Protein AF-A0AAX6E0J8-F1 (afdb_monomer_lite)

Structure (mmCIF, N/CA/C/O backbone):
data_AF-A0AAX6E0J8-F1
#
_entry.id   AF-A0AAX6E0J8-F1
#
loop_
_atom_site.group_PDB
_atom_site.id
_atom_site.type_symbol
_atom_site.label_atom_id
_atom_site.label_alt_id
_atom_site.label_comp_id
_atom_site.label_asym_id
_atom_site.label_entity_id
_atom_site.label_seq_id
_atom_site.pdbx_PDB_ins_code
_atom_site.Cartn_x
_atom_site.Cartn_y
_atom_site.Cartn_z
_atom_site.occupancy
_atom_site.B_iso_or_equiv
_atom_site.auth_seq_id
_atom_site.auth_comp_id
_atom_site.auth_asym_id
_atom_site.auth_atom_id
_atom_site.pdbx_PDB_model_num
ATOM 1 N N . MET A 1 1 ? 45.440 -24.123 -64.261 1.00 65.19 1 MET A N 1
ATOM 2 C CA . MET A 1 1 ? 46.720 -23.919 -63.539 1.00 65.19 1 MET A CA 1
ATOM 3 C C . MET A 1 1 ? 46.545 -23.000 -62.332 1.00 65.19 1 MET A C 1
ATOM 5 O O . MET A 1 1 ? 46.799 -23.463 -61.230 1.00 65.19 1 MET A O 1
ATOM 9 N N . ILE A 1 2 ? 46.077 -21.750 -62.492 1.00 74.56 2 ILE A N 1
ATOM 10 C CA . ILE A 1 2 ? 45.832 -20.851 -61.342 1.00 74.56 2 ILE A CA 1
ATOM 11 C C . ILE A 1 2 ? 44.762 -21.429 -60.400 1.00 74.56 2 ILE A C 1
ATOM 13 O O . ILE A 1 2 ? 45.030 -21.573 -59.213 1.00 74.56 2 ILE A O 1
ATOM 17 N N . SER A 1 3 ? 43.608 -21.851 -60.926 1.00 74.12 3 SER A N 1
ATOM 18 C CA . SER A 1 3 ? 42.511 -22.416 -60.123 1.00 74.12 3 SER A CA 1
ATOM 19 C C . SER A 1 3 ? 42.818 -23.774 -59.487 1.00 74.12 3 SER A C 1
ATOM 21 O O . SER A 1 3 ? 42.448 -24.016 -58.346 1.00 74.12 3 SER A O 1
ATOM 23 N N . SER A 1 4 ? 43.512 -24.654 -60.211 1.00 74.69 4 SER A N 1
ATOM 24 C CA . SER A 1 4 ? 43.694 -26.061 -59.836 1.00 74.69 4 SER A CA 1
ATOM 25 C C . SER A 1 4 ? 44.965 -26.367 -59.037 1.00 74.69 4 SER A C 1
ATOM 27 O O . SER A 1 4 ? 45.054 -27.437 -58.451 1.00 74.69 4 SER A O 1
ATOM 29 N N . ILE A 1 5 ? 45.975 -25.487 -59.070 1.00 76.56 5 ILE A N 1
ATOM 30 C CA . ILE A 1 5 ? 47.301 -25.740 -58.472 1.00 76.56 5 ILE A CA 1
ATOM 31 C C . ILE A 1 5 ? 47.724 -24.580 -57.568 1.00 76.56 5 ILE A C 1
ATOM 33 O O . ILE A 1 5 ? 48.091 -24.795 -56.423 1.00 76.56 5 ILE A O 1
ATOM 37 N N . VAL A 1 6 ? 47.667 -23.338 -58.059 1.00 80.12 6 VAL A N 1
ATOM 38 C CA . VAL A 1 6 ? 48.240 -22.187 -57.335 1.00 80.12 6 VAL A CA 1
ATOM 39 C C . VAL A 1 6 ? 47.308 -21.664 -56.241 1.00 80.12 6 VAL A C 1
ATOM 41 O O . VAL A 1 6 ? 47.755 -21.376 -55.135 1.00 80.12 6 VAL A O 1
ATOM 44 N N . TYR A 1 7 ? 46.013 -21.528 -56.535 1.00 82.25 7 TYR A N 1
ATOM 45 C CA . TYR A 1 7 ? 45.044 -20.986 -55.588 1.00 82.25 7 TYR A CA 1
ATOM 46 C C . TYR A 1 7 ? 44.858 -21.872 -54.346 1.00 82.25 7 TYR A C 1
ATOM 48 O O . TYR A 1 7 ? 44.894 -21.301 -53.259 1.00 82.25 7 TYR A O 1
ATOM 56 N N . PRO A 1 8 ? 44.732 -23.217 -54.424 1.00 82.94 8 PRO A N 1
ATOM 57 C CA . PRO A 1 8 ? 44.584 -24.071 -53.239 1.00 82.94 8 PRO A CA 1
ATOM 58 C C . PRO A 1 8 ? 45.733 -23.937 -52.226 1.00 82.94 8 PRO A C 1
ATOM 60 O O . PRO A 1 8 ? 45.465 -23.803 -51.037 1.00 82.94 8 PRO A O 1
ATOM 63 N N . GLU A 1 9 ? 46.979 -23.845 -52.700 1.00 84.00 9 GLU A N 1
ATOM 64 C CA . GLU A 1 9 ? 48.206 -23.776 -51.881 1.00 84.00 9 GLU A CA 1
ATOM 65 C C . GLU A 1 9 ? 48.394 -22.454 -51.113 1.00 84.00 9 GLU A C 1
ATOM 67 O O . GLU A 1 9 ? 49.232 -22.348 -50.213 1.00 84.00 9 GLU A O 1
ATOM 72 N N . ILE A 1 10 ? 47.649 -21.401 -51.459 1.00 84.81 10 ILE A N 1
ATOM 73 C CA . ILE A 1 10 ? 47.785 -20.104 -50.788 1.00 84.81 10 ILE A CA 1
ATOM 74 C C . ILE A 1 10 ? 46.926 -20.063 -49.538 1.00 84.81 10 ILE A C 1
ATOM 76 O O . ILE A 1 10 ? 45.708 -20.160 -49.605 1.00 84.81 10 ILE A O 1
ATOM 80 N N . ASP A 1 11 ? 47.551 -19.843 -48.390 1.00 84.38 11 ASP A N 1
ATOM 81 C CA . ASP A 1 11 ? 46.821 -19.558 -47.160 1.00 84.38 11 ASP A CA 1
ATOM 82 C C . ASP A 1 11 ? 45.960 -18.296 -47.330 1.00 84.38 11 ASP A C 1
ATOM 84 O O . ASP A 1 11 ? 46.448 -17.236 -47.738 1.00 84.38 11 ASP A O 1
ATOM 88 N N . GLY A 1 12 ? 44.676 -18.421 -47.004 1.00 82.81 12 GLY A N 1
ATOM 89 C CA . GLY A 1 12 ? 43.701 -17.355 -47.138 1.00 82.81 12 GLY A CA 1
ATOM 90 C C . GLY A 1 12 ? 43.942 -16.151 -46.214 1.00 82.81 12 GLY A C 1
ATOM 91 O O . GLY A 1 12 ? 43.447 -15.056 -46.482 1.00 82.81 12 GLY A O 1
ATOM 92 N N . ARG A 1 13 ? 44.779 -16.317 -45.180 1.00 87.31 13 ARG A N 1
ATOM 93 C CA . ARG A 1 13 ? 45.265 -15.227 -44.314 1.00 87.31 13 ARG A CA 1
ATOM 94 C C . ARG A 1 13 ? 46.341 -14.366 -44.986 1.00 87.31 13 ARG A C 1
ATOM 96 O O . ARG A 1 13 ? 46.515 -13.196 -44.654 1.00 87.31 13 ARG A O 1
ATOM 103 N N . LYS A 1 14 ? 47.046 -14.892 -45.998 1.00 87.88 14 LYS A N 1
ATOM 104 C CA . LYS A 1 14 ? 48.098 -14.168 -46.744 1.00 87.88 14 LYS A CA 1
ATOM 105 C C . LYS A 1 14 ? 47.504 -13.314 -47.870 1.00 87.88 14 LYS A C 1
ATOM 107 O O . LYS A 1 14 ? 47.780 -13.531 -49.052 1.00 87.88 14 LYS A O 1
ATOM 112 N N . LYS A 1 15 ? 46.728 -12.294 -47.500 1.00 90.06 15 LYS A N 1
ATOM 113 C CA . LYS A 1 15 ? 45.937 -11.452 -48.423 1.00 90.06 15 LYS A CA 1
ATOM 114 C C . LYS A 1 15 ? 46.749 -10.717 -49.486 1.00 90.06 15 LYS A C 1
ATOM 116 O O . LYS A 1 15 ? 46.256 -10.525 -50.589 1.00 90.06 15 LYS A O 1
ATOM 121 N N . GLN A 1 16 ? 48.013 -10.376 -49.220 1.00 86.12 16 GLN A N 1
ATOM 122 C CA . GLN A 1 16 ? 48.894 -9.778 -50.237 1.00 86.12 16 GLN A CA 1
ATOM 123 C C . GLN A 1 16 ? 49.146 -10.729 -51.420 1.00 86.12 16 GLN A C 1
ATOM 125 O O . GLN A 1 16 ? 49.165 -10.298 -52.572 1.00 86.12 16 GLN A O 1
ATOM 130 N N . ARG A 1 17 ? 49.288 -12.037 -51.155 1.00 86.31 17 ARG A N 1
ATOM 131 C CA . ARG A 1 17 ? 49.450 -13.051 -52.210 1.00 86.31 17 ARG A CA 1
ATOM 132 C C . ARG A 1 17 ? 48.143 -13.281 -52.969 1.00 86.31 17 ARG A C 1
ATOM 134 O O . ARG A 1 17 ? 48.183 -13.445 -54.183 1.00 86.31 17 ARG A O 1
ATOM 141 N N . LEU A 1 18 ? 47.002 -13.251 -52.276 1.00 87.56 18 LEU A N 1
ATOM 142 C CA . LEU A 1 18 ? 45.681 -13.337 -52.913 1.00 87.56 18 LEU A CA 1
ATOM 143 C C . LEU A 1 18 ? 45.386 -12.119 -53.790 1.00 87.56 18 LEU A C 1
ATOM 145 O O . LEU A 1 18 ? 44.977 -12.290 -54.931 1.00 87.56 18 LEU A O 1
ATOM 149 N N . SER A 1 19 ? 45.675 -10.909 -53.304 1.00 88.94 19 SER A N 1
ATOM 150 C CA . SER A 1 19 ? 45.548 -9.668 -54.075 1.00 88.94 19 SER A CA 1
ATOM 151 C C . SER A 1 19 ? 46.359 -9.737 -55.372 1.00 88.94 19 SER A C 1
ATOM 153 O O . SER A 1 19 ? 45.845 -9.416 -56.439 1.00 88.94 19 SER A O 1
ATOM 155 N N . TYR A 1 20 ? 47.592 -10.256 -55.316 1.00 88.56 20 TYR A N 1
ATOM 156 C CA . TYR A 1 20 ? 48.414 -10.459 -56.512 1.00 88.56 20 TYR A CA 1
ATOM 157 C C . TYR A 1 20 ? 47.803 -11.463 -57.505 1.00 88.56 20 TYR A C 1
ATOM 159 O O . TYR A 1 20 ? 47.896 -11.278 -58.715 1.00 88.56 20 TYR A O 1
ATOM 167 N N . ILE A 1 21 ? 47.136 -12.516 -57.026 1.00 88.56 21 ILE A N 1
ATOM 168 C CA . ILE A 1 21 ? 46.417 -13.441 -57.912 1.00 88.56 21 ILE A CA 1
ATOM 169 C C . ILE A 1 21 ? 45.192 -12.782 -58.533 1.00 88.56 21 ILE A C 1
ATOM 171 O O . ILE A 1 21 ? 44.982 -12.919 -59.738 1.00 88.56 21 ILE A O 1
ATOM 175 N N . TYR A 1 22 ? 44.401 -12.058 -57.743 1.00 88.69 22 TYR A N 1
ATOM 176 C CA . TYR A 1 22 ? 43.230 -11.350 -58.248 1.00 88.69 22 TYR A CA 1
ATOM 177 C C . TYR A 1 22 ? 43.615 -10.267 -59.265 1.00 88.69 22 TYR A C 1
ATOM 179 O O . TYR A 1 22 ? 42.929 -10.124 -60.276 1.00 88.69 22 TYR A O 1
ATOM 187 N N . SER A 1 23 ? 44.758 -9.595 -59.097 1.00 89.12 23 SER A N 1
ATOM 188 C CA . SER A 1 23 ? 45.261 -8.632 -60.084 1.00 89.12 23 SER A CA 1
ATOM 189 C C . SER A 1 23 ? 45.664 -9.298 -61.407 1.00 89.12 23 SER A C 1
ATOM 191 O O . SER A 1 23 ? 45.330 -8.787 -62.480 1.00 89.12 23 SER A O 1
ATOM 193 N N . ILE A 1 24 ? 46.301 -10.478 -61.356 1.00 88.00 24 ILE A N 1
ATOM 194 C CA . ILE A 1 24 ? 46.602 -11.285 -62.550 1.00 88.00 24 ILE A CA 1
ATOM 195 C C . ILE A 1 24 ? 45.306 -11.719 -63.239 1.00 88.00 24 ILE A C 1
ATOM 197 O O . ILE A 1 24 ? 45.182 -11.549 -64.451 1.00 88.00 24 ILE A O 1
ATOM 201 N N . LEU A 1 25 ? 44.332 -12.243 -62.488 1.00 85.94 25 LEU A N 1
ATOM 202 C CA . LEU A 1 25 ? 43.045 -12.680 -63.039 1.00 85.94 25 LEU A CA 1
ATOM 203 C C . LEU A 1 25 ? 42.294 -11.511 -63.684 1.00 85.94 25 LEU A C 1
ATOM 205 O O . LEU A 1 25 ? 41.857 -11.630 -64.827 1.00 85.94 25 LEU A O 1
ATOM 209 N N . SER A 1 26 ? 42.233 -10.355 -63.020 1.00 86.25 26 SER A N 1
ATOM 210 C CA . SER A 1 26 ? 41.649 -9.134 -63.581 1.00 86.25 26 SER A CA 1
ATOM 211 C C . SER A 1 26 ? 42.328 -8.731 -64.898 1.00 86.25 26 SER A C 1
ATOM 213 O O . SER A 1 26 ? 41.648 -8.499 -65.898 1.00 86.25 26 SER A O 1
ATOM 215 N N . ALA A 1 27 ? 43.667 -8.724 -64.951 1.00 85.88 27 ALA A N 1
ATOM 216 C CA . ALA A 1 27 ? 44.419 -8.388 -66.161 1.00 85.88 27 ALA A CA 1
ATOM 217 C C . ALA A 1 27 ? 44.216 -9.404 -67.301 1.00 85.88 27 ALA A C 1
ATOM 219 O O . ALA A 1 27 ? 44.131 -9.006 -68.465 1.00 85.88 27 ALA A O 1
ATOM 220 N N . CYS A 1 28 ? 44.117 -10.698 -66.984 1.00 84.31 28 CYS A N 1
ATOM 221 C CA . CYS A 1 28 ? 43.818 -11.753 -67.951 1.00 84.31 28 CYS A CA 1
ATOM 222 C C . CYS A 1 28 ? 42.418 -11.582 -68.553 1.00 84.31 28 CYS A C 1
ATOM 224 O O . CYS A 1 28 ? 42.298 -11.536 -69.775 1.00 84.31 28 CYS A O 1
ATOM 226 N N . TYR A 1 29 ? 41.383 -11.407 -67.725 1.00 81.56 29 TYR A N 1
ATOM 227 C CA . TYR A 1 29 ? 40.012 -11.187 -68.203 1.00 81.56 29 TYR A CA 1
ATOM 228 C C . TYR A 1 29 ? 39.854 -9.859 -68.959 1.00 81.56 29 TYR A C 1
ATOM 230 O O . TYR A 1 29 ? 39.116 -9.796 -69.939 1.00 81.56 29 TYR A O 1
ATOM 238 N N . LEU A 1 30 ? 40.594 -8.810 -68.581 1.00 83.00 30 LEU A N 1
ATOM 239 C CA . LEU A 1 30 ? 40.608 -7.543 -69.319 1.00 83.00 30 LEU A CA 1
ATOM 240 C C . LEU A 1 30 ? 41.260 -7.674 -70.707 1.00 83.00 30 LEU A C 1
ATOM 242 O O . LEU A 1 30 ? 40.855 -6.977 -71.635 1.00 83.00 30 LEU A O 1
ATOM 246 N N . ARG A 1 31 ? 42.283 -8.526 -70.856 1.00 80.56 31 ARG A N 1
ATOM 247 C CA . ARG A 1 31 ? 42.916 -8.808 -72.157 1.00 80.56 31 ARG A CA 1
ATOM 248 C C . ARG A 1 31 ? 42.033 -9.690 -73.033 1.00 80.56 31 ARG A C 1
ATOM 250 O O . ARG A 1 31 ? 41.850 -9.347 -74.190 1.00 80.56 31 ARG A O 1
ATOM 257 N N . LEU A 1 32 ? 41.414 -10.723 -72.458 1.00 74.50 32 LEU A N 1
ATOM 258 C CA . LEU A 1 32 ? 40.427 -11.559 -73.153 1.00 74.50 32 LEU A CA 1
ATOM 259 C C . LEU A 1 32 ? 39.288 -10.707 -73.732 1.00 74.50 32 LEU A C 1
ATOM 261 O O . LEU A 1 32 ? 38.992 -10.810 -74.915 1.00 74.50 32 LEU A O 1
ATOM 265 N N . ARG A 1 33 ? 38.779 -9.735 -72.961 1.00 68.38 33 ARG A N 1
ATOM 266 C CA . ARG A 1 33 ? 37.788 -8.759 -73.444 1.00 68.38 33 ARG A CA 1
ATOM 267 C C . ARG A 1 33 ? 38.256 -7.938 -74.655 1.00 68.38 33 ARG A C 1
ATOM 269 O O . ARG A 1 33 ? 37.439 -7.587 -75.497 1.00 68.38 33 ARG A O 1
ATOM 276 N N . LYS A 1 34 ? 39.542 -7.577 -74.725 1.00 63.38 34 LYS A N 1
ATOM 277 C CA . LYS A 1 34 ? 40.102 -6.797 -75.846 1.00 63.38 34 LYS A CA 1
ATOM 278 C C . LYS A 1 34 ? 40.294 -7.636 -77.112 1.00 63.38 34 LYS A C 1
ATOM 280 O O . LYS A 1 34 ? 40.297 -7.059 -78.193 1.00 63.38 34 LYS A O 1
ATOM 285 N N . ASP A 1 35 ? 40.425 -8.952 -76.962 1.00 61.12 35 ASP A N 1
ATOM 286 C CA . ASP A 1 35 ? 40.634 -9.901 -78.060 1.00 61.12 35 ASP A CA 1
ATOM 287 C C . ASP A 1 35 ? 39.311 -10.546 -78.550 1.00 61.12 35 ASP A C 1
ATOM 289 O O . ASP A 1 35 ? 39.271 -11.147 -79.623 1.00 61.12 35 ASP A O 1
ATOM 293 N N . GLU A 1 36 ? 38.202 -10.398 -77.812 1.00 52.34 36 GLU A N 1
ATOM 294 C CA . GLU A 1 36 ? 36.900 -11.021 -78.100 1.00 52.34 36 GLU A CA 1
ATOM 295 C C . GLU A 1 36 ? 35.883 -10.078 -78.785 1.00 52.34 36 GLU A C 1
ATOM 297 O O . GLU A 1 36 ? 34.835 -9.747 -78.235 1.00 52.34 36 GLU A O 1
ATOM 302 N N . GLU A 1 37 ? 36.123 -9.760 -80.063 1.00 48.22 37 GLU A N 1
ATOM 303 C CA . GLU A 1 37 ? 35.034 -9.649 -81.062 1.00 48.22 37 GLU A CA 1
ATOM 304 C C . GLU A 1 37 ? 34.512 -11.044 -81.491 1.00 48.22 37 GLU A C 1
ATOM 306 O O . GLU A 1 37 ? 33.522 -11.166 -82.212 1.00 48.22 37 GLU A O 1
ATOM 311 N N . THR A 1 38 ? 35.116 -12.136 -81.007 1.00 42.34 38 THR A N 1
ATOM 312 C CA . THR A 1 38 ? 34.760 -13.519 -81.360 1.00 42.34 38 THR A CA 1
ATOM 313 C C . THR A 1 38 ? 34.289 -14.349 -80.163 1.00 42.34 38 THR A C 1
ATOM 315 O O . THR A 1 38 ? 35.061 -15.058 -79.532 1.00 42.34 38 THR A O 1
ATOM 318 N N . GLY A 1 39 ? 32.979 -14.313 -79.904 1.00 48.75 39 GLY A N 1
ATOM 319 C CA . GLY A 1 39 ? 32.119 -15.490 -79.671 1.00 48.75 39 GLY A CA 1
ATOM 320 C C . GLY A 1 39 ? 32.349 -16.476 -78.507 1.00 48.75 39 GLY A C 1
ATOM 321 O O . GLY A 1 39 ? 31.471 -17.316 -78.313 1.00 48.75 39 GLY A O 1
ATOM 322 N N . LEU A 1 40 ? 33.433 -16.421 -77.726 1.00 45.12 40 LEU A N 1
ATOM 323 C CA . LEU A 1 40 ? 33.791 -17.492 -76.774 1.00 45.12 40 LEU A CA 1
ATOM 324 C C . LEU A 1 40 ? 33.366 -17.264 -75.307 1.00 45.12 40 LEU A C 1
ATOM 326 O O . LEU A 1 40 ? 33.194 -18.243 -74.581 1.00 45.12 40 LEU A O 1
ATOM 330 N N . VAL A 1 41 ? 33.035 -16.036 -74.883 1.00 47.25 41 VAL A N 1
ATOM 331 C CA . VAL A 1 41 ? 32.561 -15.756 -73.499 1.00 47.25 41 VAL A CA 1
ATOM 332 C C . VAL A 1 41 ? 31.169 -16.321 -73.191 1.00 47.25 41 VAL A C 1
ATOM 334 O O . VAL A 1 41 ? 30.818 -16.555 -72.036 1.00 47.25 41 VAL A O 1
ATOM 337 N N . LYS A 1 42 ? 30.342 -16.605 -74.207 1.00 43.69 42 LYS A N 1
ATOM 338 C CA . LYS A 1 42 ? 28.945 -17.039 -73.993 1.00 43.69 42 LYS A CA 1
ATOM 339 C C . LYS A 1 42 ? 28.782 -18.465 -73.444 1.00 43.69 42 LYS A C 1
ATOM 341 O O . LYS A 1 42 ? 27.649 -18.867 -73.184 1.00 43.69 42 LYS A O 1
ATOM 346 N N . LEU A 1 43 ? 29.859 -19.229 -73.250 1.00 39.94 43 LEU A N 1
ATOM 347 C CA . LEU A 1 43 ? 29.775 -20.657 -72.911 1.00 39.94 43 LEU A CA 1
ATOM 348 C C . LEU A 1 43 ? 30.110 -21.035 -71.459 1.00 39.94 43 LEU A C 1
ATOM 350 O O . LEU A 1 43 ? 29.891 -22.190 -71.112 1.00 39.94 43 LEU A O 1
ATOM 354 N N . SER A 1 44 ? 30.530 -20.106 -70.588 1.00 42.09 44 SER A N 1
ATOM 355 C CA . SER A 1 44 ? 30.859 -20.458 -69.188 1.00 42.09 44 SER A CA 1
ATOM 356 C C . SER A 1 44 ? 30.030 -19.753 -68.106 1.00 42.09 44 SER A C 1
ATOM 358 O O . SER A 1 44 ? 30.177 -20.075 -66.934 1.00 42.09 44 SER A O 1
ATOM 360 N N . HIS A 1 45 ? 29.122 -18.835 -68.459 1.00 46.12 45 HIS A N 1
ATOM 361 C CA . HIS A 1 45 ? 28.335 -18.054 -67.483 1.00 46.12 45 HIS A CA 1
ATOM 362 C C . HIS A 1 45 ? 26.939 -18.631 -67.175 1.00 46.12 45 HIS A C 1
ATOM 364 O O . HIS A 1 45 ? 26.108 -17.949 -66.587 1.00 46.12 45 HIS A O 1
ATOM 370 N N . LYS A 1 46 ? 26.653 -19.884 -67.561 1.00 40.75 46 LYS A N 1
ATOM 371 C CA . LYS A 1 46 ? 25.343 -20.531 -67.331 1.00 40.75 46 LYS A CA 1
ATOM 372 C C . LYS A 1 46 ? 25.178 -21.217 -65.964 1.00 40.75 46 LYS A C 1
ATOM 374 O O . LYS A 1 46 ? 24.076 -21.667 -65.679 1.00 40.75 46 LYS A O 1
ATOM 379 N N . ASN A 1 47 ? 26.225 -21.282 -65.136 1.00 40.53 47 ASN A N 1
ATOM 380 C CA . ASN A 1 47 ? 26.213 -22.018 -63.859 1.00 40.53 47 ASN A CA 1
ATOM 381 C C . ASN A 1 47 ? 26.329 -21.135 -62.605 1.00 40.53 47 ASN A C 1
ATOM 383 O O . ASN A 1 47 ? 26.471 -21.670 -61.509 1.00 40.53 47 ASN A O 1
ATOM 387 N N . HIS A 1 48 ? 26.275 -19.807 -62.727 1.00 52.38 48 HIS A N 1
ATOM 388 C CA . HIS A 1 48 ? 26.225 -18.952 -61.541 1.00 52.38 48 HIS A CA 1
ATOM 389 C C . HIS A 1 48 ? 24.783 -18.890 -61.034 1.00 52.38 48 HIS A C 1
ATOM 391 O O . HIS A 1 48 ? 23.888 -18.478 -61.770 1.00 52.38 48 HIS A O 1
ATOM 397 N N . GLN A 1 49 ? 24.564 -19.344 -59.797 1.00 52.34 49 GLN A N 1
ATOM 398 C CA . GLN A 1 49 ? 23.259 -19.287 -59.131 1.00 52.34 49 GLN A CA 1
ATOM 399 C C . GLN A 1 49 ? 22.775 -17.841 -58.914 1.00 52.34 49 GLN A C 1
ATOM 401 O O . GLN A 1 49 ? 21.571 -17.636 -58.825 1.00 52.34 49 GLN A O 1
ATOM 406 N N . HIS A 1 50 ? 23.687 -16.858 -58.913 1.00 59.59 50 HIS A N 1
ATOM 407 C CA . HIS A 1 50 ? 23.412 -15.443 -58.638 1.00 59.59 50 HIS A CA 1
ATOM 408 C C . HIS A 1 50 ? 23.816 -14.541 -59.818 1.00 59.59 50 HIS A C 1
ATOM 410 O O . HIS A 1 50 ? 24.879 -14.739 -60.423 1.00 59.59 50 HIS A O 1
ATOM 416 N N . ARG A 1 51 ? 22.990 -13.539 -60.167 1.00 58.88 51 ARG A N 1
ATOM 417 C CA . ARG A 1 51 ? 23.292 -12.604 -61.267 1.00 58.88 51 ARG A CA 1
ATOM 418 C C . ARG A 1 51 ? 24.218 -11.485 -60.792 1.00 58.88 51 ARG A C 1
ATOM 420 O O . ARG A 1 51 ? 23.881 -10.689 -59.921 1.00 58.88 51 ARG A O 1
ATOM 427 N N . ARG A 1 52 ? 25.399 -11.388 -61.406 1.00 65.75 52 ARG A N 1
ATOM 428 C CA . ARG A 1 52 ? 26.359 -10.306 -61.138 1.00 65.75 52 ARG A CA 1
ATOM 429 C C . ARG A 1 52 ? 26.121 -9.106 -62.043 1.00 65.75 52 ARG A C 1
ATOM 431 O O . ARG A 1 52 ? 25.929 -9.267 -63.246 1.00 65.75 52 ARG A O 1
ATOM 438 N N . LYS A 1 53 ? 26.276 -7.918 -61.463 1.00 66.38 53 LYS A N 1
ATOM 439 C CA . LYS A 1 53 ? 26.296 -6.623 -62.150 1.00 66.38 53 LYS A CA 1
ATOM 440 C C . LYS A 1 53 ? 27.599 -6.375 -62.912 1.00 66.38 53 LYS A C 1
ATOM 442 O O . LYS A 1 53 ? 27.630 -5.646 -63.902 1.00 66.38 53 LYS A O 1
ATOM 447 N N . LEU A 1 54 ? 28.699 -6.933 -62.404 1.00 71.31 54 LEU A N 1
ATOM 448 C CA . LEU A 1 54 ? 30.057 -6.656 -62.868 1.00 71.31 54 LEU A CA 1
ATOM 449 C C . LEU A 1 54 ? 30.568 -7.719 -63.844 1.00 71.31 54 LEU A C 1
ATOM 451 O O . LEU A 1 54 ? 30.379 -8.917 -63.638 1.00 71.31 54 LEU A O 1
ATOM 455 N N . GLU A 1 55 ? 31.306 -7.277 -64.866 1.00 75.06 55 GLU A N 1
ATOM 456 C CA . GLU A 1 55 ? 32.060 -8.189 -65.730 1.00 75.06 55 GLU A CA 1
ATOM 457 C C . GLU A 1 55 ? 33.200 -8.875 -64.935 1.00 75.06 55 GLU A C 1
ATOM 459 O O . GLU A 1 55 ? 33.734 -8.284 -63.988 1.00 75.06 55 GLU A O 1
ATOM 464 N N . PRO A 1 56 ? 33.658 -10.083 -65.327 1.00 77.50 56 PRO A N 1
ATOM 465 C CA . PRO A 1 56 ? 34.672 -10.840 -64.581 1.00 77.50 56 PRO A CA 1
ATOM 466 C C . PRO A 1 56 ? 35.949 -10.054 -64.241 1.00 77.50 56 PRO A C 1
ATOM 468 O O . PRO A 1 56 ? 36.487 -10.181 -63.143 1.00 77.50 56 PRO A O 1
ATOM 471 N N . PHE A 1 57 ? 36.429 -9.181 -65.136 1.00 79.69 57 PHE A N 1
ATOM 472 C CA . PHE A 1 57 ? 37.623 -8.372 -64.859 1.00 79.69 57 PHE A CA 1
ATOM 473 C C . PHE A 1 57 ? 37.396 -7.333 -63.745 1.00 79.69 57 PHE A C 1
ATOM 475 O O . PHE A 1 57 ? 38.324 -7.046 -62.985 1.00 79.69 57 PHE A O 1
ATOM 482 N N . GLN A 1 58 ? 36.181 -6.781 -63.642 1.00 82.38 58 GLN A N 1
ATOM 483 C CA . GLN A 1 58 ? 35.785 -5.825 -62.604 1.00 82.38 58 GLN A CA 1
ATOM 484 C C . GLN A 1 58 ? 35.583 -6.539 -61.270 1.00 82.38 58 GLN A C 1
ATOM 486 O O . GLN A 1 58 ? 36.037 -6.034 -60.250 1.00 82.38 58 GLN A O 1
ATOM 491 N N . PHE A 1 59 ? 35.002 -7.742 -61.288 1.00 84.19 59 PHE A N 1
ATOM 492 C CA . PHE A 1 59 ? 34.874 -8.599 -60.108 1.00 84.19 59 PHE A CA 1
ATOM 493 C C . PHE A 1 59 ? 36.233 -8.861 -59.443 1.00 84.19 59 PHE A C 1
ATOM 495 O O . PHE A 1 59 ? 36.434 -8.515 -58.280 1.00 84.19 59 PHE A O 1
ATOM 502 N N . TYR A 1 60 ? 37.217 -9.370 -60.195 1.00 86.56 60 TYR A N 1
ATOM 503 C CA . TYR A 1 60 ? 38.552 -9.607 -59.636 1.00 86.56 60 TYR A CA 1
ATOM 504 C C . TYR A 1 60 ? 39.273 -8.316 -59.235 1.00 86.56 60 TYR A C 1
ATOM 506 O O . TYR A 1 60 ? 40.098 -8.342 -58.324 1.00 86.56 60 TYR A O 1
ATOM 514 N N . LYS A 1 61 ? 38.954 -7.178 -59.868 1.00 87.50 61 LYS A N 1
ATOM 515 C CA . LYS A 1 61 ? 39.508 -5.882 -59.461 1.00 87.50 61 LYS A CA 1
ATOM 516 C C . LYS A 1 61 ? 38.983 -5.441 -58.092 1.00 87.50 61 LYS A C 1
ATOM 518 O O . LYS A 1 61 ? 39.774 -4.950 -57.291 1.00 87.50 61 LYS A O 1
ATOM 523 N N . VAL A 1 62 ? 37.696 -5.656 -57.813 1.00 87.12 62 VAL A N 1
ATOM 524 C CA . VAL A 1 62 ? 37.103 -5.404 -56.489 1.00 87.12 62 VAL A CA 1
ATOM 525 C C . VAL A 1 62 ? 37.731 -6.331 -55.442 1.00 87.12 62 VAL A C 1
ATOM 527 O O . VAL A 1 62 ? 38.172 -5.854 -54.402 1.00 87.12 62 VAL A O 1
ATOM 530 N N . LEU A 1 63 ? 37.897 -7.629 -55.736 1.00 89.00 63 LEU A N 1
ATOM 531 C CA . LEU A 1 63 ? 38.555 -8.566 -54.809 1.00 89.00 63 LEU A CA 1
ATOM 532 C C . LEU A 1 63 ? 40.024 -8.210 -54.521 1.00 89.00 63 LEU A C 1
ATOM 534 O O . LEU A 1 63 ? 40.487 -8.364 -53.392 1.00 89.00 63 LEU A O 1
ATOM 538 N N . GLU A 1 64 ? 40.767 -7.728 -55.521 1.00 89.69 64 GLU A N 1
ATOM 539 C CA . GLU A 1 64 ? 42.140 -7.238 -55.345 1.00 89.69 64 GLU A CA 1
ATOM 540 C C . GLU A 1 64 ? 42.195 -6.060 -54.365 1.00 89.69 64 GLU A C 1
ATOM 542 O O . GLU A 1 64 ? 43.047 -6.064 -53.470 1.00 89.69 64 GLU A O 1
ATOM 547 N N . GLN A 1 65 ? 41.309 -5.074 -54.554 1.00 90.00 65 GLN A N 1
ATOM 548 C CA . GLN A 1 65 ? 41.223 -3.859 -53.741 1.00 90.00 65 GLN A CA 1
ATOM 549 C C . GLN A 1 65 ? 40.814 -4.183 -52.305 1.00 90.00 65 GLN A C 1
ATOM 551 O O . GLN A 1 65 ? 41.471 -3.726 -51.370 1.00 90.00 65 GLN A O 1
ATOM 556 N N . GLU A 1 66 ? 39.812 -5.043 -52.122 1.00 90.69 66 GLU A N 1
ATOM 557 C CA . GLU A 1 66 ? 39.369 -5.437 -50.786 1.00 90.69 66 GLU A CA 1
ATOM 558 C C . GLU A 1 66 ? 40.379 -6.337 -50.062 1.00 90.69 66 GLU A C 1
ATOM 560 O O . GLU A 1 66 ? 40.599 -6.185 -48.866 1.00 90.69 66 GLU A O 1
ATOM 565 N N . CYS A 1 67 ? 41.114 -7.203 -50.770 1.00 88.25 67 CYS A N 1
ATOM 566 C CA . CYS A 1 67 ? 42.243 -7.923 -50.166 1.00 88.25 67 CYS A CA 1
ATOM 567 C C . CYS A 1 67 ? 43.324 -6.979 -49.614 1.00 88.25 67 CYS A C 1
ATOM 569 O O . CYS A 1 67 ? 43.977 -7.305 -48.619 1.00 88.25 67 CYS A O 1
ATOM 571 N N . GLN A 1 68 ? 43.559 -5.840 -50.274 1.00 87.06 68 GLN A N 1
ATOM 572 C CA . GLN A 1 68 ? 44.522 -4.837 -49.813 1.00 87.06 68 GLN A CA 1
ATOM 573 C C . GLN A 1 68 ? 43.959 -4.034 -48.641 1.00 87.06 68 GLN A C 1
ATOM 575 O O . GLN A 1 68 ? 44.682 -3.831 -47.663 1.00 87.06 68 GLN A O 1
ATOM 580 N N . SER A 1 69 ? 42.684 -3.635 -48.706 1.00 87.25 69 SER A N 1
ATOM 581 C CA . SER A 1 69 ? 42.011 -2.863 -47.654 1.00 87.25 69 SER A CA 1
ATOM 582 C C . SER A 1 69 ? 41.994 -3.619 -46.319 1.00 87.25 69 SER A C 1
ATOM 584 O O . SER A 1 69 ? 42.350 -3.049 -45.289 1.00 87.25 69 SER A O 1
ATOM 586 N N . VAL A 1 70 ? 41.703 -4.926 -46.336 1.00 89.31 70 VAL A N 1
ATOM 587 C CA . VAL A 1 70 ? 41.619 -5.761 -45.123 1.00 89.31 70 VAL A CA 1
ATOM 588 C C . VAL A 1 70 ? 42.939 -6.426 -44.733 1.00 89.31 70 VAL A C 1
ATOM 590 O O . VAL A 1 70 ? 42.973 -7.270 -43.834 1.00 89.31 70 VAL A O 1
ATOM 593 N N . SER A 1 71 ? 44.046 -6.079 -45.398 1.00 85.75 71 SER A N 1
ATOM 594 C CA . SER A 1 71 ? 45.360 -6.694 -45.165 1.00 85.75 71 SER A CA 1
ATOM 595 C C . SER A 1 71 ? 45.886 -6.509 -43.740 1.00 85.75 71 SER A C 1
ATOM 597 O O . SER A 1 71 ? 46.638 -7.358 -43.277 1.00 85.75 71 SER A O 1
ATOM 599 N N . SER A 1 72 ? 45.423 -5.479 -43.027 1.00 85.00 72 SER A N 1
ATOM 600 C CA . SER A 1 72 ? 45.750 -5.200 -41.625 1.00 85.00 72 SER A CA 1
ATOM 601 C C . SER A 1 72 ? 45.146 -6.182 -40.606 1.00 85.00 72 SER A C 1
ATOM 603 O O . SER A 1 72 ? 45.553 -6.163 -39.450 1.00 85.00 72 SER A O 1
ATOM 605 N N . ILE A 1 73 ? 44.180 -7.029 -40.993 1.00 88.56 73 ILE A N 1
ATOM 606 C CA . ILE A 1 73 ? 43.443 -7.912 -40.064 1.00 88.56 73 ILE A CA 1
ATOM 607 C C . ILE A 1 73 ? 44.029 -9.334 -40.064 1.00 88.56 73 ILE A C 1
ATOM 609 O O . ILE A 1 73 ? 43.472 -10.220 -40.701 1.00 88.56 73 ILE A O 1
ATOM 613 N N . ASP A 1 74 ? 45.147 -9.597 -39.397 1.00 84.69 74 ASP A N 1
ATOM 614 C CA . ASP A 1 74 ? 45.908 -10.860 -39.546 1.00 84.69 74 ASP A CA 1
ATOM 615 C C . ASP A 1 74 ? 45.092 -12.170 -39.436 1.00 84.69 74 ASP A C 1
ATOM 617 O O . ASP A 1 74 ? 45.393 -13.149 -40.123 1.00 84.69 74 ASP A O 1
ATOM 621 N N . ALA A 1 75 ? 44.046 -12.195 -38.604 1.00 86.81 75 ALA A N 1
ATOM 622 C CA . ALA A 1 75 ? 43.208 -13.375 -38.382 1.00 86.81 75 ALA A CA 1
ATOM 623 C C . ALA A 1 75 ? 42.222 -13.685 -39.530 1.00 86.81 75 ALA A C 1
ATOM 625 O O . ALA A 1 75 ? 41.883 -14.855 -39.721 1.00 86.81 75 ALA A O 1
ATOM 626 N N . LEU A 1 76 ? 41.826 -12.678 -40.322 1.00 90.44 76 LEU A N 1
ATOM 627 C CA . LEU A 1 76 ? 40.789 -12.796 -41.354 1.00 90.44 76 LEU A CA 1
ATOM 628 C C . LEU A 1 76 ? 41.258 -13.662 -42.533 1.00 90.44 76 LEU A C 1
ATOM 630 O O . LEU A 1 76 ? 42.227 -13.332 -43.227 1.00 90.44 76 LEU A O 1
ATOM 634 N N . ASN A 1 77 ? 40.525 -14.733 -42.812 1.00 91.00 77 ASN A N 1
ATOM 635 C CA . ASN A 1 77 ? 40.749 -15.619 -43.942 1.00 91.00 77 ASN A CA 1
ATOM 636 C C . ASN A 1 77 ? 39.901 -15.195 -45.154 1.00 91.00 77 ASN A C 1
ATOM 638 O O . ASN A 1 77 ? 38.726 -15.529 -45.270 1.00 91.00 77 ASN A O 1
ATOM 642 N N . PHE A 1 78 ? 40.516 -14.522 -46.129 1.00 89.50 78 PHE A N 1
ATOM 643 C CA . PHE A 1 78 ? 39.777 -13.980 -47.276 1.00 89.50 78 PHE A CA 1
ATOM 644 C C . PHE A 1 78 ? 39.212 -15.059 -48.218 1.00 89.50 78 PHE A C 1
ATOM 646 O O . PHE A 1 78 ? 38.259 -14.794 -48.944 1.00 89.50 78 PHE A O 1
ATOM 653 N N . LYS A 1 79 ? 39.734 -16.295 -48.195 1.00 89.69 79 LYS A N 1
ATOM 654 C CA . LYS A 1 79 ? 39.158 -17.413 -48.972 1.00 89.69 79 LYS A CA 1
ATOM 655 C C . LYS A 1 79 ? 37.799 -17.874 -48.435 1.00 89.69 79 LYS A C 1
ATOM 657 O O . LYS A 1 79 ? 37.004 -18.426 -49.192 1.00 89.69 79 LYS A O 1
ATOM 662 N N . ASN A 1 80 ? 37.532 -17.639 -47.150 1.00 87.19 80 ASN A N 1
ATOM 663 C CA . ASN A 1 80 ? 36.225 -17.890 -46.542 1.00 87.19 80 ASN A CA 1
ATOM 664 C C . ASN A 1 80 ? 35.194 -16.812 -46.922 1.00 87.19 80 ASN A C 1
ATOM 666 O O . ASN A 1 80 ? 34.008 -17.013 -46.708 1.00 87.19 80 ASN A O 1
ATOM 670 N N . ILE A 1 81 ? 35.639 -15.701 -47.521 1.00 86.06 81 ILE A N 1
ATOM 671 C CA . ILE A 1 81 ? 34.802 -14.572 -47.946 1.00 86.06 81 ILE A CA 1
ATOM 672 C C . ILE A 1 81 ? 34.585 -14.619 -49.463 1.00 86.06 81 ILE A C 1
ATOM 674 O O . ILE A 1 81 ? 33.452 -14.558 -49.937 1.00 86.06 81 ILE A O 1
ATOM 678 N N . ALA A 1 82 ? 35.660 -14.764 -50.242 1.00 85.62 82 ALA A N 1
ATOM 679 C CA . ALA A 1 82 ? 35.604 -14.787 -51.699 1.00 85.62 82 ALA A CA 1
ATOM 680 C C . ALA A 1 82 ? 36.374 -15.978 -52.283 1.00 85.62 82 ALA A C 1
ATOM 682 O O . ALA A 1 82 ? 37.587 -16.124 -52.087 1.00 85.62 82 ALA A O 1
ATOM 683 N N . GLY A 1 83 ? 35.653 -16.801 -53.044 1.00 81.44 83 GLY A N 1
ATOM 684 C CA . GLY A 1 83 ? 36.213 -17.837 -53.898 1.00 81.44 83 GLY A CA 1
ATOM 685 C C . GLY A 1 83 ? 36.742 -17.274 -55.221 1.00 81.44 83 GLY A C 1
ATOM 686 O O . GLY A 1 83 ? 36.691 -16.074 -55.492 1.00 81.44 83 GLY A O 1
ATOM 687 N N . LEU A 1 84 ? 37.258 -18.161 -56.076 1.00 77.75 84 LEU A N 1
ATOM 688 C CA . LEU A 1 84 ? 37.664 -17.783 -57.435 1.00 77.75 84 LEU A CA 1
ATOM 689 C C . LEU A 1 84 ? 36.472 -17.478 -58.330 1.00 77.75 84 LEU A C 1
ATOM 691 O O . LEU A 1 84 ? 36.563 -16.576 -59.157 1.00 77.75 84 LEU A O 1
ATOM 695 N N . ASP A 1 85 ? 35.399 -18.249 -58.182 1.00 73.62 85 ASP A N 1
ATOM 696 C CA . ASP A 1 85 ? 34.248 -18.138 -59.058 1.00 73.62 85 ASP A CA 1
ATOM 697 C C . ASP A 1 85 ? 33.210 -17.187 -58.492 1.00 73.62 85 ASP A C 1
ATOM 699 O O . ASP A 1 85 ? 32.712 -16.415 -59.290 1.00 73.62 85 ASP A O 1
ATOM 703 N N . ASP A 1 86 ? 32.918 -17.190 -57.185 1.00 79.75 86 ASP A N 1
ATOM 704 C CA . ASP A 1 86 ? 31.917 -16.329 -56.528 1.00 79.75 86 ASP A CA 1
ATOM 705 C C . ASP A 1 86 ? 32.268 -16.003 -55.059 1.00 79.75 86 ASP A C 1
ATOM 707 O O . ASP A 1 86 ? 33.266 -16.510 -54.537 1.00 79.75 86 ASP A O 1
ATOM 711 N N . LEU A 1 87 ? 31.452 -15.188 -54.376 1.00 84.00 87 LEU A N 1
ATOM 712 C CA . LEU A 1 87 ? 31.515 -15.072 -52.910 1.00 84.00 87 LEU A CA 1
ATOM 713 C C . LEU A 1 87 ? 31.162 -16.406 -52.235 1.00 84.00 87 LEU A C 1
ATOM 715 O O . LEU A 1 87 ? 30.358 -17.185 -52.742 1.00 84.00 87 LEU A O 1
ATOM 719 N N . ASN A 1 88 ? 31.769 -16.677 -51.081 1.00 85.38 88 ASN A N 1
ATOM 720 C CA . ASN A 1 88 ? 31.533 -17.910 -50.333 1.00 85.38 88 ASN A CA 1
ATOM 721 C C . ASN A 1 88 ? 30.368 -17.729 -49.346 1.00 85.38 88 ASN A C 1
ATOM 723 O O . ASN A 1 88 ? 30.593 -17.479 -48.168 1.00 85.38 88 ASN A O 1
ATOM 727 N N . PHE A 1 89 ? 29.129 -17.853 -49.826 1.00 81.31 89 PHE A N 1
ATOM 728 C CA . PHE A 1 89 ? 27.913 -17.628 -49.029 1.00 81.31 89 PHE A CA 1
ATOM 729 C C . PHE A 1 89 ? 27.812 -18.496 -47.759 1.00 81.31 89 PHE A C 1
ATOM 731 O O . PHE A 1 89 ? 27.179 -18.066 -46.800 1.00 81.31 89 PHE A O 1
ATOM 738 N N . GLU A 1 90 ? 28.441 -19.678 -47.725 1.00 82.69 90 GLU A N 1
ATOM 739 C CA . GLU A 1 90 ? 28.418 -20.569 -46.553 1.00 82.69 90 GLU A CA 1
ATOM 740 C C . GLU A 1 90 ? 29.236 -19.998 -45.385 1.00 82.69 90 GLU A C 1
ATOM 742 O O . GLU A 1 90 ? 28.751 -19.956 -44.258 1.00 82.69 90 GLU A O 1
ATOM 747 N N . ASN A 1 91 ? 30.449 -19.500 -45.657 1.00 84.81 91 ASN A N 1
ATOM 748 C CA . ASN A 1 91 ? 31.390 -19.071 -44.611 1.00 84.81 91 ASN A CA 1
ATOM 749 C C . ASN A 1 91 ? 31.517 -17.543 -44.471 1.00 84.81 91 ASN A C 1
ATOM 751 O O . ASN A 1 91 ? 32.143 -17.069 -43.521 1.00 84.81 91 ASN A O 1
ATOM 755 N N . PHE A 1 92 ? 30.943 -16.766 -45.399 1.00 87.25 92 PHE A N 1
ATOM 756 C CA . PHE A 1 92 ? 31.093 -15.307 -45.465 1.00 87.25 92 PHE A CA 1
ATOM 757 C C . PHE A 1 92 ? 30.708 -14.627 -44.149 1.00 87.25 92 PHE A C 1
ATOM 759 O O . PHE A 1 92 ? 31.489 -13.857 -43.591 1.00 87.25 92 PHE A O 1
ATOM 766 N N . ASN A 1 93 ? 29.514 -14.931 -43.637 1.00 88.19 93 ASN A N 1
ATOM 767 C CA . ASN A 1 93 ? 28.979 -14.271 -42.448 1.00 88.19 93 ASN A CA 1
ATOM 768 C C . ASN A 1 93 ? 29.782 -14.629 -41.191 1.00 88.19 93 ASN A C 1
ATOM 770 O O . ASN A 1 93 ? 30.110 -13.740 -40.407 1.00 88.19 93 ASN A O 1
ATOM 774 N N . GLU A 1 94 ? 30.112 -15.912 -41.007 1.00 87.56 94 GLU A N 1
ATOM 775 C CA . GLU A 1 94 ? 30.841 -16.396 -39.828 1.00 87.56 94 GLU A CA 1
ATOM 776 C C . GLU A 1 94 ? 32.240 -15.780 -39.737 1.00 87.56 94 GLU A C 1
ATOM 778 O O . GLU A 1 94 ? 32.626 -15.278 -38.681 1.00 87.56 94 GLU A O 1
ATOM 783 N N . GLU A 1 95 ? 32.969 -15.749 -40.857 1.00 90.00 95 GLU A N 1
ATOM 784 C CA . GLU A 1 95 ? 34.316 -15.180 -40.919 1.00 90.00 95 GLU A CA 1
ATOM 785 C C . GLU A 1 95 ? 34.312 -13.668 -40.664 1.00 90.00 95 GLU A C 1
ATOM 787 O O . GLU A 1 95 ? 35.227 -13.135 -40.032 1.00 90.00 95 GLU A O 1
ATOM 792 N N . ILE A 1 96 ? 33.293 -12.952 -41.148 1.00 88.44 96 ILE A N 1
ATOM 793 C CA . ILE A 1 96 ? 33.194 -11.516 -40.891 1.00 88.44 96 ILE A CA 1
ATOM 794 C C . ILE A 1 96 ? 32.894 -11.278 -39.417 1.00 88.44 96 ILE A C 1
ATOM 796 O O . ILE A 1 96 ? 33.649 -10.540 -38.789 1.00 88.44 96 ILE A O 1
ATOM 800 N N . PHE A 1 97 ? 31.865 -11.921 -38.852 1.00 87.50 97 PHE A N 1
ATOM 801 C CA . PHE A 1 97 ? 31.486 -11.734 -37.449 1.00 87.50 97 PHE A CA 1
ATOM 802 C C . PHE A 1 97 ? 32.619 -12.080 -36.474 1.00 87.50 97 PHE A C 1
ATOM 804 O O . PHE A 1 97 ? 32.817 -11.352 -35.506 1.00 87.50 97 PHE A O 1
ATOM 811 N N . SER A 1 98 ? 33.432 -13.107 -36.751 1.00 87.81 98 SER A N 1
ATOM 812 C CA . SER A 1 98 ? 34.546 -13.491 -35.869 1.00 87.81 98 SER A CA 1
ATOM 813 C C . SER A 1 98 ? 35.690 -12.474 -35.794 1.00 87.81 98 SER A C 1
ATOM 815 O O . SER A 1 98 ? 36.547 -12.591 -34.922 1.00 87.81 98 SER A O 1
ATOM 817 N N . ASN A 1 99 ? 35.746 -11.510 -36.717 1.00 89.88 99 ASN A N 1
ATOM 818 C CA . ASN A 1 99 ? 36.836 -10.537 -36.832 1.00 89.88 99 ASN A CA 1
ATOM 819 C C . ASN A 1 99 ? 36.383 -9.085 -36.569 1.00 89.88 99 ASN A C 1
ATOM 821 O O . ASN A 1 99 ? 37.154 -8.146 -36.808 1.00 89.88 99 ASN A O 1
ATOM 825 N N . ILE A 1 100 ? 35.145 -8.878 -36.105 1.00 88.56 100 ILE A N 1
ATOM 826 C CA . ILE A 1 100 ? 34.618 -7.551 -35.767 1.00 88.56 100 ILE A CA 1
ATOM 827 C C . ILE A 1 100 ? 35.202 -7.097 -34.427 1.00 88.56 100 ILE A C 1
ATOM 829 O O . ILE A 1 100 ? 34.913 -7.650 -33.374 1.00 88.56 100 ILE A O 1
ATOM 833 N N . HIS A 1 101 ? 36.008 -6.041 -34.467 1.00 84.94 101 HIS A N 1
ATOM 834 C CA . HIS A 1 101 ? 36.598 -5.377 -33.309 1.00 84.94 101 HIS A CA 1
ATOM 835 C C . HIS A 1 101 ? 36.573 -3.862 -33.522 1.00 84.94 101 HIS A C 1
ATOM 837 O O . HIS A 1 101 ? 36.495 -3.392 -34.654 1.00 84.94 101 HIS A O 1
ATOM 843 N N . GLU A 1 102 ? 36.715 -3.073 -32.455 1.00 82.31 102 GLU A N 1
ATOM 844 C CA . GLU A 1 102 ? 36.647 -1.601 -32.517 1.00 82.31 102 GLU A CA 1
ATOM 845 C C . GLU A 1 102 ? 37.570 -0.981 -33.591 1.00 82.31 102 GLU A C 1
ATOM 847 O O . GLU A 1 102 ? 37.194 -0.015 -34.254 1.00 82.31 102 GLU A O 1
ATOM 852 N N . SER A 1 103 ? 38.742 -1.580 -33.833 1.00 85.00 103 SER A N 1
ATOM 853 C CA . SER A 1 103 ? 39.708 -1.146 -34.852 1.00 85.00 103 SER A CA 1
ATOM 854 C C . SER A 1 103 ? 39.441 -1.668 -36.272 1.00 85.00 103 SER A C 1
ATOM 856 O O . SER A 1 103 ? 40.037 -1.162 -37.223 1.00 85.00 103 SER A O 1
ATOM 858 N N . THR A 1 104 ? 38.573 -2.670 -36.445 1.00 88.50 104 THR A N 1
ATOM 859 C CA . THR A 1 104 ? 38.341 -3.368 -37.725 1.00 88.50 104 THR A CA 1
ATOM 860 C C . THR A 1 104 ? 36.947 -3.134 -38.310 1.00 88.50 104 THR A C 1
ATOM 862 O O . THR A 1 104 ? 36.765 -3.327 -39.513 1.00 88.50 104 THR A O 1
ATOM 865 N N . VAL A 1 105 ? 35.980 -2.670 -37.508 1.00 90.00 105 VAL A N 1
ATOM 866 C CA . VAL A 1 105 ? 34.562 -2.495 -37.886 1.00 90.00 105 VAL A CA 1
ATOM 867 C C . VAL A 1 105 ? 34.374 -1.670 -39.163 1.00 90.00 105 VAL A C 1
ATOM 869 O O . VAL A 1 105 ? 33.662 -2.102 -40.066 1.00 90.00 105 VAL A O 1
ATOM 872 N N . ASP A 1 106 ? 35.030 -0.513 -39.284 1.00 89.12 106 ASP A N 1
ATOM 873 C CA . ASP A 1 106 ? 34.896 0.349 -40.470 1.00 89.12 106 ASP A CA 1
ATOM 874 C C . ASP A 1 106 ? 35.475 -0.296 -41.734 1.00 89.12 106 ASP A C 1
ATOM 876 O O . ASP A 1 106 ? 34.894 -0.197 -42.816 1.00 89.12 106 ASP A O 1
ATOM 880 N N . ILE A 1 107 ? 36.612 -0.980 -41.596 1.00 89.44 107 ILE A N 1
ATOM 881 C CA . ILE A 1 107 ? 37.296 -1.655 -42.703 1.00 89.44 107 ILE A CA 1
ATOM 882 C C . ILE A 1 107 ? 36.424 -2.809 -43.216 1.00 89.44 107 ILE A C 1
ATOM 884 O O . ILE A 1 107 ? 36.199 -2.925 -44.421 1.00 89.44 107 ILE A O 1
ATOM 888 N N . LEU A 1 108 ? 35.867 -3.611 -42.305 1.00 90.81 108 LEU A N 1
ATOM 889 C CA . LEU A 1 108 ? 34.981 -4.724 -42.643 1.00 90.81 108 LEU A CA 1
ATOM 890 C C . LEU A 1 108 ? 33.643 -4.247 -43.221 1.00 90.81 108 LEU A C 1
ATOM 892 O O . LEU A 1 108 ? 33.193 -4.796 -44.222 1.00 90.81 108 LEU A O 1
ATOM 896 N N . ALA A 1 109 ? 33.027 -3.201 -42.663 1.00 90.38 109 ALA A N 1
ATOM 897 C CA . ALA A 1 109 ? 31.775 -2.654 -43.188 1.00 90.38 109 ALA A CA 1
ATOM 898 C C . ALA A 1 109 ? 31.942 -2.083 -44.606 1.00 90.38 109 ALA A C 1
ATOM 900 O O . ALA A 1 109 ? 31.075 -2.276 -45.460 1.00 90.38 109 ALA A O 1
ATOM 901 N N . ASN A 1 110 ? 33.069 -1.418 -44.884 1.00 90.38 110 ASN A N 1
ATOM 902 C CA . ASN A 1 110 ? 33.388 -0.930 -46.225 1.00 90.38 110 ASN A CA 1
ATOM 903 C C . ASN A 1 110 ? 33.604 -2.082 -47.213 1.00 90.38 110 ASN A C 1
ATOM 905 O O . ASN A 1 110 ? 33.040 -2.033 -48.307 1.00 90.38 110 ASN A O 1
ATOM 909 N N . MET A 1 111 ? 34.322 -3.135 -46.806 1.00 92.06 111 MET A N 1
ATOM 910 C CA . MET A 1 111 ? 34.490 -4.346 -47.613 1.00 92.06 111 MET A CA 1
ATOM 911 C C . MET A 1 111 ? 33.139 -4.998 -47.922 1.00 92.06 111 MET A C 1
ATOM 913 O O . MET A 1 111 ? 32.833 -5.253 -49.083 1.00 92.06 111 MET A O 1
ATOM 917 N N . VAL A 1 112 ? 32.291 -5.226 -46.914 1.00 89.62 112 VAL A N 1
ATOM 918 C CA . VAL A 1 112 ? 30.957 -5.818 -47.109 1.00 89.62 112 VAL A CA 1
ATOM 919 C C . VAL A 1 112 ? 30.108 -4.960 -48.042 1.00 89.62 112 VAL A C 1
ATOM 921 O O . VAL A 1 112 ? 29.451 -5.492 -48.931 1.00 89.62 112 VAL A O 1
ATOM 924 N N . ARG A 1 113 ? 30.167 -3.628 -47.915 1.00 89.12 113 ARG A N 1
ATOM 925 C CA . ARG A 1 113 ? 29.470 -2.705 -48.822 1.00 89.12 113 ARG A CA 1
ATOM 926 C C . ARG A 1 113 ? 29.971 -2.826 -50.266 1.00 89.12 113 ARG A C 1
ATOM 928 O O . ARG A 1 113 ? 29.153 -2.830 -51.184 1.00 89.12 113 ARG A O 1
ATOM 935 N N . ALA A 1 114 ? 31.284 -2.931 -50.472 1.00 87.19 114 ALA A N 1
ATOM 936 C CA . ALA A 1 114 ? 31.888 -3.080 -51.796 1.00 87.19 114 ALA A CA 1
ATOM 937 C C . ALA A 1 114 ? 31.563 -4.440 -52.437 1.00 87.19 114 ALA A C 1
ATOM 939 O O . ALA A 1 114 ? 31.229 -4.492 -53.621 1.00 87.19 114 ALA A O 1
ATOM 940 N N . LEU A 1 115 ? 31.598 -5.524 -51.653 1.00 86.56 115 LEU A N 1
ATOM 941 C CA . LEU A 1 115 ? 31.284 -6.881 -52.110 1.00 86.56 115 LEU A CA 1
ATOM 942 C C . LEU A 1 115 ? 29.786 -7.078 -52.375 1.00 86.56 115 LEU A C 1
ATOM 944 O O . LEU A 1 115 ? 29.421 -7.695 -53.373 1.00 86.56 115 LEU A O 1
ATOM 948 N N . ALA A 1 116 ? 28.911 -6.503 -51.546 1.00 83.12 116 ALA A N 1
ATOM 949 C CA . ALA A 1 116 ? 27.472 -6.492 -51.802 1.00 83.12 116 ALA A CA 1
ATOM 950 C C . ALA A 1 116 ? 27.139 -5.712 -53.087 1.00 83.12 116 ALA A C 1
ATOM 952 O O . ALA A 1 116 ? 26.291 -6.132 -53.864 1.00 83.12 116 ALA A O 1
ATOM 953 N N . GLY A 1 117 ? 27.864 -4.627 -53.387 1.00 81.00 117 GLY A N 1
ATOM 954 C CA . GLY A 1 117 ? 27.677 -3.832 -54.611 1.00 81.00 117 GLY A CA 1
ATOM 955 C C . GLY A 1 117 ? 27.936 -4.566 -55.941 1.00 81.00 117 GLY A C 1
ATOM 956 O O . GLY A 1 117 ? 27.736 -3.972 -57.002 1.00 81.00 117 GLY A O 1
ATOM 957 N N . ILE A 1 118 ? 28.380 -5.828 -55.901 1.00 82.00 118 ILE A N 1
ATOM 958 C CA . ILE A 1 118 ? 28.643 -6.686 -57.067 1.00 82.00 118 ILE A CA 1
ATOM 959 C C . ILE A 1 118 ? 27.344 -7.256 -57.677 1.00 82.00 118 ILE A C 1
ATOM 961 O O . ILE A 1 118 ? 27.345 -7.599 -58.863 1.00 82.00 118 ILE A O 1
ATOM 965 N N . TYR A 1 119 ? 26.244 -7.336 -56.920 1.00 79.44 119 TYR A N 1
ATOM 966 C CA . TYR A 1 119 ? 24.973 -7.942 -57.358 1.00 79.44 119 TYR A CA 1
ATOM 967 C C . TYR A 1 119 ? 23.877 -6.888 -57.595 1.00 79.44 119 TYR A C 1
ATOM 969 O O . TYR A 1 119 ? 23.908 -5.812 -56.994 1.00 79.44 119 TYR A O 1
ATOM 977 N N . ASP A 1 120 ? 22.931 -7.177 -58.499 1.00 60.56 120 ASP A N 1
ATOM 978 C CA . ASP A 1 120 ? 21.908 -6.216 -58.960 1.00 60.56 120 ASP A CA 1
ATOM 979 C C . ASP A 1 120 ? 20.601 -6.233 -58.138 1.00 60.56 120 ASP A C 1
ATOM 981 O O . ASP A 1 120 ? 19.994 -5.176 -57.952 1.00 60.56 120 ASP A O 1
ATOM 985 N N . GLU A 1 121 ? 20.162 -7.390 -57.623 1.00 60.06 121 GLU A N 1
ATOM 986 C CA . GLU A 1 121 ? 18.865 -7.541 -56.941 1.00 60.06 121 GLU A CA 1
ATOM 987 C C . GLU A 1 121 ? 19.008 -7.966 -55.470 1.00 60.06 121 GLU A C 1
ATOM 989 O O . GLU A 1 121 ? 19.893 -8.737 -55.102 1.00 60.06 121 GLU A O 1
ATOM 994 N N . LYS A 1 122 ? 18.099 -7.485 -54.604 1.00 59.25 122 LYS A N 1
ATOM 995 C CA . LYS A 1 122 ? 18.034 -7.889 -53.183 1.00 59.25 122 LYS A CA 1
ATOM 996 C C . LYS A 1 122 ? 17.760 -9.390 -53.007 1.00 59.25 122 LYS A C 1
ATOM 998 O O . LYS A 1 122 ? 18.148 -9.946 -51.985 1.00 59.25 122 LYS A O 1
ATOM 1003 N N . GLU A 1 123 ? 17.112 -10.027 -53.984 1.00 56.66 123 GLU A N 1
ATOM 1004 C CA . GLU A 1 123 ? 16.837 -11.471 -53.991 1.00 56.66 123 GLU A CA 1
ATOM 1005 C C . GLU A 1 123 ? 18.111 -12.308 -54.203 1.00 56.66 123 GLU A C 1
ATOM 1007 O O . GLU A 1 123 ? 18.211 -13.399 -53.656 1.00 56.66 123 GLU A O 1
ATOM 1012 N N . ASP A 1 124 ? 19.131 -11.772 -54.883 1.00 57.06 124 ASP A N 1
ATOM 1013 C CA . ASP A 1 124 ? 20.423 -12.449 -55.086 1.00 57.06 124 ASP A CA 1
ATOM 1014 C C . ASP A 1 124 ? 21.367 -12.336 -53.872 1.00 57.06 124 ASP A C 1
ATOM 1016 O O . ASP A 1 124 ? 22.396 -13.007 -53.819 1.00 57.06 124 ASP A O 1
ATOM 1020 N N . MET A 1 125 ? 21.024 -11.503 -52.882 1.00 60.00 125 MET A N 1
ATOM 1021 C CA . MET A 1 125 ? 21.788 -11.330 -51.637 1.00 60.00 125 MET A CA 1
ATOM 1022 C C . MET A 1 125 ? 21.236 -12.153 -50.467 1.00 60.00 125 MET A C 1
ATOM 1024 O O . MET A 1 125 ? 21.705 -12.000 -49.337 1.00 60.00 125 MET A O 1
ATOM 1028 N N . THR A 1 126 ? 20.233 -13.009 -50.693 1.00 60.12 126 THR A N 1
ATOM 1029 C CA . THR A 1 126 ? 19.643 -13.837 -49.634 1.00 60.12 126 THR A CA 1
ATOM 1030 C C . THR A 1 126 ? 20.702 -14.761 -49.035 1.00 60.12 126 THR A C 1
ATOM 1032 O O . THR A 1 126 ? 21.124 -15.723 -49.672 1.00 60.12 126 THR A O 1
ATOM 1035 N N . GLY A 1 127 ? 21.136 -14.457 -47.811 1.00 68.06 127 GLY A N 1
ATOM 1036 C CA . GLY A 1 127 ? 22.183 -15.194 -47.102 1.00 68.06 127 GLY A CA 1
ATOM 1037 C C . GLY A 1 127 ? 23.452 -14.388 -46.816 1.00 68.06 127 GLY A C 1
ATOM 1038 O O . GLY A 1 127 ? 24.244 -14.842 -46.001 1.00 68.06 127 GLY A O 1
ATOM 1039 N N . LEU A 1 128 ? 23.641 -13.195 -47.396 1.00 79.88 128 LEU A N 1
ATOM 1040 C CA . LEU A 1 128 ? 24.761 -12.304 -47.063 1.00 79.88 128 LEU A CA 1
ATOM 1041 C C . LEU A 1 128 ? 24.345 -11.239 -46.050 1.00 79.88 128 LEU A C 1
ATOM 1043 O O . LEU A 1 128 ? 23.272 -10.643 -46.155 1.00 79.88 128 LEU A O 1
ATOM 1047 N N . ILE A 1 129 ? 25.231 -10.957 -45.099 1.00 85.56 129 ILE A N 1
ATOM 1048 C CA . ILE A 1 129 ? 25.071 -9.827 -44.181 1.00 85.56 129 ILE A CA 1
ATOM 1049 C C . ILE A 1 129 ? 25.282 -8.494 -44.903 1.00 85.56 129 ILE A C 1
ATOM 1051 O O . ILE A 1 129 ? 26.117 -8.364 -45.801 1.00 85.56 129 ILE A O 1
ATOM 1055 N N . SER A 1 130 ? 24.542 -7.473 -44.485 1.00 87.00 130 SER A N 1
ATOM 1056 C CA . SER A 1 130 ? 24.743 -6.101 -44.938 1.00 87.00 130 SER A CA 1
ATOM 1057 C C . SER A 1 130 ? 25.837 -5.401 -44.125 1.00 87.00 130 SER A C 1
ATOM 1059 O O . SER A 1 130 ? 26.219 -5.819 -43.033 1.00 87.00 130 SER A O 1
ATOM 1061 N N . TRP A 1 131 ? 26.326 -4.264 -44.620 1.00 86.88 131 TRP A N 1
ATOM 1062 C CA . TRP A 1 131 ? 27.255 -3.434 -43.846 1.00 86.88 131 TRP A CA 1
ATOM 1063 C C . TRP A 1 131 ? 26.601 -2.840 -42.582 1.00 86.88 131 TRP A C 1
ATOM 1065 O O . TRP A 1 131 ? 27.308 -2.555 -41.617 1.00 86.88 131 TRP A O 1
ATOM 1075 N N . HIS A 1 132 ? 25.267 -2.687 -42.558 1.00 87.69 132 HIS A N 1
ATOM 1076 C CA . HIS A 1 132 ? 24.529 -2.317 -41.346 1.00 87.69 132 HIS A CA 1
ATOM 1077 C C . HIS A 1 132 ? 24.592 -3.435 -40.300 1.00 87.69 132 HIS A C 1
ATOM 1079 O O . HIS A 1 132 ? 24.738 -3.139 -39.119 1.00 87.69 132 HIS A O 1
ATOM 1085 N N . ASP A 1 133 ? 24.578 -4.704 -40.720 1.00 87.69 133 ASP A N 1
ATOM 1086 C CA . ASP A 1 133 ? 24.683 -5.851 -39.810 1.00 87.69 133 ASP A CA 1
ATOM 1087 C C . ASP A 1 133 ? 26.059 -5.936 -39.138 1.00 87.69 133 ASP A C 1
ATOM 1089 O O . ASP A 1 133 ? 26.146 -6.321 -37.975 1.00 87.69 133 ASP A O 1
ATOM 1093 N N . VAL A 1 134 ? 27.130 -5.506 -39.819 1.00 89.31 134 VAL A N 1
ATOM 1094 C CA . VAL A 1 134 ? 28.476 -5.384 -39.221 1.00 89.31 134 VAL A CA 1
ATOM 1095 C C . VAL A 1 134 ? 28.467 -4.353 -38.086 1.00 89.31 134 VAL A C 1
ATOM 1097 O O . VAL A 1 134 ? 28.951 -4.621 -36.986 1.00 89.31 134 VAL A O 1
ATOM 1100 N N . TYR A 1 135 ? 27.872 -3.182 -38.329 1.00 91.25 135 TYR A N 1
ATOM 1101 C CA . TYR A 1 135 ? 27.713 -2.135 -37.316 1.00 91.25 135 TYR A CA 1
ATOM 1102 C C . TYR A 1 135 ? 26.812 -2.584 -36.164 1.00 91.25 135 TYR A C 1
ATOM 1104 O O . TYR A 1 135 ? 27.169 -2.416 -34.999 1.00 91.25 135 TYR A O 1
ATOM 1112 N N . LYS A 1 136 ? 25.679 -3.215 -36.475 1.00 89.69 136 LYS A N 1
ATOM 1113 C CA . LYS A 1 136 ? 24.740 -3.764 -35.497 1.00 89.69 136 LYS A CA 1
ATOM 1114 C C . LYS A 1 136 ? 25.389 -4.826 -34.616 1.00 89.69 136 LYS A C 1
ATOM 1116 O O . LYS A 1 136 ? 25.224 -4.769 -33.402 1.00 89.69 136 LYS A O 1
ATOM 1121 N N . HIS A 1 137 ? 26.147 -5.758 -35.193 1.00 90.00 137 HIS A N 1
ATOM 1122 C CA . HIS A 1 137 ? 26.835 -6.805 -34.437 1.00 90.00 137 HIS A CA 1
ATOM 1123 C C . HIS A 1 137 ? 27.837 -6.214 -33.445 1.00 90.00 137 HIS A C 1
ATOM 1125 O O . HIS A 1 137 ? 27.820 -6.585 -32.276 1.00 90.00 137 HIS A O 1
ATOM 1131 N N . HIS A 1 138 ? 28.634 -5.232 -33.874 1.00 90.38 138 HIS A N 1
ATOM 1132 C CA . HIS A 1 138 ? 29.570 -4.541 -32.989 1.00 90.38 138 HIS A CA 1
ATOM 1133 C C . HIS A 1 138 ? 28.870 -3.851 -31.808 1.00 90.38 138 HIS A C 1
ATOM 1135 O O . HIS A 1 138 ? 29.298 -3.984 -30.660 1.00 90.38 138 HIS A O 1
ATOM 1141 N N . ILE A 1 139 ? 27.768 -3.144 -32.080 1.00 89.56 139 ILE A N 1
ATOM 1142 C CA . ILE A 1 139 ? 26.982 -2.467 -31.042 1.00 89.56 139 ILE A CA 1
ATOM 1143 C C . ILE A 1 139 ? 26.382 -3.490 -30.068 1.00 89.56 139 ILE A C 1
ATOM 1145 O O . ILE A 1 139 ? 26.466 -3.304 -28.855 1.00 89.56 139 ILE A O 1
ATOM 1149 N N . LEU A 1 140 ? 25.810 -4.586 -30.577 1.00 88.75 140 LEU A N 1
ATOM 1150 C CA . LEU A 1 140 ? 25.225 -5.645 -29.753 1.00 88.75 140 LEU A CA 1
ATOM 1151 C C . LEU A 1 140 ? 26.273 -6.379 -28.909 1.00 88.75 140 LEU A C 1
ATOM 1153 O O . LEU A 1 140 ? 25.984 -6.725 -27.769 1.00 88.75 140 LEU A O 1
ATOM 1157 N N . GLU A 1 141 ? 27.488 -6.580 -29.417 1.00 88.56 141 GLU A N 1
ATOM 1158 C CA . GLU A 1 141 ? 28.593 -7.154 -28.643 1.00 88.56 141 GLU A CA 1
ATOM 1159 C C . GLU A 1 141 ? 29.031 -6.210 -27.511 1.00 88.56 141 GLU A C 1
ATOM 1161 O O . GLU A 1 141 ? 29.211 -6.639 -26.368 1.00 88.56 141 GLU A O 1
ATOM 1166 N N . CYS A 1 142 ? 29.116 -4.904 -27.791 1.00 87.19 142 CYS A N 1
ATOM 1167 C CA . CYS A 1 142 ? 29.352 -3.890 -26.764 1.00 87.19 142 CYS A CA 1
ATOM 1168 C C . CYS A 1 142 ? 28.245 -3.890 -25.699 1.00 87.19 142 CYS A C 1
ATOM 1170 O O . CYS A 1 142 ? 28.555 -3.918 -24.507 1.00 87.19 142 CYS A O 1
ATOM 1172 N N . LEU A 1 143 ? 26.972 -3.943 -26.099 1.00 87.81 143 LEU A N 1
ATOM 1173 C CA . LEU A 1 143 ? 25.835 -4.059 -25.180 1.00 87.81 143 LEU A CA 1
ATOM 1174 C C . LEU A 1 143 ? 25.891 -5.353 -24.354 1.00 87.81 143 LEU A C 1
ATOM 1176 O O . LEU A 1 143 ? 25.736 -5.304 -23.137 1.00 87.81 143 LEU A O 1
ATOM 1180 N N . ALA A 1 144 ? 26.199 -6.496 -24.971 1.00 87.25 144 ALA A N 1
ATOM 1181 C CA . ALA A 1 144 ? 26.325 -7.780 -24.280 1.00 87.25 144 ALA A CA 1
ATOM 1182 C C . ALA A 1 144 ? 27.469 -7.783 -23.249 1.00 87.25 144 ALA A C 1
ATOM 1184 O O . ALA A 1 144 ? 27.369 -8.431 -22.202 1.00 87.25 144 ALA A O 1
ATOM 1185 N N . SER A 1 145 ? 28.555 -7.050 -23.517 1.00 87.06 145 SER A N 1
ATOM 1186 C CA . SER A 1 145 ? 29.647 -6.867 -22.554 1.00 87.06 145 SER A CA 1
ATOM 1187 C C . SER A 1 145 ? 29.209 -6.050 -21.329 1.00 87.06 145 SER A C 1
ATOM 1189 O O . SER A 1 145 ? 29.547 -6.414 -20.201 1.00 87.06 145 SER A O 1
ATOM 1191 N N . LEU A 1 146 ? 28.393 -5.007 -21.535 1.00 85.12 146 LEU A N 1
ATOM 1192 C CA . LEU A 1 146 ? 27.814 -4.187 -20.467 1.00 85.12 146 LEU A CA 1
ATOM 1193 C C . LEU A 1 146 ? 26.786 -4.980 -19.648 1.00 85.12 146 LEU A C 1
ATOM 1195 O O . LEU A 1 146 ? 26.845 -4.967 -18.421 1.00 85.12 146 LEU A O 1
ATOM 1199 N N . GLU A 1 147 ? 25.909 -5.738 -20.312 1.00 84.25 147 GLU A N 1
ATOM 1200 C CA . GLU A 1 147 ? 24.937 -6.638 -19.673 1.00 84.25 147 GLU A CA 1
ATOM 1201 C C . GLU A 1 147 ? 25.612 -7.664 -18.757 1.00 84.25 147 GLU A C 1
ATOM 1203 O O . GLU A 1 147 ? 25.133 -7.940 -17.655 1.00 84.25 147 GLU A O 1
ATOM 1208 N N . ARG A 1 148 ? 26.735 -8.242 -19.202 1.00 81.44 148 ARG A N 1
ATOM 1209 C CA . ARG A 1 148 ? 27.503 -9.204 -18.403 1.00 81.44 148 ARG A CA 1
ATOM 1210 C C . ARG A 1 148 ? 28.091 -8.549 -17.156 1.00 81.44 148 ARG A C 1
ATOM 1212 O O . ARG A 1 148 ? 27.900 -9.075 -16.064 1.00 81.44 148 ARG A O 1
ATOM 1219 N N . GLY A 1 149 ? 28.724 -7.384 -17.314 1.00 74.19 149 GLY A N 1
ATOM 1220 C CA . GLY A 1 149 ? 29.256 -6.621 -16.183 1.00 74.19 149 GLY A CA 1
ATOM 1221 C C . GLY A 1 149 ? 28.167 -6.221 -15.181 1.00 74.19 149 GLY A C 1
ATOM 1222 O O . GLY A 1 149 ? 28.360 -6.332 -13.973 1.00 74.19 149 GLY A O 1
ATOM 1223 N N . MET A 1 150 ? 26.981 -5.837 -15.661 1.00 73.25 150 MET A N 1
ATOM 1224 C CA . MET A 1 150 ? 25.837 -5.494 -14.811 1.00 73.25 150 MET A CA 1
ATOM 1225 C C . MET A 1 150 ? 25.330 -6.695 -14.001 1.00 73.25 150 MET A C 1
ATOM 1227 O O . MET A 1 150 ? 25.117 -6.565 -12.797 1.00 73.25 150 MET A O 1
ATOM 1231 N N . LYS A 1 151 ? 25.194 -7.877 -14.619 1.00 72.75 151 LYS A N 1
ATOM 1232 C CA . LYS A 1 151 ? 24.779 -9.113 -13.923 1.00 72.75 151 LYS A CA 1
ATOM 1233 C C . LYS A 1 151 ? 25.766 -9.542 -12.839 1.00 72.75 151 LYS A C 1
ATOM 1235 O O . LYS A 1 151 ? 25.340 -10.033 -11.801 1.00 72.75 151 LYS A O 1
ATOM 1240 N N . GLU A 1 152 ? 27.061 -9.340 -13.062 1.00 66.00 152 GLU A N 1
ATOM 1241 C CA . GLU A 1 152 ? 28.101 -9.620 -12.063 1.00 66.00 152 GLU A CA 1
ATOM 1242 C C . GLU A 1 152 ? 28.040 -8.640 -10.877 1.00 66.00 152 GLU A C 1
ATOM 1244 O O . GLU A 1 152 ? 28.280 -9.036 -9.739 1.00 66.00 152 GLU A O 1
ATOM 1249 N N . THR A 1 153 ? 27.657 -7.383 -11.125 1.00 62.47 153 THR A N 1
ATOM 1250 C CA . THR A 1 153 ? 27.572 -6.327 -10.097 1.00 62.47 153 THR A CA 1
ATOM 1251 C C . THR A 1 153 ? 26.259 -6.389 -9.298 1.00 62.47 153 THR A C 1
ATOM 1253 O O . THR A 1 153 ? 26.249 -6.141 -8.097 1.00 62.47 153 THR A O 1
ATOM 1256 N N . SER A 1 154 ? 25.155 -6.785 -9.943 1.00 56.69 154 SER A N 1
ATOM 1257 C CA . SER A 1 154 ? 23.791 -6.850 -9.387 1.00 56.69 154 SER A CA 1
ATOM 1258 C C . SER A 1 154 ? 23.589 -7.869 -8.255 1.00 56.69 154 SER A C 1
ATOM 1260 O O . SER A 1 154 ? 22.532 -7.871 -7.628 1.00 56.69 154 SER A O 1
ATOM 1262 N N . ILE A 1 155 ? 24.551 -8.759 -8.002 1.00 52.12 155 ILE A N 1
ATOM 1263 C CA . ILE A 1 155 ? 24.453 -9.778 -6.941 1.00 52.12 155 ILE A CA 1
ATOM 1264 C C . ILE A 1 155 ? 24.578 -9.139 -5.542 1.00 52.12 155 ILE A C 1
ATOM 1266 O O . ILE A 1 155 ? 24.125 -9.719 -4.557 1.00 52.12 155 ILE A O 1
ATOM 1270 N N . ASN A 1 156 ? 25.128 -7.924 -5.457 1.00 51.88 156 ASN A N 1
ATOM 1271 C CA . ASN A 1 156 ? 25.274 -7.158 -4.224 1.00 51.88 156 ASN A CA 1
ATOM 1272 C C . ASN A 1 156 ? 24.416 -5.885 -4.308 1.00 51.88 156 ASN A C 1
ATOM 1274 O O . ASN A 1 156 ? 24.335 -5.275 -5.370 1.00 51.88 156 ASN A O 1
ATOM 1278 N N . ASN A 1 157 ? 23.780 -5.476 -3.204 1.00 61.81 157 ASN A N 1
ATOM 1279 C CA . ASN A 1 157 ? 22.987 -4.240 -3.126 1.00 61.81 157 ASN A CA 1
ATOM 1280 C C . ASN A 1 157 ? 23.772 -3.041 -3.698 1.00 61.81 157 ASN A C 1
ATOM 1282 O O . ASN A 1 157 ? 24.719 -2.574 -3.067 1.00 61.81 157 ASN A O 1
ATOM 1286 N N . MET A 1 158 ? 23.379 -2.566 -4.885 1.00 71.75 158 MET A N 1
ATOM 1287 C CA . MET A 1 158 ? 24.089 -1.530 -5.641 1.00 71.75 158 MET A CA 1
ATOM 1288 C C . MET A 1 158 ? 23.979 -0.168 -4.946 1.00 71.75 158 MET A C 1
ATOM 1290 O O . MET A 1 158 ? 22.879 0.308 -4.659 1.00 71.75 158 MET A O 1
ATOM 1294 N N . SER A 1 159 ? 25.120 0.471 -4.692 1.00 78.31 159 SER A N 1
ATOM 1295 C CA . SER A 1 159 ? 25.183 1.831 -4.145 1.00 78.31 159 SER A CA 1
ATOM 1296 C C . SER A 1 159 ? 24.969 2.900 -5.228 1.00 78.31 159 SER A C 1
ATOM 1298 O O . SER A 1 159 ? 25.176 2.653 -6.418 1.00 78.31 159 SER A O 1
ATOM 1300 N N . SER A 1 160 ? 24.598 4.121 -4.824 1.00 79.69 160 SER A N 1
ATOM 1301 C CA . SER A 1 160 ? 24.410 5.252 -5.749 1.00 79.69 160 SER A CA 1
ATOM 1302 C C . SER A 1 160 ? 25.674 5.560 -6.567 1.00 79.69 160 SER A C 1
ATOM 1304 O O . SER A 1 160 ? 25.600 5.728 -7.781 1.00 79.69 160 SER A O 1
ATOM 1306 N N . GLY A 1 161 ? 26.857 5.535 -5.942 1.00 81.38 161 GLY A N 1
ATOM 1307 C CA . GLY A 1 161 ? 28.131 5.765 -6.636 1.00 81.38 161 GLY A CA 1
ATOM 1308 C C . GLY A 1 161 ? 28.484 4.686 -7.670 1.00 81.38 161 GLY A C 1
ATOM 1309 O O . GLY A 1 161 ? 29.031 4.994 -8.730 1.00 81.38 161 GLY A O 1
ATOM 1310 N N . GLU A 1 162 ? 28.142 3.422 -7.405 1.00 82.25 162 GLU A N 1
ATOM 1311 C CA . GLU A 1 162 ? 28.335 2.328 -8.367 1.00 82.25 162 GLU A CA 1
ATOM 1312 C C . GLU A 1 162 ? 27.392 2.457 -9.565 1.00 82.25 162 GLU A C 1
ATOM 1314 O O . GLU A 1 162 ? 27.827 2.250 -10.701 1.00 82.25 162 GLU A O 1
ATOM 1319 N N . LEU A 1 163 ? 26.134 2.852 -9.330 1.00 83.88 163 LEU A N 1
ATOM 1320 C CA . LEU A 1 163 ? 25.171 3.118 -10.398 1.00 83.88 163 LEU A CA 1
ATOM 1321 C C . LEU A 1 163 ? 25.617 4.296 -11.269 1.00 83.88 163 LEU A C 1
ATOM 1323 O O . LEU A 1 163 ? 25.592 4.190 -12.493 1.00 83.88 163 LEU A O 1
ATOM 1327 N N . GLN A 1 164 ? 26.080 5.391 -10.665 1.00 86.38 164 GLN A N 1
ATOM 1328 C CA . GLN A 1 164 ? 26.604 6.527 -11.420 1.00 86.38 164 GLN A CA 1
ATOM 1329 C C . GLN A 1 164 ? 27.798 6.116 -12.293 1.00 86.38 164 GLN A C 1
ATOM 1331 O O . GLN A 1 164 ? 27.810 6.394 -13.491 1.00 86.38 164 GLN A O 1
ATOM 1336 N N . SER A 1 165 ? 28.763 5.378 -11.731 1.00 86.31 165 SER A N 1
ATOM 1337 C CA . SER A 1 165 ? 29.906 4.865 -12.498 1.00 86.31 165 SER A CA 1
ATOM 1338 C C . SER A 1 165 ? 29.474 3.933 -13.636 1.00 86.31 165 SER A C 1
ATOM 1340 O O . SER A 1 165 ? 30.093 3.921 -14.702 1.00 86.31 165 SER A O 1
ATOM 1342 N N . LEU A 1 166 ? 28.420 3.140 -13.431 1.00 86.44 166 LEU A N 1
ATOM 1343 C CA . LEU A 1 166 ? 27.846 2.297 -14.474 1.00 86.44 166 LEU A CA 1
ATOM 1344 C C . LEU A 1 166 ? 27.227 3.141 -15.594 1.00 86.44 166 LEU A C 1
ATOM 1346 O O . LEU A 1 166 ? 27.528 2.884 -16.758 1.00 86.44 166 LEU A O 1
ATOM 1350 N N . ILE A 1 167 ? 26.424 4.157 -15.263 1.00 88.12 167 ILE A N 1
ATOM 1351 C CA . ILE A 1 167 ? 25.819 5.069 -16.247 1.00 88.12 167 ILE A CA 1
ATOM 1352 C C . ILE A 1 167 ? 26.911 5.768 -17.066 1.00 88.12 167 ILE A C 1
ATOM 1354 O O . ILE A 1 167 ? 26.838 5.770 -18.291 1.00 88.12 167 ILE A O 1
ATOM 1358 N N . GLU A 1 168 ? 27.970 6.264 -16.425 1.00 89.00 168 GLU A N 1
ATOM 1359 C CA . GLU A 1 168 ? 29.108 6.897 -17.107 1.00 89.00 168 GLU A CA 1
ATOM 1360 C C . GLU A 1 168 ? 29.842 5.924 -18.050 1.00 89.00 168 GLU A C 1
ATOM 1362 O O . GLU A 1 168 ? 30.215 6.284 -19.170 1.00 89.00 168 GLU A O 1
ATOM 1367 N N . LYS A 1 169 ? 30.022 4.657 -17.645 1.00 89.50 169 LYS A N 1
ATOM 1368 C CA . LYS A 1 169 ? 30.595 3.611 -18.515 1.00 89.50 169 LYS A CA 1
ATOM 1369 C C . LYS A 1 169 ? 29.697 3.306 -19.712 1.00 89.50 169 LYS A C 1
ATOM 1371 O O . LYS A 1 169 ? 30.212 3.101 -20.815 1.00 89.50 169 LYS A O 1
ATOM 1376 N N . ILE A 1 170 ? 28.381 3.250 -19.500 1.00 89.75 170 ILE A N 1
ATOM 1377 C CA . ILE A 1 170 ? 27.394 3.044 -20.565 1.00 89.75 170 ILE A CA 1
ATOM 1378 C C . ILE A 1 170 ? 27.442 4.222 -21.543 1.00 89.75 170 ILE A C 1
ATOM 1380 O O . ILE A 1 170 ? 27.534 3.994 -22.750 1.00 89.75 170 ILE A O 1
ATOM 1384 N N . GLU A 1 171 ? 27.463 5.459 -21.043 1.00 90.94 171 GLU A N 1
ATOM 1385 C CA . GLU A 1 171 ? 27.564 6.668 -21.862 1.00 90.94 171 GLU A CA 1
ATOM 1386 C C . GLU A 1 171 ? 28.846 6.678 -22.707 1.00 90.94 171 GLU A C 1
ATOM 1388 O O . GLU A 1 171 ? 28.781 6.894 -23.917 1.00 90.94 171 GLU A O 1
ATOM 1393 N N . LEU A 1 172 ? 30.001 6.354 -22.116 1.00 90.88 172 LEU A N 1
ATOM 1394 C CA . LEU A 1 172 ? 31.276 6.289 -22.836 1.00 90.88 172 LEU A CA 1
ATOM 1395 C C . LEU A 1 172 ? 31.242 5.266 -23.988 1.00 90.88 172 LEU A C 1
ATOM 1397 O O . LEU A 1 172 ? 31.760 5.521 -25.078 1.00 90.88 172 LEU A O 1
ATOM 1401 N N . LYS A 1 173 ? 30.619 4.103 -23.763 1.00 88.50 173 LYS A N 1
ATOM 1402 C CA . LYS A 1 173 ? 30.446 3.067 -24.795 1.00 88.50 173 LYS A CA 1
ATOM 1403 C C . LYS A 1 173 ? 29.409 3.448 -25.848 1.00 88.50 173 LYS A C 1
ATOM 1405 O O . LYS A 1 173 ? 29.565 3.078 -27.011 1.00 88.50 173 LYS A O 1
ATOM 1410 N N . TYR A 1 174 ? 28.367 4.183 -25.474 1.00 89.75 174 TYR A N 1
ATOM 1411 C CA . TYR A 1 174 ? 27.438 4.757 -26.440 1.00 89.75 174 TYR A CA 1
ATOM 1412 C C . TYR A 1 174 ? 28.152 5.778 -27.333 1.00 89.75 174 TYR A C 1
ATOM 1414 O O . TYR A 1 174 ? 28.041 5.695 -28.554 1.00 89.75 174 TYR A O 1
ATOM 1422 N N . ASP A 1 175 ? 28.960 6.674 -26.762 1.00 89.12 175 ASP A N 1
ATOM 1423 C CA . ASP A 1 175 ? 29.707 7.684 -27.517 1.00 89.12 175 ASP A CA 1
ATOM 1424 C C . ASP A 1 175 ? 30.683 7.066 -28.528 1.00 89.12 175 ASP A C 1
ATOM 1426 O O . ASP A 1 175 ? 30.777 7.550 -29.661 1.00 89.12 175 ASP A O 1
ATOM 1430 N N . SER A 1 176 ? 31.352 5.959 -28.180 1.00 87.44 176 SER A N 1
ATOM 1431 C CA . SER A 1 176 ? 32.207 5.229 -29.128 1.00 87.44 176 SER A CA 1
ATOM 1432 C C . SER A 1 176 ? 31.400 4.569 -30.257 1.00 87.44 176 SER A C 1
ATOM 1434 O O . SER A 1 176 ? 31.858 4.507 -31.401 1.00 87.44 176 SER A O 1
ATOM 1436 N N . CYS A 1 177 ? 30.173 4.126 -29.965 1.00 88.75 177 CYS A N 1
ATOM 1437 C CA . CYS A 1 177 ? 29.279 3.471 -30.922 1.00 88.75 177 CYS A CA 1
ATOM 1438 C C . CYS A 1 177 ? 28.395 4.439 -31.728 1.00 88.75 177 CYS A C 1
ATOM 1440 O O . CYS A 1 177 ? 27.827 4.059 -32.754 1.00 88.75 177 CYS A O 1
ATOM 1442 N N . LYS A 1 178 ? 28.291 5.701 -31.309 1.00 88.38 178 LYS A N 1
ATOM 1443 C CA . LYS A 1 178 ? 27.348 6.709 -31.813 1.00 88.38 178 LYS A CA 1
ATOM 1444 C C . LYS A 1 178 ? 27.357 6.877 -33.332 1.00 88.38 178 LYS A C 1
ATOM 1446 O O . LYS A 1 178 ? 26.301 6.999 -33.955 1.00 88.38 178 LYS A O 1
ATOM 1451 N N . LYS A 1 179 ? 28.540 6.856 -33.960 1.00 88.31 179 LYS A N 1
ATOM 1452 C CA . LYS A 1 179 ? 28.667 6.953 -35.430 1.00 88.31 179 LYS A CA 1
ATOM 1453 C C . LYS A 1 179 ? 28.021 5.763 -36.155 1.00 88.31 179 LYS A C 1
ATOM 1455 O O . LYS A 1 179 ? 27.427 5.938 -37.219 1.00 88.31 179 LYS A O 1
ATOM 1460 N N . TYR A 1 180 ? 28.097 4.574 -35.560 1.00 87.88 180 TYR A N 1
ATOM 1461 C CA . TYR A 1 180 ? 27.519 3.349 -36.101 1.00 87.88 180 TYR A CA 1
ATOM 1462 C C . TYR A 1 180 ? 26.003 3.348 -35.912 1.00 87.88 180 TYR A C 1
ATOM 1464 O O . TYR A 1 180 ? 25.282 3.118 -36.878 1.00 87.88 180 TYR A O 1
ATOM 1472 N N . VAL A 1 181 ? 25.523 3.722 -34.719 1.00 85.81 181 VAL A N 1
ATOM 1473 C CA . VAL A 1 181 ? 24.087 3.850 -34.403 1.00 85.81 181 VAL A CA 1
ATOM 1474 C C . VAL A 1 181 ? 23.397 4.802 -35.384 1.00 85.81 181 VAL A C 1
ATOM 1476 O O . VAL A 1 181 ? 22.398 4.444 -36.002 1.00 85.81 181 VAL A O 1
ATOM 1479 N N . ARG A 1 182 ? 23.969 5.988 -35.632 1.00 85.25 182 ARG A N 1
ATOM 1480 C CA . ARG A 1 182 ? 23.416 6.961 -36.596 1.00 85.25 182 ARG A CA 1
ATOM 1481 C C . ARG A 1 182 ? 23.327 6.438 -38.033 1.00 85.25 182 ARG A C 1
ATOM 1483 O O . ARG A 1 182 ? 22.520 6.945 -38.810 1.00 85.25 182 ARG A O 1
ATOM 1490 N N . SER A 1 183 ? 24.133 5.440 -38.374 1.00 85.06 183 SER A N 1
ATOM 1491 C CA . SER A 1 183 ? 24.173 4.852 -39.711 1.00 85.06 183 SER A CA 1
ATOM 1492 C C . SER A 1 183 ? 23.143 3.735 -39.910 1.00 85.06 183 SER A C 1
ATOM 1494 O O . SER A 1 183 ? 23.039 3.227 -41.022 1.00 85.06 183 SER A O 1
ATOM 1496 N N . LEU A 1 184 ? 22.400 3.328 -38.874 1.00 85.44 184 LEU A N 1
ATOM 1497 C CA . LEU A 1 184 ? 21.397 2.263 -38.953 1.00 85.44 184 LEU A CA 1
ATOM 1498 C C . LEU A 1 184 ? 20.012 2.771 -39.406 1.00 85.44 184 LEU A C 1
ATOM 1500 O O . LEU A 1 184 ? 19.709 3.963 -39.266 1.00 85.44 184 LEU A O 1
ATOM 1504 N N . PRO A 1 185 ? 19.150 1.877 -39.931 1.00 84.38 185 PRO A N 1
ATOM 1505 C CA . PRO A 1 185 ? 17.738 2.169 -40.172 1.00 84.38 185 PRO A CA 1
ATOM 1506 C C . PRO A 1 185 ? 16.999 2.563 -38.884 1.00 84.38 185 PRO A C 1
ATOM 1508 O O . PRO A 1 185 ? 17.338 2.103 -37.798 1.00 84.38 185 PRO A O 1
ATOM 1511 N N . GLU A 1 186 ? 15.944 3.372 -39.005 1.00 78.44 186 GLU A N 1
ATOM 1512 C CA . GLU A 1 186 ? 15.200 3.942 -37.868 1.00 78.44 186 GLU A CA 1
ATOM 1513 C C . GLU A 1 186 ? 14.671 2.898 -36.871 1.00 78.44 186 GLU A C 1
ATOM 1515 O O . GLU A 1 186 ? 14.864 3.057 -35.667 1.00 78.44 186 GLU A O 1
ATOM 1520 N N . ALA A 1 187 ? 14.089 1.796 -37.354 1.00 79.81 187 ALA A N 1
ATOM 1521 C CA . ALA A 1 187 ? 13.585 0.726 -36.489 1.00 79.81 187 ALA A CA 1
ATOM 1522 C C . ALA A 1 187 ? 14.704 0.052 -35.668 1.00 79.81 187 ALA A C 1
ATOM 1524 O O . ALA A 1 187 ? 14.531 -0.251 -34.489 1.00 79.81 187 ALA A O 1
ATOM 1525 N N . GLU A 1 188 ? 15.880 -0.154 -36.270 1.00 81.50 188 GLU A N 1
ATOM 1526 C CA . GLU A 1 188 ? 17.022 -0.767 -35.582 1.00 81.50 188 GLU A CA 1
ATOM 1527 C C . GLU A 1 188 ? 17.695 0.201 -34.608 1.00 81.50 188 GLU A C 1
ATOM 1529 O O . GLU A 1 188 ? 18.132 -0.209 -33.533 1.00 81.50 188 GLU A O 1
ATOM 1534 N N . ARG A 1 189 ? 17.742 1.489 -34.966 1.00 80.94 189 ARG A N 1
ATOM 1535 C CA . ARG A 1 189 ? 18.223 2.568 -34.099 1.00 80.94 189 ARG A CA 1
ATOM 1536 C C . ARG A 1 189 ? 17.408 2.631 -32.809 1.00 80.94 189 ARG A C 1
ATOM 1538 O O . ARG A 1 189 ? 17.966 2.510 -31.723 1.00 80.94 189 ARG A O 1
ATOM 1545 N N . SER A 1 190 ? 16.085 2.669 -32.959 1.00 77.94 190 SER A N 1
ATOM 1546 C CA . SER A 1 190 ? 15.115 2.716 -31.861 1.00 77.94 190 SER A CA 1
ATOM 1547 C C . SER A 1 190 ? 15.240 1.505 -30.940 1.00 77.94 190 SER A C 1
ATOM 1549 O O . SER A 1 190 ? 15.265 1.647 -29.719 1.00 77.94 190 SER A O 1
ATOM 1551 N N . TYR A 1 191 ? 15.413 0.313 -31.521 1.00 82.12 191 TYR A N 1
ATOM 1552 C CA . TYR A 1 191 ? 15.663 -0.913 -30.766 1.00 82.12 191 TYR A CA 1
ATOM 1553 C C . TYR A 1 191 ? 16.953 -0.836 -29.934 1.00 82.12 191 TYR A C 1
ATOM 1555 O O . TYR A 1 191 ? 16.956 -1.189 -28.753 1.00 82.12 191 TYR A O 1
ATOM 1563 N N . ILE A 1 192 ? 18.050 -0.359 -30.529 1.00 84.62 192 ILE A N 1
ATOM 1564 C CA . ILE A 1 192 ? 19.344 -0.225 -29.849 1.00 84.62 192 ILE A CA 1
ATOM 1565 C C . ILE A 1 192 ? 19.282 0.826 -28.739 1.00 84.62 192 ILE A C 1
ATOM 1567 O O . ILE A 1 192 ? 19.766 0.564 -27.640 1.00 84.62 192 ILE A O 1
ATOM 1571 N N . ILE A 1 193 ? 18.663 1.984 -28.978 1.00 82.44 193 ILE A N 1
ATOM 1572 C CA . ILE A 1 193 ? 18.482 2.997 -27.931 1.00 82.44 193 ILE A CA 1
ATOM 1573 C C . ILE A 1 193 ? 17.613 2.461 -26.801 1.00 82.44 193 ILE A C 1
ATOM 1575 O O . ILE A 1 193 ? 17.973 2.616 -25.637 1.00 82.44 193 ILE A O 1
ATOM 1579 N N . GLY A 1 194 ? 16.530 1.750 -27.120 1.00 81.31 194 GLY A N 1
ATOM 1580 C CA . GLY A 1 194 ? 15.713 1.080 -26.115 1.00 81.31 194 GLY A CA 1
ATOM 1581 C C . GLY A 1 194 ? 16.534 0.138 -25.229 1.00 81.31 194 GLY A C 1
ATOM 1582 O O . GLY A 1 194 ? 16.375 0.141 -24.010 1.00 81.31 194 GLY A O 1
ATOM 1583 N N . LYS A 1 195 ? 17.478 -0.610 -25.818 1.00 84.56 195 LYS A N 1
ATOM 1584 C CA . LYS A 1 195 ? 18.421 -1.455 -25.069 1.00 84.56 195 LYS A CA 1
ATOM 1585 C C . LYS A 1 195 ? 19.342 -0.646 -24.156 1.00 84.56 195 LYS A C 1
ATOM 1587 O O . LYS A 1 195 ? 19.492 -1.028 -23.001 1.00 84.56 195 LYS A O 1
ATOM 1592 N N . TYR A 1 196 ? 19.908 0.465 -24.626 1.00 86.62 196 TYR A N 1
ATOM 1593 C CA . TYR A 1 196 ? 20.706 1.354 -23.772 1.00 86.62 196 TYR A CA 1
ATOM 1594 C C . TYR A 1 196 ? 19.889 1.915 -22.599 1.00 86.62 196 TYR A C 1
ATOM 1596 O O . TYR A 1 196 ? 20.364 1.870 -21.468 1.00 86.62 196 TYR A O 1
ATOM 1604 N N . CYS A 1 197 ? 18.649 2.361 -22.831 1.00 84.31 197 CYS A N 1
ATOM 1605 C CA . CYS A 1 197 ? 17.771 2.862 -21.771 1.00 84.31 197 CYS A CA 1
ATOM 1606 C C . CYS A 1 197 ? 17.470 1.791 -20.711 1.00 84.31 197 CYS A C 1
ATOM 1608 O O . CYS A 1 197 ? 17.558 2.077 -19.520 1.00 84.31 197 CYS A O 1
ATOM 1610 N N . VAL A 1 198 ? 17.171 0.553 -21.130 1.00 84.56 198 VAL A N 1
ATOM 1611 C CA . VAL A 1 198 ? 16.929 -0.580 -20.216 1.00 84.56 198 VAL A CA 1
ATOM 1612 C C . VAL A 1 198 ? 18.157 -0.874 -19.348 1.00 84.56 198 VAL A C 1
ATOM 1614 O O . VAL A 1 198 ? 18.006 -1.134 -18.159 1.00 84.56 198 VAL A O 1
ATOM 1617 N N . LEU A 1 199 ? 19.370 -0.801 -19.907 1.00 84.50 199 LEU A N 1
ATOM 1618 C CA . LEU A 1 199 ? 20.608 -1.074 -19.160 1.00 84.50 199 LEU A CA 1
ATOM 1619 C C . LEU A 1 199 ? 20.917 -0.050 -18.072 1.00 84.50 199 LEU A C 1
ATOM 1621 O O . LEU A 1 199 ? 21.653 -0.357 -17.137 1.00 84.50 199 LEU A O 1
ATOM 1625 N N . CYS A 1 200 ? 20.385 1.162 -18.192 1.00 83.38 200 CYS A N 1
ATOM 1626 C CA . CYS A 1 200 ? 20.579 2.192 -17.185 1.00 83.38 200 CYS A CA 1
ATOM 1627 C C . CYS A 1 200 ? 19.673 2.025 -15.955 1.00 83.38 200 CYS A C 1
ATOM 1629 O O . CYS A 1 200 ? 19.890 2.723 -14.965 1.00 83.38 200 CYS A O 1
ATOM 1631 N N . ILE A 1 201 ? 18.661 1.150 -16.008 1.00 81.44 201 ILE A N 1
ATOM 1632 C CA . ILE A 1 201 ? 17.740 0.927 -14.891 1.00 81.44 201 ILE A CA 1
ATOM 1633 C C . ILE A 1 201 ? 18.219 -0.255 -14.040 1.00 81.44 201 ILE A C 1
ATOM 1635 O O . ILE A 1 201 ? 18.452 -1.338 -14.582 1.00 81.44 201 ILE A O 1
ATOM 1639 N N . PRO A 1 202 ? 18.346 -0.093 -12.711 1.00 75.19 202 PRO A N 1
ATOM 1640 C CA . PRO A 1 202 ? 18.698 -1.192 -11.818 1.00 75.19 202 PRO A CA 1
ATOM 1641 C C . PRO A 1 202 ? 17.672 -2.341 -11.875 1.00 75.19 202 PRO A C 1
ATOM 1643 O O . PRO A 1 202 ? 16.473 -2.085 -12.000 1.00 75.19 202 PRO A O 1
ATOM 1646 N N . PRO A 1 203 ? 18.104 -3.608 -11.750 1.00 68.75 203 PRO A N 1
ATOM 1647 C CA . PRO A 1 203 ? 17.189 -4.744 -11.731 1.00 68.75 203 PRO A CA 1
ATOM 1648 C C . PRO A 1 203 ? 16.396 -4.799 -10.413 1.00 68.75 203 PRO A C 1
ATOM 1650 O O . PRO A 1 203 ? 16.906 -4.446 -9.350 1.00 68.75 203 PRO A O 1
ATOM 1653 N N . GLU A 1 204 ? 15.145 -5.259 -10.474 1.00 64.94 204 GLU A N 1
ATOM 1654 C CA . GLU A 1 204 ? 14.289 -5.416 -9.290 1.00 64.94 204 GLU A CA 1
ATOM 1655 C C . GLU A 1 204 ? 14.787 -6.532 -8.340 1.00 64.94 204 GLU A C 1
ATOM 1657 O O . GLU A 1 204 ? 15.318 -7.540 -8.819 1.00 64.94 204 GLU A O 1
ATOM 1662 N N . PRO A 1 205 ? 14.581 -6.417 -7.007 1.00 55.91 205 PRO A N 1
ATOM 1663 C CA . PRO A 1 205 ? 13.854 -5.362 -6.298 1.00 55.91 205 PRO A CA 1
ATOM 1664 C C . PRO A 1 205 ? 14.776 -4.200 -5.899 1.00 55.91 205 PRO A C 1
ATOM 1666 O O . PRO A 1 205 ? 15.577 -4.308 -4.972 1.00 55.91 205 PRO A O 1
ATOM 1669 N N . TRP A 1 206 ? 14.614 -3.056 -6.559 1.00 64.62 206 TRP A N 1
ATOM 1670 C CA . TRP A 1 206 ? 15.340 -1.831 -6.245 1.00 64.62 206 TRP A CA 1
ATOM 1671 C C . TRP A 1 206 ? 14.354 -0.748 -5.804 1.00 64.62 206 TRP A C 1
ATOM 1673 O O . TRP A 1 206 ? 13.322 -0.540 -6.440 1.00 64.62 206 TRP A O 1
ATOM 1683 N N . ARG A 1 207 ? 14.649 -0.085 -4.682 1.00 63.09 207 ARG A N 1
ATOM 1684 C CA . ARG A 1 207 ? 13.866 1.044 -4.170 1.00 63.09 207 ARG A CA 1
ATOM 1685 C C . ARG A 1 207 ? 14.805 2.232 -3.974 1.00 63.09 207 ARG A C 1
ATOM 1687 O O . ARG A 1 207 ? 15.627 2.175 -3.058 1.00 63.09 207 ARG A O 1
ATOM 1694 N N . PRO A 1 208 ? 14.729 3.269 -4.823 1.00 62.84 208 PRO A N 1
ATOM 1695 C CA . PRO A 1 208 ? 15.512 4.477 -4.614 1.00 62.84 208 PRO A CA 1
ATOM 1696 C C . PRO A 1 208 ? 15.102 5.131 -3.290 1.00 62.84 208 PRO A C 1
ATOM 1698 O O . PRO A 1 208 ? 13.915 5.237 -2.987 1.00 62.84 208 PRO A O 1
ATOM 1701 N N . SER A 1 209 ? 16.095 5.543 -2.504 1.00 65.38 209 SER A N 1
ATOM 1702 C CA . SER A 1 209 ? 15.893 6.450 -1.370 1.00 65.38 209 SER A CA 1
ATOM 1703 C C . SER A 1 209 ? 15.808 7.884 -1.901 1.00 65.38 209 SER A C 1
ATOM 1705 O O . SER A 1 209 ? 16.425 8.189 -2.923 1.00 65.38 209 SER A O 1
ATOM 1707 N N . ASP A 1 210 ? 15.112 8.777 -1.199 1.00 65.56 210 ASP A N 1
ATOM 1708 C CA . ASP A 1 210 ? 15.057 10.210 -1.537 1.00 65.56 210 ASP A CA 1
ATOM 1709 C C . ASP A 1 210 ? 16.343 10.975 -1.132 1.00 65.56 210 ASP A C 1
ATOM 1711 O O . ASP A 1 210 ? 16.356 12.202 -1.052 1.00 65.56 210 ASP A O 1
ATOM 1715 N N . ASP A 1 211 ? 17.456 10.267 -0.903 1.00 74.38 211 ASP A N 1
ATOM 1716 C CA . ASP A 1 211 ? 18.753 10.881 -0.611 1.00 74.38 211 ASP A CA 1
ATOM 1717 C C . ASP A 1 211 ? 19.289 11.684 -1.809 1.00 74.38 211 ASP A C 1
ATOM 1719 O O . ASP A 1 211 ? 19.145 11.297 -2.975 1.00 74.38 211 ASP A O 1
ATOM 1723 N N . SER A 1 212 ? 20.028 12.759 -1.517 1.00 76.25 212 SER A N 1
ATOM 1724 C CA . SER A 1 212 ? 20.643 13.633 -2.529 1.00 76.25 212 SER A CA 1
ATOM 1725 C C . SER A 1 212 ? 21.524 12.882 -3.537 1.00 76.25 212 SER A C 1
ATOM 1727 O O . SER A 1 212 ? 21.542 13.222 -4.717 1.00 76.25 212 SER A O 1
ATOM 1729 N N . ALA A 1 213 ? 22.186 11.801 -3.119 1.00 81.19 213 ALA A N 1
ATOM 1730 C CA . ALA A 1 213 ? 23.015 10.992 -4.009 1.00 81.19 213 ALA A CA 1
ATOM 1731 C C . ALA A 1 213 ? 22.204 10.283 -5.114 1.00 81.19 213 ALA A C 1
ATOM 1733 O O . ALA A 1 213 ? 22.683 10.144 -6.239 1.00 81.19 213 ALA A O 1
ATOM 1734 N N . TRP A 1 214 ? 20.972 9.843 -4.827 1.00 81.88 214 TRP A N 1
ATOM 1735 C CA . TRP A 1 214 ? 20.097 9.213 -5.826 1.00 81.88 214 TRP A CA 1
ATOM 1736 C C . TRP A 1 214 ? 19.482 10.237 -6.781 1.00 81.88 214 TRP A C 1
ATOM 1738 O O . TRP A 1 214 ? 19.249 9.912 -7.949 1.00 81.88 214 TRP A O 1
ATOM 1748 N N . LYS A 1 215 ? 19.272 11.470 -6.307 1.00 86.56 215 LYS A N 1
ATOM 1749 C CA . LYS A 1 215 ? 18.887 12.625 -7.130 1.00 86.56 215 LYS A CA 1
ATOM 1750 C C . LYS A 1 215 ? 19.982 12.975 -8.142 1.00 86.56 215 LYS A C 1
ATOM 1752 O O . LYS A 1 215 ? 19.683 13.116 -9.327 1.00 86.56 215 LYS A O 1
ATOM 1757 N N . ASP A 1 216 ? 21.242 13.031 -7.713 1.00 86.81 216 ASP A N 1
ATOM 1758 C CA . ASP A 1 216 ? 22.374 13.305 -8.608 1.00 86.81 216 ASP A CA 1
ATOM 1759 C C . ASP A 1 216 ? 22.530 12.211 -9.677 1.00 86.81 216 ASP A C 1
ATOM 1761 O O . ASP A 1 216 ? 22.678 12.511 -10.864 1.00 86.81 216 ASP A O 1
ATOM 1765 N N . CYS A 1 217 ? 22.394 10.936 -9.290 1.00 87.44 217 CYS A N 1
ATOM 1766 C CA . CYS A 1 217 ? 22.406 9.813 -10.234 1.00 87.44 217 CYS A CA 1
ATOM 1767 C C . CYS A 1 217 ? 21.289 9.924 -11.285 1.00 87.44 217 CYS A C 1
ATOM 1769 O O . CYS A 1 217 ? 21.529 9.698 -12.473 1.00 87.44 217 CYS A O 1
ATOM 1771 N N . LEU A 1 218 ? 20.075 10.302 -10.866 1.00 89.00 218 LEU A N 1
ATOM 1772 C CA . LEU A 1 218 ? 18.945 10.518 -11.772 1.00 89.00 218 LEU A CA 1
ATOM 1773 C C . LEU A 1 218 ? 19.210 11.678 -12.738 1.00 89.00 218 LEU A C 1
ATOM 1775 O O . LEU A 1 218 ? 18.900 11.580 -13.923 1.00 89.00 218 LEU A O 1
ATOM 1779 N N . ALA A 1 219 ? 19.815 12.767 -12.262 1.00 89.12 219 ALA A N 1
ATOM 1780 C CA . ALA A 1 219 ? 20.161 13.910 -13.100 1.00 89.12 219 ALA A CA 1
ATOM 1781 C C . ALA A 1 219 ? 21.210 13.552 -14.170 1.00 89.12 219 ALA A C 1
ATOM 1783 O O . ALA A 1 219 ? 21.090 13.998 -15.319 1.00 89.12 219 ALA A O 1
ATOM 1784 N N . VAL A 1 220 ? 22.206 12.726 -13.823 1.00 90.44 220 VAL A N 1
ATOM 1785 C CA . VAL A 1 220 ? 23.190 12.178 -14.777 1.00 90.44 220 VAL A CA 1
ATOM 1786 C C . VAL A 1 220 ? 22.489 11.302 -15.817 1.00 90.44 220 VAL A C 1
ATOM 1788 O O . VAL A 1 220 ? 22.674 11.509 -17.017 1.00 90.44 220 VAL A O 1
ATOM 1791 N N . LEU A 1 221 ? 21.609 10.397 -15.378 1.00 91.00 221 LEU A N 1
ATOM 1792 C CA . LEU A 1 221 ? 20.839 9.535 -16.272 1.00 91.00 221 LEU A CA 1
ATOM 1793 C C . LEU A 1 221 ? 19.970 10.330 -17.255 1.00 91.00 221 LEU A C 1
ATOM 1795 O O . LEU A 1 221 ? 20.017 10.089 -18.461 1.00 91.00 221 LEU A O 1
ATOM 1799 N N . LEU A 1 222 ? 19.195 11.293 -16.751 1.00 90.56 222 LEU A N 1
ATOM 1800 C CA . LEU A 1 222 ? 18.338 12.144 -17.576 1.00 90.56 222 LEU A CA 1
ATOM 1801 C C . LEU A 1 222 ? 19.164 12.923 -18.601 1.00 90.56 222 LEU A C 1
ATOM 1803 O O . LEU A 1 222 ? 18.770 13.007 -19.760 1.00 90.56 222 LEU A O 1
ATOM 1807 N N . SER A 1 223 ? 20.332 13.440 -18.207 1.00 91.12 223 SER A N 1
ATOM 1808 C CA . SER A 1 223 ? 21.249 14.135 -19.122 1.00 91.12 223 SER A CA 1
ATOM 1809 C C . SER A 1 223 ? 21.725 13.224 -20.255 1.00 91.12 223 SER A C 1
ATOM 1811 O O . SER A 1 223 ? 21.730 13.635 -21.418 1.00 91.12 223 SER A O 1
ATOM 1813 N N . PHE A 1 224 ? 22.066 11.976 -19.930 1.00 89.88 224 PHE A N 1
ATOM 1814 C CA . PHE A 1 224 ? 22.446 10.979 -20.923 1.00 89.88 224 PHE A CA 1
ATOM 1815 C C . PHE A 1 224 ? 21.279 10.626 -21.861 1.00 89.88 224 PHE A C 1
ATOM 1817 O O . PHE A 1 224 ? 21.453 10.594 -23.080 1.00 89.88 224 PHE A O 1
ATOM 1824 N N . TRP A 1 225 ? 20.067 10.435 -21.333 1.00 88.31 225 TRP A N 1
ATOM 1825 C CA . TRP A 1 225 ? 18.879 10.155 -22.149 1.00 88.31 225 TRP A CA 1
ATOM 1826 C C . TRP A 1 225 ? 18.515 11.317 -23.077 1.00 88.31 225 TRP A C 1
ATOM 1828 O O . TRP A 1 225 ? 18.229 11.083 -24.248 1.00 88.31 225 TRP A O 1
ATOM 1838 N N . ILE A 1 226 ? 18.595 12.563 -22.602 1.00 87.38 226 ILE A N 1
ATOM 1839 C CA . ILE A 1 226 ? 18.395 13.761 -23.434 1.00 87.38 226 ILE A CA 1
ATOM 1840 C C . ILE A 1 226 ? 19.390 13.763 -24.603 1.00 87.38 226 ILE A C 1
ATOM 1842 O O . ILE A 1 226 ? 18.983 13.906 -25.755 1.00 87.38 226 ILE A O 1
ATOM 1846 N N . LYS A 1 227 ? 20.677 13.508 -24.329 1.00 87.19 227 LYS A N 1
ATOM 1847 C CA . LYS A 1 227 ? 21.730 13.411 -25.353 1.00 87.19 227 LYS A CA 1
ATOM 1848 C C . LYS A 1 227 ? 21.443 12.312 -26.384 1.00 87.19 227 LYS A C 1
ATOM 1850 O O . LYS A 1 227 ? 21.611 12.547 -27.579 1.00 87.19 227 LYS A O 1
ATOM 1855 N N . MET A 1 228 ? 20.989 11.135 -25.946 1.00 84.19 228 MET A N 1
ATOM 1856 C CA . MET A 1 228 ? 20.607 10.040 -26.847 1.00 84.19 228 MET A CA 1
ATOM 1857 C C . MET A 1 228 ? 19.423 10.414 -27.750 1.00 84.19 228 MET A C 1
ATOM 1859 O O . MET A 1 228 ? 19.456 10.132 -28.946 1.00 84.19 228 MET A O 1
ATOM 1863 N N . VAL A 1 229 ? 18.400 11.078 -27.203 1.00 80.31 229 VAL A N 1
ATOM 1864 C CA . VAL A 1 229 ? 17.220 11.509 -27.968 1.00 80.31 229 VAL A CA 1
ATOM 1865 C C . VAL A 1 229 ? 17.577 12.606 -28.978 1.00 80.31 229 VAL A C 1
ATOM 1867 O O . VAL A 1 229 ? 17.142 12.538 -30.128 1.00 80.31 229 VAL A O 1
ATOM 1870 N N . ASP A 1 230 ? 18.416 13.573 -28.595 1.00 79.06 230 ASP A N 1
ATOM 1871 C CA . ASP A 1 230 ? 18.900 14.629 -29.496 1.00 79.06 230 ASP A CA 1
ATOM 1872 C C . ASP A 1 230 ? 19.740 14.067 -30.657 1.00 79.06 230 ASP A C 1
ATOM 1874 O O . ASP A 1 230 ? 19.713 14.589 -31.777 1.00 79.06 230 ASP A O 1
ATOM 1878 N N . ASP A 1 231 ? 20.464 12.971 -30.420 1.00 74.00 231 ASP A N 1
ATOM 1879 C CA . ASP A 1 231 ? 21.308 12.319 -31.418 1.00 74.00 231 ASP A CA 1
ATOM 1880 C C . ASP A 1 231 ? 20.543 11.582 -32.528 1.00 74.00 231 ASP A C 1
ATOM 1882 O O . ASP A 1 231 ? 21.134 11.330 -33.586 1.00 74.00 231 ASP A O 1
ATOM 1886 N N . GLU A 1 232 ? 19.263 11.254 -32.314 1.00 66.69 232 GLU A N 1
ATOM 1887 C CA . GLU A 1 232 ? 18.397 10.555 -33.276 1.00 66.69 232 GLU A CA 1
ATOM 1888 C C . GLU A 1 232 ? 17.681 11.482 -34.277 1.00 66.69 232 GLU A C 1
ATOM 1890 O O . GLU A 1 232 ? 17.220 11.015 -35.320 1.00 66.69 232 GLU A O 1
ATOM 1895 N N . GLY A 1 233 ? 17.627 12.796 -34.024 1.00 57.34 233 GLY A N 1
ATOM 1896 C CA . GLY A 1 233 ? 17.076 13.792 -34.953 1.00 57.34 233 GLY A CA 1
ATOM 1897 C C . GLY A 1 233 ? 15.643 14.281 -34.664 1.00 57.34 233 GLY A C 1
ATOM 1898 O O . GLY A 1 233 ? 15.065 14.068 -33.603 1.00 57.34 233 GLY A O 1
ATOM 1899 N N . PHE A 1 234 ? 15.072 15.028 -35.624 1.00 44.69 234 PHE A N 1
ATOM 1900 C CA . PHE A 1 234 ? 13.942 15.964 -35.437 1.00 44.69 234 PHE A CA 1
ATOM 1901 C C . PHE A 1 234 ? 12.620 15.358 -34.917 1.00 44.69 234 PHE A C 1
ATOM 1903 O O . PHE A 1 234 ? 11.842 16.091 -34.310 1.00 44.69 234 PHE A O 1
ATOM 1910 N N . HIS A 1 235 ? 12.353 14.063 -35.128 1.00 55.34 235 HIS A N 1
ATOM 1911 C CA . HIS A 1 235 ? 11.060 13.434 -34.808 1.00 55.34 235 HIS A CA 1
ATOM 1912 C C . HIS A 1 235 ? 10.807 13.228 -33.303 1.00 55.34 235 HIS A C 1
ATOM 1914 O O . HIS A 1 235 ? 9.670 12.985 -32.910 1.00 55.34 235 HIS A O 1
ATOM 1920 N N . ARG A 1 236 ? 11.834 13.368 -32.449 1.00 67.00 236 ARG A N 1
ATOM 1921 C CA . ARG A 1 236 ? 11.750 13.068 -31.002 1.00 67.00 236 ARG A CA 1
ATOM 1922 C C . ARG A 1 236 ? 12.076 14.240 -30.085 1.00 67.00 236 ARG A C 1
ATOM 1924 O O . ARG A 1 236 ? 12.245 14.068 -28.880 1.00 67.00 236 ARG A O 1
ATOM 1931 N N . LYS A 1 237 ? 12.078 15.451 -30.643 1.00 70.19 237 LYS A N 1
ATOM 1932 C CA . LYS A 1 237 ? 12.301 16.699 -29.900 1.00 70.19 237 LYS A CA 1
ATOM 1933 C C . LYS A 1 237 ? 11.357 16.868 -28.707 1.00 70.19 237 LYS A C 1
ATOM 1935 O O . LYS A 1 237 ? 11.786 17.357 -27.672 1.00 70.19 237 LYS A O 1
ATOM 1940 N N . HIS A 1 238 ? 10.116 16.398 -28.824 1.00 75.44 238 HIS A N 1
ATOM 1941 C CA . HIS A 1 238 ? 9.127 16.470 -27.748 1.00 75.44 238 HIS A CA 1
ATOM 1942 C C . HIS A 1 238 ? 9.516 15.619 -26.528 1.00 75.44 238 HIS A C 1
ATOM 1944 O O . HIS A 1 238 ? 9.367 16.069 -25.399 1.00 75.44 238 HIS A O 1
ATOM 1950 N N . LEU A 1 239 ? 10.086 14.424 -26.733 1.00 79.44 239 LEU A N 1
ATOM 1951 C CA . LEU A 1 239 ? 10.567 13.591 -25.626 1.00 79.44 239 LEU A CA 1
ATOM 1952 C C . LEU A 1 239 ? 11.783 14.233 -24.945 1.00 79.44 239 LEU A C 1
ATOM 1954 O O . LEU A 1 239 ? 11.848 14.262 -23.720 1.00 79.44 239 LEU A O 1
ATOM 1958 N N . ALA A 1 240 ? 12.714 14.804 -25.720 1.00 82.00 240 ALA A N 1
ATOM 1959 C CA . ALA A 1 240 ? 13.843 15.551 -25.162 1.00 82.00 240 ALA A CA 1
ATOM 1960 C C . ALA A 1 240 ? 13.371 16.759 -24.334 1.00 82.00 240 ALA A C 1
ATOM 1962 O O . ALA A 1 240 ? 13.918 17.021 -23.265 1.00 82.00 240 ALA A O 1
ATOM 1963 N N . GLN A 1 241 ? 12.332 17.471 -24.781 1.00 83.38 241 GLN A N 1
ATOM 1964 C CA . GLN A 1 241 ? 11.707 18.551 -24.012 1.00 83.38 241 GLN A CA 1
ATOM 1965 C C . GLN A 1 241 ? 11.090 18.034 -22.709 1.00 83.38 241 GLN A C 1
ATOM 1967 O O . GLN A 1 241 ? 11.422 18.553 -21.648 1.00 83.38 241 GLN A O 1
ATOM 1972 N N . CYS A 1 242 ? 10.290 16.962 -22.755 1.00 85.94 242 CYS A N 1
ATOM 1973 C CA . CYS A 1 242 ? 9.720 16.353 -21.550 1.00 85.94 242 CYS A CA 1
ATOM 1974 C C . CYS A 1 242 ? 10.792 15.913 -20.543 1.00 85.94 242 CYS A C 1
ATOM 1976 O O . CYS A 1 242 ? 10.649 16.162 -19.348 1.00 85.94 242 CYS A O 1
ATOM 1978 N N . LEU A 1 243 ? 11.876 15.286 -21.013 1.00 88.31 243 LEU A N 1
ATOM 1979 C CA . LEU A 1 243 ? 12.989 14.855 -20.163 1.00 88.31 243 LEU A CA 1
ATOM 1980 C C . LEU A 1 243 ? 13.760 16.045 -19.573 1.00 88.31 243 LEU A C 1
ATOM 1982 O O . LEU A 1 243 ? 14.174 15.983 -18.417 1.00 88.31 243 LEU A O 1
ATOM 1986 N N . ASN A 1 244 ? 13.923 17.137 -20.328 1.00 88.50 244 ASN A N 1
ATOM 1987 C CA . ASN A 1 244 ? 14.515 18.378 -19.819 1.00 88.50 244 ASN A CA 1
ATOM 1988 C C . ASN A 1 244 ? 13.653 19.003 -18.715 1.00 88.50 244 ASN A C 1
ATOM 1990 O O . ASN A 1 244 ? 14.187 19.388 -17.674 1.00 88.50 244 ASN A O 1
ATOM 1994 N N . THR A 1 245 ? 12.333 19.058 -18.902 1.00 87.75 245 THR A N 1
ATOM 1995 C CA . THR A 1 245 ? 11.405 19.569 -17.885 1.00 87.75 245 THR A CA 1
ATOM 1996 C C . THR A 1 245 ? 11.385 18.668 -16.654 1.00 87.75 245 THR A C 1
ATOM 1998 O O . THR A 1 245 ? 11.511 19.168 -15.542 1.00 87.75 245 THR A O 1
ATOM 2001 N N . LEU A 1 246 ? 11.339 17.341 -16.827 1.00 89.69 246 LEU A N 1
ATOM 2002 C CA . LEU A 1 246 ? 11.446 16.385 -15.719 1.00 89.69 246 LEU A CA 1
ATOM 2003 C C . LEU A 1 246 ? 12.756 16.578 -14.941 1.00 89.69 246 LEU A C 1
ATOM 2005 O O . LEU A 1 246 ? 12.741 16.639 -13.715 1.00 89.69 246 LEU A O 1
ATOM 2009 N N . ARG A 1 247 ? 13.886 16.732 -15.641 1.00 90.81 247 ARG A N 1
ATOM 2010 C CA . ARG A 1 247 ? 15.183 17.015 -15.015 1.00 90.81 247 ARG A CA 1
ATOM 2011 C C . ARG A 1 247 ? 15.142 18.308 -14.206 1.00 90.81 247 ARG A C 1
ATOM 2013 O O . ARG A 1 247 ? 15.633 18.313 -13.082 1.00 90.81 247 ARG A O 1
ATOM 2020 N N . ARG A 1 248 ? 14.570 19.385 -14.753 1.00 92.50 248 ARG A N 1
ATOM 2021 C CA . ARG A 1 248 ? 14.409 20.661 -14.040 1.00 92.50 248 ARG A CA 1
ATOM 2022 C C . ARG A 1 248 ? 13.597 20.468 -12.755 1.00 92.50 248 ARG A C 1
ATOM 2024 O O . ARG A 1 248 ? 14.093 20.805 -11.687 1.00 92.50 248 ARG A O 1
ATOM 2031 N N . LEU A 1 249 ? 12.428 19.837 -12.855 1.00 88.38 249 LEU A N 1
ATOM 2032 C CA . LEU A 1 249 ? 11.506 19.611 -11.736 1.00 88.38 249 LEU A CA 1
ATOM 2033 C C . LEU A 1 249 ? 12.102 18.732 -10.625 1.00 88.38 249 LEU A C 1
ATOM 2035 O O . LEU A 1 249 ? 11.865 18.976 -9.446 1.00 88.38 249 LEU A O 1
ATOM 2039 N N . VAL A 1 250 ? 12.915 17.732 -10.980 1.00 88.75 250 VAL A N 1
ATOM 2040 C CA . VAL A 1 250 ? 13.657 16.913 -10.005 1.00 88.75 250 VAL A CA 1
ATOM 2041 C C . VAL A 1 250 ? 14.749 17.732 -9.306 1.00 88.75 250 VAL A C 1
ATOM 2043 O O . VAL A 1 250 ? 14.960 17.601 -8.099 1.00 88.75 250 VAL A O 1
ATOM 2046 N N . MET A 1 251 ? 15.453 18.600 -10.040 1.00 86.50 251 MET A N 1
ATOM 2047 C CA . MET A 1 251 ? 16.483 19.470 -9.460 1.00 86.50 251 MET A CA 1
ATOM 2048 C C . MET A 1 251 ? 15.891 20.532 -8.526 1.00 86.50 251 MET A C 1
ATOM 2050 O O . MET A 1 251 ? 16.486 20.789 -7.479 1.00 86.50 251 MET A O 1
ATOM 2054 N N . GLU A 1 252 ? 14.724 21.077 -8.873 1.00 86.31 252 GLU A N 1
ATOM 2055 C CA . GLU A 1 252 ? 13.947 22.059 -8.097 1.00 86.31 252 GLU A CA 1
ATOM 2056 C C . GLU A 1 252 ? 13.190 21.449 -6.901 1.00 86.31 252 GLU A C 1
ATOM 2058 O O . GLU A 1 252 ? 12.576 22.185 -6.140 1.00 86.31 252 GLU A O 1
ATOM 2063 N N . GLU A 1 253 ? 13.266 20.125 -6.703 1.00 81.38 253 GLU A N 1
ATOM 2064 C CA . GLU A 1 253 ? 12.592 19.380 -5.619 1.00 81.38 253 GLU A CA 1
ATOM 2065 C C . GLU A 1 253 ? 11.059 19.389 -5.691 1.00 81.38 253 GLU A C 1
ATOM 2067 O O . GLU A 1 253 ? 10.388 18.976 -4.748 1.00 81.38 253 GLU A O 1
ATOM 2072 N N . GLU A 1 254 ? 10.491 19.761 -6.841 1.00 83.06 254 GLU A N 1
ATOM 2073 C CA . GLU A 1 254 ? 9.057 19.606 -7.096 1.00 83.06 254 GLU A CA 1
ATOM 2074 C C . GLU A 1 254 ? 8.674 18.134 -7.334 1.00 83.06 254 GLU A C 1
ATOM 2076 O O . GLU A 1 254 ? 7.575 17.699 -6.983 1.00 83.06 254 GLU A O 1
ATOM 2081 N N . ILE A 1 255 ? 9.596 17.344 -7.900 1.00 84.94 255 ILE A N 1
ATOM 2082 C CA . ILE A 1 255 ? 9.483 15.887 -8.043 1.00 84.94 255 ILE A CA 1
ATOM 2083 C C . ILE A 1 255 ? 10.594 15.226 -7.219 1.00 84.94 255 ILE A C 1
ATOM 2085 O O . ILE A 1 255 ? 11.775 15.510 -7.417 1.00 84.94 255 ILE A O 1
ATOM 2089 N N . SER A 1 256 ? 10.231 14.303 -6.323 1.00 86.75 256 SER A N 1
ATOM 2090 C CA . SER A 1 256 ? 11.217 13.537 -5.549 1.00 86.75 256 SER A CA 1
ATOM 2091 C C . SER A 1 256 ? 12.011 12.565 -6.430 1.00 86.75 256 SER A C 1
ATOM 2093 O O . SER A 1 256 ? 11.546 12.131 -7.491 1.00 86.75 256 SER A O 1
ATOM 2095 N N . ALA A 1 257 ? 13.214 12.185 -5.986 1.00 85.31 257 ALA A N 1
ATOM 2096 C CA . ALA A 1 257 ? 14.049 11.237 -6.720 1.00 85.31 257 ALA A CA 1
ATOM 2097 C C . ALA A 1 257 ? 13.315 9.902 -6.924 1.00 85.31 257 ALA A C 1
ATOM 2099 O O . ALA A 1 257 ? 13.367 9.340 -8.018 1.00 85.31 257 ALA A O 1
ATOM 2100 N N . TYR A 1 258 ? 12.565 9.444 -5.915 1.00 85.19 258 TYR A N 1
ATOM 2101 C CA . TYR A 1 258 ? 11.725 8.254 -6.003 1.00 85.19 258 TYR A CA 1
ATOM 2102 C C . TYR A 1 258 ? 10.719 8.309 -7.167 1.00 85.19 258 TYR A C 1
ATOM 2104 O O . TYR A 1 258 ? 10.702 7.414 -8.016 1.00 85.19 258 TYR A O 1
ATOM 2112 N N . HIS A 1 259 ? 9.921 9.379 -7.264 1.00 86.75 259 HIS A N 1
ATOM 2113 C CA . HIS A 1 259 ? 8.934 9.533 -8.340 1.00 86.75 259 HIS A CA 1
ATOM 2114 C C . HIS A 1 259 ? 9.598 9.676 -9.718 1.00 86.75 259 HIS A C 1
ATOM 2116 O O . HIS A 1 259 ? 9.112 9.126 -10.713 1.00 86.75 259 HIS A O 1
ATOM 2122 N N . GLY A 1 260 ? 10.740 10.365 -9.790 1.00 87.50 260 GLY A N 1
ATOM 2123 C CA . GLY A 1 260 ? 11.514 10.504 -11.021 1.00 87.50 260 GLY A CA 1
ATOM 2124 C C . GLY A 1 260 ? 12.044 9.163 -11.541 1.00 87.50 260 GLY A C 1
ATOM 2125 O O . GLY A 1 260 ? 11.855 8.838 -12.714 1.00 87.50 260 GLY A O 1
ATOM 2126 N N . TRP A 1 261 ? 12.624 8.336 -10.670 1.00 87.62 261 TRP A N 1
ATOM 2127 C CA . TRP A 1 261 ? 13.082 6.991 -11.028 1.00 87.62 261 TRP A CA 1
ATOM 2128 C C . TRP A 1 261 ? 11.930 6.064 -11.426 1.00 87.62 261 TRP A C 1
ATOM 2130 O O . TRP A 1 261 ? 12.015 5.401 -12.461 1.00 87.62 261 TRP A O 1
ATOM 2140 N N . ASN A 1 262 ? 10.823 6.072 -10.677 1.00 86.19 262 ASN A N 1
ATOM 2141 C CA . ASN A 1 262 ? 9.626 5.304 -11.029 1.00 86.19 262 ASN A CA 1
ATOM 2142 C C . ASN A 1 262 ? 9.060 5.706 -12.395 1.00 86.19 262 ASN A C 1
ATOM 2144 O O . ASN A 1 262 ? 8.621 4.844 -13.153 1.00 86.19 262 ASN A O 1
ATOM 2148 N N . THR A 1 263 ? 9.121 6.993 -12.743 1.00 88.75 263 THR A N 1
ATOM 2149 C CA . THR A 1 263 ? 8.703 7.487 -14.061 1.00 88.75 263 THR A CA 1
ATOM 2150 C C . THR A 1 263 ? 9.541 6.867 -15.184 1.00 88.75 263 THR A C 1
ATOM 2152 O O . THR A 1 263 ? 8.988 6.443 -16.200 1.00 88.75 263 THR A O 1
ATOM 2155 N N . LEU A 1 264 ? 10.865 6.773 -15.028 1.00 88.12 264 LEU A N 1
ATOM 2156 C CA . LEU A 1 264 ? 11.735 6.183 -16.055 1.00 88.12 264 LEU A CA 1
ATOM 2157 C C . LEU A 1 264 ? 11.559 4.663 -16.152 1.00 88.12 264 LEU A C 1
ATOM 2159 O O . LEU A 1 264 ? 11.426 4.125 -17.254 1.00 88.12 264 LEU A O 1
ATOM 2163 N N . THR A 1 265 ? 11.487 3.980 -15.010 1.00 85.50 265 THR A N 1
ATOM 2164 C CA . THR A 1 265 ? 11.250 2.532 -14.944 1.00 85.50 265 THR A CA 1
ATOM 2165 C C . THR A 1 265 ? 9.888 2.165 -15.531 1.00 85.50 265 THR A C 1
ATOM 2167 O O . THR A 1 265 ? 9.793 1.261 -16.360 1.00 85.50 265 THR A O 1
ATOM 2170 N N . GLY A 1 266 ? 8.832 2.900 -15.171 1.00 81.44 266 GLY A N 1
ATOM 2171 C CA . GLY A 1 266 ? 7.488 2.715 -15.716 1.00 81.44 266 GLY A CA 1
ATOM 2172 C C . GLY A 1 266 ? 7.432 2.977 -17.221 1.00 81.44 266 GLY A C 1
ATOM 2173 O O . GLY A 1 266 ? 6.801 2.213 -17.951 1.00 81.44 266 GLY A O 1
ATOM 2174 N N . TYR A 1 267 ? 8.163 3.983 -17.714 1.00 83.81 267 TYR A N 1
ATOM 2175 C CA . TYR A 1 267 ? 8.216 4.302 -19.138 1.00 83.81 267 TYR A CA 1
ATOM 2176 C C . TYR A 1 267 ? 8.850 3.159 -19.929 1.00 83.81 267 TYR A C 1
ATOM 2178 O O . TYR A 1 267 ? 8.321 2.747 -20.961 1.00 83.81 267 TYR A O 1
ATOM 2186 N N . ILE A 1 268 ? 9.931 2.580 -19.401 1.00 80.75 268 ILE A N 1
ATOM 2187 C CA . ILE A 1 268 ? 10.566 1.402 -19.986 1.00 80.75 268 ILE A CA 1
ATOM 2188 C C . ILE A 1 268 ? 9.638 0.191 -19.910 1.00 80.75 268 ILE A C 1
ATOM 2190 O O . ILE A 1 268 ? 9.403 -0.447 -20.928 1.00 80.75 268 ILE A O 1
ATOM 2194 N N . ASN A 1 269 ? 9.050 -0.122 -18.757 1.00 77.62 269 ASN A N 1
ATOM 2195 C CA . ASN A 1 269 ? 8.202 -1.308 -18.601 1.00 77.62 269 ASN A CA 1
ATOM 2196 C C . ASN A 1 269 ? 6.947 -1.265 -19.486 1.00 77.62 269 ASN A C 1
ATOM 2198 O O . ASN A 1 269 ? 6.539 -2.286 -20.049 1.00 77.62 269 ASN A O 1
ATOM 2202 N N . LEU A 1 270 ? 6.346 -0.084 -19.641 1.00 71.62 270 LEU A N 1
ATOM 2203 C CA . LEU A 1 270 ? 5.214 0.132 -20.539 1.00 71.62 270 LEU A CA 1
ATOM 2204 C C . LEU A 1 270 ? 5.655 0.146 -22.011 1.00 71.62 270 LEU A C 1
ATOM 2206 O O . LEU A 1 270 ? 4.937 -0.376 -22.865 1.00 71.62 270 LEU A O 1
ATOM 2210 N N . GLY A 1 271 ? 6.840 0.693 -22.295 1.00 63.06 271 GLY A N 1
ATOM 2211 C CA . GLY A 1 271 ? 7.396 0.830 -23.636 1.00 63.06 271 GLY A CA 1
ATOM 2212 C C . GLY A 1 271 ? 8.057 -0.432 -24.194 1.00 63.06 271 GLY A C 1
ATOM 2213 O O . GLY A 1 271 ? 8.038 -0.611 -25.399 1.00 63.06 271 GLY A O 1
ATOM 2214 N N . VAL A 1 272 ? 8.570 -1.359 -23.378 1.00 52.19 272 VAL A N 1
ATOM 2215 C CA . VAL A 1 272 ? 9.271 -2.591 -23.820 1.00 52.19 272 VAL A CA 1
ATOM 2216 C C . VAL A 1 272 ? 8.364 -3.544 -24.620 1.00 52.19 272 VAL A C 1
ATOM 2218 O O . VAL A 1 272 ? 8.860 -4.392 -25.361 1.00 52.19 272 VAL A O 1
ATOM 2221 N N . LYS A 1 273 ? 7.033 -3.394 -24.532 1.00 47.50 273 LYS A N 1
ATOM 2222 C CA . LYS A 1 273 ? 6.061 -4.112 -25.383 1.00 47.50 273 LYS A CA 1
ATOM 2223 C C . LYS A 1 273 ? 5.750 -3.405 -26.716 1.00 47.50 273 LYS A C 1
ATOM 2225 O O . LYS A 1 273 ? 5.020 -3.971 -27.527 1.00 47.50 273 LYS A O 1
ATOM 2230 N N . GLY A 1 274 ? 6.288 -2.207 -26.948 1.00 47.91 274 GLY A N 1
ATOM 2231 C CA . GLY A 1 274 ? 6.124 -1.397 -28.159 1.00 47.91 274 GLY A CA 1
ATOM 2232 C C . GLY A 1 274 ? 7.443 -0.755 -28.610 1.00 47.91 274 GLY A C 1
ATOM 2233 O O . GLY A 1 274 ? 8.513 -1.060 -28.090 1.00 47.91 274 GLY A O 1
ATOM 2234 N N . ASP A 1 275 ? 7.390 0.122 -29.612 1.00 56.12 275 ASP A N 1
ATOM 2235 C CA . ASP A 1 275 ? 8.547 0.948 -29.961 1.00 56.12 275 ASP A CA 1
ATOM 2236 C C . ASP A 1 275 ? 8.692 2.042 -28.885 1.00 56.12 275 ASP A C 1
ATOM 2238 O O . ASP A 1 275 ? 7.903 2.989 -28.839 1.00 56.12 275 ASP A O 1
ATOM 2242 N N . LEU A 1 276 ? 9.676 1.862 -27.986 1.00 52.69 276 LEU A N 1
ATOM 2243 C CA . LEU A 1 276 ? 10.028 2.669 -26.793 1.00 52.69 276 LEU A CA 1
ATOM 2244 C C . LEU A 1 276 ? 10.160 4.181 -27.041 1.00 52.69 276 LEU A C 1
ATOM 2246 O O . LEU A 1 276 ? 10.442 4.952 -26.126 1.00 52.69 276 LEU A O 1
ATOM 2250 N N . THR A 1 277 ? 10.031 4.609 -28.286 1.00 50.81 277 THR A N 1
ATOM 2251 C CA . THR A 1 277 ? 10.518 5.889 -28.758 1.00 50.81 277 THR A CA 1
ATOM 2252 C C . THR A 1 277 ? 9.523 6.665 -29.622 1.00 50.81 277 THR A C 1
ATOM 2254 O O . THR A 1 277 ? 9.799 7.808 -29.991 1.00 50.81 277 THR A O 1
ATOM 2257 N N . THR A 1 278 ? 8.352 6.088 -29.909 1.00 53.97 278 THR A N 1
ATOM 2258 C CA . THR A 1 278 ? 7.299 6.746 -30.699 1.00 53.97 278 THR A CA 1
ATOM 2259 C C . THR A 1 278 ? 6.106 7.235 -29.881 1.00 53.97 278 THR A C 1
ATOM 2261 O O . THR A 1 278 ? 5.382 8.096 -30.372 1.00 53.97 278 THR A O 1
ATOM 2264 N N . ASP A 1 279 ? 5.887 6.748 -28.652 1.00 68.31 279 ASP A N 1
ATOM 2265 C CA . ASP A 1 279 ? 4.653 7.043 -27.909 1.00 68.31 279 ASP A CA 1
ATOM 2266 C C . ASP A 1 279 ? 4.859 7.937 -26.675 1.00 68.31 279 ASP A C 1
ATOM 2268 O O . ASP A 1 279 ? 5.054 7.470 -25.551 1.00 68.31 279 ASP A O 1
ATOM 2272 N N . ILE A 1 280 ? 4.758 9.254 -26.878 1.00 76.25 280 ILE A N 1
ATOM 2273 C CA . ILE A 1 280 ? 4.810 10.254 -25.797 1.00 76.25 280 ILE A CA 1
ATOM 2274 C C . ILE A 1 280 ? 3.693 10.052 -24.759 1.00 76.25 280 ILE A C 1
ATOM 2276 O O . ILE A 1 280 ? 3.848 10.405 -23.592 1.00 76.25 280 ILE A O 1
ATOM 2280 N N . PHE A 1 281 ? 2.583 9.421 -25.154 1.00 77.62 281 PHE A N 1
ATOM 2281 C CA . PHE A 1 281 ? 1.501 9.053 -24.245 1.00 77.62 281 PHE A CA 1
ATOM 2282 C C . PHE A 1 281 ? 1.975 8.058 -23.185 1.00 77.62 281 PHE A C 1
ATOM 2284 O O . PHE A 1 281 ? 1.628 8.190 -22.012 1.00 77.62 281 PHE A O 1
ATOM 2291 N N . THR A 1 282 ? 2.818 7.096 -23.566 1.00 79.88 282 THR A N 1
ATOM 2292 C CA . THR A 1 282 ? 3.409 6.140 -22.625 1.00 79.88 282 THR A CA 1
ATOM 2293 C C . THR A 1 282 ? 4.303 6.846 -21.599 1.00 79.88 282 THR A C 1
ATOM 2295 O O . THR A 1 282 ? 4.328 6.442 -20.435 1.00 79.88 282 THR A O 1
ATOM 2298 N N . PHE A 1 283 ? 4.961 7.948 -21.982 1.00 84.31 283 PHE A N 1
ATOM 2299 C CA . PHE A 1 283 ? 5.712 8.788 -21.047 1.00 84.31 283 PHE A CA 1
ATOM 2300 C C . PHE A 1 283 ? 4.783 9.470 -20.044 1.00 84.31 283 PHE A C 1
ATOM 2302 O O . PHE A 1 283 ? 4.941 9.266 -18.843 1.00 84.31 283 PHE A O 1
ATOM 2309 N N . PHE A 1 284 ? 3.761 10.195 -20.509 1.00 85.12 284 PHE A N 1
ATOM 2310 C CA . PHE A 1 284 ? 2.808 10.861 -19.612 1.00 85.12 284 PHE A CA 1
ATOM 2311 C C . PHE A 1 284 ? 2.071 9.886 -18.691 1.00 85.12 284 PHE A C 1
ATOM 2313 O O . PHE A 1 284 ? 1.908 10.162 -17.505 1.00 85.12 284 PHE A O 1
ATOM 2320 N N . ARG A 1 285 ? 1.685 8.714 -19.207 1.00 86.12 285 ARG A N 1
ATOM 2321 C CA . ARG A 1 285 ? 1.107 7.635 -18.401 1.00 86.12 285 ARG A CA 1
ATOM 2322 C C . ARG A 1 285 ? 2.044 7.216 -17.269 1.00 86.12 285 ARG A C 1
ATOM 2324 O O . ARG A 1 285 ? 1.586 7.047 -16.146 1.00 86.12 285 ARG A O 1
ATOM 2331 N N . SER A 1 286 ? 3.338 7.078 -17.555 1.00 88.12 286 SER A N 1
ATOM 2332 C CA . SER A 1 286 ? 4.336 6.733 -16.543 1.00 88.12 286 SER A CA 1
ATOM 2333 C C . SER A 1 286 ? 4.527 7.835 -15.496 1.00 88.12 286 SER A C 1
ATOM 2335 O O . SER A 1 286 ? 4.643 7.536 -14.313 1.00 88.12 286 SER A O 1
ATOM 2337 N N . VAL A 1 287 ? 4.504 9.110 -15.907 1.00 88.75 287 VAL A N 1
ATOM 2338 C CA . VAL A 1 287 ? 4.602 10.257 -14.982 1.00 88.75 287 VAL A CA 1
ATOM 2339 C C . VAL A 1 287 ? 3.398 10.303 -14.030 1.00 88.75 287 VAL A C 1
ATOM 2341 O O . VAL A 1 287 ? 3.553 10.600 -12.852 1.00 88.75 287 VAL A O 1
ATOM 2344 N N . ILE A 1 288 ? 2.189 10.007 -14.515 1.00 88.25 288 ILE A N 1
ATOM 2345 C CA . ILE A 1 288 ? 0.981 10.001 -13.673 1.00 88.25 288 ILE A CA 1
ATOM 2346 C C . ILE A 1 288 ? 1.007 8.806 -12.710 1.00 88.25 288 ILE A C 1
ATOM 2348 O O . ILE A 1 288 ? 0.766 8.963 -11.515 1.00 88.25 288 ILE A O 1
ATOM 2352 N N . PHE A 1 289 ? 1.338 7.612 -13.208 1.00 86.88 289 PHE A N 1
ATOM 2353 C CA . PHE A 1 289 ? 1.359 6.390 -12.396 1.00 86.88 289 PHE A CA 1
ATOM 2354 C C . PHE A 1 289 ? 2.548 6.295 -11.439 1.00 86.88 289 PHE A C 1
ATOM 2356 O O . PHE A 1 289 ? 2.504 5.503 -10.504 1.00 86.88 289 PHE A O 1
ATOM 2363 N N . SER A 1 290 ? 3.581 7.121 -11.608 1.00 85.19 290 SER A N 1
ATOM 2364 C CA . SER A 1 290 ? 4.643 7.254 -10.611 1.00 85.19 290 SER A CA 1
ATOM 2365 C C . SER A 1 290 ? 4.220 8.078 -9.392 1.00 85.19 290 SER A C 1
ATOM 2367 O O . SER A 1 290 ? 4.941 8.061 -8.400 1.00 85.19 290 SER A O 1
ATOM 2369 N N . GLY A 1 291 ? 3.067 8.761 -9.431 1.00 82.44 291 GLY A N 1
ATOM 2370 C CA . GLY A 1 291 ? 2.547 9.570 -8.325 1.00 82.44 291 GLY A CA 1
ATOM 2371 C C . GLY A 1 291 ? 3.011 11.029 -8.325 1.00 82.44 291 GLY A C 1
ATOM 2372 O O . GLY A 1 291 ? 2.860 11.712 -7.312 1.00 82.44 291 GLY A O 1
ATOM 2373 N N . CYS A 1 292 ? 3.566 11.531 -9.435 1.00 86.69 292 CYS A N 1
ATOM 2374 C CA . CYS A 1 292 ? 3.905 12.949 -9.577 1.00 86.69 292 CYS A CA 1
ATOM 2375 C C . CYS A 1 292 ? 2.660 13.840 -9.424 1.00 86.69 292 CYS A C 1
ATOM 2377 O O . CYS A 1 292 ? 1.588 13.513 -9.934 1.00 86.69 292 CYS A O 1
ATOM 2379 N N . GLY A 1 293 ? 2.800 14.995 -8.769 1.00 85.75 293 GLY A N 1
ATOM 2380 C CA . GLY A 1 293 ? 1.696 15.943 -8.587 1.00 85.75 293 GLY A CA 1
ATOM 2381 C C . GLY A 1 293 ? 1.188 16.537 -9.906 1.00 85.75 293 GLY A C 1
ATOM 2382 O O . GLY A 1 293 ? 1.950 16.713 -10.860 1.00 85.75 293 GLY A O 1
ATOM 2383 N N . PHE A 1 294 ? -0.099 16.894 -9.951 1.00 87.25 294 PHE A N 1
ATOM 2384 C CA . PHE A 1 294 ? -0.761 17.399 -11.158 1.00 87.25 294 PHE A CA 1
ATOM 2385 C C . PHE A 1 294 ? -0.048 18.597 -11.799 1.00 87.25 294 PHE A C 1
ATOM 2387 O O . PHE A 1 294 ? 0.071 18.644 -13.020 1.00 87.25 294 PHE A O 1
ATOM 2394 N N . LYS A 1 295 ? 0.461 19.542 -10.998 1.00 85.31 295 LYS A N 1
ATOM 2395 C CA . LYS A 1 295 ? 1.205 20.715 -11.489 1.00 85.31 295 LYS A CA 1
ATOM 2396 C C . LYS A 1 295 ? 2.394 20.299 -12.356 1.00 85.31 295 LYS A C 1
ATOM 2398 O O . LYS A 1 295 ? 2.495 20.722 -13.502 1.00 85.31 295 LYS A O 1
ATOM 2403 N N . SER A 1 296 ? 3.236 19.409 -11.840 1.00 86.94 296 SER A N 1
ATOM 2404 C CA . SER A 1 296 ? 4.409 18.898 -12.544 1.00 86.94 296 SER A CA 1
ATOM 2405 C C . SER A 1 296 ? 4.021 18.167 -13.836 1.00 86.94 296 SER A C 1
ATOM 2407 O O . SER A 1 296 ? 4.672 18.335 -14.864 1.00 86.94 296 SER A O 1
ATOM 2409 N N . VAL A 1 297 ? 2.916 17.409 -13.822 1.00 87.94 297 VAL A N 1
ATOM 2410 C CA . VAL A 1 297 ? 2.365 16.765 -15.030 1.00 87.94 297 VAL A CA 1
ATOM 2411 C C . VAL A 1 297 ? 1.905 17.810 -16.055 1.00 87.94 297 VAL A C 1
ATOM 2413 O O . VAL A 1 297 ? 2.234 17.694 -17.236 1.00 87.94 297 VAL A O 1
ATOM 2416 N N . ALA A 1 298 ? 1.169 18.834 -15.619 1.00 85.38 298 ALA A N 1
ATOM 2417 C CA . ALA A 1 298 ? 0.655 19.900 -16.475 1.00 85.38 298 ALA A CA 1
ATOM 2418 C C . ALA A 1 298 ? 1.785 20.741 -17.090 1.00 85.38 298 ALA A C 1
ATOM 2420 O O . ALA A 1 298 ? 1.731 21.064 -18.276 1.00 85.38 298 ALA A O 1
ATOM 2421 N N . GLU A 1 299 ? 2.845 21.031 -16.332 1.00 85.00 299 GLU A N 1
ATOM 2422 C CA . GLU A 1 299 ? 4.030 21.728 -16.838 1.00 85.00 299 GLU A CA 1
ATOM 2423 C C . GLU A 1 299 ? 4.725 20.937 -17.950 1.00 85.00 299 GLU A C 1
ATOM 2425 O O . GLU A 1 299 ? 4.939 21.474 -19.040 1.00 85.00 299 GLU A O 1
ATOM 2430 N N . ILE A 1 300 ? 4.995 19.645 -17.725 1.00 84.31 300 ILE A N 1
ATOM 2431 C CA . ILE A 1 300 ? 5.588 18.759 -18.740 1.00 84.31 300 ILE A CA 1
ATOM 2432 C C . ILE A 1 300 ? 4.683 18.677 -19.982 1.00 84.31 300 ILE A C 1
ATOM 2434 O O . ILE A 1 300 ? 5.178 18.658 -21.110 1.00 84.31 300 ILE A O 1
ATOM 2438 N N . TYR A 1 301 ? 3.360 18.655 -19.797 1.00 82.69 301 TYR A N 1
ATOM 2439 C CA . TYR A 1 301 ? 2.388 18.601 -20.892 1.00 82.69 301 TYR A CA 1
ATOM 2440 C C . TYR A 1 301 ? 2.342 19.900 -21.714 1.00 82.69 301 TYR A C 1
ATOM 2442 O O . TYR A 1 301 ? 2.251 19.857 -22.946 1.00 82.69 301 TYR A O 1
ATOM 2450 N N . SER A 1 302 ? 2.446 21.055 -21.052 1.00 80.12 302 SER A N 1
ATOM 2451 C CA . SER A 1 302 ? 2.388 22.378 -21.684 1.00 80.12 302 SER A CA 1
ATOM 2452 C C . SER A 1 302 ? 3.572 22.659 -22.618 1.00 80.12 302 SER A C 1
ATOM 2454 O O . SER A 1 302 ? 3.389 23.251 -23.683 1.00 80.12 302 SER A O 1
ATOM 2456 N N . GLU A 1 303 ? 4.760 22.150 -22.284 1.00 73.12 303 GLU A N 1
ATOM 2457 C CA . GLU A 1 303 ? 5.981 22.294 -23.092 1.00 73.12 303 GLU A CA 1
ATOM 2458 C C . GLU A 1 303 ? 5.890 21.565 -24.443 1.00 73.12 303 GLU A C 1
ATOM 2460 O O . GLU A 1 303 ? 6.443 22.011 -25.447 1.00 73.12 303 GLU A O 1
ATOM 2465 N N . VAL A 1 304 ? 5.127 20.471 -24.505 1.00 70.56 304 VAL A N 1
ATOM 2466 C CA . VAL A 1 304 ? 4.876 19.743 -25.758 1.00 70.56 304 VAL A CA 1
ATOM 2467 C C . VAL A 1 304 ? 3.851 20.474 -26.629 1.00 70.56 304 VAL A C 1
ATOM 2469 O O . VAL A 1 304 ? 3.966 20.477 -27.852 1.00 70.56 304 VAL A O 1
ATOM 2472 N N . HIS A 1 305 ? 2.862 21.129 -26.017 1.00 64.75 305 HIS A N 1
ATOM 2473 C CA . HIS A 1 305 ? 1.778 21.808 -26.737 1.00 64.75 305 HIS A CA 1
ATOM 2474 C C . HIS A 1 305 ? 2.159 23.211 -27.224 1.00 64.75 305 HIS A C 1
ATOM 2476 O O . HIS A 1 305 ? 1.620 23.677 -28.228 1.00 64.75 305 HIS A O 1
ATOM 2482 N N . SER A 1 306 ? 3.130 23.868 -26.583 1.00 57.94 306 SER A N 1
ATOM 2483 C CA . SER A 1 306 ? 3.650 25.177 -27.005 1.00 57.94 306 SER A CA 1
ATOM 2484 C C . SER A 1 306 ? 4.346 25.144 -28.379 1.00 57.94 306 SER A C 1
ATOM 2486 O O . SER A 1 306 ? 4.497 26.184 -29.024 1.00 57.94 306 SER A O 1
ATOM 2488 N N . THR A 1 307 ? 4.726 23.955 -28.867 1.00 52.94 307 THR A N 1
ATOM 2489 C CA . THR A 1 307 ? 5.487 23.768 -30.113 1.00 52.94 307 THR A CA 1
ATOM 2490 C C . THR A 1 307 ? 4.652 23.413 -31.355 1.00 52.94 307 THR A C 1
ATOM 2492 O O . THR A 1 307 ? 5.232 23.240 -32.425 1.00 52.94 307 THR A O 1
ATOM 2495 N N . ASN A 1 308 ? 3.309 23.414 -31.265 1.00 48.78 308 ASN A N 1
ATOM 2496 C CA . ASN A 1 308 ? 2.353 23.328 -32.390 1.00 48.78 308 ASN A CA 1
ATOM 2497 C C . ASN A 1 308 ? 2.717 22.299 -33.485 1.00 48.78 308 ASN A C 1
ATOM 2499 O O . ASN A 1 308 ? 3.074 22.704 -34.590 1.00 48.78 308 ASN A O 1
ATOM 2503 N N . LEU A 1 309 ? 2.590 20.985 -33.231 1.00 47.22 309 LEU A N 1
ATOM 2504 C CA . LEU A 1 309 ? 2.634 19.960 -34.299 1.00 47.22 309 LEU A CA 1
ATOM 2505 C C . LEU A 1 309 ? 2.107 18.560 -33.897 1.00 47.22 309 LEU A C 1
ATOM 2507 O O . LEU A 1 309 ? 2.625 17.547 -34.362 1.00 47.22 309 LEU A O 1
ATOM 2511 N N . THR A 1 310 ? 1.039 18.439 -33.103 1.00 43.53 310 THR A N 1
ATOM 2512 C CA . THR A 1 310 ? 0.310 17.156 -32.991 1.00 43.53 310 THR A CA 1
ATOM 2513 C C . THR A 1 310 ? -0.720 17.040 -34.119 1.00 43.53 310 THR A C 1
ATOM 2515 O O . THR A 1 310 ? -1.897 17.342 -33.973 1.00 43.53 310 THR A O 1
ATOM 2518 N N . SER A 1 311 ? -0.255 16.612 -35.297 1.00 42.53 311 SER A N 1
ATOM 2519 C CA . SER A 1 311 ? -1.129 16.227 -36.423 1.00 42.53 311 SER A CA 1
ATOM 2520 C C . SER A 1 311 ? -1.689 14.799 -36.310 1.00 42.53 311 SER A C 1
ATOM 2522 O O . SER A 1 311 ? -2.407 14.362 -37.206 1.00 42.53 311 SER A O 1
ATOM 2524 N N . ASP A 1 312 ? -1.410 14.090 -35.210 1.00 40.72 312 ASP A N 1
ATOM 2525 C CA . ASP A 1 312 ? -1.958 12.758 -34.938 1.00 40.72 312 ASP A CA 1
ATOM 2526 C C . ASP A 1 312 ? -2.982 12.847 -33.792 1.00 40.72 312 ASP A C 1
ATOM 2528 O O . ASP A 1 312 ? -2.663 12.807 -32.603 1.00 40.72 312 ASP A O 1
ATOM 2532 N N . GLY A 1 313 ? -4.230 13.117 -34.177 1.00 44.28 313 GLY A N 1
ATOM 2533 C CA . GLY A 1 313 ? -5.320 13.549 -33.302 1.00 44.28 313 GLY A CA 1
ATOM 2534 C C . GLY A 1 313 ? -5.923 12.458 -32.420 1.00 44.28 313 GLY A C 1
ATOM 2535 O O . GLY A 1 313 ? -7.086 12.108 -32.614 1.00 44.28 313 GLY A O 1
ATOM 2536 N N . LYS A 1 314 ? -5.175 11.932 -31.442 1.00 50.31 314 LYS A N 1
ATOM 2537 C CA . LYS A 1 314 ? -5.750 11.001 -30.453 1.00 50.31 314 LYS A CA 1
ATOM 2538 C C . LYS A 1 314 ? -6.183 11.638 -29.137 1.00 50.31 314 LYS A C 1
ATOM 2540 O O . LYS A 1 314 ? -7.184 11.173 -28.613 1.00 50.31 314 LYS A O 1
ATOM 2545 N N . PHE A 1 315 ? -5.524 12.691 -28.647 1.00 50.47 315 PHE A N 1
ATOM 2546 C CA . PHE A 1 315 ? -5.945 13.402 -27.430 1.00 50.47 315 PHE A CA 1
ATOM 2547 C C . PHE A 1 315 ? -5.512 14.865 -27.494 1.00 50.47 315 PHE A C 1
ATOM 2549 O O . PHE A 1 315 ? -4.319 15.153 -27.567 1.00 50.47 315 PHE A O 1
ATOM 2556 N N . ASN A 1 316 ? -6.480 15.781 -27.493 1.00 56.25 316 ASN A N 1
ATOM 2557 C CA . ASN A 1 316 ? -6.219 17.219 -27.632 1.00 56.25 316 ASN A CA 1
ATOM 2558 C C . ASN A 1 316 ? -6.141 17.935 -26.272 1.00 56.25 316 ASN A C 1
ATOM 2560 O O . ASN A 1 316 ? -5.779 19.110 -26.230 1.00 56.25 316 ASN A O 1
ATOM 2564 N N . ASN A 1 317 ? -6.480 17.260 -25.164 1.00 71.69 317 ASN A N 1
ATOM 2565 C CA . ASN A 1 317 ? -6.526 17.863 -23.832 1.00 71.69 317 ASN A CA 1
ATOM 2566 C C . ASN A 1 317 ? -6.033 16.902 -22.729 1.00 71.69 317 ASN A C 1
ATOM 2568 O O . ASN A 1 317 ? -6.374 15.718 -22.719 1.00 71.69 317 ASN A O 1
ATOM 2572 N N . LEU A 1 318 ? -5.302 17.444 -21.748 1.00 80.69 318 LEU A N 1
ATOM 2573 C CA . LEU A 1 318 ? -4.838 16.766 -20.533 1.00 80.69 318 LEU A CA 1
ATOM 2574 C C . LEU A 1 318 ? -5.989 16.080 -19.776 1.00 80.69 318 LEU A C 1
ATOM 2576 O O . LEU A 1 318 ? -5.800 15.020 -19.181 1.00 80.69 318 LEU A O 1
ATOM 2580 N N . ALA A 1 319 ? -7.199 16.642 -19.844 1.00 82.12 319 ALA A N 1
ATOM 2581 C CA . ALA A 1 319 ? -8.375 16.040 -19.226 1.00 82.12 319 ALA A CA 1
ATOM 2582 C C . ALA A 1 319 ? -8.753 14.677 -19.826 1.00 82.12 319 ALA A C 1
ATOM 2584 O O . ALA A 1 319 ? -9.052 13.741 -19.086 1.00 82.12 319 ALA A O 1
ATOM 2585 N N . GLU A 1 320 ? -8.683 14.530 -21.151 1.00 83.25 320 GLU A N 1
ATOM 2586 C CA . GLU A 1 320 ? -8.990 13.263 -21.825 1.00 83.25 320 GLU A CA 1
ATOM 2587 C C . GLU A 1 320 ? -7.964 12.181 -21.465 1.00 83.25 320 GLU A C 1
ATOM 2589 O O . GLU A 1 320 ? -8.331 11.019 -21.277 1.00 83.25 320 GLU A O 1
ATOM 2594 N N . LEU A 1 321 ? -6.693 12.571 -21.293 1.00 83.88 321 LEU A N 1
ATOM 2595 C CA . LEU A 1 321 ? -5.635 11.677 -20.828 1.00 83.88 321 LEU A CA 1
ATOM 2596 C C . LEU A 1 321 ? -5.982 11.094 -19.454 1.00 83.88 321 LEU A C 1
ATOM 2598 O O . LEU A 1 321 ? -6.049 9.872 -19.326 1.00 83.88 321 LEU A O 1
ATOM 2602 N N . TYR A 1 322 ? -6.252 11.939 -18.453 1.00 87.50 322 TYR A N 1
ATOM 2603 C CA . TYR A 1 322 ? -6.599 11.469 -17.107 1.00 87.50 322 TYR A CA 1
ATOM 2604 C C . TYR A 1 322 ? -7.844 10.578 -17.114 1.00 87.50 322 TYR A C 1
ATOM 2606 O O . TYR A 1 322 ? -7.809 9.497 -16.533 1.00 87.50 322 TYR A O 1
ATOM 2614 N N . ILE A 1 323 ? -8.902 10.967 -17.833 1.00 86.38 323 ILE A N 1
ATOM 2615 C CA . ILE A 1 323 ? -10.140 10.177 -17.927 1.00 86.38 323 ILE A CA 1
ATOM 2616 C C . ILE A 1 323 ? -9.868 8.798 -18.543 1.00 86.38 323 ILE A C 1
ATOM 2618 O O . ILE A 1 323 ? -10.309 7.784 -18.003 1.00 86.38 323 ILE A O 1
ATOM 2622 N N . SER A 1 324 ? -9.105 8.741 -19.640 1.00 86.50 324 SER A N 1
ATOM 2623 C CA . SER A 1 324 ? -8.771 7.475 -20.306 1.00 86.50 324 SER A CA 1
ATOM 2624 C C . SER A 1 324 ? -7.937 6.543 -19.418 1.00 86.50 324 SER A C 1
ATOM 2626 O O . SER A 1 324 ? -8.123 5.323 -19.442 1.00 86.50 324 SER A O 1
ATOM 2628 N N . LEU A 1 325 ? -7.038 7.108 -18.605 1.00 86.62 325 LEU A N 1
ATOM 2629 C CA . LEU A 1 325 ? -6.223 6.354 -17.657 1.00 86.62 325 LEU A CA 1
ATOM 2630 C C . LEU A 1 325 ? -7.053 5.857 -16.475 1.00 86.62 325 LEU A C 1
ATOM 2632 O O . LEU A 1 325 ? -6.866 4.713 -16.068 1.00 86.62 325 LEU A O 1
ATOM 2636 N N . THR A 1 326 ? -7.994 6.660 -15.972 1.00 87.31 326 THR A N 1
ATOM 2637 C CA . THR A 1 326 ? -8.942 6.242 -14.933 1.00 87.31 326 THR A CA 1
ATOM 2638 C C . THR A 1 326 ? -9.825 5.096 -15.418 1.00 87.31 326 THR A C 1
ATOM 2640 O O . THR A 1 326 ? -9.904 4.079 -14.736 1.00 87.31 326 THR A O 1
ATOM 2643 N N . ASP A 1 327 ? -10.419 5.200 -16.611 1.00 87.25 327 ASP A N 1
ATOM 2644 C CA . ASP A 1 327 ? -11.244 4.126 -17.185 1.00 87.25 327 ASP A CA 1
ATOM 2645 C C . ASP A 1 327 ? -10.449 2.821 -17.316 1.00 87.25 327 ASP A C 1
ATOM 2647 O O . ASP A 1 327 ? -10.917 1.744 -16.944 1.00 87.25 327 ASP A O 1
ATOM 2651 N N . LYS A 1 328 ? -9.206 2.916 -17.798 1.00 85.00 328 LYS A N 1
ATOM 2652 C CA . LYS A 1 328 ? -8.324 1.758 -17.923 1.00 85.00 328 LYS A CA 1
ATOM 2653 C C . LYS A 1 328 ? -7.950 1.161 -16.566 1.00 85.00 328 LYS A C 1
ATOM 2655 O O . LYS A 1 328 ? -7.977 -0.057 -16.425 1.00 85.00 328 LYS A O 1
ATOM 2660 N N . ALA A 1 329 ? -7.609 1.995 -15.586 1.00 85.06 329 ALA A N 1
ATOM 2661 C CA . ALA A 1 329 ? -7.250 1.541 -14.248 1.00 85.06 329 ALA A CA 1
ATOM 2662 C C . ALA A 1 329 ? -8.432 0.836 -13.563 1.00 85.06 329 ALA A C 1
ATOM 2664 O O . ALA A 1 329 ? -8.246 -0.243 -13.010 1.00 85.06 329 ALA A O 1
ATOM 2665 N N . LEU A 1 330 ? -9.650 1.380 -13.681 1.00 85.00 330 LEU A N 1
ATOM 2666 C CA . LEU A 1 330 ? -10.870 0.768 -13.141 1.00 85.00 330 LEU A CA 1
ATOM 2667 C C . LEU A 1 330 ? -11.188 -0.583 -13.793 1.00 85.00 330 LEU A C 1
ATOM 2669 O O . LEU A 1 330 ? -11.518 -1.534 -13.092 1.00 85.00 330 LEU A O 1
ATOM 2673 N N . LEU A 1 331 ? -11.024 -0.710 -15.114 1.00 83.88 331 LEU A N 1
ATOM 2674 C CA . LEU A 1 331 ? -11.170 -2.002 -15.797 1.00 83.88 331 LEU A CA 1
ATOM 2675 C C . LEU A 1 331 ? -10.132 -3.026 -15.314 1.00 83.88 331 LEU A C 1
ATOM 2677 O O . LEU A 1 331 ? -10.463 -4.195 -15.115 1.00 83.88 331 LEU A O 1
ATOM 2681 N N . GLU A 1 332 ? -8.884 -2.600 -15.098 1.00 81.25 332 GLU A N 1
ATOM 2682 C CA . GLU A 1 332 ? -7.802 -3.477 -14.640 1.00 81.25 332 GLU A CA 1
ATOM 2683 C C . GLU A 1 332 ? -7.983 -3.941 -13.175 1.00 81.25 332 GLU A C 1
ATOM 2685 O O . GLU A 1 332 ? -7.494 -5.026 -12.846 1.00 81.25 332 GLU A O 1
ATOM 2690 N N . LEU A 1 333 ? -8.754 -3.234 -12.329 1.00 77.56 333 LEU A N 1
ATOM 2691 C CA . LEU A 1 333 ? -9.090 -3.678 -10.958 1.00 77.56 333 LEU A CA 1
ATOM 2692 C C . LEU A 1 333 ? -9.831 -5.023 -10.927 1.00 77.56 333 LEU A C 1
ATOM 2694 O O . LEU A 1 333 ? -9.643 -5.815 -10.007 1.00 77.56 333 LEU A O 1
ATOM 2698 N N . SER A 1 334 ? -10.648 -5.309 -11.944 1.00 70.12 334 SER A N 1
ATOM 2699 C CA . SER A 1 334 ? -11.366 -6.587 -12.062 1.00 70.12 334 SER A CA 1
ATOM 2700 C C . SER A 1 334 ? -10.455 -7.776 -12.408 1.00 70.12 334 SER A C 1
ATOM 2702 O O . SER A 1 334 ? -10.867 -8.927 -12.302 1.00 70.12 334 SER A O 1
ATOM 2704 N N . SER A 1 335 ? -9.210 -7.515 -12.829 1.00 63.25 335 SER A N 1
ATOM 2705 C CA . SER A 1 335 ? -8.305 -8.520 -13.407 1.00 63.25 335 SER A CA 1
ATOM 2706 C C . SER A 1 335 ? -7.259 -9.105 -12.442 1.00 63.25 335 SER A C 1
ATOM 2708 O O . SER A 1 335 ? -6.335 -9.771 -12.899 1.00 63.25 335 SER A O 1
ATOM 2710 N N . ASP A 1 336 ? -7.383 -8.860 -11.131 1.00 55.53 336 ASP A N 1
ATOM 2711 C CA . ASP A 1 336 ? -6.505 -9.360 -10.043 1.00 55.53 336 ASP A CA 1
ATOM 2712 C C . ASP A 1 336 ? -4.987 -9.169 -10.291 1.00 55.53 336 ASP A C 1
ATOM 2714 O O . ASP A 1 336 ? -4.126 -9.895 -9.799 1.00 55.53 336 ASP A O 1
ATOM 2718 N N . SER A 1 337 ? -4.627 -8.174 -11.109 1.00 51.38 337 SER A N 1
ATOM 2719 C CA . SER A 1 337 ? -3.285 -8.061 -11.697 1.00 51.38 337 SER A CA 1
ATOM 2720 C C . SER A 1 337 ? -2.253 -7.332 -10.824 1.00 51.38 337 SER A C 1
ATOM 2722 O O . SER A 1 337 ? -1.177 -6.987 -11.310 1.00 51.38 337 SER A O 1
ATOM 2724 N N . GLY A 1 338 ? -2.551 -7.076 -9.545 1.00 53.06 338 GLY A N 1
ATOM 2725 C CA . GLY A 1 338 ? -1.652 -6.370 -8.618 1.00 53.06 338 GLY A CA 1
ATOM 2726 C C . GLY A 1 338 ? -1.434 -4.878 -8.927 1.00 53.06 338 GLY A C 1
ATOM 2727 O O . GLY A 1 338 ? -0.644 -4.220 -8.254 1.00 53.06 338 GLY A O 1
ATOM 2728 N N . LYS A 1 339 ? -2.146 -4.318 -9.915 1.00 57.88 339 LYS A N 1
ATOM 2729 C CA . LYS A 1 339 ? -2.003 -2.931 -10.401 1.00 57.88 339 LYS A CA 1
ATOM 2730 C C . LYS A 1 339 ? -2.879 -1.898 -9.691 1.00 57.88 339 LYS A C 1
ATOM 2732 O O . LYS A 1 339 ? -3.049 -0.785 -10.182 1.00 57.88 339 LYS A O 1
ATOM 2737 N N . ASN A 1 340 ? -3.398 -2.223 -8.511 1.00 67.69 340 ASN A N 1
ATOM 2738 C CA . ASN A 1 340 ? -4.205 -1.285 -7.723 1.00 67.69 340 ASN A CA 1
ATOM 2739 C C . ASN A 1 340 ? -3.429 0.012 -7.418 1.00 67.69 340 ASN A C 1
ATOM 2741 O O . ASN A 1 340 ? -4.031 1.072 -7.296 1.00 67.69 340 ASN A O 1
ATOM 2745 N N . GLN A 1 341 ? -2.092 -0.054 -7.378 1.00 77.19 341 GLN A N 1
ATOM 2746 C CA . GLN A 1 341 ? -1.216 1.097 -7.141 1.00 77.19 341 GLN A CA 1
ATOM 2747 C C . GLN A 1 341 ? -1.337 2.193 -8.213 1.00 77.19 341 GLN A C 1
ATOM 2749 O O . GLN A 1 341 ? -1.285 3.366 -7.858 1.00 77.19 341 GLN A O 1
ATOM 2754 N N . ASP A 1 342 ? -1.567 1.848 -9.487 1.00 84.00 342 ASP A N 1
ATOM 2755 C CA . ASP A 1 342 ? -1.672 2.836 -10.575 1.00 84.00 342 ASP A CA 1
ATOM 2756 C C . ASP A 1 342 ? -2.846 3.803 -10.333 1.00 84.00 342 ASP A C 1
ATOM 2758 O O . ASP A 1 342 ? -2.719 5.015 -10.524 1.00 84.00 342 ASP A O 1
ATOM 2762 N N . LEU A 1 343 ? -3.982 3.274 -9.855 1.00 86.31 343 LEU A N 1
ATOM 2763 C CA . LEU A 1 343 ? -5.152 4.079 -9.504 1.00 86.31 343 LEU A CA 1
ATOM 2764 C C . LEU A 1 343 ? -4.869 4.962 -8.283 1.00 86.31 343 LEU A C 1
ATOM 2766 O O . LEU A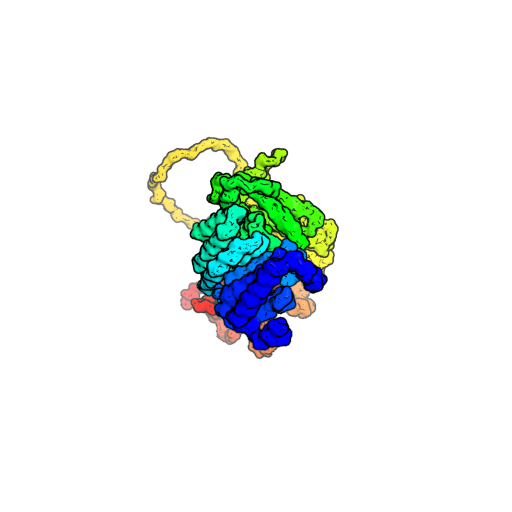 1 343 ? -5.193 6.146 -8.308 1.00 86.31 343 LEU A O 1
ATOM 2770 N N . LEU A 1 344 ? -4.233 4.418 -7.240 1.00 86.69 344 LEU A N 1
ATOM 2771 C CA . LEU A 1 344 ? -3.881 5.185 -6.038 1.00 86.69 344 LEU A CA 1
ATOM 2772 C C . LEU A 1 344 ? -2.943 6.354 -6.371 1.00 86.69 344 LEU A C 1
ATOM 2774 O O . LEU A 1 344 ? -3.174 7.477 -5.923 1.00 86.69 344 LEU A O 1
ATOM 2778 N N . HIS A 1 345 ? -1.921 6.113 -7.197 1.00 86.31 345 HIS A N 1
ATOM 2779 C CA . HIS A 1 345 ? -0.989 7.145 -7.649 1.00 86.31 345 HIS A CA 1
ATOM 2780 C C . HIS A 1 345 ? -1.678 8.214 -8.504 1.00 86.31 345 HIS A C 1
ATOM 2782 O O . HIS A 1 345 ? -1.431 9.402 -8.292 1.00 86.31 345 HIS A O 1
ATOM 2788 N N . LEU A 1 346 ? -2.600 7.826 -9.394 1.00 88.75 346 LEU A N 1
ATOM 2789 C CA . LEU A 1 346 ? -3.410 8.773 -10.168 1.00 88.75 346 LEU A CA 1
ATOM 2790 C C . LEU A 1 346 ? -4.269 9.661 -9.257 1.00 88.75 346 LEU A C 1
ATOM 2792 O O . LEU A 1 346 ? -4.317 10.874 -9.454 1.00 88.75 346 LEU A O 1
ATOM 2796 N N . LEU A 1 347 ? -4.928 9.088 -8.246 1.00 88.50 347 LEU A N 1
ATOM 2797 C CA . LEU A 1 347 ? -5.753 9.854 -7.303 1.00 88.50 347 LEU A CA 1
ATOM 2798 C C . LEU A 1 347 ? -4.913 10.794 -6.431 1.00 88.50 347 LEU A C 1
ATOM 2800 O O . LEU A 1 347 ? -5.322 11.929 -6.184 1.00 88.50 347 LEU A O 1
ATOM 2804 N N . SER A 1 348 ? -3.728 10.343 -6.015 1.00 85.88 348 SER A N 1
ATOM 2805 C CA . SER A 1 348 ? -2.764 11.139 -5.250 1.00 85.88 348 SER A CA 1
ATOM 2806 C C . SER A 1 348 ? -2.191 12.298 -6.076 1.00 85.88 348 SER A C 1
ATOM 2808 O O . SER A 1 348 ? -2.059 13.411 -5.569 1.00 85.88 348 SER A O 1
ATOM 2810 N N . SER A 1 349 ? -1.953 12.093 -7.378 1.00 87.19 349 SER A N 1
ATOM 2811 C CA . SER A 1 349 ? -1.530 13.152 -8.309 1.00 87.19 349 SER A CA 1
ATOM 2812 C C . SER A 1 349 ? -2.486 14.353 -8.297 1.00 87.19 349 SER A C 1
ATOM 2814 O O . SER A 1 349 ? -2.055 15.506 -8.372 1.00 87.19 349 SER A O 1
ATOM 2816 N N . LEU A 1 350 ? -3.785 14.092 -8.128 1.00 87.62 350 LEU A N 1
ATOM 2817 C CA . LEU A 1 350 ? -4.842 15.100 -8.134 1.00 87.62 350 LEU A CA 1
ATOM 2818 C C . LEU A 1 350 ? -5.053 15.795 -6.781 1.00 87.62 350 LEU A C 1
ATOM 2820 O O . LEU A 1 350 ? -5.955 16.625 -6.702 1.00 87.62 350 LEU A O 1
ATOM 2824 N N . SER A 1 351 ? -4.278 15.507 -5.728 1.00 84.75 351 SER A N 1
ATOM 2825 C CA . SER A 1 351 ? -4.627 15.914 -4.357 1.00 84.75 351 SER A CA 1
ATOM 2826 C C . SER A 1 351 ? -4.366 17.386 -4.013 1.00 84.75 351 SER A C 1
ATOM 2828 O O . SER A 1 351 ? -5.198 18.007 -3.355 1.00 84.75 351 SER A O 1
ATOM 2830 N N . ARG A 1 352 ? -3.255 17.976 -4.469 1.00 81.12 352 ARG A N 1
ATOM 2831 C CA . ARG A 1 352 ? -2.836 19.337 -4.072 1.00 81.12 352 ARG A CA 1
ATOM 2832 C C . ARG A 1 352 ? -3.485 20.430 -4.931 1.00 81.12 352 ARG A C 1
ATOM 2834 O O . ARG A 1 352 ? -3.634 20.253 -6.139 1.00 81.12 352 ARG A O 1
ATOM 2841 N N . LEU A 1 353 ? -3.861 21.548 -4.310 1.00 69.75 353 LEU A N 1
ATOM 2842 C CA . LEU A 1 353 ? -4.475 22.732 -4.923 1.00 69.75 353 LEU A CA 1
ATOM 2843 C C . LEU A 1 353 ? -3.490 23.916 -5.027 1.00 69.75 353 LEU A C 1
ATOM 2845 O O . LEU A 1 353 ? -3.566 24.693 -5.978 1.00 69.75 353 LEU A O 1
ATOM 2849 N N . ASP A 1 354 ? -2.553 24.026 -4.081 1.00 53.88 354 ASP A N 1
ATOM 2850 C CA . ASP A 1 354 ? -1.811 25.258 -3.748 1.00 53.88 354 ASP A CA 1
ATOM 2851 C C . ASP A 1 354 ? -0.768 25.778 -4.763 1.00 53.88 354 ASP A C 1
ATOM 2853 O O . ASP A 1 354 ? -0.094 26.770 -4.496 1.00 53.88 354 ASP A O 1
ATOM 2857 N N . GLU A 1 355 ? -0.617 25.189 -5.953 1.00 51.97 355 GLU A N 1
ATOM 2858 C CA . GLU A 1 355 ? 0.486 25.563 -6.864 1.00 51.97 355 GLU A CA 1
ATOM 2859 C C . GLU A 1 355 ? 0.072 25.842 -8.317 1.00 51.97 355 GLU A C 1
ATOM 2861 O O . GLU A 1 355 ? 0.916 25.915 -9.211 1.00 51.97 355 GLU A O 1
ATOM 2866 N N . VAL A 1 356 ? -1.226 26.016 -8.587 1.00 53.38 356 VAL A N 1
ATOM 2867 C CA . VAL A 1 356 ? -1.748 26.030 -9.960 1.00 53.38 356 VAL A CA 1
ATOM 2868 C C . VAL A 1 356 ? -2.576 27.287 -10.241 1.00 53.38 356 VAL A C 1
ATOM 2870 O O . VAL A 1 356 ? -3.801 27.263 -10.244 1.00 53.38 356 VAL A O 1
ATOM 2873 N N . GLY A 1 357 ? -1.908 28.403 -10.544 1.00 57.53 357 GLY A N 1
ATOM 2874 C CA . GLY A 1 357 ? -2.588 29.615 -11.026 1.00 57.53 357 GLY A CA 1
ATOM 2875 C C . GLY A 1 357 ? -3.128 29.500 -12.467 1.00 57.53 357 GLY A C 1
ATOM 2876 O O . GLY A 1 357 ? -4.164 30.079 -12.775 1.00 57.53 357 GLY A O 1
ATOM 2877 N N . SER A 1 358 ? -2.467 28.731 -13.349 1.00 63.84 358 SER A N 1
ATOM 2878 C CA . SER A 1 358 ? -2.806 28.653 -14.788 1.00 63.84 358 SER A CA 1
ATOM 2879 C C . SER A 1 358 ? -3.638 27.430 -15.203 1.00 63.84 358 SER A C 1
ATOM 2881 O O . SER A 1 358 ? -4.280 27.491 -16.245 1.00 63.84 358 SER A O 1
ATOM 2883 N N . TYR A 1 359 ? -3.654 26.341 -14.422 1.00 71.44 359 TYR A N 1
ATOM 2884 C CA . TYR A 1 359 ? -4.327 25.068 -14.774 1.00 71.44 359 TYR A CA 1
ATOM 2885 C C . TYR A 1 359 ? -5.431 24.665 -13.776 1.00 71.44 359 TYR A C 1
ATOM 2887 O O . TYR A 1 359 ? -5.809 23.498 -13.677 1.00 71.44 359 TYR A O 1
ATOM 2895 N N . MET A 1 360 ? -5.938 25.626 -12.994 1.00 76.06 360 MET A N 1
ATOM 2896 C CA . MET A 1 360 ? -6.908 25.362 -11.925 1.00 76.06 360 MET A CA 1
ATOM 2897 C C . MET A 1 360 ? -8.232 24.811 -12.473 1.00 76.06 360 MET A C 1
ATOM 2899 O O . MET A 1 360 ? -8.811 23.893 -11.895 1.00 76.06 360 MET A O 1
ATOM 2903 N N . GLU A 1 361 ? -8.719 25.361 -13.587 1.00 77.81 361 GLU A N 1
ATOM 2904 C CA . GLU A 1 361 ? -9.979 24.927 -14.204 1.00 77.81 361 GLU A CA 1
ATOM 2905 C C . GLU A 1 361 ? -9.864 23.534 -14.841 1.00 77.81 361 GLU A C 1
ATOM 2907 O O . GLU A 1 361 ? -10.801 22.734 -14.750 1.00 77.81 361 GLU A O 1
ATOM 2912 N N . ASP A 1 362 ? -8.694 23.192 -15.388 1.00 79.00 362 ASP A N 1
ATOM 2913 C CA . ASP A 1 362 ? -8.417 21.847 -15.900 1.00 79.00 362 ASP A CA 1
ATOM 2914 C C . ASP A 1 362 ? -8.394 20.824 -14.759 1.00 79.00 362 ASP A C 1
ATOM 2916 O O . ASP A 1 362 ? -9.046 19.785 -14.856 1.00 79.00 362 ASP A O 1
ATOM 2920 N N . LEU A 1 363 ? -7.735 21.141 -13.635 1.00 83.38 363 LEU A N 1
ATOM 2921 C CA . LEU A 1 363 ? -7.721 20.280 -12.447 1.00 83.38 363 LEU A CA 1
ATOM 2922 C C . LEU A 1 363 ? -9.134 20.034 -11.904 1.00 83.38 363 LEU A C 1
ATOM 2924 O O . LEU A 1 363 ? -9.488 18.894 -11.608 1.00 83.38 363 LEU A O 1
ATOM 2928 N N . LYS A 1 364 ? -9.964 21.080 -11.796 1.00 81.50 364 LYS A N 1
ATOM 2929 C CA . LYS A 1 364 ? -11.364 20.946 -11.357 1.00 81.50 364 LYS A CA 1
ATOM 2930 C C . LYS A 1 364 ? -12.158 20.048 -12.296 1.00 81.50 364 LYS A C 1
ATOM 2932 O O . LYS A 1 364 ? -12.878 19.163 -11.839 1.00 81.50 364 LYS A O 1
ATOM 2937 N N . THR A 1 365 ? -12.005 20.255 -13.601 1.00 83.44 365 THR A N 1
ATOM 2938 C CA . THR A 1 365 ? -12.675 19.444 -14.618 1.00 83.44 365 THR A CA 1
ATOM 2939 C C . THR A 1 365 ? -12.233 17.985 -14.522 1.00 83.44 365 THR A C 1
ATOM 2941 O O . THR A 1 365 ? -13.067 17.088 -14.555 1.00 83.44 365 THR A O 1
ATOM 2944 N N . ILE A 1 366 ? -10.944 17.720 -14.329 1.00 85.88 366 ILE A N 1
ATOM 2945 C CA . ILE A 1 366 ? -10.428 16.356 -14.175 1.00 85.88 366 ILE A CA 1
ATOM 2946 C C . ILE A 1 366 ? -10.960 15.711 -12.896 1.00 85.88 366 ILE A C 1
ATOM 2948 O O . ILE A 1 366 ? -11.510 14.613 -12.959 1.00 85.88 366 ILE A O 1
ATOM 2952 N N . ARG A 1 367 ? -10.871 16.404 -11.753 1.00 87.75 367 ARG A N 1
ATOM 2953 C CA . ARG A 1 367 ? -11.389 15.919 -10.465 1.00 87.75 367 ARG A CA 1
ATOM 2954 C C . ARG A 1 367 ? -12.872 15.547 -10.554 1.00 87.75 367 ARG A C 1
ATOM 2956 O O . ARG A 1 367 ? -13.236 14.473 -10.085 1.00 87.75 367 ARG A O 1
ATOM 2963 N N . SER A 1 368 ? -13.718 16.365 -11.195 1.00 82.81 368 SER A N 1
ATOM 2964 C CA . SER A 1 368 ? -15.152 16.055 -11.339 1.00 82.81 368 SER A CA 1
ATOM 2965 C C . SER A 1 368 ? -15.416 14.828 -12.211 1.00 82.81 368 SER A C 1
ATOM 2967 O O . SER A 1 368 ? -16.271 14.014 -11.868 1.00 82.81 368 SER A O 1
ATOM 2969 N N . HIS A 1 369 ? -14.679 14.660 -13.311 1.00 83.31 369 HIS A N 1
ATOM 2970 C CA . HIS A 1 369 ? -14.847 13.498 -14.184 1.00 83.31 369 HIS A CA 1
ATOM 2971 C C . HIS A 1 369 ? -14.345 12.215 -13.520 1.00 83.31 369 HIS A C 1
ATOM 2973 O O . HIS A 1 369 ? -15.045 11.206 -13.556 1.00 83.31 369 HIS A O 1
ATOM 2979 N N . VAL A 1 370 ? -13.174 12.252 -12.877 1.00 87.50 370 VAL A N 1
ATOM 2980 C CA . VAL A 1 370 ? -12.624 11.107 -12.131 1.00 87.50 370 VAL A CA 1
ATOM 2981 C C . VAL A 1 370 ? -13.570 10.707 -11.000 1.00 87.50 370 VAL A C 1
ATOM 2983 O O . VAL A 1 370 ? -13.893 9.530 -10.860 1.00 87.50 370 VAL A O 1
ATOM 2986 N N . TRP A 1 371 ? -14.093 11.684 -10.255 1.00 87.19 371 TRP A N 1
ATOM 2987 C CA . TRP A 1 371 ? -15.107 11.450 -9.229 1.00 87.19 371 TRP A CA 1
ATOM 2988 C C . TRP A 1 371 ? -16.385 10.825 -9.797 1.00 87.19 371 TRP A C 1
ATOM 2990 O O . TRP A 1 371 ? -16.872 9.827 -9.272 1.00 87.19 371 TRP A O 1
ATOM 3000 N N . GLY A 1 372 ? -16.906 11.362 -10.905 1.00 82.31 372 GLY A N 1
ATOM 3001 C CA . GLY A 1 372 ? -18.083 10.813 -11.578 1.00 82.31 372 GLY A CA 1
ATOM 3002 C C . GLY A 1 372 ? -17.883 9.369 -12.046 1.00 82.31 372 GLY A C 1
ATOM 3003 O O . GLY A 1 372 ? -18.805 8.563 -11.952 1.00 82.31 372 GLY A O 1
ATOM 3004 N N . LYS A 1 373 ? -16.673 9.012 -12.493 1.00 85.75 373 LYS A N 1
ATOM 3005 C CA . LYS A 1 373 ? -16.317 7.635 -12.867 1.00 85.75 373 LYS A CA 1
ATOM 3006 C C . LYS A 1 373 ? -16.242 6.702 -11.661 1.00 85.75 373 LYS A C 1
ATOM 3008 O O . LYS A 1 373 ? -16.777 5.603 -11.744 1.00 85.75 373 LYS A O 1
ATOM 3013 N N . LEU A 1 374 ? -15.640 7.139 -10.552 1.00 85.50 374 LEU A N 1
ATOM 3014 C CA . LEU A 1 374 ? -15.619 6.367 -9.303 1.00 85.50 374 LEU A CA 1
ATOM 3015 C C . LEU A 1 374 ? -17.032 6.135 -8.757 1.00 85.50 374 LEU A C 1
ATOM 3017 O O . LEU A 1 374 ? -17.354 5.008 -8.398 1.00 85.50 374 LEU A O 1
ATOM 3021 N N . SER A 1 375 ? -17.883 7.165 -8.776 1.00 81.25 375 SE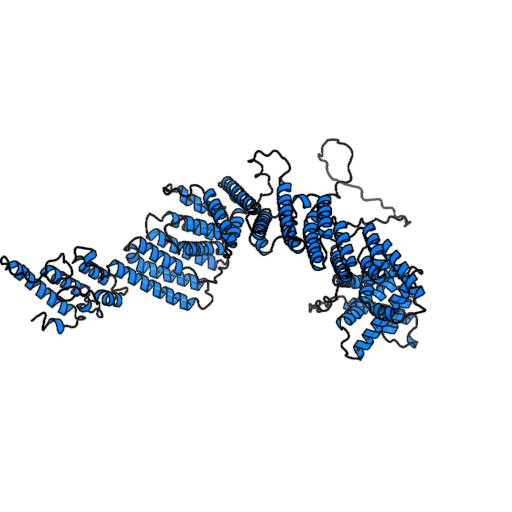R A N 1
ATOM 3022 C CA . SER A 1 375 ? -19.289 7.058 -8.368 1.00 81.25 375 SER A CA 1
ATOM 3023 C C . SER A 1 375 ? -20.075 6.109 -9.274 1.00 81.25 375 SER A C 1
ATOM 3025 O O . SER A 1 375 ? -20.784 5.236 -8.796 1.00 81.25 375 SER A O 1
ATOM 3027 N N . ALA A 1 376 ? -19.922 6.219 -10.597 1.00 83.75 376 ALA A N 1
ATOM 3028 C CA . ALA A 1 376 ? -20.583 5.296 -11.519 1.00 83.75 376 ALA A CA 1
ATOM 3029 C C . ALA A 1 376 ? -20.113 3.844 -11.315 1.00 83.75 376 ALA A C 1
ATOM 3031 O O . ALA A 1 376 ? -20.904 2.916 -11.454 1.00 83.75 376 ALA A O 1
ATOM 3032 N N . TYR A 1 377 ? -18.836 3.651 -10.971 1.00 84.19 377 TYR A N 1
ATOM 3033 C CA . TYR A 1 377 ? -18.258 2.340 -10.686 1.00 84.19 377 TYR A CA 1
ATOM 3034 C C . TYR A 1 377 ? -18.731 1.771 -9.336 1.00 84.19 377 TYR A C 1
ATOM 3036 O O . TYR A 1 377 ? -18.972 0.571 -9.232 1.00 84.19 377 TYR A O 1
ATOM 3044 N N . SER A 1 378 ? -18.923 2.595 -8.300 1.00 82.50 378 SER A N 1
ATOM 3045 C CA . SER A 1 378 ? -19.496 2.136 -7.025 1.00 82.50 378 SER A CA 1
ATOM 3046 C C . SER A 1 378 ? -20.994 1.817 -7.123 1.00 82.50 378 SER A C 1
ATOM 3048 O O . SER A 1 378 ? -21.476 0.905 -6.439 1.00 82.50 378 SER A O 1
ATOM 3050 N N . ASP A 1 379 ? -21.721 2.506 -8.001 1.00 80.88 379 ASP A N 1
ATOM 3051 C CA . ASP A 1 379 ? -23.155 2.301 -8.230 1.00 80.88 379 ASP A CA 1
ATOM 3052 C C . ASP A 1 379 ? -23.466 1.129 -9.181 1.00 80.88 379 ASP A C 1
ATOM 3054 O O . ASP A 1 379 ? -24.607 0.656 -9.228 1.00 80.88 379 ASP A O 1
ATOM 3058 N N . ASP A 1 380 ? -22.475 0.608 -9.913 1.00 84.06 380 ASP A N 1
ATOM 3059 C CA . ASP A 1 380 ? -22.681 -0.489 -10.859 1.00 84.06 380 ASP A CA 1
ATOM 3060 C C . ASP A 1 380 ? -22.983 -1.815 -10.141 1.00 84.06 380 ASP A C 1
ATOM 3062 O O . ASP A 1 380 ? -22.122 -2.484 -9.569 1.00 84.06 380 ASP A O 1
ATOM 3066 N N . MET A 1 381 ? -24.247 -2.229 -10.212 1.00 78.56 381 MET A N 1
ATOM 3067 C CA . MET A 1 381 ? -24.748 -3.463 -9.609 1.00 78.56 381 MET A CA 1
ATOM 3068 C C . MET A 1 381 ? -24.252 -4.743 -10.306 1.00 78.56 381 MET A C 1
ATOM 3070 O O . MET A 1 381 ? -24.495 -5.825 -9.772 1.00 78.56 381 MET A O 1
ATOM 3074 N N . GLN A 1 382 ? -23.610 -4.648 -11.479 1.00 80.94 382 GLN A N 1
ATOM 3075 C CA . GLN A 1 382 ? -23.001 -5.791 -12.175 1.00 80.94 382 GLN A CA 1
ATOM 3076 C C . GLN A 1 382 ? -21.628 -6.167 -11.602 1.00 80.94 382 GLN A C 1
ATOM 3078 O O . GLN A 1 382 ? -21.170 -7.290 -11.812 1.00 80.94 382 GLN A O 1
ATOM 3083 N N . LEU A 1 383 ? -20.973 -5.248 -10.886 1.00 79.06 383 LEU A N 1
ATOM 3084 C CA . LEU A 1 383 ? -19.672 -5.483 -10.270 1.00 79.06 383 LEU A CA 1
ATOM 3085 C C . LEU A 1 383 ? -19.797 -6.226 -8.939 1.00 79.06 383 LEU A C 1
ATOM 3087 O O . LEU A 1 383 ? -20.789 -6.108 -8.211 1.00 79.06 383 LEU A O 1
ATOM 3091 N N . GLU A 1 384 ? -18.746 -6.967 -8.591 1.00 79.88 384 GLU A N 1
ATOM 3092 C CA . GLU A 1 384 ? -18.658 -7.642 -7.301 1.00 79.88 384 GLU A CA 1
ATOM 3093 C C . GLU A 1 384 ? -18.669 -6.638 -6.140 1.00 79.88 384 GLU A C 1
ATOM 3095 O O . GLU A 1 384 ? -18.116 -5.537 -6.221 1.00 79.88 384 GLU A O 1
ATOM 3100 N N . SER A 1 385 ? -19.294 -7.019 -5.023 1.00 77.56 385 SER A N 1
ATOM 3101 C CA . SER A 1 385 ? -19.518 -6.108 -3.896 1.00 77.56 385 SER A CA 1
ATOM 3102 C C . SER A 1 385 ? -18.220 -5.560 -3.303 1.00 77.56 385 SER A C 1
ATOM 3104 O O . SER A 1 385 ? -18.212 -4.427 -2.830 1.00 77.56 385 SER A O 1
ATOM 3106 N N . TYR A 1 386 ? -17.127 -6.329 -3.333 1.00 78.25 386 TYR A N 1
ATOM 3107 C CA . TYR A 1 386 ? -15.832 -5.888 -2.814 1.00 78.25 386 TYR A CA 1
ATOM 3108 C C . TYR A 1 386 ? -15.208 -4.774 -3.673 1.00 78.25 386 TYR A C 1
ATOM 3110 O O . TYR A 1 386 ? -14.611 -3.857 -3.121 1.00 78.25 386 TYR A O 1
ATOM 3118 N N . LEU A 1 387 ? -15.403 -4.790 -4.999 1.00 80.88 387 LEU A N 1
ATOM 3119 C CA . LEU A 1 387 ? -14.914 -3.740 -5.906 1.00 80.88 387 LEU A CA 1
ATOM 3120 C C . LEU A 1 387 ? -15.662 -2.423 -5.693 1.00 80.88 387 LEU A C 1
ATOM 3122 O O . LEU A 1 387 ? -15.067 -1.348 -5.738 1.00 80.88 387 LEU A O 1
ATOM 3126 N N . ARG A 1 388 ? -16.967 -2.514 -5.422 1.00 83.19 388 ARG A N 1
ATOM 3127 C CA . ARG A 1 388 ? -17.820 -1.357 -5.128 1.00 83.19 388 ARG A CA 1
ATOM 3128 C C . ARG A 1 388 ? -17.487 -0.736 -3.775 1.00 83.19 388 ARG A C 1
ATOM 3130 O O . ARG A 1 388 ? -17.399 0.483 -3.671 1.00 83.19 388 ARG A O 1
ATOM 3137 N N . VAL A 1 389 ? -17.249 -1.576 -2.763 1.00 80.75 389 VAL A N 1
ATOM 3138 C CA . VAL A 1 389 ? -16.743 -1.144 -1.451 1.00 80.75 389 VAL A CA 1
ATOM 3139 C C . VAL A 1 389 ? -15.382 -0.472 -1.609 1.00 80.75 389 VAL A C 1
ATOM 3141 O O . VAL A 1 389 ? -15.216 0.640 -1.128 1.00 80.75 389 VAL A O 1
ATOM 3144 N N . TYR A 1 390 ? -14.457 -1.069 -2.365 1.00 81.62 390 TYR A N 1
ATOM 3145 C CA . TYR A 1 390 ? -13.141 -0.481 -2.616 1.00 81.62 390 TYR A CA 1
ATOM 3146 C C . TYR A 1 390 ? -13.229 0.898 -3.289 1.00 81.62 390 TYR A C 1
ATOM 3148 O O . TYR A 1 390 ? -12.556 1.836 -2.874 1.00 81.62 390 TYR A O 1
ATOM 3156 N N . ALA A 1 391 ? -14.106 1.071 -4.284 1.00 84.75 391 ALA A N 1
ATOM 3157 C CA . ALA A 1 391 ? -14.327 2.373 -4.913 1.00 84.75 391 ALA A CA 1
ATOM 3158 C C . ALA A 1 391 ? -14.867 3.425 -3.927 1.00 84.75 391 ALA A C 1
ATOM 3160 O O . ALA A 1 391 ? -14.411 4.567 -3.943 1.00 84.75 391 ALA A O 1
ATOM 3161 N N . LEU A 1 392 ? -15.783 3.044 -3.032 1.00 81.38 392 LEU A N 1
ATOM 3162 C CA . LEU A 1 392 ? -16.296 3.937 -1.987 1.00 81.38 392 LEU A CA 1
ATOM 3163 C C . LEU A 1 392 ? -15.241 4.266 -0.922 1.00 81.38 392 LEU A C 1
ATOM 3165 O O . LEU A 1 392 ? -15.175 5.407 -0.475 1.00 81.38 392 LEU A O 1
ATOM 3169 N N . GLU A 1 393 ? -14.378 3.313 -0.563 1.00 83.56 393 GLU A N 1
ATOM 3170 C CA . GLU A 1 393 ? -13.233 3.549 0.325 1.00 83.56 393 GLU A CA 1
ATOM 3171 C C . GLU A 1 393 ? -12.250 4.558 -0.284 1.00 83.56 393 GLU A C 1
ATOM 3173 O O . GLU A 1 393 ? -11.781 5.458 0.412 1.00 83.56 393 GLU A O 1
ATOM 3178 N N . LEU A 1 394 ? -11.993 4.479 -1.596 1.00 83.62 394 LEU A N 1
ATOM 3179 C CA . LEU A 1 394 ? -11.200 5.481 -2.317 1.00 83.62 394 LEU A CA 1
ATOM 3180 C C . LEU A 1 394 ? -11.875 6.854 -2.320 1.00 83.62 394 LEU A C 1
ATOM 3182 O O . LEU A 1 394 ? -11.207 7.864 -2.104 1.00 83.62 394 LEU A O 1
ATOM 3186 N N . MET A 1 395 ? -13.191 6.905 -2.539 1.00 83.69 395 MET A N 1
ATOM 3187 C CA . MET A 1 395 ? -13.952 8.157 -2.490 1.00 83.69 395 MET A CA 1
ATOM 3188 C C . MET A 1 395 ? -13.908 8.793 -1.095 1.00 83.69 395 MET A C 1
ATOM 3190 O O . MET A 1 395 ? -13.741 10.004 -0.993 1.00 83.69 395 MET A O 1
ATOM 3194 N N . GLN A 1 396 ? -13.987 7.999 -0.026 1.00 81.12 396 GLN A N 1
ATOM 3195 C CA . GLN A 1 396 ? -13.846 8.482 1.351 1.00 81.12 396 GLN A CA 1
ATOM 3196 C C . GLN A 1 396 ? -12.406 8.916 1.676 1.00 81.12 396 GLN A C 1
ATOM 3198 O O . GLN A 1 396 ? -12.198 9.922 2.350 1.00 81.12 396 GLN A O 1
ATOM 3203 N N . ALA A 1 397 ? -11.393 8.225 1.146 1.00 83.12 397 ALA A N 1
ATOM 3204 C CA . ALA A 1 397 ? -10.002 8.661 1.279 1.00 83.12 397 ALA A CA 1
ATOM 3205 C C . ALA A 1 397 ? -9.763 10.026 0.605 1.00 83.12 397 ALA A C 1
ATOM 3207 O O . ALA A 1 397 ? -9.053 10.873 1.145 1.00 83.12 397 ALA A O 1
ATOM 3208 N N . ILE A 1 398 ? -10.399 10.266 -0.549 1.00 84.12 398 ILE A N 1
ATOM 3209 C CA . ILE A 1 398 ? -10.350 11.547 -1.270 1.00 84.12 398 ILE A CA 1
ATOM 3210 C C . ILE A 1 398 ? -10.969 12.684 -0.449 1.00 84.12 398 ILE A C 1
ATOM 3212 O O . ILE A 1 398 ? -10.411 13.783 -0.438 1.00 84.12 398 ILE A O 1
ATOM 3216 N N . THR A 1 399 ? -12.096 12.449 0.234 1.00 78.62 399 THR A N 1
ATOM 3217 C CA . THR A 1 399 ? -12.742 13.492 1.051 1.00 78.62 399 THR A CA 1
ATOM 3218 C C . THR A 1 399 ? -11.959 13.817 2.320 1.00 78.62 399 THR A C 1
ATOM 3220 O O . THR A 1 399 ? -12.133 14.903 2.861 1.00 78.62 399 THR A O 1
ATOM 3223 N N . GLY A 1 400 ? -11.105 12.908 2.804 1.00 70.50 400 GLY A N 1
ATOM 3224 C CA . GLY A 1 400 ? -10.326 13.098 4.032 1.00 70.50 400 GLY A CA 1
ATOM 3225 C C . GLY A 1 400 ? -11.144 13.009 5.323 1.00 70.50 400 GLY A C 1
ATOM 3226 O O . GLY A 1 400 ? -10.597 13.206 6.406 1.00 70.50 400 GLY A O 1
ATOM 3227 N N . GLN A 1 401 ? -12.437 12.693 5.226 1.00 68.12 401 GLN A N 1
ATOM 3228 C CA . GLN A 1 401 ? -13.351 12.578 6.362 1.00 68.12 401 GLN A CA 1
ATOM 3229 C C . GLN A 1 401 ? -13.531 11.106 6.760 1.00 68.12 401 GLN A C 1
ATOM 3231 O O . GLN A 1 401 ? -13.527 10.215 5.911 1.00 68.12 401 GLN A O 1
ATOM 3236 N N . ASN A 1 402 ? -13.712 10.838 8.059 1.00 65.06 402 ASN A N 1
ATOM 3237 C CA . ASN A 1 402 ? -13.938 9.491 8.608 1.00 65.06 402 ASN A CA 1
ATOM 3238 C C . ASN A 1 402 ? -12.820 8.469 8.278 1.00 65.06 402 ASN A C 1
ATOM 3240 O O . ASN A 1 402 ? -13.094 7.299 8.015 1.00 65.06 402 ASN A O 1
ATOM 3244 N N . LEU A 1 403 ? -11.547 8.889 8.293 1.00 65.00 403 LEU A N 1
ATOM 3245 C CA . LEU A 1 403 ? -10.393 8.042 7.932 1.00 65.00 403 LEU A CA 1
ATOM 3246 C C . LEU A 1 403 ? -10.164 6.840 8.870 1.00 65.00 403 LEU A C 1
ATOM 3248 O O . LEU A 1 403 ? -9.475 5.902 8.484 1.00 65.00 403 LEU A O 1
ATOM 3252 N N . SER A 1 404 ? -10.755 6.838 10.070 1.00 61.06 404 SER A N 1
ATOM 3253 C CA . SER A 1 404 ? -10.650 5.738 11.043 1.00 61.06 404 SER A CA 1
ATOM 3254 C C . SER A 1 404 ? -11.200 4.403 10.535 1.00 61.06 404 SER A C 1
ATOM 3256 O O . SER A 1 404 ? -10.846 3.361 11.073 1.00 61.06 404 SER A O 1
ATOM 3258 N N . ASN A 1 405 ? -12.066 4.434 9.517 1.00 65.06 405 ASN A N 1
ATOM 3259 C CA . ASN A 1 405 ? -12.775 3.255 9.007 1.00 65.06 405 ASN A CA 1
ATOM 3260 C C . ASN A 1 405 ? -12.124 2.675 7.738 1.00 65.06 405 ASN A C 1
ATOM 3262 O O . ASN A 1 405 ? -12.664 1.744 7.130 1.00 65.06 405 ASN A O 1
ATOM 3266 N N . LEU A 1 406 ? -11.002 3.259 7.302 1.00 71.31 406 LEU A N 1
ATOM 3267 C CA . LEU A 1 406 ? -10.283 2.870 6.095 1.00 71.31 406 LEU A CA 1
ATOM 3268 C C . LEU A 1 406 ? -9.044 2.027 6.436 1.00 71.31 406 LEU A C 1
ATOM 3270 O O . LEU A 1 406 ? -8.406 2.261 7.460 1.00 71.31 406 LEU A O 1
ATOM 3274 N N . PRO A 1 407 ? -8.653 1.080 5.565 1.00 75.19 407 PRO A N 1
ATOM 3275 C CA . PRO A 1 407 ? -7.382 0.375 5.680 1.00 75.19 407 PRO A CA 1
ATOM 3276 C C . PRO A 1 407 ? -6.181 1.333 5.747 1.00 75.19 407 PRO A C 1
ATOM 3278 O O . PRO A 1 407 ? -6.066 2.239 4.917 1.00 75.19 407 PRO A O 1
ATOM 3281 N N . ASP A 1 408 ? -5.227 1.065 6.645 1.00 73.75 408 ASP A N 1
ATOM 3282 C CA . ASP A 1 408 ? -3.994 1.861 6.808 1.00 73.75 408 ASP A CA 1
ATOM 3283 C C . ASP A 1 408 ? -3.200 2.017 5.494 1.00 73.75 408 ASP A C 1
ATOM 3285 O O . ASP A 1 408 ? -2.547 3.035 5.243 1.00 73.75 408 ASP A O 1
ATOM 3289 N N . GLU A 1 409 ? -3.274 1.019 4.605 1.00 76.06 409 GLU A N 1
ATOM 3290 C CA . GLU A 1 409 ? -2.650 1.084 3.280 1.00 76.06 409 GLU A CA 1
ATOM 3291 C C . GLU A 1 409 ? -3.272 2.176 2.391 1.00 76.06 409 GLU A C 1
ATOM 3293 O O . GLU A 1 409 ? -2.550 2.856 1.663 1.00 76.06 409 GLU A O 1
ATOM 3298 N N . LEU A 1 410 ? -4.593 2.377 2.455 1.00 76.56 410 LEU A N 1
ATOM 3299 C CA . LEU A 1 410 ? -5.272 3.423 1.686 1.00 76.56 410 LEU A CA 1
ATOM 3300 C C . LEU A 1 410 ? -4.983 4.806 2.268 1.00 76.56 410 LEU A C 1
ATOM 3302 O O . LEU A 1 410 ? -4.640 5.716 1.514 1.00 76.56 410 LEU A O 1
ATOM 3306 N N . VAL A 1 411 ? -5.040 4.939 3.597 1.00 76.19 411 VAL A N 1
ATOM 3307 C CA . VAL A 1 411 ? -4.765 6.202 4.304 1.00 76.19 411 VAL A CA 1
ATOM 3308 C C . VAL A 1 411 ? -3.325 6.675 4.074 1.00 76.19 411 VAL A C 1
ATOM 3310 O O . VAL A 1 411 ? -3.075 7.869 3.938 1.00 76.19 411 VAL A O 1
ATOM 3313 N N . SER A 1 412 ? -2.367 5.749 3.977 1.00 76.56 412 SER A N 1
ATOM 3314 C CA . SER A 1 412 ? -0.962 6.092 3.719 1.00 76.56 412 SER A CA 1
ATOM 3315 C C . SER A 1 412 ? -0.657 6.467 2.263 1.00 76.56 412 SER A C 1
ATOM 3317 O O . SER A 1 412 ? 0.322 7.176 2.018 1.00 76.56 412 SER A O 1
ATOM 3319 N N . LYS A 1 413 ? -1.461 6.018 1.288 1.00 75.50 413 LYS A N 1
ATOM 3320 C CA . LYS A 1 413 ? -1.171 6.178 -0.152 1.00 75.50 413 LYS A CA 1
ATOM 3321 C C . LYS A 1 413 ? -2.034 7.218 -0.861 1.00 75.50 413 LYS A C 1
ATOM 3323 O O . LYS A 1 413 ? -1.544 7.881 -1.778 1.00 75.50 413 LYS A O 1
ATOM 3328 N N . VAL A 1 414 ? -3.295 7.376 -0.462 1.00 80.12 414 VAL A N 1
ATOM 3329 C CA . VAL A 1 414 ? -4.223 8.344 -1.062 1.00 80.12 414 VAL A CA 1
ATOM 3330 C C . VAL A 1 414 ? -4.262 9.591 -0.196 1.00 80.12 414 VAL A C 1
ATOM 3332 O O . VAL A 1 414 ? -4.745 9.567 0.932 1.00 80.12 414 VAL A O 1
ATOM 3335 N N . LYS A 1 415 ? -3.753 10.699 -0.735 1.00 81.19 415 LYS A N 1
ATOM 3336 C CA . LYS A 1 415 ? -3.836 12.000 -0.071 1.00 81.19 415 LYS A CA 1
ATOM 3337 C C . LYS A 1 415 ? -5.227 12.614 -0.294 1.00 81.19 415 LYS A C 1
ATOM 3339 O O . LYS A 1 415 ? -5.666 12.645 -1.449 1.00 81.19 415 LYS A O 1
ATOM 3344 N N . PRO A 1 416 ? -5.883 13.148 0.753 1.00 84.88 416 PRO A N 1
ATOM 3345 C CA . PRO A 1 416 ? -7.134 13.885 0.605 1.00 84.88 416 PRO A CA 1
ATOM 3346 C C . PRO A 1 416 ? -6.999 15.045 -0.380 1.00 84.88 416 PRO A C 1
ATOM 3348 O O . PRO A 1 416 ? -5.943 15.677 -0.474 1.00 84.88 416 PRO A O 1
ATOM 3351 N N . TRP A 1 417 ? -8.062 15.330 -1.128 1.00 86.50 417 TRP A N 1
ATOM 3352 C CA . TRP A 1 417 ? -8.060 16.426 -2.090 1.00 86.50 417 TRP A CA 1
ATOM 3353 C C . TRP A 1 417 ? -8.248 17.766 -1.376 1.00 86.50 417 TRP A C 1
ATOM 3355 O O . TRP A 1 417 ? -9.292 18.049 -0.790 1.00 86.50 417 TRP A O 1
ATOM 3365 N N . GLU A 1 418 ? -7.234 18.624 -1.470 1.00 80.50 418 GLU A N 1
ATOM 3366 C CA . GLU A 1 418 ? -7.254 19.970 -0.902 1.00 80.50 418 GLU A CA 1
ATOM 3367 C C . GLU A 1 418 ? -8.434 20.779 -1.461 1.00 80.50 418 GLU A C 1
ATOM 3369 O O . GLU A 1 418 ? -8.745 20.724 -2.660 1.00 80.50 418 GLU A O 1
ATOM 3374 N N . ALA A 1 419 ? -9.080 21.534 -0.566 1.00 69.12 419 ALA A N 1
ATOM 3375 C CA . ALA A 1 419 ? -10.252 22.372 -0.821 1.00 69.12 419 ALA A CA 1
ATOM 3376 C C . ALA A 1 419 ? -11.463 21.648 -1.443 1.00 69.12 419 ALA A C 1
ATOM 3378 O O . ALA A 1 419 ? -12.322 22.308 -2.029 1.00 69.12 419 ALA A O 1
ATOM 3379 N N . TRP A 1 420 ? -11.569 20.320 -1.292 1.00 70.00 420 TRP A N 1
ATOM 3380 C CA . TRP A 1 420 ? -12.767 19.569 -1.686 1.00 70.00 420 TRP A CA 1
ATOM 3381 C C . TRP A 1 420 ? -14.023 20.019 -0.920 1.00 70.00 420 TRP A C 1
ATOM 3383 O O . TRP A 1 420 ? -15.103 20.102 -1.500 1.00 70.00 420 TRP A O 1
ATOM 3393 N N . GLU A 1 421 ? -13.867 20.386 0.357 1.00 54.94 421 GLU A N 1
ATOM 3394 C CA . GLU A 1 421 ? -14.946 20.866 1.237 1.00 54.94 421 GLU A CA 1
ATOM 3395 C C . GLU A 1 421 ? -15.503 22.240 0.827 1.00 54.94 421 GLU A C 1
ATOM 3397 O O . GLU A 1 421 ? -16.644 22.585 1.143 1.00 54.94 421 GLU A O 1
ATOM 3402 N N . ASN A 1 422 ? -14.739 23.025 0.061 1.00 45.38 422 ASN A N 1
ATOM 3403 C CA . ASN A 1 422 ? -15.232 24.286 -0.465 1.00 45.38 422 ASN A CA 1
ATOM 3404 C C . ASN A 1 422 ? -16.124 24.010 -1.680 1.00 45.38 422 ASN A C 1
ATOM 3406 O O . ASN A 1 422 ? -15.658 23.498 -2.691 1.00 45.38 422 ASN A O 1
ATOM 3410 N N . SER A 1 423 ? -17.397 24.390 -1.548 1.00 45.31 423 SER A N 1
ATOM 3411 C CA . SER A 1 423 ? -18.554 24.388 -2.475 1.00 45.31 423 SER A CA 1
ATOM 3412 C C . SER A 1 423 ? -18.353 24.694 -3.986 1.00 45.31 423 SER A C 1
ATOM 3414 O O . SER A 1 423 ? -19.168 25.372 -4.614 1.00 45.31 423 SER A O 1
ATOM 3416 N N . TYR A 1 424 ? -17.313 24.175 -4.634 1.00 44.22 424 TYR A N 1
ATOM 3417 C CA . TYR A 1 424 ? -16.982 24.437 -6.036 1.00 44.22 424 TYR A CA 1
ATOM 3418 C C . TYR A 1 424 ? -17.540 23.388 -7.008 1.00 44.22 424 TYR A C 1
ATOM 3420 O O . TYR A 1 424 ? -17.616 23.660 -8.205 1.00 44.22 424 TYR A O 1
ATOM 3428 N N . PHE A 1 425 ? -17.996 22.230 -6.520 1.00 45.19 425 PHE A N 1
ATOM 3429 C CA . PHE A 1 425 ? -18.550 21.149 -7.351 1.00 45.19 425 PHE A CA 1
ATOM 3430 C C . PHE A 1 425 ? -20.088 21.128 -7.429 1.00 45.19 425 PHE A C 1
ATOM 3432 O O . PHE A 1 425 ? -20.655 20.353 -8.193 1.00 45.19 425 PHE A O 1
ATOM 3439 N N . THR A 1 426 ? -20.780 22.033 -6.731 1.00 37.38 426 THR A N 1
ATOM 3440 C CA . THR A 1 426 ? -22.253 22.149 -6.740 1.00 37.38 426 THR A CA 1
ATOM 3441 C C . THR A 1 426 ? -22.827 22.982 -7.891 1.00 37.38 426 THR A C 1
ATOM 3443 O O . THR A 1 426 ? -24.045 23.095 -8.002 1.00 37.38 426 THR A O 1
ATOM 3446 N N . LYS A 1 427 ? -22.008 23.591 -8.763 1.00 36.00 427 LYS A N 1
ATOM 3447 C CA . LYS A 1 427 ? -22.513 24.612 -9.707 1.00 36.00 427 LYS A CA 1
ATOM 3448 C C . LYS A 1 427 ? -22.899 24.156 -11.117 1.00 36.00 427 LYS A C 1
ATOM 3450 O O . LYS A 1 427 ? -23.524 24.957 -11.803 1.00 36.00 427 LYS A O 1
ATOM 3455 N N . ASN A 1 428 ? -22.625 22.919 -11.547 1.00 32.72 428 ASN A N 1
ATOM 3456 C CA . ASN A 1 428 ? -22.866 22.522 -12.950 1.00 32.72 428 ASN A CA 1
ATOM 3457 C C . ASN A 1 428 ? -23.857 21.374 -13.201 1.00 32.72 428 ASN A C 1
ATOM 3459 O O . ASN A 1 428 ? -24.011 20.950 -14.344 1.00 32.72 428 ASN A O 1
ATOM 3463 N N . SER A 1 429 ? -24.625 20.941 -12.204 1.00 30.45 429 SER A N 1
ATOM 3464 C CA . SER A 1 429 ? -25.863 20.192 -12.450 1.00 30.45 429 SER A CA 1
ATOM 3465 C C . SER A 1 429 ? -27.029 20.987 -11.887 1.00 30.45 429 SER A C 1
ATOM 3467 O O . SER A 1 429 ? -27.002 21.374 -10.723 1.00 30.45 429 SER A O 1
ATOM 3469 N N . SER A 1 430 ? -28.043 21.250 -12.710 1.00 27.53 430 SER A N 1
ATOM 3470 C CA . SER A 1 430 ? -29.265 21.976 -12.356 1.00 27.53 430 SER A CA 1
ATOM 3471 C C . SER A 1 430 ? -30.127 21.202 -11.348 1.00 27.53 430 SER A C 1
ATOM 3473 O O . SER A 1 430 ? -31.234 20.780 -11.668 1.00 27.53 430 SER A O 1
ATOM 3475 N N . TRP A 1 431 ? -29.616 20.936 -10.154 1.00 27.61 431 TRP A N 1
ATOM 3476 C CA . TRP A 1 431 ? -30.344 20.296 -9.069 1.00 27.61 431 TRP A CA 1
ATOM 3477 C C . TRP A 1 431 ? -30.378 21.298 -7.918 1.00 27.61 431 TRP A C 1
ATOM 3479 O O . TRP A 1 431 ? -29.388 21.579 -7.251 1.00 27.61 431 TRP A O 1
ATOM 3489 N N . THR A 1 432 ? -31.534 21.930 -7.762 1.00 28.97 432 THR A N 1
ATOM 3490 C CA . THR A 1 432 ? -31.846 22.869 -6.690 1.00 28.97 432 THR A CA 1
ATOM 3491 C C . THR A 1 432 ? -31.907 22.140 -5.350 1.00 28.97 432 THR A C 1
ATOM 3493 O O . THR A 1 432 ? -32.985 21.679 -4.999 1.00 28.97 432 THR A O 1
ATOM 3496 N N . VAL A 1 433 ? -30.812 22.061 -4.589 1.00 30.27 433 VAL A N 1
ATOM 3497 C CA . VAL A 1 433 ? -30.864 21.898 -3.121 1.00 30.27 433 VAL A CA 1
ATOM 3498 C C . VAL A 1 433 ? -29.635 22.554 -2.484 1.00 30.27 433 VAL A C 1
ATOM 3500 O O . VAL A 1 433 ? -28.524 22.029 -2.490 1.00 30.27 433 VAL A O 1
ATOM 3503 N N . SER A 1 434 ? -29.839 23.726 -1.897 1.00 28.08 434 SER A N 1
ATOM 3504 C CA . SER A 1 434 ? -28.885 24.396 -1.016 1.00 28.08 434 SER A CA 1
ATOM 3505 C C . SER A 1 434 ? -28.853 23.696 0.349 1.00 28.08 434 SER A C 1
ATOM 3507 O O . SER A 1 434 ? -29.614 24.093 1.224 1.00 28.08 434 SER A O 1
ATOM 3509 N N . GLN A 1 435 ? -28.043 22.635 0.501 1.00 30.78 435 GLN A N 1
ATOM 3510 C CA . GLN A 1 435 ? -27.606 22.048 1.796 1.00 30.78 435 GLN A CA 1
ATOM 3511 C C . GLN A 1 435 ? -26.582 20.881 1.661 1.00 30.78 435 GLN A C 1
ATOM 3513 O O . GLN A 1 435 ? -26.333 20.152 2.611 1.00 30.78 435 GLN A O 1
ATOM 3518 N N . GLN A 1 436 ? -25.979 20.655 0.486 1.00 36.12 436 GLN A N 1
ATOM 3519 C CA . GLN A 1 436 ? -25.407 19.342 0.123 1.00 36.12 436 GLN A CA 1
ATOM 3520 C C . GLN A 1 436 ? -23.916 19.075 0.416 1.00 36.12 436 GLN A C 1
ATOM 3522 O O . GLN A 1 436 ? -23.480 17.951 0.176 1.00 36.12 436 GLN A O 1
ATOM 3527 N N . ALA A 1 437 ? -23.125 20.022 0.932 1.00 34.69 437 ALA A N 1
ATOM 3528 C CA . ALA A 1 437 ? -21.686 19.774 1.138 1.00 34.69 437 ALA A CA 1
ATOM 3529 C C . ALA A 1 437 ? -21.401 18.777 2.286 1.00 34.69 437 ALA A C 1
ATOM 3531 O O . ALA A 1 437 ? -20.605 17.860 2.113 1.00 34.69 437 ALA A O 1
ATOM 3532 N N . GLU A 1 438 ? -22.130 18.862 3.405 1.00 35.91 438 GLU A N 1
ATOM 3533 C CA . GLU A 1 438 ? -22.108 17.837 4.471 1.00 35.91 438 GLU A CA 1
ATOM 3534 C C . GLU A 1 438 ? -22.894 16.571 4.082 1.00 35.91 438 GLU A C 1
ATOM 3536 O O . GLU A 1 438 ? -22.634 15.470 4.573 1.00 35.91 438 GLU A O 1
ATOM 3541 N N . GLY A 1 439 ? -23.841 16.706 3.147 1.00 44.88 439 GLY A N 1
ATOM 3542 C CA . GLY A 1 439 ? -24.681 15.615 2.660 1.00 44.88 439 GLY A CA 1
ATOM 3543 C C . GLY A 1 439 ? -23.931 14.584 1.815 1.00 44.88 439 GLY A C 1
ATOM 3544 O O . GLY A 1 439 ? -24.233 13.399 1.906 1.00 44.88 439 GLY A O 1
ATOM 3545 N N . SER A 1 440 ? -22.940 14.976 1.006 1.00 50.91 440 SER A N 1
ATOM 3546 C CA . SER A 1 440 ? -22.266 14.021 0.112 1.00 50.91 440 SER A CA 1
ATOM 3547 C C . SER A 1 440 ? -21.328 13.062 0.848 1.00 50.91 440 SER A C 1
ATOM 3549 O O . SER A 1 440 ? -21.336 11.868 0.560 1.00 50.91 440 SER A O 1
ATOM 3551 N N . ALA A 1 441 ? -20.546 13.549 1.817 1.00 51.59 441 ALA A N 1
ATOM 3552 C CA . ALA A 1 441 ? -19.610 12.711 2.572 1.00 51.59 441 ALA A CA 1
ATOM 3553 C C . ALA A 1 441 ? -20.332 11.783 3.564 1.00 51.59 441 ALA A C 1
ATOM 3555 O O . ALA A 1 441 ? -19.980 10.605 3.682 1.00 51.59 441 ALA A O 1
ATOM 3556 N N . SER A 1 442 ? -21.397 12.274 4.206 1.00 61.28 442 SER A N 1
ATOM 3557 C CA . SER A 1 442 ? -22.280 11.447 5.037 1.00 61.28 442 SER A CA 1
ATOM 3558 C C . SER A 1 442 ? -23.020 10.393 4.209 1.00 61.28 442 SER A C 1
ATOM 3560 O O . SER A 1 442 ? -23.068 9.237 4.613 1.00 61.28 442 SER A O 1
ATOM 3562 N N . THR A 1 443 ? -23.494 10.724 3.001 1.00 66.25 443 THR A N 1
ATOM 3563 C CA . THR A 1 443 ? -24.132 9.742 2.102 1.00 66.25 443 THR A CA 1
ATOM 3564 C C . THR A 1 443 ? -23.154 8.658 1.644 1.00 66.25 443 THR A C 1
ATOM 3566 O O . THR A 1 443 ? -23.522 7.484 1.614 1.00 66.25 443 THR A O 1
ATOM 3569 N N . ILE A 1 444 ? -21.901 9.009 1.327 1.00 67.25 444 ILE A N 1
ATOM 3570 C CA . ILE A 1 444 ? -20.859 8.032 0.958 1.00 67.25 444 ILE A CA 1
ATOM 3571 C C . ILE A 1 444 ? -20.532 7.126 2.138 1.00 67.25 444 ILE A C 1
ATOM 3573 O O . ILE A 1 444 ? -20.506 5.910 1.971 1.00 67.25 444 ILE A O 1
ATOM 3577 N N . THR A 1 445 ? -20.357 7.698 3.331 1.00 69.94 445 THR A N 1
ATOM 3578 C CA . THR A 1 445 ? -20.077 6.929 4.552 1.00 69.94 445 THR A CA 1
ATOM 3579 C C . THR A 1 445 ? -21.245 5.988 4.878 1.00 69.94 445 THR A C 1
ATOM 3581 O O . THR A 1 445 ? -21.030 4.801 5.110 1.00 69.94 445 THR A O 1
ATOM 3584 N N . ASN A 1 446 ? -22.492 6.468 4.793 1.00 74.69 446 ASN A N 1
ATOM 3585 C CA . ASN A 1 446 ? -23.695 5.653 4.992 1.00 74.69 446 ASN A CA 1
ATOM 3586 C C . ASN A 1 446 ? -23.809 4.540 3.943 1.00 74.69 446 ASN A C 1
ATOM 3588 O O . ASN A 1 446 ? -24.142 3.411 4.285 1.00 74.69 446 ASN A O 1
ATOM 3592 N N . THR A 1 447 ? -23.502 4.826 2.675 1.00 73.56 447 THR A N 1
ATOM 3593 C CA . THR A 1 447 ? -23.548 3.833 1.588 1.00 73.56 447 THR A CA 1
ATOM 3594 C C . THR A 1 447 ? -22.448 2.785 1.737 1.00 73.56 447 THR A C 1
ATOM 3596 O O . THR A 1 447 ? -22.702 1.595 1.551 1.00 73.56 447 THR A O 1
ATOM 3599 N N . LEU A 1 448 ? -21.240 3.199 2.126 1.00 74.44 448 LEU A N 1
ATOM 3600 C CA . LEU A 1 448 ? -20.129 2.295 2.405 1.00 74.44 448 LEU A CA 1
ATOM 3601 C C . LEU A 1 448 ? -20.466 1.368 3.573 1.00 74.44 448 LEU A C 1
ATOM 3603 O O . LEU A 1 448 ? -20.328 0.152 3.447 1.00 74.44 448 LEU A O 1
ATOM 3607 N N . ILE A 1 449 ? -20.942 1.926 4.686 1.00 76.81 449 ILE A N 1
ATOM 3608 C CA . ILE A 1 449 ? -21.282 1.146 5.877 1.00 76.81 449 ILE A CA 1
ATOM 3609 C C . ILE A 1 449 ? -22.485 0.248 5.603 1.00 76.81 449 ILE A C 1
ATOM 3611 O O . ILE A 1 449 ? -22.459 -0.915 5.996 1.00 76.81 449 ILE A O 1
ATOM 3615 N N . ALA A 1 450 ? -23.484 0.701 4.846 1.00 80.56 450 ALA A N 1
ATOM 3616 C CA . ALA A 1 450 ? -24.594 -0.138 4.400 1.00 80.56 450 ALA A CA 1
ATOM 3617 C C . ALA A 1 450 ? -24.121 -1.325 3.540 1.00 80.56 450 ALA A C 1
ATOM 3619 O O . ALA A 1 450 ? -24.575 -2.456 3.734 1.00 80.56 450 ALA A O 1
ATOM 3620 N N . LEU A 1 451 ? -23.162 -1.113 2.631 1.00 74.56 451 LEU A N 1
ATOM 3621 C CA . LEU A 1 451 ? -22.594 -2.182 1.804 1.00 74.56 451 LEU A CA 1
ATOM 3622 C C . LEU A 1 451 ? -21.705 -3.143 2.604 1.00 74.56 451 LEU A C 1
ATOM 3624 O O . LEU A 1 451 ? -21.853 -4.354 2.441 1.00 74.56 451 LEU A O 1
ATOM 3628 N N . LYS A 1 452 ? -20.836 -2.644 3.494 1.00 77.06 452 LYS A N 1
ATOM 3629 C CA . LYS A 1 452 ? -20.042 -3.480 4.416 1.00 77.06 452 LYS A CA 1
ATOM 3630 C C . LYS A 1 452 ? -20.953 -4.304 5.324 1.00 77.06 452 LYS A C 1
ATOM 3632 O O . LYS A 1 452 ? -20.805 -5.520 5.418 1.00 77.06 452 LYS A O 1
ATOM 3637 N N . SER A 1 453 ? -21.971 -3.670 5.899 1.00 81.12 453 SER A N 1
ATOM 3638 C CA . SER A 1 453 ? -22.968 -4.343 6.733 1.00 81.12 453 SER A CA 1
ATOM 3639 C C . SER A 1 453 ? -23.748 -5.388 5.937 1.00 81.12 453 SER A C 1
ATOM 3641 O O . SER A 1 453 ? -23.958 -6.493 6.424 1.00 81.12 453 SER A O 1
ATOM 3643 N N . SER A 1 454 ? -24.110 -5.097 4.682 1.00 81.12 454 SER A N 1
ATOM 3644 C CA . SER A 1 454 ? -24.749 -6.074 3.791 1.00 81.12 454 SER A CA 1
ATOM 3645 C C . SER A 1 454 ? -23.856 -7.285 3.525 1.00 81.12 454 SER A C 1
ATOM 3647 O O . SER A 1 454 ? -24.356 -8.406 3.518 1.00 81.12 454 SER A O 1
ATOM 3649 N N . GLN A 1 455 ? -22.544 -7.087 3.339 1.00 78.19 455 GLN A N 1
ATOM 3650 C CA . GLN A 1 455 ? -21.587 -8.188 3.179 1.00 78.19 455 GLN A CA 1
ATOM 3651 C C . GLN A 1 455 ? -21.518 -9.058 4.435 1.00 78.19 455 GLN A C 1
ATOM 3653 O O . GLN A 1 455 ? -21.612 -10.280 4.329 1.00 78.19 455 GLN A O 1
ATOM 3658 N N . LEU A 1 456 ? -21.426 -8.445 5.617 1.00 79.25 456 LEU A N 1
ATOM 3659 C CA . LEU A 1 456 ? -21.421 -9.162 6.893 1.00 79.25 456 LEU A CA 1
ATOM 3660 C C . LEU A 1 456 ? -22.719 -9.962 7.092 1.00 79.25 456 LEU A C 1
ATOM 3662 O O . LEU A 1 456 ? -22.684 -11.150 7.416 1.00 79.25 456 LEU A O 1
ATOM 3666 N N . VAL A 1 457 ? -23.869 -9.345 6.812 1.00 83.19 457 VAL A N 1
ATOM 3667 C CA . VAL A 1 457 ? -25.203 -9.941 6.988 1.00 83.19 457 VAL A CA 1
ATOM 3668 C C . VAL A 1 457 ? -25.486 -11.096 6.025 1.00 83.19 457 VAL A C 1
ATOM 3670 O O . VAL A 1 457 ? -26.330 -11.936 6.346 1.00 83.19 457 VAL A O 1
ATOM 3673 N N . THR A 1 458 ? -24.753 -11.239 4.912 1.00 79.19 458 THR A N 1
ATOM 3674 C CA . THR A 1 458 ? -24.902 -12.414 4.028 1.00 79.19 458 THR A CA 1
ATOM 3675 C C . THR A 1 458 ? -24.730 -13.746 4.765 1.00 79.19 458 THR A C 1
ATOM 3677 O O . THR A 1 458 ? -25.370 -14.731 4.395 1.00 79.19 458 THR A O 1
ATOM 3680 N N . ALA A 1 459 ? -23.933 -13.768 5.841 1.00 76.44 459 ALA A N 1
ATOM 3681 C CA . ALA A 1 459 ? -23.752 -14.932 6.703 1.00 76.44 459 ALA A CA 1
ATOM 3682 C C . ALA A 1 459 ? -25.013 -15.299 7.511 1.00 76.44 459 ALA A C 1
ATOM 3684 O O . ALA A 1 459 ? -25.184 -16.460 7.874 1.00 76.44 459 ALA A O 1
ATOM 3685 N N . ILE A 1 460 ? -25.892 -14.329 7.786 1.00 77.50 460 ILE A N 1
ATOM 3686 C CA . ILE A 1 460 ? -27.182 -14.520 8.468 1.00 77.50 460 ILE A CA 1
ATOM 3687 C C . ILE A 1 460 ? -28.265 -14.853 7.438 1.00 77.50 460 ILE A C 1
ATOM 3689 O O . ILE A 1 460 ? -29.001 -15.828 7.591 1.00 77.50 460 ILE A O 1
ATOM 3693 N N . SER A 1 461 ? -28.369 -14.039 6.385 1.00 77.44 461 SER A N 1
ATOM 3694 C CA . SER A 1 461 ? -29.312 -14.239 5.290 1.00 77.44 461 SER A CA 1
ATOM 3695 C C . SER A 1 461 ? -28.774 -13.618 3.998 1.00 77.44 461 SER A C 1
ATOM 3697 O O . SER A 1 461 ? -28.582 -12.403 3.941 1.00 77.44 461 SER A O 1
ATOM 3699 N N . PRO A 1 462 ? -28.605 -14.398 2.916 1.00 71.50 462 PRO A N 1
ATOM 3700 C CA . PRO A 1 462 ? -28.081 -13.887 1.647 1.00 71.50 462 PRO A CA 1
ATOM 3701 C C . PRO A 1 462 ? -29.054 -12.943 0.917 1.00 71.50 462 PRO A C 1
ATOM 3703 O O . PRO A 1 462 ? -28.663 -12.277 -0.038 1.00 71.50 462 PRO A O 1
ATOM 3706 N N . ASN A 1 463 ? -30.321 -12.889 1.344 1.00 69.69 463 ASN A N 1
ATOM 3707 C CA . ASN A 1 463 ? -31.366 -12.103 0.684 1.00 69.69 463 ASN A CA 1
ATOM 3708 C C . ASN A 1 463 ? -31.547 -10.700 1.277 1.00 69.69 463 ASN A C 1
ATOM 3710 O O . ASN A 1 463 ? -32.282 -9.899 0.701 1.00 69.69 463 ASN A O 1
ATOM 3714 N N . VAL A 1 464 ? -30.923 -10.400 2.419 1.00 75.44 464 VAL A N 1
ATOM 3715 C CA . VAL A 1 464 ? -31.081 -9.105 3.085 1.00 75.44 464 VAL A CA 1
ATOM 3716 C C . VAL A 1 464 ? -29.981 -8.157 2.621 1.00 75.44 464 VAL A C 1
ATOM 3718 O O . VAL A 1 464 ? -28.801 -8.495 2.667 1.00 75.44 464 VAL A O 1
ATOM 3721 N N . LYS A 1 465 ? -30.375 -6.968 2.159 1.00 78.19 465 LYS A N 1
ATOM 3722 C CA . LYS A 1 465 ? -29.467 -5.878 1.794 1.00 78.19 465 LYS A CA 1
ATOM 3723 C C . LYS A 1 465 ? -29.816 -4.669 2.644 1.00 78.19 465 LYS A C 1
ATOM 3725 O O . LYS A 1 465 ? -30.953 -4.218 2.599 1.00 78.19 465 LYS A O 1
ATOM 3730 N N . ILE A 1 466 ? -28.837 -4.181 3.389 1.00 79.62 466 ILE A N 1
ATOM 3731 C CA . ILE A 1 466 ? -28.918 -2.923 4.123 1.00 79.62 466 ILE A CA 1
ATOM 3732 C C . ILE A 1 466 ? -28.604 -1.811 3.128 1.00 79.62 466 ILE A C 1
ATOM 3734 O O . ILE A 1 466 ? -27.603 -1.866 2.409 1.00 79.62 466 ILE A O 1
ATOM 3738 N N . THR A 1 467 ? -29.476 -0.819 3.059 1.00 78.25 467 THR A N 1
ATOM 3739 C CA . THR A 1 467 ? -29.338 0.349 2.193 1.00 78.25 467 THR A CA 1
ATOM 3740 C C . THR A 1 467 ? -28.880 1.562 2.996 1.00 78.25 467 THR A C 1
ATOM 3742 O O . THR A 1 467 ? -28.965 1.584 4.222 1.00 78.25 467 THR A O 1
ATOM 3745 N N . ALA A 1 468 ? -28.387 2.596 2.311 1.00 75.88 468 ALA A N 1
ATOM 3746 C CA . ALA A 1 468 ? -28.038 3.850 2.975 1.00 75.88 468 ALA A CA 1
ATOM 3747 C C . ALA A 1 468 ? -29.259 4.492 3.660 1.00 75.88 468 ALA A C 1
ATOM 3749 O O . ALA A 1 468 ? -29.099 5.125 4.697 1.00 75.88 468 ALA A O 1
ATOM 3750 N N . GLU A 1 469 ? -30.464 4.283 3.112 1.00 77.00 469 GLU A N 1
ATOM 3751 C CA . GLU A 1 469 ? -31.735 4.765 3.669 1.00 77.00 469 GLU A CA 1
ATOM 3752 C C . GLU A 1 469 ? -32.027 4.156 5.045 1.00 77.00 469 GLU A C 1
ATOM 3754 O O . GLU A 1 469 ? -32.482 4.867 5.940 1.00 77.00 469 GLU A O 1
ATOM 3759 N N . ASP A 1 470 ? -31.673 2.884 5.250 1.00 79.38 470 ASP A N 1
ATOM 3760 C CA . ASP A 1 470 ? -31.830 2.206 6.540 1.00 79.38 470 ASP A CA 1
ATOM 3761 C C . ASP A 1 470 ? -30.954 2.839 7.635 1.00 79.38 470 ASP A C 1
ATOM 3763 O O . ASP A 1 470 ? -31.306 2.779 8.810 1.00 79.38 470 ASP A O 1
ATOM 3767 N N . LEU A 1 471 ? -29.851 3.505 7.269 1.00 80.50 471 LEU A N 1
ATOM 3768 C CA . LEU A 1 471 ? -28.897 4.137 8.192 1.00 80.50 471 LEU A CA 1
ATOM 3769 C C . LEU A 1 471 ? -29.047 5.664 8.294 1.00 80.50 471 LEU A C 1
ATOM 3771 O O . LEU A 1 471 ? -28.253 6.316 8.971 1.00 80.50 471 LEU A O 1
ATOM 3775 N N . MET A 1 472 ? -30.049 6.260 7.636 1.00 76.44 472 MET A N 1
ATOM 3776 C CA . MET A 1 472 ? -30.233 7.719 7.625 1.00 76.44 472 MET A CA 1
ATOM 3777 C C . MET A 1 472 ? -30.658 8.288 8.983 1.00 76.44 472 MET A C 1
ATOM 3779 O O . MET A 1 472 ? -30.264 9.406 9.337 1.00 76.44 472 MET A O 1
ATOM 3783 N N . THR A 1 473 ? -31.481 7.553 9.735 1.00 79.81 473 THR A N 1
ATOM 3784 C CA . THR A 1 473 ? -31.957 7.953 11.063 1.00 79.81 473 THR A CA 1
ATOM 3785 C C . THR A 1 473 ? -31.714 6.851 12.087 1.00 79.81 473 THR A C 1
ATOM 3787 O O . THR A 1 473 ? -31.520 5.684 11.751 1.00 79.81 473 THR A O 1
ATOM 3790 N N . LEU A 1 474 ? -31.717 7.227 13.369 1.00 81.44 474 LEU A N 1
ATOM 3791 C CA . LEU A 1 474 ? -31.582 6.259 14.455 1.00 81.44 474 LEU A CA 1
ATOM 3792 C C . LEU A 1 474 ? -32.739 5.246 14.430 1.00 81.44 474 LEU A C 1
ATOM 3794 O O . LEU A 1 474 ? -32.510 4.047 14.535 1.00 81.44 474 LEU A O 1
ATOM 3798 N N . ASP A 1 475 ? -33.968 5.718 14.211 1.00 83.12 475 ASP A N 1
ATOM 3799 C CA . ASP A 1 475 ? -35.168 4.874 14.211 1.00 83.12 475 ASP A CA 1
ATOM 3800 C C . ASP A 1 475 ? -35.188 3.867 13.052 1.00 83.12 475 ASP A C 1
ATOM 3802 O O . ASP A 1 475 ? -35.607 2.717 13.235 1.00 83.12 475 ASP A O 1
ATOM 3806 N N . SER A 1 476 ? -34.723 4.271 11.862 1.00 84.75 476 SER A N 1
ATOM 3807 C CA . SER A 1 476 ? -34.607 3.363 10.716 1.00 84.75 476 SER A CA 1
ATOM 3808 C C . SER A 1 476 ? -33.546 2.297 10.976 1.00 84.75 476 SER A C 1
ATOM 3810 O O . SER A 1 476 ? -33.804 1.114 10.742 1.00 84.75 476 SER A O 1
ATOM 3812 N N . ALA A 1 477 ? -32.405 2.692 11.552 1.00 85.31 477 ALA A N 1
ATOM 3813 C CA . ALA A 1 477 ? -31.319 1.777 11.876 1.00 85.31 477 ALA A CA 1
ATOM 3814 C C . ALA A 1 477 ? -31.765 0.758 12.933 1.00 85.31 477 ALA A C 1
ATOM 3816 O O . ALA A 1 477 ? -31.612 -0.447 12.732 1.00 85.31 477 ALA A O 1
ATOM 3817 N N . VAL A 1 478 ? -32.408 1.210 14.015 1.00 85.50 478 VAL A N 1
ATOM 3818 C CA . VAL A 1 478 ? -32.957 0.325 15.054 1.00 85.50 478 VAL A CA 1
ATOM 3819 C C . VAL A 1 478 ? -33.981 -0.645 14.461 1.00 85.50 478 VAL A C 1
ATOM 3821 O O . VAL A 1 478 ? -33.897 -1.848 14.702 1.00 85.50 478 VAL A O 1
ATOM 3824 N N . SER A 1 479 ? -34.905 -0.163 13.625 1.00 86.62 479 SER A N 1
ATOM 3825 C CA . SER A 1 479 ? -35.914 -1.016 12.979 1.00 86.62 479 SER A CA 1
ATOM 3826 C C . SER A 1 479 ? -35.283 -2.081 12.073 1.00 86.62 479 SER A C 1
ATOM 3828 O O . SER A 1 479 ? -35.655 -3.255 12.137 1.00 86.62 479 SER A O 1
ATOM 3830 N N . CYS A 1 480 ? -34.289 -1.694 11.268 1.00 85.69 480 CYS A N 1
ATOM 3831 C CA . CYS A 1 480 ? -33.537 -2.612 10.417 1.00 85.69 480 CYS A CA 1
ATOM 3832 C C . CYS A 1 480 ? -32.783 -3.655 11.254 1.00 85.69 480 CYS A C 1
ATOM 3834 O O . CYS A 1 480 ? -32.822 -4.850 10.952 1.00 85.69 480 CYS A O 1
ATOM 3836 N N . PHE A 1 481 ? -32.123 -3.228 12.331 1.00 88.44 481 PHE A N 1
ATOM 3837 C CA . PHE A 1 481 ? -31.377 -4.123 13.209 1.00 88.44 481 PHE A CA 1
ATOM 3838 C C . PHE A 1 481 ? -32.277 -5.147 13.905 1.00 88.44 481 PHE A C 1
ATOM 3840 O O . PHE A 1 481 ? -31.938 -6.328 13.960 1.00 88.44 481 PHE A O 1
ATOM 3847 N N . LEU A 1 482 ? -33.446 -4.729 14.398 1.00 86.00 482 LEU A N 1
ATOM 3848 C CA . LEU A 1 482 ? -34.404 -5.643 15.021 1.00 86.00 482 LEU A CA 1
ATOM 3849 C C . LEU A 1 482 ? -34.878 -6.717 14.032 1.00 86.00 482 LEU A C 1
ATOM 3851 O O . LEU A 1 482 ? -34.921 -7.893 14.390 1.00 86.00 482 LEU A O 1
ATOM 3855 N N . HIS A 1 483 ? -35.132 -6.350 12.772 1.00 85.75 483 HIS A N 1
ATOM 3856 C CA . HIS A 1 483 ? -35.472 -7.324 11.734 1.00 85.75 483 HIS A CA 1
ATOM 3857 C C . HIS A 1 483 ? -34.329 -8.323 11.467 1.00 85.75 483 HIS A C 1
ATOM 3859 O O . HIS A 1 483 ? -34.565 -9.523 11.322 1.00 85.75 483 HIS A O 1
ATOM 3865 N N . LEU A 1 484 ? -33.074 -7.862 11.463 1.00 84.44 484 LEU A N 1
ATOM 3866 C CA . LEU A 1 484 ? -31.899 -8.734 11.344 1.00 84.44 484 LEU A CA 1
ATOM 3867 C C . LEU A 1 484 ? -31.735 -9.663 12.554 1.00 84.44 484 LEU A C 1
ATOM 3869 O O . LEU A 1 484 ? -31.409 -10.842 12.390 1.00 84.44 484 LEU A O 1
ATOM 3873 N N . SER A 1 485 ? -32.005 -9.156 13.759 1.00 84.94 485 SER A N 1
ATOM 3874 C CA . SER A 1 485 ? -31.994 -9.940 14.997 1.00 84.94 485 SER A CA 1
ATOM 3875 C C . SER A 1 485 ? -33.011 -11.081 14.957 1.00 84.94 485 SER A C 1
ATOM 3877 O O . SER A 1 485 ? -32.695 -12.204 15.357 1.00 84.94 485 SER A O 1
ATOM 3879 N N . GLU A 1 486 ? -34.206 -10.858 14.405 1.00 84.94 486 GLU A N 1
ATOM 3880 C CA . GLU A 1 486 ? -35.223 -11.908 14.250 1.00 84.94 486 GLU A CA 1
ATOM 3881 C C . GLU A 1 486 ? -34.752 -13.084 13.384 1.00 84.94 486 GLU A C 1
ATOM 3883 O O . GLU A 1 486 ? -35.110 -14.231 13.659 1.00 84.94 486 GLU A O 1
ATOM 3888 N N . LEU A 1 487 ? -33.922 -12.814 12.374 1.00 81.69 487 LEU A N 1
ATOM 3889 C CA . LEU A 1 487 ? -33.351 -13.825 11.479 1.00 81.69 487 LEU A CA 1
ATOM 3890 C C . LEU A 1 487 ? -32.138 -14.549 12.093 1.00 81.69 487 LEU A C 1
ATOM 3892 O O . LEU A 1 487 ? -31.692 -15.580 11.580 1.00 81.69 487 LEU A O 1
ATOM 3896 N N . SER A 1 488 ? -31.594 -14.037 13.198 1.00 83.00 488 SER A N 1
ATOM 3897 C CA . SER A 1 488 ? -30.434 -14.613 13.875 1.00 83.00 488 SER A CA 1
ATOM 3898 C C . SER A 1 488 ? -30.834 -15.776 14.800 1.00 83.00 488 SER A C 1
ATOM 3900 O O . SER A 1 488 ? -31.653 -15.638 15.710 1.00 83.00 488 SER A O 1
ATOM 3902 N N . THR A 1 489 ? -30.262 -16.963 14.569 1.00 78.94 489 THR A N 1
ATOM 3903 C CA . THR A 1 489 ? -30.596 -18.190 15.325 1.00 78.94 489 THR A CA 1
ATOM 3904 C C . THR A 1 489 ? -29.390 -18.863 15.976 1.00 78.94 489 THR A C 1
ATOM 3906 O O . THR A 1 489 ? -29.560 -19.764 16.796 1.00 78.94 489 THR A O 1
ATOM 3909 N N . SER A 1 490 ? -28.170 -18.450 15.627 1.00 83.00 490 SER A N 1
ATOM 3910 C CA . SER A 1 490 ? -26.923 -19.093 16.045 1.00 83.00 490 SER A CA 1
ATOM 3911 C C . SER A 1 490 ? -25.948 -18.089 16.663 1.00 83.00 490 SER A C 1
ATOM 3913 O O . SER A 1 490 ? -26.035 -16.886 16.420 1.00 83.00 490 SER A O 1
ATOM 3915 N N . LEU A 1 491 ? -24.976 -18.587 17.435 1.00 80.62 491 LEU A N 1
ATOM 3916 C CA . LEU A 1 491 ? -23.937 -17.747 18.041 1.00 80.62 491 LEU A CA 1
ATOM 3917 C C . LEU A 1 491 ? -23.090 -17.015 16.985 1.00 80.62 491 LEU A C 1
ATOM 3919 O O . LEU A 1 491 ? -22.729 -15.861 17.187 1.00 80.62 491 LEU A O 1
ATOM 3923 N N . SER A 1 492 ? -22.818 -17.643 15.836 1.00 82.50 492 SER A N 1
ATOM 3924 C CA . SER A 1 492 ? -22.100 -16.988 14.737 1.00 82.50 492 SER A CA 1
ATOM 3925 C C . SER A 1 492 ? -22.899 -15.832 14.136 1.00 82.50 492 SER A C 1
ATOM 3927 O O . SER A 1 492 ? -22.304 -14.819 13.789 1.00 82.50 492 SER A O 1
ATOM 3929 N N . HIS A 1 493 ? -24.233 -15.932 14.068 1.00 84.56 493 HIS A N 1
ATOM 3930 C CA . HIS A 1 493 ? -25.069 -14.815 13.613 1.00 84.56 493 HIS A CA 1
ATOM 3931 C C . HIS A 1 493 ? -25.019 -13.644 14.603 1.00 84.56 493 HIS A C 1
ATOM 3933 O O . HIS A 1 493 ? -24.975 -12.497 14.177 1.00 84.56 493 HIS A O 1
ATOM 3939 N N . LEU A 1 494 ? -24.965 -13.912 15.913 1.00 82.00 494 LEU A N 1
ATOM 3940 C CA . LEU A 1 494 ? -24.860 -12.857 16.928 1.00 82.00 494 LEU A CA 1
ATOM 3941 C C . LEU A 1 494 ? -23.507 -12.133 16.894 1.00 82.00 494 LEU A C 1
ATOM 3943 O O . LEU A 1 494 ? -23.477 -10.918 17.057 1.00 82.00 494 LEU A O 1
ATOM 3947 N N . HIS A 1 495 ? -22.405 -12.833 16.606 1.00 83.19 495 HIS A N 1
ATOM 3948 C CA . HIS A 1 495 ? -21.112 -12.175 16.372 1.00 83.19 495 HIS A CA 1
ATOM 3949 C C . HIS A 1 495 ? -21.125 -11.284 15.123 1.00 83.19 495 HIS A C 1
ATOM 3951 O O . HIS A 1 495 ? -20.527 -10.213 15.128 1.00 83.19 495 HIS A O 1
ATOM 3957 N N . VAL A 1 496 ? -21.840 -11.691 14.069 1.00 83.50 496 VAL A N 1
ATOM 3958 C CA . VAL A 1 496 ? -22.050 -10.846 12.883 1.00 83.50 496 VAL A CA 1
ATOM 3959 C C . VAL A 1 496 ? -22.868 -9.600 13.239 1.00 83.50 496 VAL A C 1
ATOM 3961 O O . VAL A 1 496 ? -22.496 -8.506 12.828 1.00 83.50 496 VAL A O 1
ATOM 3964 N N . LEU A 1 497 ? -23.935 -9.730 14.037 1.00 85.69 497 LEU A N 1
ATOM 3965 C CA . LEU A 1 497 ? -24.716 -8.578 14.508 1.00 85.69 497 LEU A CA 1
ATOM 3966 C C . LEU A 1 497 ? -23.887 -7.622 15.373 1.00 85.69 497 LEU A C 1
ATOM 3968 O O . LEU A 1 497 ? -24.018 -6.411 15.221 1.00 85.69 497 LEU A O 1
ATOM 3972 N N . GLN A 1 498 ? -23.018 -8.152 16.237 1.00 84.62 498 GLN A N 1
ATOM 3973 C CA . GLN A 1 498 ? -22.085 -7.341 17.016 1.00 84.62 498 GLN A CA 1
ATOM 3974 C C . GLN A 1 498 ? -21.156 -6.533 16.100 1.00 84.62 498 GLN A C 1
ATOM 3976 O O . GLN A 1 498 ? -21.054 -5.323 16.271 1.00 84.62 498 GLN A O 1
ATOM 3981 N N . ALA A 1 499 ? -20.537 -7.170 15.101 1.00 83.12 499 ALA A N 1
ATOM 3982 C CA . ALA A 1 499 ? -19.662 -6.480 14.150 1.00 83.12 499 ALA A CA 1
ATOM 3983 C C . ALA A 1 499 ? -20.408 -5.388 13.359 1.00 83.12 499 ALA A C 1
ATOM 3985 O O . ALA A 1 499 ? -19.875 -4.308 13.132 1.00 83.12 499 ALA A O 1
ATOM 3986 N N . VAL A 1 500 ? -21.668 -5.639 12.982 1.00 85.50 500 VAL A N 1
ATOM 3987 C CA . VAL A 1 500 ? -22.522 -4.634 12.329 1.00 85.50 500 VAL A CA 1
ATOM 3988 C C . VAL A 1 500 ? -22.795 -3.445 13.258 1.00 85.50 500 VAL A C 1
ATOM 3990 O O . VAL A 1 500 ? -22.696 -2.303 12.817 1.00 85.50 500 VAL A O 1
ATOM 3993 N N . LEU A 1 501 ? -23.100 -3.681 14.540 1.00 84.62 501 LEU A N 1
ATOM 3994 C CA . LEU A 1 501 ? -23.314 -2.593 15.500 1.00 84.62 501 LEU A CA 1
ATOM 3995 C C . LEU A 1 501 ? -22.047 -1.785 15.766 1.00 84.62 501 LEU A C 1
ATOM 3997 O O . LEU A 1 501 ? -22.140 -0.567 15.873 1.00 84.62 501 LEU A O 1
ATOM 4001 N N . GLU A 1 502 ? -20.882 -2.426 15.831 1.00 82.69 502 GLU A N 1
ATOM 4002 C CA . GLU A 1 502 ? -19.597 -1.733 15.985 1.00 82.69 502 GLU A CA 1
ATOM 4003 C C . GLU A 1 502 ? -19.327 -0.777 14.806 1.00 82.69 502 GLU A C 1
ATOM 4005 O O . GLU A 1 502 ? -18.930 0.366 15.030 1.00 82.69 502 GLU A O 1
ATOM 4010 N N . GLU A 1 503 ? -19.631 -1.187 13.568 1.00 78.81 503 GLU A N 1
ATOM 4011 C CA . GLU A 1 503 ? -19.545 -0.315 12.383 1.00 78.81 503 GLU A CA 1
ATOM 4012 C C . GLU A 1 503 ? -20.559 0.841 12.435 1.00 78.81 503 GLU A C 1
ATOM 4014 O O . GLU A 1 503 ? -20.251 1.977 12.066 1.00 78.81 503 GLU A O 1
ATOM 4019 N N . TRP A 1 504 ? -21.781 0.579 12.908 1.00 83.75 504 TRP A N 1
ATOM 4020 C CA . TRP A 1 504 ? -22.832 1.597 12.979 1.00 83.75 504 TRP A CA 1
ATOM 4021 C C . TRP A 1 504 ? -22.612 2.593 14.117 1.00 83.75 504 TRP A C 1
ATOM 4023 O O . TRP A 1 504 ? -22.965 3.762 13.975 1.00 83.75 504 TRP A O 1
ATOM 4033 N N . GLU A 1 505 ? -22.006 2.183 15.233 1.00 77.56 505 GLU A N 1
ATOM 4034 C CA . GLU A 1 505 ? -21.689 3.091 16.338 1.00 77.56 505 GLU A CA 1
ATOM 4035 C C . GLU A 1 505 ? -20.825 4.266 15.876 1.00 77.56 505 GLU A C 1
ATOM 4037 O O . GLU A 1 505 ? -21.034 5.387 16.345 1.00 77.56 505 GLU A O 1
ATOM 4042 N N . VAL A 1 506 ? -19.919 4.055 14.917 1.00 73.00 506 VAL A N 1
ATOM 4043 C CA . VAL A 1 506 ? -19.080 5.128 14.365 1.00 73.00 506 VAL A CA 1
ATOM 4044 C C . VAL A 1 506 ? -19.920 6.202 13.661 1.00 73.00 506 VAL A C 1
ATOM 4046 O O . VAL A 1 506 ? -19.633 7.390 13.808 1.00 73.00 506 VAL A O 1
ATOM 4049 N N . LEU A 1 507 ? -20.998 5.815 12.966 1.00 72.56 507 LEU A N 1
ATOM 4050 C CA . LEU A 1 507 ? -21.908 6.756 12.297 1.00 72.56 507 LEU A CA 1
ATOM 4051 C C . LEU A 1 507 ? -22.650 7.656 13.283 1.00 72.56 507 LEU A C 1
ATOM 4053 O O . LEU A 1 507 ? -22.775 8.861 13.062 1.00 72.56 507 LEU A O 1
ATOM 4057 N N . PHE A 1 508 ? -23.164 7.075 14.367 1.00 72.38 508 PHE A N 1
ATOM 4058 C CA . PHE A 1 508 ? -24.043 7.793 15.292 1.00 72.38 508 PHE A CA 1
ATOM 4059 C C . PHE A 1 508 ? -23.284 8.495 16.426 1.00 72.38 508 PHE A C 1
ATOM 4061 O O . PHE A 1 508 ? -23.802 9.462 16.985 1.00 72.38 508 PHE A O 1
ATOM 4068 N N . SER A 1 509 ? -22.050 8.079 16.733 1.00 63.50 509 SER A N 1
ATOM 4069 C CA . SER A 1 509 ? -21.226 8.708 17.778 1.00 63.50 509 SER A CA 1
ATOM 4070 C C . SER A 1 509 ? -20.737 10.108 17.387 1.00 63.50 509 SER A C 1
ATOM 4072 O O . SER A 1 509 ? -20.677 10.990 18.240 1.00 63.50 509 SER A O 1
ATOM 4074 N N . ALA A 1 510 ? -20.454 10.358 16.102 1.00 51.03 510 ALA A N 1
ATOM 4075 C CA . ALA A 1 510 ? -20.003 11.669 15.616 1.00 51.03 510 ALA A CA 1
ATOM 4076 C C . ALA A 1 510 ? -21.094 12.757 15.692 1.00 51.03 510 ALA A C 1
ATOM 4078 O O . ALA A 1 510 ? -20.792 13.938 15.834 1.00 51.03 510 ALA A O 1
ATOM 4079 N N . ARG A 1 511 ? -22.373 12.364 15.644 1.00 49.06 511 ARG A N 1
ATOM 4080 C CA . ARG A 1 511 ? -23.520 13.288 15.621 1.00 49.06 511 ARG A CA 1
ATOM 4081 C C . ARG A 1 511 ? -23.959 13.766 17.012 1.00 49.06 511 ARG A C 1
ATOM 4083 O O . ARG A 1 511 ? -24.723 14.720 17.120 1.00 49.06 511 ARG A O 1
ATOM 4090 N N . GLY A 1 512 ? -23.512 13.091 18.073 1.00 37.81 512 GLY A N 1
ATOM 4091 C CA . GLY A 1 512 ? -23.983 13.313 19.446 1.00 37.81 512 GLY A CA 1
ATOM 4092 C C . GLY A 1 512 ? -23.332 14.484 20.189 1.00 37.81 512 GLY A C 1
ATOM 4093 O O . GLY A 1 512 ? -23.876 14.931 21.194 1.00 37.81 512 GLY A O 1
ATOM 4094 N N . VAL A 1 513 ? -22.195 15.004 19.715 1.00 35.88 513 VAL A N 1
ATOM 4095 C CA . VAL A 1 513 ? -21.433 16.042 20.439 1.00 35.88 513 VAL A CA 1
ATOM 4096 C C . VAL A 1 513 ? -21.986 17.454 20.193 1.00 35.88 513 VAL A C 1
ATOM 4098 O O . VAL A 1 513 ? -21.918 18.302 21.079 1.00 35.88 513 VAL A O 1
ATOM 4101 N N . GLU A 1 514 ? -22.610 17.710 19.041 1.00 28.78 514 GLU A N 1
ATOM 4102 C CA . GLU A 1 514 ? -23.131 19.045 18.699 1.00 28.78 514 GLU A CA 1
ATOM 4103 C C . GLU A 1 514 ? -24.488 19.364 19.346 1.00 28.78 514 GLU A C 1
ATOM 4105 O O . GLU A 1 514 ? -24.837 20.531 19.531 1.00 28.78 514 GLU A O 1
ATOM 4110 N N . HIS A 1 515 ? -25.255 18.348 19.753 1.00 27.45 515 HIS A N 1
ATOM 4111 C CA . HIS A 1 515 ? -26.639 18.548 20.189 1.00 27.45 515 HIS A CA 1
ATOM 4112 C C . HIS A 1 515 ? -26.803 19.021 21.646 1.00 27.45 515 HIS A C 1
ATOM 4114 O O . HIS A 1 515 ? -27.910 19.383 22.043 1.00 27.45 515 HIS A O 1
ATOM 4120 N N . ASN A 1 516 ? -25.713 19.079 22.423 1.00 26.83 516 ASN A N 1
ATOM 4121 C CA . ASN A 1 516 ? -25.731 19.487 23.835 1.00 26.83 516 ASN A CA 1
ATOM 4122 C C . ASN A 1 516 ? -25.321 20.951 24.085 1.00 26.83 516 ASN A C 1
ATOM 4124 O O . ASN A 1 516 ? -25.293 21.377 25.237 1.00 26.83 516 ASN A O 1
ATOM 4128 N N . VAL A 1 517 ? -25.042 21.741 23.040 1.00 29.47 517 VAL A N 1
ATOM 4129 C CA . VAL A 1 517 ? -24.702 23.177 23.180 1.00 29.47 517 VAL A CA 1
ATOM 4130 C C . VAL A 1 517 ? -25.875 24.103 22.814 1.00 29.47 517 VAL A C 1
ATOM 4132 O O . VAL A 1 517 ? -25.843 25.287 23.122 1.00 29.47 517 VAL A O 1
ATOM 4135 N N . THR A 1 518 ? -26.962 23.591 22.231 1.00 26.34 518 THR A N 1
ATOM 4136 C CA . THR A 1 518 ? -28.050 24.428 21.675 1.00 26.34 518 THR A CA 1
ATOM 4137 C C . THR A 1 518 ? -29.418 24.230 22.334 1.00 26.34 518 THR A C 1
ATOM 4139 O O . THR A 1 518 ? -30.443 24.612 21.775 1.00 26.34 518 THR A O 1
ATOM 4142 N N . ALA A 1 519 ? -29.458 23.693 23.557 1.00 26.52 519 ALA A N 1
ATOM 4143 C CA . ALA A 1 519 ? -30.682 23.577 24.358 1.00 26.52 519 ALA A CA 1
ATOM 4144 C C . ALA A 1 519 ? -30.776 24.648 25.463 1.00 26.52 519 ALA A C 1
ATOM 4146 O O . ALA A 1 519 ? -31.235 24.377 26.568 1.00 26.52 519 ALA A O 1
ATOM 4147 N N . ALA A 1 520 ? -30.334 25.872 25.183 1.00 29.55 520 ALA A N 1
ATOM 4148 C CA . ALA A 1 520 ? -30.650 27.048 25.984 1.00 29.55 520 ALA A CA 1
ATOM 4149 C C . ALA A 1 520 ? -30.505 28.290 25.104 1.00 29.55 520 ALA A C 1
ATOM 4151 O O . ALA A 1 520 ? -29.412 28.818 24.993 1.00 29.55 520 ALA A O 1
ATOM 4152 N N . GLU A 1 521 ? -31.587 28.691 24.429 1.00 24.58 521 GLU A N 1
ATOM 4153 C CA . GLU A 1 521 ? -31.954 30.091 24.147 1.00 24.58 521 GLU A CA 1
ATOM 4154 C C . GLU A 1 521 ? -33.134 30.126 23.169 1.00 24.58 521 GLU A C 1
ATOM 4156 O O . GLU A 1 521 ? -33.005 30.229 21.953 1.00 24.58 521 GLU A O 1
ATOM 4161 N N . SER A 1 522 ? -34.338 30.051 23.731 1.00 23.88 522 SER A N 1
ATOM 4162 C CA . SER A 1 522 ? -35.540 30.558 23.082 1.00 23.88 522 SER A CA 1
ATOM 4163 C C . SER A 1 522 ? -35.938 31.867 23.763 1.00 23.88 522 SER A C 1
ATOM 4165 O O . SER A 1 522 ? -36.778 31.849 24.661 1.00 23.88 522 SER A O 1
ATOM 4167 N N . SER A 1 523 ? -35.354 32.997 23.358 1.00 23.27 523 SER A N 1
ATOM 4168 C CA . SER A 1 523 ? -36.014 34.304 23.492 1.00 23.27 523 SER A CA 1
ATOM 4169 C C . SER A 1 523 ? -35.262 35.428 22.773 1.00 23.27 523 SER A C 1
ATOM 4171 O O . SER A 1 523 ? -34.267 35.924 23.279 1.00 23.27 523 SER A O 1
ATOM 4173 N N . VAL A 1 524 ? -35.865 35.857 21.661 1.00 27.20 524 VAL A N 1
ATOM 4174 C CA . VAL A 1 524 ? -35.991 37.239 21.160 1.00 27.20 524 VAL A CA 1
ATOM 4175 C C . VAL A 1 524 ? -34.724 37.967 20.684 1.00 27.20 524 VAL A C 1
ATOM 4177 O O . VAL A 1 524 ? -33.839 38.339 21.442 1.00 27.20 524 VAL A O 1
ATOM 4180 N N . GLU A 1 525 ? -34.756 38.241 19.379 1.00 28.52 525 GLU A N 1
ATOM 4181 C CA . GLU A 1 525 ? -33.971 39.214 18.624 1.00 28.52 525 GLU A CA 1
ATOM 4182 C C . GLU A 1 525 ? -33.892 40.581 19.325 1.00 28.52 525 GLU A C 1
ATOM 4184 O O . GLU A 1 525 ? -34.923 41.209 19.547 1.00 28.52 525 GLU A O 1
ATOM 4189 N N . GLU A 1 526 ? -32.686 41.112 19.547 1.00 27.20 526 GLU A N 1
ATOM 4190 C CA . GLU A 1 526 ? -32.455 42.550 19.385 1.00 27.20 526 GLU A CA 1
ATOM 4191 C C . GLU A 1 526 ? -30.986 42.865 19.047 1.00 27.20 526 GLU A C 1
ATOM 4193 O O . GLU A 1 526 ? -30.035 42.618 19.781 1.00 27.20 526 GLU A O 1
ATOM 4198 N N . MET A 1 527 ? -30.874 43.383 17.833 1.00 23.91 527 MET A N 1
ATOM 4199 C CA . MET A 1 527 ? -29.799 44.072 17.140 1.00 23.91 527 MET A CA 1
ATOM 4200 C C . MET A 1 527 ? -28.911 45.002 18.002 1.00 23.91 527 MET A C 1
ATOM 4202 O O . MET A 1 527 ? -29.424 45.794 18.785 1.00 23.91 527 MET A O 1
ATOM 4206 N N . ASN A 1 528 ? -27.609 45.000 17.669 1.00 26.02 528 ASN A N 1
ATOM 4207 C CA . ASN A 1 528 ? -26.630 46.109 17.678 1.00 26.02 528 ASN A CA 1
ATOM 4208 C C . ASN A 1 528 ? -25.450 46.126 18.680 1.00 26.02 528 ASN A C 1
ATOM 4210 O O . ASN A 1 528 ? -25.578 46.462 19.850 1.00 26.02 528 ASN A O 1
ATOM 4214 N N . ASP A 1 529 ? -24.273 45.952 18.061 1.00 26.12 529 ASP A N 1
ATOM 4215 C CA . ASP A 1 529 ? -23.133 46.887 18.042 1.00 26.12 529 ASP A CA 1
ATOM 4216 C C . ASP A 1 529 ? -22.173 46.898 19.246 1.00 26.12 529 ASP A C 1
ATOM 4218 O O . ASP A 1 529 ? -22.355 47.575 20.256 1.00 26.12 529 ASP A O 1
ATOM 4222 N N . TRP A 1 530 ? -21.067 46.168 19.075 1.00 33.16 530 TRP A N 1
ATOM 4223 C CA . TRP A 1 530 ? -19.854 46.316 19.869 1.00 33.16 530 TRP A CA 1
ATOM 4224 C C . TRP A 1 530 ? -19.003 47.437 19.275 1.00 33.16 530 TRP A C 1
ATOM 4226 O O . TRP A 1 530 ? -18.471 47.288 18.175 1.00 33.16 530 TRP A O 1
ATOM 4236 N N . SER A 1 531 ? -18.753 48.507 20.030 1.00 28.78 531 SER A N 1
ATOM 4237 C CA . SER A 1 531 ? -17.579 49.340 19.763 1.00 28.78 531 SER A CA 1
ATOM 4238 C C . SER A 1 531 ? -17.011 49.999 21.022 1.00 28.78 531 SER A C 1
ATOM 4240 O O . SER A 1 531 ? -17.632 50.889 21.592 1.00 28.78 531 SER A O 1
ATOM 4242 N N . ASN A 1 532 ? -15.784 49.577 21.345 1.00 29.25 532 ASN A N 1
ATOM 4243 C CA . ASN A 1 532 ? -14.680 50.292 21.996 1.00 29.25 532 ASN A CA 1
ATOM 4244 C C . ASN A 1 532 ? -14.876 50.985 23.354 1.00 29.25 532 ASN A C 1
ATOM 4246 O O . ASN A 1 532 ? -15.601 51.965 23.480 1.00 29.25 532 ASN A O 1
ATOM 4250 N N . GLY A 1 533 ? -14.005 50.617 24.299 1.00 29.81 533 GLY A N 1
ATOM 4251 C CA . GLY A 1 533 ? -13.643 51.489 25.415 1.00 29.81 533 GLY A CA 1
ATOM 4252 C C . GLY A 1 533 ? -12.875 50.786 26.527 1.00 29.81 533 GLY A C 1
ATOM 4253 O O . GLY A 1 533 ? -13.484 50.335 27.482 1.00 29.81 533 GLY A O 1
ATOM 4254 N N . GLU A 1 534 ? -11.554 50.705 26.358 1.00 31.73 534 GLU A N 1
ATOM 4255 C CA . GLU A 1 534 ? -10.533 50.883 27.406 1.00 31.73 534 GLU A CA 1
ATOM 4256 C C . GLU A 1 534 ? -10.725 50.164 28.754 1.00 31.73 534 GLU A C 1
ATOM 4258 O O . GLU A 1 534 ? -11.448 50.589 29.651 1.00 31.73 534 GLU A O 1
ATOM 4263 N N . TRP A 1 535 ? -9.935 49.102 28.919 1.00 41.69 535 TRP A N 1
ATOM 4264 C CA . TRP A 1 535 ? -9.537 48.588 30.220 1.00 41.69 535 TRP A CA 1
ATOM 4265 C C . TRP A 1 535 ? -8.614 49.608 30.889 1.00 41.69 535 TRP A C 1
ATOM 4267 O O . TRP A 1 535 ? -7.499 49.797 30.411 1.00 41.69 535 TRP A O 1
ATOM 4277 N N . ASP A 1 536 ? -9.049 50.217 31.992 1.00 32.66 536 ASP A N 1
ATOM 4278 C CA . ASP A 1 536 ? -8.118 50.630 33.042 1.00 32.66 536 ASP A CA 1
ATOM 4279 C C . ASP A 1 536 ? -8.799 50.827 34.411 1.00 32.66 536 ASP A C 1
ATOM 4281 O O . ASP A 1 536 ? -9.632 51.706 34.611 1.00 32.66 536 ASP A O 1
ATOM 4285 N N . ASN A 1 537 ? -8.310 50.009 35.345 1.00 29.80 537 ASN A N 1
ATOM 4286 C CA . ASN A 1 537 ? -8.001 50.295 36.745 1.00 29.80 537 ASN A CA 1
ATOM 4287 C C . ASN A 1 537 ? -9.073 50.386 37.855 1.00 29.80 537 ASN A C 1
ATOM 4289 O O . ASN A 1 537 ? -10.075 51.086 37.797 1.00 29.80 537 ASN A O 1
ATOM 4293 N N . GLU A 1 538 ? -8.643 49.752 38.956 1.00 36.03 538 GLU A N 1
ATOM 4294 C CA . GLU A 1 538 ? -8.965 49.957 40.376 1.00 36.03 538 GLU A CA 1
ATOM 4295 C C . GLU A 1 538 ? -10.142 49.177 40.977 1.00 36.03 538 GLU A C 1
ATOM 4297 O O . GLU A 1 538 ? -11.310 49.487 40.770 1.00 36.03 538 GLU A O 1
ATOM 4302 N N . GLY A 1 539 ? -9.809 48.198 41.832 1.00 31.00 539 GLY A N 1
ATOM 4303 C CA . GLY A 1 539 ? -10.787 47.628 42.761 1.00 31.00 539 GLY A CA 1
ATOM 4304 C C . GLY A 1 539 ? -10.480 46.254 43.356 1.00 31.00 539 GLY A C 1
ATOM 4305 O O . GLY A 1 539 ? -11.405 45.467 43.524 1.00 31.00 539 GLY A O 1
ATOM 4306 N N . TRP A 1 540 ? -9.223 45.932 43.680 1.00 33.53 540 TRP A N 1
ATOM 4307 C CA . TRP A 1 540 ? -8.951 44.861 44.647 1.00 33.53 540 TRP A CA 1
ATOM 4308 C C . TRP A 1 540 ? -9.221 45.407 46.045 1.00 33.53 540 TRP A C 1
ATOM 4310 O O . TRP A 1 540 ? -8.402 46.164 46.543 1.00 33.53 540 TRP A O 1
ATOM 4320 N N . GLU A 1 541 ? -10.353 45.045 46.643 1.00 28.61 541 GLU A N 1
ATOM 4321 C CA . GLU A 1 541 ? -10.565 44.920 48.093 1.00 28.61 541 GLU A CA 1
ATOM 4322 C C . GLU A 1 541 ? -12.045 44.605 48.336 1.00 28.61 541 GLU A C 1
ATOM 4324 O O . GLU A 1 541 ? -12.906 45.435 48.058 1.00 28.61 541 GLU A O 1
ATOM 4329 N N . ASN A 1 542 ? -12.332 43.377 48.783 1.00 29.20 542 ASN A N 1
ATOM 4330 C CA . ASN A 1 542 ? -13.310 43.028 49.826 1.00 29.20 542 ASN A CA 1
ATOM 4331 C C . ASN A 1 542 ? -13.586 41.517 49.784 1.00 29.20 542 ASN A C 1
ATOM 4333 O O . ASN A 1 542 ? -14.518 41.045 49.137 1.00 29.20 542 ASN A O 1
ATOM 4337 N N . LEU A 1 543 ? -12.776 40.763 50.525 1.00 31.88 543 LEU A N 1
ATOM 4338 C CA . LEU A 1 543 ? -13.281 39.568 51.198 1.00 31.88 543 LEU A CA 1
ATOM 4339 C C . LEU A 1 543 ? -14.058 40.024 52.439 1.00 31.88 543 LEU A C 1
ATOM 4341 O O . LEU A 1 543 ? -13.654 40.986 53.096 1.00 31.88 543 LEU A O 1
ATOM 4345 N N . PRO A 1 544 ? -15.112 39.291 52.809 1.00 31.81 544 PRO A N 1
ATOM 4346 C CA . PRO A 1 544 ? -15.136 38.795 54.179 1.00 31.81 544 PRO A CA 1
ATOM 4347 C C . PRO A 1 544 ? -15.295 37.274 54.227 1.00 31.81 544 PRO A C 1
ATOM 4349 O O . PRO A 1 544 ? -16.087 36.680 53.498 1.00 31.81 544 PRO A O 1
ATOM 4352 N N . GLU A 1 545 ? -14.520 36.673 55.125 1.00 31.34 545 GLU A N 1
ATOM 4353 C CA . GLU A 1 545 ? -14.669 35.310 55.629 1.00 31.34 545 GLU A CA 1
ATOM 4354 C C . GLU A 1 545 ? -16.017 35.148 56.353 1.00 31.34 545 GLU A C 1
ATOM 4356 O O . GLU A 1 545 ? -16.339 35.968 57.209 1.00 31.34 545 GLU A O 1
ATOM 4361 N N . GLU A 1 546 ? -16.764 34.072 56.075 1.00 28.08 546 GLU A N 1
ATOM 4362 C CA . GLU A 1 546 ? -17.736 33.482 57.009 1.00 28.08 546 GLU A CA 1
ATOM 4363 C C . GLU A 1 546 ? -17.973 31.981 56.699 1.00 28.08 546 GLU A C 1
ATOM 4365 O O . GLU A 1 546 ? -17.779 31.502 55.584 1.00 28.08 546 GLU A O 1
ATOM 4370 N N . GLU A 1 547 ? -18.308 31.245 57.757 1.00 22.81 547 GLU A N 1
ATOM 4371 C CA . GLU A 1 547 ? -18.174 29.804 58.035 1.00 22.81 547 GLU A CA 1
ATOM 4372 C C . GLU A 1 547 ? -19.052 28.793 57.240 1.00 22.81 547 GLU A C 1
ATOM 4374 O O . GLU A 1 547 ? -20.015 29.165 56.570 1.00 22.81 547 GLU A O 1
ATOM 4379 N N . PRO A 1 548 ? -18.753 27.470 57.333 1.00 31.03 548 PRO A N 1
ATOM 4380 C CA . PRO A 1 548 ? -19.347 26.428 56.495 1.00 31.03 548 PRO A CA 1
ATOM 4381 C C . PRO A 1 548 ? -20.712 25.939 57.011 1.00 31.03 548 PRO A C 1
ATOM 4383 O O . PRO A 1 548 ? -20.854 25.512 58.157 1.00 31.03 548 PRO A O 1
ATOM 4386 N N . GLY A 1 549 ? -21.712 25.890 56.127 1.00 22.33 549 GLY A N 1
ATOM 4387 C CA . GLY A 1 549 ? -23.047 25.373 56.436 1.00 22.33 549 GLY A CA 1
ATOM 4388 C C . GLY A 1 549 ? -23.753 24.779 55.217 1.00 22.33 549 GLY A C 1
ATOM 4389 O O . GLY A 1 549 ? -24.233 25.505 54.362 1.00 22.33 549 GLY A O 1
ATOM 4390 N N . LYS A 1 550 ? -23.795 23.441 55.175 1.00 26.81 550 LYS A N 1
ATOM 4391 C CA . LYS A 1 550 ? -24.670 22.539 54.397 1.00 26.81 550 LYS A CA 1
ATOM 4392 C C . LYS A 1 550 ? -25.685 23.188 53.433 1.00 26.81 550 LYS A C 1
ATOM 4394 O O . LYS A 1 550 ? -26.697 23.719 53.879 1.00 26.81 550 LYS A O 1
ATOM 4399 N N . MET A 1 551 ? -25.553 22.882 52.143 1.00 24.67 551 MET A N 1
ATOM 4400 C CA . MET A 1 551 ? -26.709 22.502 51.325 1.00 24.67 551 MET A CA 1
ATOM 4401 C C . MET A 1 551 ? -26.286 21.512 50.241 1.00 24.67 551 MET A C 1
ATOM 4403 O O . MET A 1 551 ? -25.319 21.720 49.515 1.00 24.67 551 MET A O 1
ATOM 4407 N N . GLU A 1 552 ? -26.996 20.389 50.224 1.00 33.19 552 GLU A N 1
ATOM 4408 C CA . GLU A 1 552 ? -26.929 19.343 49.218 1.00 33.19 552 GLU A CA 1
ATOM 4409 C C . GLU A 1 552 ? -27.201 19.921 47.828 1.00 33.19 552 GLU A C 1
ATOM 4411 O O . GLU A 1 552 ? -28.213 20.573 47.592 1.00 33.19 552 GLU A O 1
ATOM 4416 N N . GLY A 1 553 ? -26.305 19.611 46.902 1.00 23.67 553 GLY A N 1
ATOM 4417 C CA . GLY A 1 553 ? -26.522 19.714 45.471 1.00 23.67 553 GLY A CA 1
ATOM 4418 C C . GLY A 1 553 ? -25.681 18.627 44.833 1.00 23.67 553 GLY A C 1
ATOM 4419 O O . GLY A 1 553 ? -24.521 18.857 44.503 1.00 23.67 553 GLY A O 1
ATOM 4420 N N . LYS A 1 554 ? -26.229 17.409 44.741 1.00 25.33 554 LYS A N 1
ATOM 4421 C CA . LYS A 1 554 ? -25.681 16.398 43.837 1.00 25.33 554 LYS A CA 1
ATOM 4422 C C . LYS A 1 554 ? -25.772 16.999 42.441 1.00 25.33 554 LYS A C 1
ATOM 4424 O O . LYS A 1 554 ? -26.859 17.151 41.898 1.00 25.33 554 LYS A O 1
ATOM 4429 N N . GLN A 1 555 ? -24.631 17.407 41.911 1.00 24.33 555 GLN A N 1
ATOM 4430 C CA . GLN A 1 555 ? -24.465 17.613 40.486 1.00 24.33 555 GLN A CA 1
ATOM 4431 C C . GLN A 1 555 ? -24.634 16.221 39.867 1.00 24.33 555 GLN A C 1
ATOM 4433 O O . GLN A 1 555 ? -23.721 15.399 39.940 1.00 24.33 555 GLN A O 1
ATOM 4438 N N . ASP A 1 556 ? -25.837 15.911 39.380 1.00 28.28 556 ASP A N 1
ATOM 4439 C CA . ASP A 1 556 ? -26.062 14.723 38.564 1.00 28.28 556 ASP A CA 1
ATOM 4440 C C . ASP A 1 556 ? -25.207 14.893 37.308 1.00 28.28 556 ASP A C 1
ATOM 4442 O O . ASP A 1 556 ? -25.522 15.664 36.403 1.00 28.28 556 ASP A O 1
ATOM 4446 N N . VAL A 1 557 ? -24.058 14.220 37.296 1.00 35.31 557 VAL A N 1
ATOM 4447 C CA . VAL A 1 557 ? -23.248 14.041 36.096 1.00 35.31 557 VAL A CA 1
ATOM 4448 C C . VAL A 1 557 ? -24.111 13.208 35.155 1.00 35.31 557 VAL A C 1
ATOM 4450 O O . VAL A 1 557 ? -24.227 11.994 35.330 1.00 35.31 557 VAL A O 1
ATOM 4453 N N . SER A 1 558 ? -24.795 13.866 34.216 1.00 45.00 558 SER A N 1
ATOM 4454 C CA . SER A 1 558 ? -25.650 13.196 33.239 1.00 45.00 558 SER A CA 1
ATOM 4455 C C . SER A 1 558 ? -24.801 12.182 32.480 1.00 45.00 558 SER A C 1
ATOM 4457 O O . SER A 1 558 ? -23.905 12.541 31.715 1.00 45.00 558 SER A O 1
ATOM 4459 N N . THR A 1 559 ? -25.039 10.907 32.753 1.00 58.69 559 THR A N 1
ATOM 4460 C CA . THR A 1 559 ? -24.305 9.808 32.141 1.00 58.69 559 THR A CA 1
ATOM 4461 C C . THR A 1 559 ? -24.741 9.714 30.680 1.00 58.69 559 THR A C 1
ATOM 4463 O O . THR A 1 559 ? -25.914 9.484 30.406 1.00 58.69 559 THR A O 1
ATOM 4466 N N . PHE A 1 560 ? -23.824 9.948 29.740 1.00 71.44 560 PHE A N 1
ATOM 4467 C CA . PHE A 1 560 ? -24.115 9.871 28.306 1.00 71.44 560 PHE A CA 1
ATOM 4468 C C . PHE A 1 560 ? -24.355 8.408 27.899 1.00 71.44 560 PHE A C 1
ATOM 4470 O O . PHE A 1 560 ? -23.512 7.553 28.178 1.00 71.44 560 PHE A O 1
ATOM 4477 N N . VAL A 1 561 ? -25.497 8.115 27.267 1.00 77.50 561 VAL A N 1
ATOM 4478 C CA . VAL A 1 561 ? -25.895 6.769 26.809 1.00 77.50 561 VAL A CA 1
ATOM 4479 C C . VAL A 1 561 ? -25.675 6.653 25.303 1.00 77.50 561 VAL A C 1
ATOM 4481 O O . VAL A 1 561 ? -25.900 7.609 24.558 1.00 77.50 561 VAL A O 1
ATOM 4484 N N . ARG A 1 562 ? -25.230 5.482 24.840 1.00 80.25 562 ARG A N 1
ATOM 4485 C CA . ARG A 1 562 ? -24.969 5.245 23.416 1.00 80.25 562 ARG A CA 1
ATOM 4486 C C . ARG A 1 562 ? -26.257 5.307 22.586 1.00 80.25 562 ARG A C 1
ATOM 4488 O O . ARG A 1 562 ? -27.250 4.693 22.973 1.00 80.25 562 ARG A O 1
ATOM 4495 N N . PRO A 1 563 ? -26.244 5.920 21.386 1.00 78.44 563 PRO A N 1
ATOM 4496 C CA . PRO A 1 563 ? -27.445 6.040 20.555 1.00 78.44 563 PRO A CA 1
ATOM 4497 C C . PRO A 1 563 ? -28.114 4.691 20.234 1.00 78.44 563 PRO A C 1
ATOM 4499 O O . PRO A 1 563 ? -29.334 4.570 20.292 1.00 78.44 563 PRO A O 1
ATOM 4502 N N . LEU A 1 564 ? -27.325 3.643 19.965 1.00 84.38 564 LEU A N 1
ATOM 4503 C CA . LEU A 1 564 ? -27.811 2.302 19.600 1.00 84.38 564 LEU A CA 1
ATOM 4504 C C . LEU A 1 564 ? -28.020 1.349 20.799 1.00 84.38 564 LEU A C 1
ATOM 4506 O O . LEU A 1 564 ? -28.080 0.134 20.607 1.00 84.38 564 LEU A O 1
ATOM 4510 N N . HIS A 1 565 ? -28.148 1.871 22.024 1.00 86.38 565 HIS A N 1
ATOM 4511 C CA . HIS A 1 565 ? -28.427 1.108 23.255 1.00 86.38 565 HIS A CA 1
ATOM 4512 C C . HIS A 1 565 ? -29.521 0.025 23.112 1.00 86.38 565 HIS A C 1
ATOM 4514 O O . HIS A 1 565 ? -29.276 -1.139 23.435 1.00 86.38 565 HIS A O 1
ATOM 4520 N N . ALA A 1 566 ? -30.657 0.344 22.479 1.00 85.38 566 ALA A N 1
ATOM 4521 C CA . ALA A 1 566 ? -31.742 -0.611 22.228 1.00 85.38 566 ALA A CA 1
ATOM 4522 C C . ALA A 1 566 ? -31.320 -1.839 21.392 1.00 85.38 566 ALA A C 1
ATOM 4524 O O . ALA A 1 566 ? -31.752 -2.968 21.653 1.00 85.38 566 ALA A O 1
ATOM 4525 N N . CYS A 1 567 ? -30.446 -1.646 20.399 1.00 87.19 567 CYS A N 1
ATOM 4526 C CA . CYS A 1 567 ? -29.915 -2.732 19.572 1.00 87.19 567 CYS A CA 1
ATOM 4527 C C . CYS A 1 567 ? -28.932 -3.613 20.355 1.00 87.19 567 CYS A C 1
ATOM 4529 O O . CYS A 1 567 ? -28.936 -4.844 20.226 1.00 87.19 567 CYS A O 1
ATOM 4531 N N . TRP A 1 568 ? -28.116 -2.994 21.210 1.00 88.12 568 TRP A N 1
ATOM 4532 C CA . TRP A 1 568 ? -27.234 -3.716 22.123 1.00 88.12 568 TRP A CA 1
ATOM 4533 C C . TRP A 1 568 ? -28.021 -4.538 23.139 1.00 88.12 568 TRP A C 1
ATOM 4535 O O . TRP A 1 568 ? -27.701 -5.711 23.349 1.00 88.12 568 TRP A O 1
ATOM 4545 N N . MET A 1 569 ? -29.101 -3.983 23.695 1.00 87.88 569 MET A N 1
ATOM 4546 C CA . MET A 1 569 ? -29.986 -4.705 24.604 1.00 87.88 569 MET A CA 1
ATOM 4547 C C . MET A 1 569 ? -30.629 -5.924 23.930 1.00 87.88 569 MET A C 1
ATOM 4549 O O . MET A 1 569 ? -30.679 -7.000 24.527 1.00 87.88 569 MET A O 1
ATOM 4553 N N . GLU A 1 570 ? -31.081 -5.808 22.676 1.00 87.25 570 GLU A N 1
ATOM 4554 C CA . GLU A 1 570 ? -31.609 -6.952 21.919 1.00 87.25 570 GLU A CA 1
ATOM 4555 C C . GLU A 1 570 ? -30.535 -8.025 21.675 1.00 87.25 570 GLU A C 1
ATOM 4557 O O . GLU A 1 570 ? -30.797 -9.216 21.854 1.00 87.25 570 GLU A O 1
ATOM 4562 N N . THR A 1 571 ? -29.304 -7.628 21.347 1.00 85.62 571 THR A N 1
ATOM 4563 C CA . THR A 1 571 ? -28.188 -8.574 21.171 1.00 85.62 571 THR A CA 1
ATOM 4564 C C . THR A 1 571 ? -27.892 -9.328 22.471 1.00 85.62 571 THR A C 1
ATOM 4566 O O . THR A 1 571 ? -27.788 -10.558 22.475 1.00 85.62 571 THR A O 1
ATOM 4569 N N . ILE A 1 572 ? -27.841 -8.618 23.602 1.00 85.88 572 ILE A N 1
ATOM 4570 C CA . ILE A 1 572 ? -27.646 -9.213 24.932 1.00 85.88 572 ILE A CA 1
ATOM 4571 C C . ILE A 1 572 ? -28.817 -10.138 25.290 1.00 85.88 572 ILE A C 1
ATOM 4573 O O . ILE A 1 572 ? -28.601 -11.267 25.735 1.00 85.88 572 ILE A O 1
ATOM 4577 N N . ARG A 1 573 ? -30.060 -9.714 25.032 1.00 87.69 573 ARG A N 1
ATOM 4578 C CA . ARG A 1 573 ? -31.275 -10.521 25.230 1.00 87.69 573 ARG A CA 1
ATOM 4579 C C . ARG A 1 573 ? -31.186 -11.852 24.475 1.00 87.69 573 ARG A C 1
ATOM 4581 O O . ARG A 1 573 ? -31.490 -12.900 25.049 1.00 87.69 573 ARG A O 1
ATOM 4588 N N . ARG A 1 574 ? -30.715 -11.839 23.223 1.00 84.12 574 ARG A N 1
ATOM 4589 C CA . ARG A 1 574 ? -30.505 -13.049 22.406 1.00 84.12 574 ARG A CA 1
ATOM 4590 C C . ARG A 1 574 ? -29.374 -13.929 22.935 1.00 84.12 574 ARG A C 1
ATOM 4592 O O . ARG A 1 574 ? -29.558 -15.142 23.030 1.00 84.12 574 ARG A O 1
ATOM 4599 N N . LEU A 1 575 ? -28.242 -13.344 23.333 1.00 82.94 575 LEU A N 1
ATOM 4600 C CA . LEU A 1 575 ? -27.116 -14.080 23.930 1.00 82.94 575 LEU A CA 1
ATOM 4601 C C . LEU A 1 575 ? -27.535 -14.829 25.203 1.00 82.94 575 LEU A C 1
ATOM 4603 O O . LEU A 1 575 ? -27.180 -16.000 25.386 1.00 82.94 575 LEU A O 1
ATOM 4607 N N . VAL A 1 576 ? -28.340 -14.187 26.056 1.00 83.38 576 VAL A N 1
ATOM 4608 C CA . VAL A 1 576 ? -28.907 -14.845 27.238 1.00 83.38 576 VAL A CA 1
ATOM 4609 C C . VAL A 1 576 ? -29.912 -15.928 26.835 1.00 83.38 576 VAL A C 1
ATOM 4611 O O . VAL A 1 576 ? -29.863 -17.028 27.386 1.00 83.38 576 VAL A O 1
ATOM 4614 N N . GLY A 1 577 ? -30.765 -15.675 25.837 1.00 80.25 577 GLY A N 1
ATOM 4615 C CA . GLY A 1 577 ? -31.721 -16.660 25.316 1.00 80.25 577 GLY A CA 1
ATOM 4616 C C . GLY A 1 577 ? -31.072 -17.958 24.809 1.00 80.25 577 GLY A C 1
ATOM 4617 O O . GLY A 1 577 ? -31.621 -19.039 25.013 1.00 80.25 577 GLY A O 1
ATOM 4618 N N . ILE A 1 578 ? -29.871 -17.882 24.224 1.00 79.06 578 ILE A N 1
ATOM 4619 C CA . ILE A 1 578 ? -29.093 -19.048 23.751 1.00 79.06 578 ILE A CA 1
ATOM 4620 C C . ILE A 1 578 ? -28.217 -19.652 24.879 1.00 79.06 578 ILE A C 1
ATOM 4622 O O . ILE A 1 578 ? -27.434 -20.574 24.660 1.00 79.06 578 ILE A O 1
ATOM 4626 N N . SER A 1 579 ? -28.375 -19.195 26.128 1.00 68.81 579 SER A N 1
ATOM 4627 C CA . SER A 1 579 ? -27.645 -19.691 27.308 1.00 68.81 579 SER A CA 1
ATOM 4628 C C . SER A 1 579 ? -26.117 -19.519 27.221 1.00 68.81 579 SER A C 1
ATOM 4630 O O . SER A 1 579 ? -25.358 -20.362 27.704 1.00 68.81 579 SER A O 1
ATOM 4632 N N . LYS A 1 580 ? -25.642 -18.412 26.630 1.00 70.38 580 LYS A N 1
ATOM 4633 C CA . LYS A 1 580 ? -24.215 -18.029 26.574 1.00 70.38 580 LYS A CA 1
ATOM 4634 C C . LYS A 1 580 ? -23.950 -16.703 27.313 1.00 70.38 580 LYS A C 1
ATOM 4636 O O . LYS A 1 580 ? -23.486 -15.742 26.705 1.00 70.38 580 LYS A O 1
ATOM 4641 N N . PRO A 1 581 ? -24.207 -16.629 28.634 1.00 71.25 581 PRO A N 1
ATOM 4642 C CA . PRO A 1 581 ? -24.097 -15.380 29.390 1.00 71.25 581 PRO A CA 1
ATOM 4643 C C . PRO A 1 581 ? -22.654 -14.868 29.543 1.00 71.25 581 PRO A C 1
ATOM 4645 O O . PRO A 1 581 ? -22.453 -13.682 29.772 1.00 71.25 581 PRO A O 1
ATOM 4648 N N . THR A 1 582 ? -21.643 -15.726 29.372 1.00 73.69 582 THR A N 1
ATOM 4649 C CA . THR A 1 582 ? -20.225 -15.331 29.436 1.00 73.69 582 THR A CA 1
ATOM 4650 C C . THR A 1 582 ? -19.832 -14.374 28.310 1.00 73.69 582 THR A C 1
ATOM 4652 O O . THR A 1 582 ? -19.104 -13.424 28.555 1.00 73.69 582 THR A O 1
ATOM 4655 N N . VAL A 1 583 ? -20.375 -14.563 27.102 1.00 77.69 583 VAL A N 1
ATOM 4656 C CA . VAL A 1 583 ? -20.114 -13.683 25.945 1.00 77.69 583 VAL A CA 1
ATOM 4657 C C . VAL A 1 583 ? -20.753 -12.306 26.151 1.00 77.69 583 VAL A C 1
ATOM 4659 O O . VAL A 1 583 ? -20.192 -11.287 25.768 1.00 77.69 583 VAL A O 1
ATOM 4662 N N . ALA A 1 584 ? -21.909 -12.254 26.822 1.00 82.38 584 ALA A N 1
ATOM 4663 C CA . ALA A 1 584 ? -22.532 -10.988 27.200 1.00 82.38 584 ALA A CA 1
ATOM 4664 C C . ALA A 1 584 ? -21.713 -10.232 28.267 1.00 82.38 584 ALA A C 1
ATOM 4666 O O . ALA A 1 584 ? -21.657 -9.007 28.229 1.00 82.38 584 ALA A O 1
ATOM 4667 N N . ILE A 1 585 ? -21.041 -10.943 29.182 1.00 82.25 585 ILE A N 1
ATOM 4668 C CA . ILE A 1 585 ? -20.092 -10.336 30.130 1.00 82.25 585 ILE A CA 1
ATOM 4669 C C . ILE A 1 585 ? -18.878 -9.755 29.398 1.00 82.25 585 ILE A C 1
ATOM 4671 O O . ILE A 1 585 ? -18.508 -8.624 29.684 1.00 82.25 585 ILE A O 1
ATOM 4675 N N . GLU A 1 586 ? -18.299 -10.481 28.438 1.00 83.38 586 GLU A N 1
ATOM 4676 C CA . GLU A 1 586 ? -17.168 -9.996 27.626 1.00 83.38 586 GLU A CA 1
ATOM 4677 C C . GLU A 1 586 ? -17.527 -8.712 26.863 1.00 83.38 586 GLU A C 1
ATOM 4679 O O . GLU A 1 586 ? -16.771 -7.737 26.865 1.00 83.38 586 GLU A O 1
ATOM 4684 N N . LEU A 1 587 ? -18.723 -8.681 26.264 1.00 82.62 587 LEU A N 1
ATOM 4685 C CA . LEU A 1 587 ? -19.252 -7.500 25.585 1.00 82.62 587 LEU A CA 1
ATOM 4686 C C . LEU A 1 587 ? -19.380 -6.311 26.552 1.00 82.62 587 LEU A C 1
ATOM 4688 O O . LEU A 1 587 ? -18.868 -5.226 26.273 1.00 82.62 587 LEU A O 1
ATOM 4692 N N . LEU A 1 588 ? -20.021 -6.519 27.705 1.00 83.94 588 LEU A N 1
ATOM 4693 C CA . LEU A 1 588 ? -20.213 -5.472 28.709 1.00 83.94 588 LEU A CA 1
ATOM 4694 C C . LEU A 1 588 ? -18.873 -4.973 29.275 1.00 83.94 588 LEU A C 1
ATOM 4696 O O . LEU A 1 588 ? -18.678 -3.763 29.388 1.00 83.94 588 LEU A O 1
ATOM 4700 N N . ASP A 1 589 ? -17.921 -5.868 29.546 1.00 83.06 589 ASP A N 1
ATOM 4701 C CA . ASP A 1 589 ? -16.585 -5.524 30.046 1.00 83.06 589 ASP A CA 1
ATOM 4702 C C . ASP A 1 589 ? -15.815 -4.660 29.043 1.00 83.06 589 ASP A C 1
ATOM 4704 O O . ASP A 1 589 ? -15.328 -3.584 29.402 1.00 83.06 589 ASP A O 1
ATOM 4708 N N . SER A 1 590 ? -15.799 -5.058 27.767 1.00 78.69 590 SER A N 1
ATOM 4709 C CA . SER A 1 590 ? -15.158 -4.273 26.706 1.00 78.69 590 SER A CA 1
ATOM 4710 C C . SER A 1 590 ? -15.769 -2.875 26.561 1.00 78.69 590 SER A C 1
ATOM 4712 O O . SER A 1 590 ? -15.043 -1.881 26.443 1.00 78.69 590 SER A O 1
ATOM 4714 N N . SER A 1 591 ? -17.098 -2.771 26.662 1.00 75.00 591 SER A N 1
ATOM 4715 C CA . SER A 1 591 ? -17.820 -1.501 26.568 1.00 75.00 591 SER A CA 1
ATOM 4716 C C . SER A 1 591 ? -17.555 -0.572 27.759 1.00 75.00 591 SER A C 1
ATOM 4718 O O . SER A 1 591 ? -17.481 0.644 27.573 1.00 75.00 591 SER A O 1
ATOM 4720 N N . SER A 1 592 ? -17.333 -1.132 28.955 1.00 69.94 592 SER A N 1
ATOM 4721 C CA . SER A 1 592 ? -17.127 -0.372 30.194 1.00 69.94 592 SER A CA 1
ATOM 4722 C C . SER A 1 592 ? -15.829 0.445 30.193 1.00 69.94 592 SER A C 1
ATOM 4724 O O . SER A 1 592 ? -15.786 1.526 30.774 1.00 69.94 592 SER A O 1
ATOM 4726 N N . SER A 1 593 ? -14.792 -0.019 29.483 1.00 64.50 593 SER A N 1
ATOM 4727 C CA . SER A 1 593 ? -13.534 0.728 29.311 1.00 64.50 593 SER A CA 1
ATOM 4728 C C . SER A 1 593 ? -13.679 1.972 28.436 1.00 64.50 593 SER A C 1
ATOM 4730 O O . SER A 1 593 ? -12.934 2.933 28.592 1.00 64.50 593 SER A O 1
ATOM 4732 N N . LYS A 1 594 ? -14.658 1.957 27.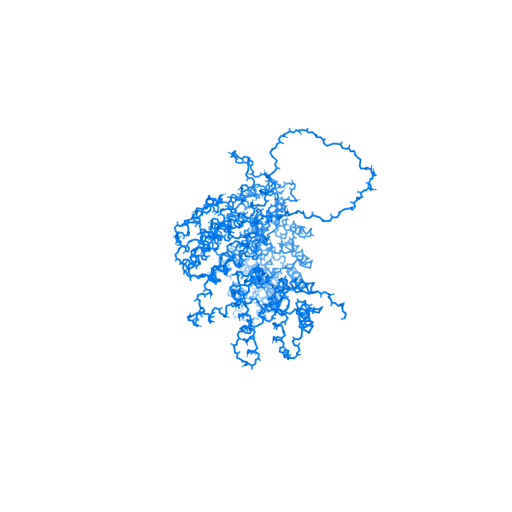525 1.00 61.50 594 LYS A N 1
ATOM 4733 C CA . LYS A 1 594 ? -14.950 3.047 26.590 1.00 61.50 594 LYS A CA 1
ATOM 4734 C C . LYS A 1 594 ? -16.030 3.991 27.126 1.00 61.50 594 LYS A C 1
ATOM 4736 O O . LYS A 1 594 ? -16.400 4.925 26.426 1.00 61.50 594 LYS A O 1
ATOM 4741 N N . ALA A 1 595 ? -16.560 3.756 28.330 1.00 57.41 595 ALA A N 1
ATOM 4742 C CA . ALA A 1 595 ? -17.687 4.516 28.873 1.00 57.41 595 ALA A CA 1
ATOM 4743 C C . ALA A 1 595 ? -17.372 6.013 29.045 1.00 57.41 595 ALA A C 1
ATOM 4745 O O . ALA A 1 595 ? -18.245 6.842 28.803 1.00 57.41 595 ALA A O 1
ATOM 4746 N N . ASP A 1 596 ? -16.120 6.356 29.362 1.00 55.84 596 ASP A N 1
ATOM 4747 C CA . ASP A 1 596 ? -15.681 7.747 29.535 1.00 55.84 596 ASP A CA 1
ATOM 4748 C C . ASP A 1 596 ? -15.540 8.505 28.195 1.00 55.84 596 ASP A C 1
ATOM 4750 O O . ASP A 1 596 ? -15.506 9.732 28.183 1.00 55.84 596 ASP A O 1
ATOM 4754 N N . THR A 1 597 ? -15.459 7.792 27.061 1.00 54.59 597 THR A N 1
ATOM 4755 C CA . THR A 1 597 ? -15.223 8.367 25.717 1.00 54.59 597 THR A CA 1
ATOM 4756 C C . THR A 1 597 ? -16.398 8.197 24.750 1.00 54.59 597 THR A C 1
ATOM 4758 O O . THR A 1 597 ? -16.626 9.065 23.917 1.00 54.59 597 THR A O 1
ATOM 4761 N N . VAL A 1 598 ? -17.131 7.085 24.836 1.00 57.62 598 VAL A N 1
ATOM 4762 C CA . VAL A 1 598 ? -18.190 6.671 23.890 1.00 57.62 598 VAL A CA 1
ATOM 4763 C C . VAL A 1 598 ? -19.570 6.633 24.563 1.00 57.62 598 VAL A C 1
ATOM 4765 O O . VAL A 1 598 ? -20.591 6.578 23.886 1.00 57.62 598 VAL A O 1
ATOM 4768 N N . GLY A 1 599 ? -19.627 6.696 25.895 1.00 66.56 599 GLY A N 1
ATOM 4769 C CA . GLY A 1 599 ? -20.867 6.585 26.657 1.00 66.56 599 GLY A CA 1
ATOM 4770 C C . GLY A 1 599 ? -21.219 5.160 27.073 1.00 66.56 599 GLY A C 1
ATOM 4771 O O . GLY A 1 599 ? -20.624 4.166 26.636 1.00 66.56 599 GLY A O 1
ATOM 4772 N N . VAL A 1 600 ? -22.206 5.079 27.958 1.00 79.12 600 VAL A N 1
ATOM 4773 C CA . VAL A 1 600 ? -22.698 3.853 28.589 1.00 79.12 600 VAL A CA 1
ATOM 4774 C C . VAL A 1 600 ? -23.573 3.065 27.621 1.00 79.12 600 VAL A C 1
ATOM 4776 O O . VAL A 1 600 ? -24.406 3.635 26.921 1.00 79.12 600 VAL A O 1
ATOM 4779 N N . LEU A 1 601 ? -23.357 1.747 27.571 1.00 81.50 601 LEU A N 1
ATOM 4780 C CA . LEU A 1 601 ? -23.945 0.858 26.564 1.00 81.50 601 LEU A CA 1
ATOM 4781 C C . LEU A 1 601 ? -25.474 0.739 26.655 1.00 81.50 601 LEU A C 1
ATOM 4783 O O . LEU A 1 601 ? -26.123 0.652 25.620 1.00 81.50 601 LEU A O 1
ATOM 4787 N N . LEU A 1 602 ? -26.019 0.689 27.872 1.00 84.31 602 LEU A N 1
ATOM 4788 C CA . LEU A 1 602 ? -27.436 0.447 28.159 1.00 84.31 602 LEU A CA 1
ATOM 4789 C C . LEU A 1 602 ? -27.989 1.563 29.035 1.00 84.31 602 LEU A C 1
ATOM 4791 O O . LEU A 1 602 ? -27.251 2.071 29.873 1.00 84.31 602 LEU A O 1
ATOM 4795 N N . GLU A 1 603 ? -29.272 1.881 28.890 1.00 85.75 603 GLU A N 1
ATOM 4796 C CA . GLU A 1 603 ? -29.997 2.781 29.795 1.00 85.75 603 GLU A CA 1
ATOM 4797 C C . GLU A 1 603 ? -30.370 2.081 31.122 1.00 85.75 603 GLU A C 1
ATOM 4799 O O . GLU A 1 603 ? -30.346 0.852 31.232 1.00 85.75 603 GLU A O 1
ATOM 4804 N N . GLU A 1 604 ? -30.733 2.845 32.160 1.00 84.50 604 GLU A N 1
ATOM 4805 C CA . GLU A 1 604 ? -31.141 2.292 33.461 1.00 84.50 604 GLU A CA 1
ATOM 4806 C C . GLU A 1 604 ? -32.381 1.385 33.354 1.00 84.50 604 GLU A C 1
ATOM 4808 O O . GLU A 1 604 ? -32.408 0.300 33.943 1.00 84.50 604 GLU A O 1
ATOM 4813 N N . ASP A 1 605 ? -33.374 1.772 32.548 1.00 86.38 605 ASP A N 1
ATOM 4814 C CA . ASP A 1 605 ? -34.576 0.965 32.308 1.00 86.38 605 ASP A CA 1
ATOM 4815 C C . ASP A 1 605 ? -34.243 -0.356 31.592 1.00 86.38 605 ASP A C 1
ATOM 4817 O O . ASP A 1 605 ? -34.813 -1.410 31.891 1.00 86.38 605 ASP A O 1
ATOM 4821 N N . GLU A 1 606 ? -33.272 -0.340 30.679 1.00 87.06 606 GLU A N 1
ATOM 4822 C CA . GLU A 1 606 ? -32.783 -1.535 29.986 1.00 87.06 606 GLU A CA 1
ATOM 4823 C C . GLU A 1 606 ? -31.955 -2.429 30.915 1.00 87.06 606 GLU A C 1
ATOM 4825 O O . GLU A 1 606 ? -32.102 -3.654 30.893 1.00 87.06 606 GLU A O 1
ATOM 4830 N N . ALA A 1 607 ? -31.150 -1.838 31.801 1.00 86.56 607 ALA A N 1
ATOM 4831 C CA . ALA A 1 607 ? -30.455 -2.563 32.860 1.00 86.56 607 ALA A CA 1
ATOM 4832 C C . ALA A 1 607 ? -31.454 -3.268 33.795 1.00 86.56 607 ALA A C 1
ATOM 4834 O O . ALA A 1 607 ? -31.236 -4.414 34.205 1.00 86.56 607 ALA A O 1
ATOM 4835 N N . GLN A 1 608 ? -32.594 -2.631 34.076 1.00 86.94 608 GLN A N 1
ATOM 4836 C CA . GLN A 1 608 ? -33.678 -3.231 34.847 1.00 86.94 608 GLN A CA 1
ATOM 4837 C C . GLN A 1 608 ? -34.358 -4.391 34.097 1.00 86.94 608 GLN A C 1
ATOM 4839 O O . GLN A 1 608 ? -34.686 -5.414 34.707 1.00 86.94 608 GLN A O 1
ATOM 4844 N N . GLN A 1 609 ? -34.533 -4.285 32.776 1.00 86.81 609 GLN A N 1
ATOM 4845 C CA . GLN A 1 609 ? -35.016 -5.398 31.947 1.00 86.81 609 GLN A CA 1
ATOM 4846 C C . GLN A 1 609 ? -34.024 -6.568 31.932 1.00 86.81 609 GLN A C 1
ATOM 4848 O O . GLN A 1 609 ? -34.433 -7.724 32.073 1.00 86.81 609 GLN A O 1
ATOM 4853 N N . LEU A 1 610 ? -32.724 -6.284 31.805 1.00 86.81 610 LEU A N 1
ATOM 4854 C CA . LEU A 1 610 ? -31.662 -7.288 31.856 1.00 86.81 610 LEU A CA 1
ATOM 4855 C C . LEU A 1 610 ? -31.674 -8.035 33.194 1.00 86.81 610 LEU A C 1
ATOM 4857 O O . LEU A 1 610 ? -31.628 -9.267 33.220 1.00 86.81 610 LEU A O 1
ATOM 4861 N N . TYR A 1 611 ? -31.818 -7.303 34.301 1.00 88.12 611 TYR A N 1
ATOM 4862 C CA . TYR A 1 611 ? -31.984 -7.887 35.627 1.00 88.12 611 TYR A CA 1
ATOM 4863 C C . TYR A 1 611 ? -33.165 -8.866 35.676 1.00 88.12 611 TYR A C 1
ATOM 4865 O O . TYR A 1 611 ? -32.983 -10.023 36.062 1.00 88.12 611 TYR A O 1
ATOM 4873 N N . GLN A 1 612 ? -34.359 -8.437 35.250 1.00 88.12 612 GLN A N 1
ATOM 4874 C CA . GLN A 1 612 ? -35.565 -9.277 35.267 1.00 88.12 612 GLN A CA 1
ATOM 4875 C C . GLN A 1 612 ? -35.410 -10.547 34.421 1.00 88.12 612 GLN A C 1
ATOM 4877 O O . GLN A 1 612 ? -35.919 -11.605 34.796 1.00 88.12 612 GLN A O 1
ATOM 4882 N N . LEU A 1 613 ? -34.685 -10.450 33.307 1.00 85.88 613 LEU A N 1
ATOM 4883 C CA . LEU A 1 613 ? -34.466 -11.550 32.378 1.00 85.88 613 LEU A CA 1
ATOM 4884 C C . LEU A 1 613 ? -33.499 -12.611 32.930 1.00 85.88 613 LEU A C 1
ATOM 4886 O O . LEU A 1 613 ? -33.726 -13.806 32.737 1.00 85.88 613 LEU A O 1
ATOM 4890 N N . VAL A 1 614 ? -32.443 -12.200 33.640 1.00 85.69 614 VAL A N 1
ATOM 4891 C CA . VAL A 1 614 ? -31.374 -13.109 34.095 1.00 85.69 614 VAL A CA 1
ATOM 4892 C C . VAL A 1 614 ? -31.596 -13.615 35.524 1.00 85.69 614 VAL A C 1
ATOM 4894 O O . VAL A 1 614 ? -31.280 -14.767 35.816 1.00 85.69 614 VAL A O 1
ATOM 4897 N N . VAL A 1 615 ? -32.177 -12.813 36.427 1.00 85.25 615 VAL A N 1
ATOM 4898 C CA . VAL A 1 615 ? -32.259 -13.133 37.871 1.00 85.25 615 VAL A CA 1
ATOM 4899 C C . VAL A 1 615 ? -33.009 -14.437 38.177 1.00 85.25 615 VAL A C 1
ATOM 4901 O O . VAL A 1 615 ? -32.684 -15.140 39.144 1.00 85.25 615 VAL A O 1
ATOM 4904 N N . GLY A 1 616 ? -34.009 -14.769 37.352 1.00 77.69 616 GLY A N 1
ATOM 4905 C CA . GLY A 1 616 ? -34.780 -16.009 37.449 1.00 77.69 616 GLY A CA 1
ATOM 4906 C C . GLY A 1 616 ? -33.997 -17.253 37.018 1.00 77.69 616 GLY A C 1
ATOM 4907 O O . GLY A 1 616 ? -34.316 -18.349 37.474 1.00 77.69 616 GLY A O 1
ATOM 4908 N N . ILE A 1 617 ? -32.965 -17.076 36.190 1.00 78.94 617 ILE A N 1
ATOM 4909 C CA . ILE A 1 617 ? -32.082 -18.135 35.692 1.00 78.94 617 ILE A CA 1
ATOM 4910 C C . ILE A 1 617 ? -30.902 -18.303 36.658 1.00 78.94 617 ILE A C 1
ATOM 4912 O O . ILE A 1 617 ? -30.735 -19.363 37.258 1.00 78.94 617 ILE A O 1
ATOM 4916 N N . ASP A 1 618 ? -30.121 -17.238 36.857 1.00 82.81 618 ASP A N 1
ATOM 4917 C CA . ASP A 1 618 ? -28.961 -17.198 37.749 1.00 82.81 618 ASP A CA 1
ATOM 4918 C C . ASP A 1 618 ? -28.778 -15.781 38.319 1.00 82.81 618 ASP A C 1
ATOM 4920 O O . ASP A 1 618 ? -28.468 -14.821 37.614 1.00 82.81 618 ASP A O 1
ATOM 4924 N N . CYS A 1 619 ? -28.953 -15.646 39.635 1.00 84.38 619 CYS A N 1
ATOM 4925 C CA . CYS A 1 619 ? -28.827 -14.360 40.317 1.00 84.38 619 CYS A CA 1
ATOM 4926 C C . CYS A 1 619 ? -27.379 -13.870 40.442 1.00 84.38 619 CYS A C 1
ATOM 4928 O O . CYS A 1 619 ? -27.173 -12.662 40.493 1.00 84.38 619 CYS A O 1
ATOM 4930 N N . PHE A 1 620 ? -26.385 -14.762 40.493 1.00 84.12 620 PHE A N 1
ATOM 4931 C CA . PHE A 1 620 ? -24.978 -14.353 40.520 1.00 84.12 620 PHE A CA 1
ATOM 4932 C C . PHE A 1 620 ? -24.542 -13.857 39.145 1.00 84.12 620 PHE A C 1
ATOM 4934 O O . PHE A 1 620 ? -23.871 -12.833 39.056 1.00 84.12 620 PHE A O 1
ATOM 4941 N N . MET A 1 621 ? -24.996 -14.513 38.076 1.00 85.50 621 MET A N 1
ATOM 4942 C CA . MET A 1 621 ? -24.780 -14.037 36.709 1.00 85.50 621 MET A CA 1
ATOM 4943 C C . MET A 1 621 ? -25.444 -12.674 36.463 1.00 85.50 621 MET A C 1
ATOM 4945 O O . MET A 1 621 ? -24.815 -11.778 35.903 1.00 85.50 621 MET A O 1
ATOM 4949 N N . ALA A 1 622 ? -26.682 -12.490 36.940 1.00 86.81 622 ALA A N 1
ATOM 4950 C CA . ALA A 1 622 ? -27.366 -11.199 36.883 1.00 86.81 622 ALA A CA 1
ATOM 4951 C C . ALA A 1 622 ? -26.560 -10.109 37.605 1.00 86.81 622 ALA A C 1
ATOM 4953 O O . ALA A 1 622 ? -26.347 -9.034 37.052 1.00 86.81 622 ALA A O 1
ATOM 4954 N N . LEU A 1 623 ? -26.042 -10.406 38.803 1.00 88.38 623 LEU A N 1
ATOM 4955 C CA . LEU A 1 623 ? -25.187 -9.474 39.533 1.00 88.38 623 LEU A CA 1
ATOM 4956 C C . LEU A 1 623 ? -23.920 -9.132 38.737 1.00 88.38 623 LEU A C 1
ATOM 4958 O O . LEU A 1 623 ? -23.610 -7.955 38.604 1.00 88.38 623 LEU A O 1
ATOM 4962 N N . LYS A 1 624 ? -23.217 -10.117 38.163 1.00 88.88 624 LYS A N 1
ATOM 4963 C CA . LYS A 1 624 ? -22.010 -9.869 37.352 1.00 88.88 624 LYS A CA 1
ATOM 4964 C C . LYS A 1 624 ? -22.271 -8.890 36.201 1.00 88.88 624 LYS A C 1
ATOM 4966 O O . LYS A 1 624 ? -21.512 -7.942 36.037 1.00 88.88 624 LYS A O 1
ATOM 4971 N N . MET A 1 625 ? -23.356 -9.081 35.449 1.00 87.69 625 MET A N 1
ATOM 4972 C CA . MET A 1 625 ? -23.724 -8.180 34.347 1.00 87.69 625 MET A CA 1
ATOM 4973 C C . MET A 1 625 ? -24.064 -6.767 34.840 1.00 87.69 625 MET A C 1
ATOM 4975 O O . MET A 1 625 ? -23.645 -5.787 34.234 1.00 87.69 625 MET A O 1
ATOM 4979 N N . LEU A 1 626 ? -24.778 -6.647 35.963 1.00 88.94 626 LEU A N 1
ATOM 4980 C CA . LEU A 1 626 ? -25.156 -5.349 36.533 1.00 88.94 626 LEU A CA 1
ATOM 4981 C C . LEU A 1 626 ? -23.974 -4.584 37.143 1.00 88.94 626 LEU A C 1
ATOM 4983 O O . LEU A 1 626 ? -23.980 -3.355 37.136 1.00 88.94 626 LEU A O 1
ATOM 4987 N N . LEU A 1 627 ? -22.960 -5.282 37.664 1.00 87.81 627 LEU A N 1
ATOM 4988 C CA . LEU A 1 627 ? -21.743 -4.660 38.202 1.00 87.81 627 LEU A CA 1
ATOM 4989 C C . LEU A 1 627 ? -20.873 -4.011 37.110 1.00 87.81 627 LEU A C 1
ATOM 4991 O O . LEU A 1 627 ? -20.050 -3.158 37.429 1.00 87.81 627 LEU A O 1
ATOM 4995 N N . LEU A 1 628 ? -21.066 -4.384 35.840 1.00 86.69 628 LEU A N 1
ATOM 4996 C CA . LEU A 1 628 ? -20.406 -3.761 34.684 1.00 86.69 628 LEU A CA 1
ATOM 4997 C C . LEU A 1 628 ? -21.100 -2.470 34.214 1.00 86.69 628 LEU A C 1
ATOM 4999 O O . LEU A 1 628 ? -20.539 -1.728 33.410 1.00 86.69 628 LEU A O 1
ATOM 5003 N N . LEU A 1 629 ? -22.303 -2.189 34.724 1.00 86.38 629 LEU A N 1
ATOM 5004 C CA . LEU A 1 629 ? -23.080 -0.985 34.435 1.00 86.38 629 LEU A CA 1
ATOM 5005 C C . LEU A 1 629 ? -22.983 0.009 35.606 1.00 86.38 629 LEU A C 1
ATOM 5007 O O . LEU A 1 629 ? -22.764 -0.402 36.743 1.00 86.38 629 LEU A O 1
ATOM 5011 N N . PRO A 1 630 ? -23.170 1.321 35.388 1.00 83.25 630 PRO A N 1
ATOM 5012 C CA . PRO A 1 630 ? -23.027 2.325 36.448 1.00 83.25 630 PRO A CA 1
ATOM 5013 C C . PRO A 1 630 ? -24.259 2.467 37.367 1.00 83.25 630 PRO A C 1
ATOM 5015 O O . PRO A 1 630 ? -24.243 3.281 38.292 1.00 83.25 630 PRO A O 1
ATOM 5018 N N . TYR A 1 631 ? -25.331 1.700 37.140 1.00 86.56 631 TYR A N 1
ATOM 5019 C CA . TYR A 1 631 ? -26.627 1.906 37.797 1.00 86.56 631 TYR A CA 1
ATOM 5020 C C . TYR A 1 631 ? -26.725 1.236 39.171 1.00 86.56 631 TYR A C 1
ATOM 5022 O O . TYR A 1 631 ? -26.808 0.012 39.293 1.00 86.56 631 TYR A O 1
ATOM 5030 N N . ARG A 1 632 ? -26.785 2.053 40.230 1.00 82.50 632 ARG A N 1
ATOM 5031 C CA . ARG A 1 632 ? -26.844 1.577 41.624 1.00 82.50 632 ARG A CA 1
ATOM 5032 C C . ARG A 1 632 ? -28.169 0.908 41.989 1.00 82.50 632 ARG A C 1
ATOM 5034 O O . ARG A 1 632 ? -28.156 -0.053 42.754 1.00 82.50 632 ARG A O 1
ATOM 5041 N N . GLY A 1 633 ? -29.297 1.376 41.453 1.00 85.50 633 GLY A N 1
ATOM 5042 C CA . GLY A 1 633 ? -30.625 0.833 41.767 1.00 85.50 633 GLY A CA 1
ATOM 5043 C C . GLY A 1 633 ? -30.737 -0.674 41.482 1.00 85.50 633 GLY A C 1
ATOM 5044 O O . GLY A 1 633 ? -30.923 -1.454 42.425 1.00 85.50 633 GLY A O 1
ATOM 5045 N N . PRO A 1 634 ? -30.543 -1.109 40.221 1.00 86.19 634 PRO A N 1
ATOM 5046 C CA . PRO A 1 634 ? -30.575 -2.525 39.848 1.00 86.19 634 PRO A CA 1
ATOM 5047 C C . PRO A 1 634 ? -29.536 -3.378 40.597 1.00 86.19 634 PRO A C 1
ATOM 5049 O O . PRO A 1 634 ? -29.837 -4.497 41.022 1.00 86.19 634 PRO A O 1
ATOM 5052 N N . GLN A 1 635 ? -28.325 -2.847 40.821 1.00 88.38 635 GLN A N 1
ATOM 5053 C CA . GLN A 1 635 ? -27.269 -3.535 41.578 1.00 88.38 635 GLN A CA 1
ATOM 5054 C C . GLN A 1 635 ? -27.716 -3.870 43.009 1.00 88.38 635 GLN A C 1
ATOM 5056 O O . GLN A 1 635 ? -27.627 -5.024 43.433 1.00 88.38 635 GLN A O 1
ATOM 5061 N N . ILE A 1 636 ? -28.239 -2.880 43.740 1.00 85.44 636 ILE A N 1
ATOM 5062 C CA . ILE A 1 636 ? -28.712 -3.032 45.125 1.00 85.44 636 ILE A CA 1
ATOM 5063 C C . ILE A 1 636 ? -29.899 -4.003 45.186 1.00 85.44 636 ILE A C 1
ATOM 5065 O O . ILE A 1 636 ? -29.952 -4.871 46.062 1.00 85.44 636 ILE A O 1
ATOM 5069 N N . GLN A 1 637 ? -30.828 -3.919 44.228 1.00 86.69 637 GLN A N 1
ATOM 5070 C CA . GLN A 1 637 ? -31.960 -4.843 44.152 1.00 86.69 637 GLN A CA 1
ATOM 5071 C C . GLN A 1 637 ? -31.497 -6.298 43.983 1.00 86.69 637 GLN A C 1
ATOM 5073 O O . GLN A 1 637 ? -31.979 -7.192 44.687 1.00 86.69 637 GLN A O 1
ATOM 5078 N N . CYS A 1 638 ? -30.535 -6.541 43.089 1.00 87.56 638 CYS A N 1
ATOM 5079 C CA . CYS A 1 638 ? -29.981 -7.872 42.863 1.00 87.56 638 CYS A CA 1
ATOM 5080 C C . CYS A 1 638 ? -29.225 -8.399 44.095 1.00 87.56 638 CYS A C 1
ATOM 5082 O O . CYS A 1 638 ? -29.379 -9.569 44.462 1.00 87.56 638 CYS A O 1
ATOM 5084 N N . LEU A 1 639 ? -28.464 -7.540 44.782 1.00 87.69 639 LEU A N 1
ATOM 5085 C CA . LEU A 1 639 ? -27.790 -7.884 46.039 1.00 87.69 639 LEU A CA 1
ATOM 5086 C C . LEU A 1 639 ? -28.781 -8.315 47.127 1.00 87.69 639 LEU A C 1
ATOM 5088 O O . LEU A 1 639 ? -28.536 -9.308 47.814 1.00 87.69 639 LEU A O 1
ATOM 5092 N N . GLY A 1 640 ? -29.930 -7.642 47.238 1.00 86.00 640 GLY A N 1
ATOM 5093 C CA . GLY A 1 640 ? -30.983 -8.011 48.190 1.00 86.00 640 GLY A CA 1
ATOM 5094 C C . GLY A 1 640 ? -31.568 -9.402 47.926 1.00 86.00 640 GLY A C 1
ATOM 5095 O O . GLY A 1 640 ? -31.812 -10.171 48.860 1.00 86.00 640 GLY A O 1
ATOM 5096 N N . VAL A 1 641 ? -31.735 -9.777 46.651 1.00 87.00 641 VAL A N 1
ATOM 5097 C CA . VAL A 1 641 ? -32.174 -11.130 46.267 1.00 87.00 641 VAL A CA 1
ATOM 5098 C C . VAL A 1 641 ? -31.121 -12.181 46.616 1.00 87.00 641 VAL A C 1
ATOM 5100 O O . VAL A 1 641 ? -31.474 -13.264 47.089 1.00 87.00 641 VAL A O 1
ATOM 5103 N N . ILE A 1 642 ? -29.837 -11.879 46.414 1.00 86.50 642 ILE A N 1
ATOM 5104 C CA . ILE A 1 642 ? -28.743 -12.790 46.772 1.00 86.50 642 ILE A CA 1
ATOM 5105 C C . ILE A 1 642 ? -28.667 -12.968 48.292 1.00 86.50 642 ILE A C 1
ATOM 5107 O O . ILE A 1 642 ? -28.578 -14.110 48.743 1.00 86.50 642 ILE A O 1
ATOM 5111 N N . ASP A 1 643 ? -28.791 -11.902 49.091 1.00 86.25 643 ASP A N 1
ATOM 5112 C CA . ASP A 1 643 ? -28.817 -12.018 50.559 1.00 86.25 643 ASP A CA 1
ATOM 5113 C C . ASP A 1 643 ? -29.979 -12.913 51.032 1.00 86.25 643 ASP A C 1
ATOM 5115 O O . ASP A 1 643 ? -29.799 -13.834 51.839 1.00 86.25 643 ASP A O 1
ATOM 5119 N N . ALA A 1 644 ? -31.169 -12.718 50.451 1.00 84.50 644 ALA A N 1
ATOM 5120 C CA . ALA A 1 644 ? -32.343 -13.536 50.736 1.00 84.50 644 ALA A CA 1
ATOM 5121 C C . ALA A 1 644 ? -32.164 -15.006 50.312 1.00 84.50 644 ALA A C 1
ATOM 5123 O O . ALA A 1 644 ? -32.607 -15.907 51.028 1.00 84.50 644 ALA A O 1
ATOM 5124 N N . LYS A 1 645 ? -31.495 -15.280 49.184 1.00 82.25 645 LYS A N 1
ATOM 5125 C CA . LYS A 1 645 ? -31.161 -16.653 48.771 1.00 82.25 645 LYS A CA 1
ATOM 5126 C C . LYS A 1 645 ? -30.131 -17.284 49.710 1.00 82.25 645 LYS A C 1
ATOM 5128 O O . LYS A 1 645 ? -30.338 -18.418 50.135 1.00 82.25 645 LYS A O 1
ATOM 5133 N N . LEU A 1 646 ? -29.091 -16.553 50.114 1.00 79.44 646 LEU A N 1
ATOM 5134 C CA . LEU A 1 646 ? -28.080 -17.027 51.068 1.00 79.44 646 LEU A CA 1
ATOM 5135 C C . LEU A 1 646 ? -28.691 -17.377 52.437 1.00 79.44 646 LEU A C 1
ATOM 5137 O O . LEU A 1 646 ? -28.264 -18.343 53.067 1.00 79.44 646 LEU A O 1
ATOM 5141 N N . LYS A 1 647 ? -29.749 -16.672 52.863 1.00 74.12 647 LYS A N 1
ATOM 5142 C CA . LYS A 1 647 ? -30.529 -17.001 54.073 1.00 74.12 647 LYS A CA 1
ATOM 5143 C C . LYS A 1 647 ? -31.132 -18.413 54.047 1.00 74.12 647 LYS A C 1
ATOM 5145 O O . LYS A 1 647 ? -31.205 -19.058 55.088 1.00 74.12 647 LYS A O 1
ATOM 5150 N N . ASN A 1 648 ? -31.568 -18.889 52.881 1.00 61.88 648 ASN A N 1
ATOM 5151 C CA . ASN A 1 648 ? -32.291 -20.159 52.741 1.00 61.88 648 ASN A CA 1
ATOM 5152 C C . ASN A 1 648 ? -31.363 -21.373 52.549 1.00 61.88 648 ASN A C 1
ATOM 5154 O O . ASN A 1 648 ? -31.793 -22.510 52.734 1.00 61.88 648 ASN A O 1
ATOM 5158 N N . VAL A 1 649 ? -30.094 -21.153 52.193 1.00 60.47 649 VAL A N 1
ATOM 5159 C CA . VAL A 1 649 ? -29.133 -22.222 51.856 1.00 60.47 649 VAL A CA 1
ATOM 5160 C C . VAL A 1 649 ? -28.399 -22.777 53.084 1.00 60.47 649 VAL A C 1
ATOM 5162 O O . VAL A 1 649 ? -27.840 -23.869 53.035 1.00 60.47 649 VAL A O 1
ATOM 5165 N N . GLN A 1 650 ? -28.497 -22.114 54.239 1.00 50.91 650 GLN A N 1
ATOM 5166 C CA . GLN A 1 650 ? -27.864 -22.537 55.497 1.00 50.91 650 GLN A CA 1
ATOM 5167 C C . GLN A 1 650 ? -28.361 -23.901 56.046 1.00 50.91 650 GLN A C 1
ATOM 5169 O O . GLN A 1 650 ? -27.870 -24.351 57.078 1.00 50.91 650 GLN A O 1
ATOM 5174 N N . GLY A 1 651 ? -29.299 -24.574 55.357 1.00 45.19 651 GLY A N 1
ATOM 5175 C CA . GLY A 1 651 ? -29.851 -25.885 55.720 1.00 45.19 651 GLY A CA 1
ATOM 5176 C C . GLY A 1 651 ? -29.708 -27.030 54.700 1.00 45.19 651 GLY A C 1
ATOM 5177 O O . GLY A 1 651 ? -29.950 -28.169 55.089 1.00 45.19 651 GLY A O 1
ATOM 5178 N N . THR A 1 652 ? -29.312 -26.811 53.434 1.00 37.81 652 THR A N 1
ATOM 5179 C CA . THR A 1 652 ? -29.239 -27.916 52.443 1.00 37.81 652 THR A CA 1
ATOM 5180 C C . THR A 1 652 ? -28.362 -27.600 51.220 1.00 37.81 652 THR A C 1
ATOM 5182 O O . THR A 1 652 ? -28.536 -26.560 50.597 1.00 37.81 652 THR A O 1
ATOM 5185 N N . ALA A 1 653 ? -27.525 -28.579 50.839 1.00 36.56 653 ALA A N 1
ATOM 5186 C CA . ALA A 1 653 ? -26.688 -28.711 49.629 1.00 36.56 653 ALA A CA 1
ATOM 5187 C C . ALA A 1 653 ? -25.342 -27.943 49.585 1.00 36.56 653 ALA A C 1
ATOM 5189 O O . ALA A 1 653 ? -25.256 -26.759 49.286 1.00 36.56 653 ALA A O 1
ATOM 5190 N N . THR A 1 654 ? -24.261 -28.699 49.794 1.00 44.34 654 THR A N 1
ATOM 5191 C CA . THR A 1 654 ? -22.843 -28.290 49.816 1.00 44.34 654 THR A CA 1
ATOM 5192 C C . THR A 1 654 ? -22.191 -28.120 48.437 1.00 44.34 654 THR A C 1
ATOM 5194 O O . THR A 1 654 ? -21.057 -27.660 48.363 1.00 44.34 654 THR A O 1
ATOM 5197 N N . ASN A 1 655 ? -22.869 -28.477 47.342 1.00 42.34 655 ASN A N 1
ATOM 5198 C CA . ASN A 1 655 ? -22.221 -28.557 46.025 1.00 42.34 655 ASN A CA 1
ATOM 5199 C C . ASN A 1 655 ? -22.289 -27.241 45.227 1.00 42.34 655 ASN A C 1
ATOM 5201 O O . ASN A 1 655 ? -21.341 -26.921 44.524 1.00 42.34 655 ASN A O 1
ATOM 5205 N N . THR A 1 656 ? -23.340 -26.428 45.378 1.00 46.41 656 THR A N 1
ATOM 5206 C CA . THR A 1 656 ? -23.487 -25.140 44.663 1.00 46.41 656 THR A CA 1
ATOM 5207 C C . THR A 1 656 ? -22.658 -24.006 45.270 1.00 46.41 656 THR A C 1
ATOM 5209 O O . THR A 1 656 ? -22.138 -23.177 44.531 1.00 46.41 656 THR A O 1
ATOM 5212 N N . LEU A 1 657 ? -22.475 -23.975 46.598 1.00 49.09 657 LEU A N 1
ATOM 5213 C CA . LEU A 1 657 ? -21.563 -23.011 47.234 1.00 49.09 657 LEU A CA 1
ATOM 5214 C C . LEU A 1 657 ? -20.090 -23.321 46.953 1.00 49.09 657 LEU A C 1
ATOM 5216 O O . LEU A 1 657 ? -19.286 -22.402 46.957 1.00 49.09 657 LEU A O 1
ATOM 5220 N N . SER A 1 658 ? -19.735 -24.586 46.710 1.00 47.81 658 SER A N 1
ATOM 5221 C CA . SER A 1 658 ? -18.359 -24.992 46.399 1.00 47.81 658 SER A CA 1
ATOM 5222 C C . SER A 1 658 ? -17.881 -24.426 45.058 1.00 47.81 658 SER A C 1
ATOM 5224 O O . SER A 1 658 ? -16.761 -23.927 44.973 1.00 47.81 658 SER A O 1
ATOM 5226 N N . ASP A 1 659 ? -18.727 -24.467 44.024 1.00 51.09 659 ASP A N 1
ATOM 5227 C CA . ASP A 1 659 ? -18.394 -23.895 42.712 1.00 51.09 659 ASP A CA 1
ATOM 5228 C C . ASP A 1 659 ? -18.460 -22.359 42.727 1.00 51.09 659 ASP A C 1
ATOM 5230 O O . ASP A 1 659 ? -17.586 -21.701 42.164 1.00 51.09 659 ASP A O 1
ATOM 5234 N N . ALA A 1 660 ? -19.424 -21.774 43.448 1.00 50.06 660 ALA A N 1
ATOM 5235 C CA . ALA A 1 660 ? -19.556 -20.321 43.580 1.00 50.06 660 ALA A CA 1
ATOM 5236 C C . ALA A 1 660 ? -18.463 -19.684 44.468 1.00 50.06 660 ALA A C 1
ATOM 5238 O O . ALA A 1 660 ? -18.047 -18.554 44.221 1.00 50.06 660 ALA A O 1
ATOM 5239 N N . ALA A 1 661 ? -17.936 -20.400 45.470 1.00 49.56 661 ALA A N 1
ATOM 5240 C CA . ALA A 1 661 ? -16.848 -19.919 46.331 1.00 49.56 661 ALA A CA 1
ATOM 5241 C C . ALA A 1 661 ? -15.480 -19.842 45.621 1.00 49.56 661 ALA A C 1
ATOM 5243 O O . ALA A 1 661 ? -14.528 -19.295 46.185 1.00 49.56 661 ALA A O 1
ATOM 5244 N N . ASN A 1 662 ? -15.383 -20.376 44.398 1.00 59.62 662 ASN A N 1
ATOM 5245 C CA . ASN A 1 662 ? -14.220 -20.269 43.513 1.00 59.62 662 ASN A CA 1
ATOM 5246 C C . ASN A 1 662 ? -14.409 -19.205 42.407 1.00 59.62 662 ASN A C 1
ATOM 5248 O O . ASN A 1 662 ? -13.580 -19.099 41.497 1.00 59.62 662 ASN A O 1
ATOM 5252 N N . ASP A 1 663 ? -15.477 -18.405 42.474 1.00 72.19 663 ASP A N 1
ATOM 5253 C CA . ASP A 1 663 ? -15.831 -17.413 41.459 1.00 72.19 663 ASP A CA 1
ATOM 5254 C C . ASP A 1 663 ? -15.039 -16.098 41.608 1.00 72.19 663 ASP A C 1
ATOM 5256 O O . ASP A 1 663 ? -15.517 -15.072 42.096 1.00 72.19 663 ASP A O 1
ATOM 5260 N N . HIS A 1 664 ? -13.777 -16.142 41.184 1.00 76.25 664 HIS A N 1
ATOM 5261 C CA . HIS A 1 664 ? -12.864 -14.995 41.153 1.00 76.25 664 HIS A CA 1
ATOM 5262 C C . HIS A 1 664 ? -13.365 -13.805 40.309 1.00 76.25 664 HIS A C 1
ATOM 5264 O O . HIS A 1 664 ? -13.034 -12.662 40.624 1.00 76.25 664 HIS A O 1
ATOM 5270 N N . GLU A 1 665 ? -14.176 -14.049 39.274 1.00 81.62 665 GLU A N 1
ATOM 5271 C CA . GLU A 1 665 ? -14.740 -13.003 38.410 1.00 81.62 665 GLU A CA 1
ATOM 5272 C C . GLU A 1 665 ? -15.675 -12.079 39.193 1.00 81.62 665 GLU A C 1
ATOM 5274 O O . GLU A 1 665 ? -15.619 -10.860 39.046 1.00 81.62 665 GLU A O 1
ATOM 5279 N N . LEU A 1 666 ? -16.494 -12.643 40.087 1.00 86.00 666 LEU A N 1
ATOM 5280 C CA . LEU A 1 666 ? -17.393 -11.857 40.929 1.00 86.00 666 LEU A CA 1
ATOM 5281 C C . LEU A 1 666 ? -16.615 -10.896 41.842 1.00 86.00 666 LEU A C 1
ATOM 5283 O O . LEU A 1 666 ? -17.014 -9.745 42.004 1.00 86.00 666 LEU A O 1
ATOM 5287 N N . LEU A 1 667 ? -15.491 -11.340 42.413 1.00 85.50 667 LEU A N 1
ATOM 5288 C CA . LEU A 1 667 ? -14.639 -10.493 43.257 1.00 85.50 667 LEU A CA 1
ATOM 5289 C C . LEU A 1 667 ? -13.993 -9.350 42.470 1.00 85.50 667 LEU A C 1
ATOM 5291 O O . LEU A 1 667 ? -13.967 -8.222 42.961 1.00 85.50 667 LEU A O 1
ATOM 5295 N N . ILE A 1 668 ? -13.508 -9.628 41.255 1.00 86.19 668 ILE A N 1
ATOM 5296 C CA . ILE A 1 668 ? -12.982 -8.597 40.348 1.00 86.19 668 ILE A CA 1
ATOM 5297 C C . ILE A 1 668 ? -14.061 -7.534 40.099 1.00 86.19 668 ILE A C 1
ATOM 5299 O O . ILE A 1 668 ? -13.813 -6.343 40.284 1.00 86.19 668 ILE A O 1
ATOM 5303 N N . LEU A 1 669 ? -15.279 -7.961 39.755 1.00 87.75 669 LEU A N 1
ATOM 5304 C CA . LEU A 1 669 ? -16.388 -7.064 39.429 1.00 87.75 669 LEU A CA 1
ATOM 5305 C C . LEU A 1 669 ? -16.862 -6.234 40.630 1.00 87.75 669 LEU A C 1
ATOM 5307 O O . LEU A 1 669 ? -17.041 -5.022 40.505 1.00 87.75 669 LEU A O 1
ATOM 5311 N N . VAL A 1 670 ? -16.990 -6.835 41.816 1.00 88.19 670 VAL A N 1
ATOM 5312 C CA . VAL A 1 670 ? -17.394 -6.117 43.041 1.00 88.19 670 VAL A CA 1
ATOM 5313 C C . VAL A 1 670 ? -16.381 -5.027 43.414 1.00 88.19 670 VAL A C 1
ATOM 5315 O O . VAL A 1 670 ? -16.778 -3.913 43.754 1.00 88.19 670 VAL A O 1
ATOM 5318 N N . LEU A 1 671 ? -15.080 -5.318 43.307 1.00 86.88 671 LEU A N 1
ATOM 5319 C CA . LEU A 1 671 ? -14.017 -4.350 43.606 1.00 86.88 671 LEU A CA 1
ATOM 5320 C C . LEU A 1 671 ? -13.877 -3.275 42.516 1.00 86.88 671 LEU A C 1
ATOM 5322 O O . LEU A 1 671 ? -13.625 -2.106 42.813 1.00 86.88 671 LEU A O 1
ATOM 5326 N N . SER A 1 672 ? -14.065 -3.643 41.247 1.00 84.81 672 SER A N 1
ATOM 5327 C CA . SER A 1 672 ? -13.995 -2.691 40.130 1.00 84.81 672 SER A CA 1
ATOM 5328 C C . SER A 1 672 ? -15.151 -1.678 40.151 1.00 84.81 672 SER A C 1
ATOM 5330 O O . SER A 1 672 ? -14.918 -0.483 39.968 1.00 84.81 672 SER A O 1
ATOM 5332 N N . SER A 1 673 ? -16.368 -2.129 40.473 1.00 83.75 673 SER A N 1
ATOM 5333 C CA . SER A 1 673 ? -17.585 -1.303 40.552 1.00 83.75 673 SER A CA 1
ATOM 5334 C C . SER A 1 673 ? -17.665 -0.438 41.818 1.00 83.75 673 SER A C 1
ATOM 5336 O O . SER A 1 673 ? -18.373 0.568 41.844 1.00 83.75 673 SER A O 1
ATOM 5338 N N . GLY A 1 674 ? -16.929 -0.797 42.878 1.00 82.75 674 GLY A N 1
ATOM 5339 C CA . GLY A 1 674 ? -16.912 -0.063 44.148 1.00 82.75 674 GLY A CA 1
ATOM 5340 C C . GLY A 1 674 ? -18.188 -0.216 44.983 1.00 82.75 674 GLY A C 1
ATOM 5341 O O . GLY A 1 674 ? -18.457 0.621 45.845 1.00 82.75 674 GLY A O 1
ATOM 5342 N N . VAL A 1 675 ? -18.981 -1.262 44.731 1.00 86.38 675 VAL A N 1
ATOM 5343 C CA . VAL A 1 675 ? -20.225 -1.573 45.464 1.00 86.38 675 VAL A CA 1
ATOM 5344 C C . VAL A 1 675 ? -19.946 -2.160 46.854 1.00 86.38 675 VAL A C 1
ATOM 5346 O O . VAL A 1 675 ? -20.811 -2.148 47.728 1.00 86.38 675 VAL A O 1
ATOM 5349 N N . LEU A 1 676 ? -18.719 -2.630 47.111 1.00 86.94 676 LEU A N 1
ATOM 5350 C CA . LEU A 1 676 ? -18.336 -3.216 48.398 1.00 86.94 676 LEU A CA 1
ATOM 5351 C C . LEU A 1 676 ? -18.570 -2.266 49.581 1.00 86.94 676 LEU A C 1
ATOM 5353 O O . LEU A 1 676 ? -18.985 -2.721 50.643 1.00 86.94 676 LEU A O 1
ATOM 5357 N N . LYS A 1 677 ? -18.349 -0.957 49.411 1.00 84.12 677 LYS A N 1
ATOM 5358 C CA . LYS A 1 677 ? -18.611 0.031 50.470 1.00 84.12 677 LYS A CA 1
ATOM 5359 C C . LYS A 1 677 ? -20.079 0.035 50.889 1.00 84.12 677 LYS A C 1
ATOM 5361 O O . LYS A 1 677 ? -20.363 0.031 52.083 1.00 84.12 677 LYS A O 1
ATOM 5366 N N . ASP A 1 678 ? -20.991 -0.027 49.923 1.00 85.06 678 ASP A N 1
ATOM 5367 C CA . ASP A 1 678 ? -22.432 -0.051 50.183 1.00 85.06 678 ASP A CA 1
ATOM 5368 C C . ASP A 1 678 ? -22.839 -1.353 50.889 1.00 85.06 678 ASP A C 1
ATOM 5370 O O . ASP A 1 678 ? -23.606 -1.327 51.847 1.00 85.06 678 ASP A O 1
ATOM 5374 N N . ILE A 1 679 ? -22.240 -2.483 50.487 1.00 86.88 679 ILE A N 1
ATOM 5375 C CA . ILE A 1 679 ? -22.438 -3.797 51.124 1.00 86.88 679 ILE A CA 1
ATOM 5376 C C . ILE A 1 679 ? -21.956 -3.805 52.585 1.00 86.88 679 ILE A C 1
ATOM 5378 O O . ILE A 1 679 ? -22.558 -4.463 53.429 1.00 86.88 679 ILE A O 1
ATOM 5382 N N . VAL A 1 680 ? -20.853 -3.114 52.888 1.00 86.31 680 VAL A N 1
ATOM 5383 C CA . VAL A 1 680 ? -20.262 -3.069 54.236 1.00 86.31 680 VAL A CA 1
ATOM 5384 C C . VAL A 1 680 ? -21.041 -2.143 55.170 1.00 86.31 680 VAL A C 1
ATOM 5386 O O . VAL A 1 680 ? -21.174 -2.439 56.358 1.00 86.31 680 VAL A O 1
ATOM 5389 N N . VAL A 1 681 ? -21.514 -1.007 54.653 1.00 85.38 681 VAL A N 1
ATOM 5390 C CA . VAL A 1 681 ? -22.208 0.016 55.444 1.00 85.38 681 VAL A CA 1
ATOM 5391 C C . VAL A 1 681 ? -23.653 -0.390 55.740 1.00 85.38 681 VAL A C 1
ATOM 5393 O O . VAL A 1 681 ? -24.135 -0.136 56.845 1.00 85.38 681 VAL A O 1
ATOM 5396 N N . ASP A 1 682 ? -24.343 -1.028 54.790 1.00 85.94 682 ASP A N 1
ATOM 5397 C CA . ASP A 1 682 ? -25.733 -1.443 54.969 1.00 85.94 682 ASP A CA 1
ATOM 5398 C C . ASP A 1 682 ? -25.830 -2.849 55.605 1.00 85.94 682 ASP A C 1
ATOM 5400 O O . ASP A 1 682 ? -25.467 -3.856 54.986 1.00 85.94 682 ASP A O 1
ATOM 5404 N N . PRO A 1 683 ? -26.377 -2.970 56.832 1.00 82.00 683 PRO A N 1
ATOM 5405 C CA . PRO A 1 683 ? -26.494 -4.253 57.520 1.00 82.00 683 PRO A CA 1
ATOM 5406 C C . PRO A 1 683 ? -27.432 -5.250 56.820 1.00 82.00 683 PRO A C 1
ATOM 5408 O O . PRO A 1 683 ? -27.377 -6.445 57.124 1.00 82.00 683 PRO A O 1
ATOM 5411 N N . SER A 1 684 ? -28.292 -4.800 55.898 1.00 83.31 684 SER A N 1
ATOM 5412 C CA . SER A 1 684 ? -29.187 -5.674 55.131 1.00 83.31 684 SER A CA 1
ATOM 5413 C C . SER A 1 684 ? -28.435 -6.643 54.209 1.00 83.31 684 SER A C 1
ATOM 5415 O O . SER A 1 684 ? -28.962 -7.716 53.916 1.00 83.31 684 SER A O 1
ATOM 5417 N N . PHE A 1 685 ? -27.183 -6.329 53.850 1.00 85.44 685 PHE A N 1
ATOM 5418 C CA . PHE A 1 685 ? -26.303 -7.174 53.034 1.00 85.44 685 PHE A CA 1
ATOM 5419 C C . PHE A 1 685 ? -25.294 -7.984 53.856 1.00 85.44 685 PHE A C 1
ATOM 5421 O O . PHE A 1 685 ? -24.314 -8.501 53.315 1.00 85.44 685 PHE A O 1
ATOM 5428 N N . GLY A 1 686 ? -25.510 -8.133 55.168 1.00 83.75 686 GLY A N 1
ATOM 5429 C CA . GLY A 1 686 ? -24.557 -8.796 56.059 1.00 83.75 686 GLY A CA 1
ATOM 5430 C C . GLY A 1 686 ? -24.181 -10.229 55.646 1.00 83.75 686 GLY A C 1
ATOM 5431 O O . GLY A 1 686 ? -23.047 -10.653 55.890 1.00 83.75 686 GLY A O 1
ATOM 5432 N N . ARG A 1 687 ? -25.073 -10.989 54.986 1.00 86.00 687 ARG A N 1
ATOM 5433 C CA . ARG A 1 687 ? -24.728 -12.341 54.504 1.00 86.00 687 ARG A CA 1
ATOM 5434 C C . ARG A 1 687 ? -23.916 -12.286 53.224 1.00 86.00 687 ARG A C 1
ATOM 5436 O O . ARG A 1 687 ? -22.985 -13.075 53.086 1.00 86.00 687 ARG A O 1
ATOM 5443 N N . VAL A 1 688 ? -24.236 -11.361 52.320 1.00 87.00 688 VAL A N 1
ATOM 5444 C CA . VAL A 1 688 ? -23.415 -11.097 51.129 1.00 87.00 688 VAL A CA 1
ATOM 5445 C C . VAL A 1 688 ? -22.011 -10.680 51.553 1.00 87.00 688 VAL A C 1
ATOM 5447 O O . VAL A 1 688 ? -21.039 -11.246 51.063 1.00 87.00 688 VAL A O 1
ATOM 5450 N N . PHE A 1 689 ? -21.888 -9.782 52.533 1.00 88.56 689 PHE A N 1
ATOM 5451 C CA . PHE A 1 689 ? -20.596 -9.395 53.090 1.00 88.56 689 PHE A CA 1
ATOM 5452 C C . PHE A 1 689 ? -19.829 -10.599 53.657 1.00 88.56 689 PHE A C 1
ATOM 5454 O O . PHE A 1 689 ? -18.676 -10.835 53.296 1.00 88.56 689 PHE A O 1
ATOM 5461 N N . SER A 1 690 ? -20.490 -11.428 54.473 1.00 87.38 690 SER A N 1
ATOM 5462 C CA . SER A 1 690 ? -19.886 -12.657 55.000 1.00 87.38 690 SER A CA 1
ATOM 5463 C C . SER A 1 690 ? -19.466 -13.633 53.895 1.00 87.38 690 SER A C 1
ATOM 5465 O O . SER A 1 690 ? -18.457 -14.322 54.047 1.00 87.38 690 SER A O 1
ATOM 5467 N N . TYR A 1 691 ? -20.224 -13.708 52.800 1.00 85.75 691 TYR A N 1
ATOM 5468 C CA . TYR A 1 691 ? -19.907 -14.534 51.638 1.00 85.75 691 TYR A CA 1
ATOM 5469 C C . TYR A 1 691 ? -18.667 -14.014 50.897 1.00 85.75 691 TYR A C 1
ATOM 5471 O O . TYR A 1 691 ? -17.763 -14.796 50.605 1.00 85.75 691 TYR A O 1
ATOM 5479 N N . LEU A 1 692 ? -18.556 -12.698 50.680 1.00 88.25 692 LEU A N 1
ATOM 5480 C CA . LEU A 1 692 ? -17.357 -12.073 50.107 1.00 88.25 692 LEU A CA 1
ATOM 5481 C C . LEU A 1 692 ? -16.117 -12.335 50.979 1.00 88.25 692 LEU A C 1
ATOM 5483 O O . LEU A 1 692 ? -15.077 -12.739 50.459 1.00 88.25 692 LEU A O 1
ATOM 5487 N N . CYS A 1 693 ? -16.230 -12.191 52.306 1.00 87.25 693 CYS A N 1
ATOM 5488 C CA . CYS A 1 693 ? -15.149 -12.532 53.236 1.00 87.25 693 CYS A CA 1
ATOM 5489 C C . CYS A 1 693 ? -14.754 -14.014 53.154 1.00 87.25 693 CYS A C 1
ATOM 5491 O O . CYS A 1 693 ? -13.565 -14.335 53.198 1.00 87.25 693 CYS A O 1
ATOM 5493 N N . HIS A 1 694 ? -15.728 -14.918 53.009 1.00 85.81 694 HIS A N 1
ATOM 5494 C CA . HIS A 1 694 ? -15.464 -16.344 52.832 1.00 85.81 694 HIS A CA 1
ATOM 5495 C C . HIS A 1 694 ? -14.698 -16.628 51.532 1.00 85.81 694 HIS A C 1
ATOM 5497 O O . HIS A 1 694 ? -13.709 -17.358 51.571 1.00 85.81 694 HIS A O 1
ATOM 5503 N N . MET A 1 695 ? -15.085 -16.012 50.409 1.00 83.31 695 MET A N 1
ATOM 5504 C CA . MET A 1 695 ? -14.364 -16.155 49.136 1.00 83.31 695 MET A CA 1
ATOM 5505 C C . MET A 1 695 ? -12.932 -15.617 49.220 1.00 83.31 695 MET A C 1
ATOM 5507 O O . MET A 1 695 ? -11.997 -16.289 48.788 1.00 83.31 695 MET A O 1
ATOM 5511 N N . MET A 1 696 ? -12.736 -14.445 49.834 1.00 85.69 696 MET A N 1
ATOM 5512 C CA . MET A 1 696 ? -11.401 -13.881 50.066 1.00 85.69 696 MET A CA 1
ATOM 5513 C C . MET A 1 696 ? -10.533 -14.807 50.929 1.00 85.69 696 MET A C 1
ATOM 5515 O O . MET A 1 696 ? -9.359 -15.017 50.622 1.00 85.69 696 MET A O 1
ATOM 5519 N N . GLY A 1 697 ? -11.111 -15.404 51.977 1.00 84.88 697 GLY A N 1
ATOM 5520 C CA . GLY A 1 697 ? -10.436 -16.395 52.817 1.00 84.88 697 GLY A CA 1
ATOM 5521 C C . GLY A 1 697 ? -10.098 -17.691 52.073 1.00 84.88 697 GLY A C 1
ATOM 5522 O O . GLY A 1 697 ? -9.002 -18.224 52.240 1.00 84.88 697 GLY A O 1
ATOM 5523 N N . ASN A 1 698 ? -10.997 -18.175 51.212 1.00 83.19 698 ASN A N 1
ATOM 5524 C CA . ASN A 1 698 ? -10.768 -19.357 50.380 1.00 83.19 698 ASN A CA 1
ATOM 5525 C C . ASN A 1 698 ? -9.630 -19.123 49.369 1.00 83.19 698 ASN A C 1
ATOM 5527 O O . ASN A 1 698 ? -8.711 -19.934 49.278 1.00 83.19 698 ASN A O 1
ATOM 5531 N N . LEU A 1 699 ? -9.615 -17.978 48.676 1.00 81.25 699 LEU A N 1
ATOM 5532 C CA . LEU A 1 699 ? -8.522 -17.610 47.767 1.00 81.25 699 LEU A CA 1
ATOM 5533 C C . LEU A 1 699 ? -7.187 -17.433 48.498 1.00 81.25 699 LEU A C 1
ATOM 5535 O O . LEU A 1 699 ? -6.152 -17.874 47.997 1.00 81.25 699 LEU A O 1
ATOM 5539 N N . ALA A 1 700 ? -7.202 -16.858 49.704 1.00 83.44 700 ALA A N 1
ATOM 5540 C CA . ALA A 1 700 ? -6.016 -16.783 50.550 1.00 83.44 700 ALA A CA 1
ATOM 5541 C C . ALA A 1 700 ? -5.485 -18.183 50.901 1.00 83.44 700 ALA A C 1
ATOM 5543 O O . ALA A 1 700 ? -4.285 -18.438 50.772 1.00 83.44 700 ALA A O 1
ATOM 5544 N N . HIS A 1 701 ? -6.372 -19.111 51.271 1.00 82.00 701 HIS A N 1
ATOM 5545 C CA . HIS A 1 701 ? -6.010 -20.499 51.553 1.00 82.00 701 HIS A CA 1
ATOM 5546 C C . HIS A 1 701 ? -5.427 -21.208 50.322 1.00 82.00 701 HIS A C 1
ATOM 5548 O O . HIS A 1 701 ? -4.362 -21.820 50.416 1.00 82.00 701 HIS A O 1
ATOM 5554 N N . LEU A 1 702 ? -6.069 -21.072 49.156 1.00 79.62 702 LEU A N 1
ATOM 5555 C CA . LEU A 1 702 ? -5.589 -21.633 47.889 1.00 79.62 702 LEU A CA 1
ATOM 5556 C C . LEU A 1 702 ? -4.226 -21.059 47.486 1.00 79.62 702 LEU A C 1
ATOM 5558 O O . LEU A 1 702 ? -3.360 -21.800 47.023 1.00 79.62 702 LEU A O 1
ATOM 5562 N N . CYS A 1 703 ? -3.996 -19.763 47.709 1.00 78.12 703 CYS A N 1
ATOM 5563 C CA . CYS A 1 703 ? -2.713 -19.125 47.435 1.00 78.12 703 CYS A CA 1
ATOM 5564 C C . CYS A 1 703 ? -1.600 -19.644 48.354 1.00 78.12 703 CYS A C 1
ATOM 5566 O O . CYS A 1 703 ? -0.503 -19.951 47.885 1.00 78.12 703 CYS A O 1
ATOM 5568 N N . GLN A 1 704 ? -1.880 -19.790 49.651 1.00 78.00 704 GLN A N 1
ATOM 5569 C CA . GLN A 1 704 ? -0.933 -20.362 50.613 1.00 78.00 704 GLN A CA 1
ATOM 5570 C C . GLN A 1 704 ? -0.634 -21.834 50.298 1.00 78.00 704 GLN A C 1
ATOM 5572 O O . GLN A 1 704 ? 0.519 -22.259 50.335 1.00 78.00 704 GLN A O 1
ATOM 5577 N N . GLN A 1 705 ? -1.652 -22.612 49.928 1.00 75.75 705 GLN A N 1
ATOM 5578 C CA . GLN A 1 705 ? -1.490 -24.011 49.543 1.00 75.75 705 GLN A CA 1
ATOM 5579 C C . GLN A 1 705 ? -0.718 -24.168 48.221 1.00 75.75 705 GLN A C 1
ATOM 5581 O O . GLN A 1 705 ? 0.109 -25.077 48.104 1.00 75.75 705 GLN A O 1
ATOM 5586 N N . GLY A 1 706 ? -0.945 -23.281 47.246 1.00 68.88 706 GLY A N 1
ATOM 5587 C CA . GLY A 1 706 ? -0.224 -23.242 45.971 1.00 68.88 706 GLY A CA 1
ATOM 5588 C C . GLY A 1 706 ? 1.277 -23.007 46.157 1.00 68.88 706 GLY A C 1
ATOM 5589 O O . GLY A 1 706 ? 2.081 -23.774 45.632 1.00 68.88 706 GLY A O 1
ATOM 5590 N N . LEU A 1 707 ? 1.650 -22.044 47.010 1.00 66.94 707 LEU A N 1
ATOM 5591 C CA . LEU A 1 707 ? 3.047 -21.764 47.379 1.00 66.94 707 LEU A CA 1
ATOM 5592 C C . LEU A 1 707 ? 3.746 -22.951 48.072 1.00 66.94 707 LEU A C 1
ATOM 5594 O O . LEU A 1 707 ? 4.964 -23.081 47.988 1.00 66.94 707 LEU A O 1
ATOM 5598 N N . LEU A 1 708 ? 2.989 -23.816 48.757 1.00 67.00 708 LEU A N 1
ATOM 5599 C CA . LEU A 1 708 ? 3.522 -24.953 49.518 1.00 67.00 708 LEU A CA 1
ATOM 5600 C C . LEU A 1 708 ? 3.601 -26.261 48.721 1.00 67.00 708 LEU A C 1
ATOM 5602 O O . LEU A 1 708 ? 4.408 -27.126 49.059 1.00 67.00 708 LEU A O 1
ATOM 5606 N N . THR A 1 709 ? 2.745 -26.459 47.712 1.00 60.16 709 THR A N 1
ATOM 5607 C CA . THR A 1 709 ? 2.550 -27.786 47.096 1.00 60.16 709 THR A CA 1
ATOM 5608 C C . THR A 1 709 ? 3.113 -27.950 45.686 1.00 60.16 709 THR A C 1
ATOM 5610 O O . THR A 1 709 ? 3.127 -29.082 45.207 1.00 60.16 709 THR A O 1
ATOM 5613 N N . ASN A 1 710 ? 3.614 -26.888 45.037 1.00 56.00 710 ASN A N 1
ATOM 5614 C CA . ASN A 1 710 ? 4.203 -26.921 43.683 1.00 56.00 710 ASN A CA 1
ATOM 5615 C C . ASN A 1 710 ? 3.346 -27.702 42.653 1.00 56.00 710 ASN A C 1
ATOM 5617 O O . ASN A 1 710 ? 3.857 -28.329 41.726 1.00 56.00 710 ASN A O 1
ATOM 5621 N N . LYS A 1 711 ? 2.024 -27.739 42.868 1.00 52.03 711 LYS A N 1
ATOM 5622 C CA . LYS A 1 711 ? 1.034 -28.313 41.950 1.00 52.03 711 LYS A CA 1
ATOM 5623 C C . LYS A 1 711 ? 0.570 -27.209 41.005 1.00 52.03 711 LYS A C 1
ATOM 5625 O O . LYS A 1 711 ? 0.511 -26.065 41.439 1.00 52.03 711 LYS A O 1
ATOM 5630 N N . ASN A 1 712 ? 0.186 -27.577 39.775 1.00 48.09 712 ASN A N 1
ATOM 5631 C CA . ASN A 1 712 ? -0.437 -26.722 38.746 1.00 48.09 712 ASN A CA 1
ATOM 5632 C C . ASN A 1 712 ? -1.740 -26.047 39.241 1.00 48.09 712 ASN A C 1
ATOM 5634 O O . ASN A 1 712 ? -2.833 -26.360 38.772 1.00 48.09 712 ASN A O 1
ATOM 5638 N N . VAL A 1 713 ? -1.652 -25.156 40.221 1.00 57.09 713 VAL A N 1
ATOM 5639 C CA . VAL A 1 713 ? -2.661 -24.138 40.504 1.00 57.09 713 VAL A CA 1
ATOM 5640 C C . VAL A 1 713 ? -2.382 -23.010 39.519 1.00 57.09 713 VAL A C 1
ATOM 5642 O O . VAL A 1 713 ? -1.220 -22.700 39.282 1.00 57.09 713 VAL A O 1
ATOM 5645 N N . ASP A 1 714 ? -3.425 -22.448 38.910 1.00 66.06 714 ASP A N 1
ATOM 5646 C CA . ASP A 1 714 ? -3.327 -21.379 37.910 1.00 66.06 714 ASP A CA 1
ATOM 5647 C C . ASP A 1 714 ? -2.540 -20.179 38.483 1.00 66.06 714 ASP A C 1
ATOM 5649 O O . ASP A 1 714 ? -3.095 -19.330 39.186 1.00 66.06 714 ASP A O 1
ATOM 5653 N N . GLU A 1 715 ? -1.220 -20.154 38.248 1.00 67.12 715 GLU A N 1
ATOM 5654 C CA . GLU A 1 715 ? -0.264 -19.210 38.850 1.00 67.12 715 GLU A CA 1
ATOM 5655 C C . GLU A 1 715 ? -0.684 -17.759 38.602 1.00 67.12 715 GLU A C 1
ATOM 5657 O O . GLU A 1 715 ? -0.507 -16.890 39.458 1.00 67.12 715 GLU A O 1
ATOM 5662 N N . LYS A 1 716 ? -1.342 -17.512 37.465 1.00 68.25 716 LYS A N 1
ATOM 5663 C CA . LYS A 1 716 ? -1.867 -16.205 37.075 1.00 68.25 716 LYS A CA 1
ATOM 5664 C C . LYS A 1 716 ? -3.016 -15.752 37.971 1.00 68.25 716 LYS A C 1
ATOM 5666 O O . LYS A 1 716 ? -3.024 -14.602 38.406 1.00 68.25 716 LYS A O 1
ATOM 5671 N N . ARG A 1 717 ? -3.955 -16.644 38.320 1.00 69.62 717 ARG A N 1
ATOM 5672 C CA . ARG A 1 717 ? -5.056 -16.326 39.256 1.00 69.62 717 ARG A C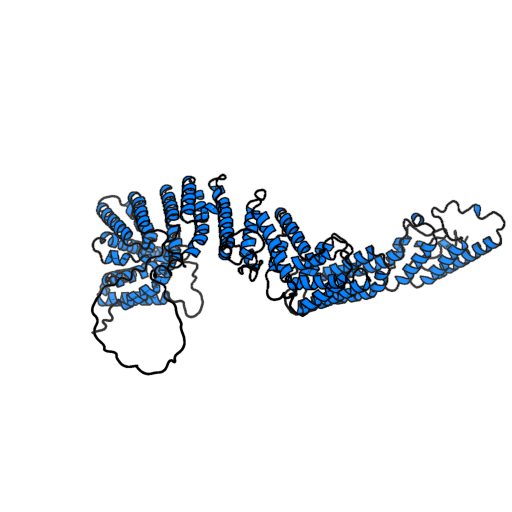A 1
ATOM 5673 C C . ARG A 1 717 ? -4.526 -15.966 40.639 1.00 69.62 717 ARG A C 1
ATOM 5675 O O . ARG A 1 717 ? -5.012 -15.022 41.260 1.00 69.62 717 ARG A O 1
ATOM 5682 N N . LEU A 1 718 ? -3.509 -16.690 41.106 1.00 73.94 718 LEU A N 1
ATOM 5683 C CA . LEU A 1 718 ? -2.861 -16.410 42.388 1.00 73.94 718 LEU A CA 1
ATOM 5684 C C . LEU A 1 718 ? -2.132 -15.062 42.369 1.00 73.94 718 LEU A C 1
ATOM 5686 O O . LEU A 1 718 ? -2.221 -14.291 43.326 1.00 73.94 718 LEU A O 1
ATOM 5690 N N . LEU A 1 719 ? -1.463 -14.743 41.260 1.00 74.88 719 LEU A N 1
ATOM 5691 C CA . LEU A 1 719 ? -0.772 -13.472 41.080 1.00 74.88 719 LEU A CA 1
ATOM 5692 C C . LEU A 1 719 ? -1.752 -12.284 41.076 1.00 74.88 719 LEU A C 1
ATOM 5694 O O . LEU A 1 719 ? -1.495 -11.289 41.757 1.00 74.88 719 LEU A O 1
ATOM 5698 N N . VAL A 1 720 ? -2.893 -12.405 40.381 1.00 77.00 720 VAL A N 1
ATOM 5699 C CA . VAL A 1 720 ? -3.979 -11.403 40.393 1.00 77.00 720 VAL A CA 1
ATOM 5700 C C . VAL A 1 720 ? -4.544 -11.234 41.804 1.00 77.00 720 VAL A C 1
ATOM 5702 O O . VAL A 1 720 ? -4.726 -10.108 42.265 1.00 77.00 720 VAL A O 1
ATOM 5705 N N . PHE A 1 721 ? -4.757 -12.322 42.546 1.00 83.75 721 PHE A N 1
ATOM 5706 C CA . PHE A 1 721 ? -5.244 -12.233 43.921 1.00 83.75 721 PHE A CA 1
ATOM 5707 C C . PHE A 1 721 ? -4.286 -11.458 44.844 1.00 83.75 721 PHE A C 1
ATOM 5709 O O . PHE A 1 721 ? -4.708 -10.512 45.510 1.00 83.75 721 PHE A O 1
ATOM 5716 N N . VAL A 1 722 ? -2.997 -11.818 44.860 1.00 81.69 722 VAL A N 1
ATOM 5717 C CA . VAL A 1 722 ? -2.004 -11.224 45.777 1.00 81.69 722 VAL A CA 1
ATOM 5718 C C . VAL A 1 722 ? -1.661 -9.781 45.412 1.00 81.69 722 VAL A C 1
ATOM 5720 O O . VAL A 1 722 ? -1.446 -8.962 46.307 1.00 81.69 722 VAL A O 1
ATOM 5723 N N . ARG A 1 723 ? -1.572 -9.465 44.113 1.00 81.12 723 ARG A N 1
ATOM 5724 C CA . ARG A 1 723 ? -1.151 -8.135 43.642 1.00 81.12 723 ARG A CA 1
ATOM 5725 C C . ARG A 1 723 ? -2.303 -7.145 43.486 1.00 81.12 723 ARG A C 1
ATOM 5727 O O . ARG A 1 723 ? -2.047 -5.948 43.537 1.00 81.12 723 ARG A O 1
ATOM 5734 N N . LEU A 1 724 ? -3.532 -7.624 43.286 1.00 84.12 724 LEU A N 1
ATOM 5735 C CA . LEU A 1 724 ? -4.673 -6.785 42.918 1.00 84.12 724 LEU A CA 1
ATOM 5736 C C . LEU A 1 724 ? -5.834 -6.929 43.912 1.00 84.12 724 LEU A C 1
ATOM 5738 O O . LEU A 1 724 ? -6.158 -5.979 44.619 1.00 84.12 724 LEU A O 1
ATOM 5742 N N . LEU A 1 725 ? -6.433 -8.121 44.018 1.00 87.44 725 LEU A N 1
ATOM 5743 C CA . LEU A 1 725 ? -7.702 -8.302 44.741 1.00 87.44 725 LEU A CA 1
ATOM 5744 C C . LEU A 1 725 ? -7.568 -8.104 46.251 1.00 87.44 725 LEU A C 1
ATOM 5746 O O . LEU A 1 725 ? -8.361 -7.375 46.845 1.00 87.44 725 LEU A O 1
ATOM 5750 N N . LEU A 1 726 ? -6.566 -8.728 46.881 1.00 89.00 726 LEU A N 1
ATOM 5751 C CA . LEU A 1 726 ? -6.366 -8.627 48.326 1.00 89.00 726 LEU A CA 1
ATOM 5752 C C . LEU A 1 726 ? -6.024 -7.191 48.762 1.00 89.00 726 LEU A C 1
ATOM 5754 O O . LEU A 1 726 ? -6.689 -6.698 49.673 1.00 89.00 726 LEU A O 1
ATOM 5758 N N . PRO A 1 727 ? -5.066 -6.476 48.136 1.00 89.44 727 PRO A N 1
ATOM 5759 C CA . PRO A 1 727 ? -4.836 -5.062 48.434 1.00 89.44 727 PRO A CA 1
ATOM 5760 C C . PRO A 1 727 ? -6.093 -4.193 48.270 1.00 89.44 727 PRO A C 1
ATOM 5762 O O . PRO A 1 727 ? -6.423 -3.450 49.191 1.00 89.44 727 PRO A O 1
ATOM 5765 N N . CYS A 1 728 ? -6.836 -4.330 47.164 1.00 88.69 728 CYS A N 1
ATOM 5766 C CA . CYS A 1 728 ? -8.061 -3.558 46.926 1.00 88.69 728 CYS A CA 1
ATOM 5767 C C . CYS A 1 728 ? -9.143 -3.814 47.973 1.00 88.69 728 CYS A C 1
ATOM 5769 O O . CYS A 1 728 ? -9.717 -2.865 48.501 1.00 88.69 728 CYS A O 1
ATOM 5771 N N . PHE A 1 729 ? -9.399 -5.081 48.301 1.00 90.94 729 PHE A N 1
ATOM 5772 C CA . PHE A 1 729 ? -10.405 -5.455 49.291 1.00 90.94 729 PHE A CA 1
ATOM 5773 C C . PHE A 1 729 ? -10.088 -4.865 50.671 1.00 90.94 729 PHE A C 1
ATOM 5775 O O . PHE A 1 729 ? -10.960 -4.288 51.317 1.00 90.94 729 PHE A O 1
ATOM 5782 N N . ILE A 1 730 ? -8.825 -4.945 51.106 1.00 91.19 730 ILE A N 1
ATOM 5783 C CA . ILE A 1 730 ? -8.370 -4.353 52.372 1.00 91.19 730 ILE A CA 1
ATOM 5784 C C . ILE A 1 730 ? -8.521 -2.827 52.351 1.00 91.19 730 ILE A C 1
ATOM 5786 O O . ILE A 1 730 ? -9.029 -2.256 53.316 1.00 91.19 730 ILE A O 1
ATOM 5790 N N . SER A 1 731 ? -8.131 -2.164 51.260 1.00 89.44 731 SER A N 1
ATOM 5791 C CA . SER A 1 731 ? -8.286 -0.714 51.115 1.00 89.44 731 SER A CA 1
ATOM 5792 C C . SER A 1 731 ? -9.745 -0.264 51.166 1.00 89.44 731 SER A C 1
ATOM 5794 O O . SER A 1 731 ? -10.055 0.709 51.851 1.00 89.44 731 SER A O 1
ATOM 5796 N N . GLU A 1 732 ? -10.654 -0.967 50.489 1.00 88.75 732 GLU A N 1
ATOM 5797 C CA . GLU A 1 732 ? -12.077 -0.619 50.506 1.00 88.75 732 GLU A CA 1
ATOM 5798 C C . GLU A 1 732 ? -12.726 -0.873 51.877 1.00 88.75 732 GLU A C 1
ATOM 5800 O O . GLU A 1 732 ? -13.535 -0.052 52.310 1.00 88.75 732 GLU A O 1
ATOM 5805 N N . LEU A 1 733 ? -12.315 -1.913 52.617 1.00 89.62 733 LEU A N 1
ATOM 5806 C CA . LEU A 1 733 ? -12.742 -2.124 54.010 1.00 89.62 733 LEU A CA 1
ATOM 5807 C C . LEU A 1 733 ? -12.317 -0.980 54.937 1.00 89.62 733 LEU A C 1
ATOM 5809 O O . LEU A 1 733 ? -13.114 -0.525 55.758 1.00 89.62 733 LEU A O 1
ATOM 5813 N N . VAL A 1 734 ? -11.075 -0.503 54.807 1.00 88.25 734 VAL A N 1
ATOM 5814 C CA . VAL A 1 734 ? -10.570 0.642 55.583 1.00 88.25 734 VAL A CA 1
ATOM 5815 C C . VAL A 1 734 ? -11.369 1.900 55.257 1.00 88.25 734 VAL A C 1
ATOM 5817 O O . VAL A 1 734 ? -11.819 2.599 56.162 1.00 88.25 734 VAL A O 1
ATOM 5820 N N . GLN A 1 735 ? -11.619 2.156 53.971 1.00 85.88 735 GLN A N 1
ATOM 5821 C CA . GLN A 1 735 ? -12.425 3.298 53.535 1.00 85.88 735 GLN A CA 1
ATOM 5822 C C . GLN A 1 735 ? -13.895 3.201 53.975 1.00 85.88 735 GLN A C 1
ATOM 5824 O O . GLN A 1 735 ? -14.537 4.230 54.158 1.00 85.88 735 GLN A O 1
ATOM 5829 N N . ALA A 1 736 ? -14.426 1.992 54.168 1.00 84.56 736 ALA A N 1
ATOM 5830 C CA . ALA A 1 736 ? -15.760 1.752 54.719 1.00 84.56 736 ALA A CA 1
ATOM 5831 C C . ALA A 1 736 ? -15.809 1.801 56.264 1.00 84.56 736 ALA A C 1
ATOM 5833 O O . ALA A 1 736 ? -16.833 1.475 56.861 1.00 84.56 736 ALA A O 1
ATOM 5834 N N . GLY A 1 737 ? -14.713 2.182 56.933 1.00 82.44 737 GLY A N 1
ATOM 5835 C CA . GLY A 1 737 ? -14.640 2.302 58.394 1.00 82.44 737 GLY A CA 1
ATOM 5836 C C . GLY A 1 737 ? -14.411 0.981 59.141 1.00 82.44 737 GLY A C 1
ATOM 5837 O O . GLY A 1 737 ? -14.451 0.960 60.369 1.00 82.44 737 GLY A O 1
ATOM 5838 N N . GLN A 1 738 ? -14.129 -0.120 58.436 1.00 86.06 738 GLN A N 1
ATOM 5839 C CA . GLN A 1 738 ? -13.863 -1.448 59.009 1.00 86.06 738 GLN A CA 1
ATOM 5840 C C . GLN A 1 738 ? -12.357 -1.734 59.157 1.00 86.06 738 GLN A C 1
ATOM 5842 O O . GLN A 1 738 ? -11.883 -2.843 58.894 1.00 86.06 738 GLN A O 1
ATOM 5847 N N . SER A 1 739 ? -11.580 -0.742 59.605 1.00 85.56 739 SER A N 1
ATOM 5848 C CA . SER A 1 739 ? -10.114 -0.832 59.723 1.00 85.56 739 SER A CA 1
ATOM 5849 C C . SER A 1 739 ? -9.646 -1.954 60.654 1.00 85.56 739 SER A C 1
ATOM 5851 O O . SER A 1 739 ? -8.637 -2.602 60.386 1.00 85.56 739 SER A O 1
ATOM 5853 N N . LEU A 1 740 ? -10.401 -2.239 61.721 1.00 83.31 740 LEU A N 1
ATOM 5854 C CA . LEU A 1 740 ? -10.091 -3.322 62.658 1.00 83.31 740 LEU A CA 1
ATOM 5855 C C . LEU A 1 740 ? -10.184 -4.702 61.980 1.00 83.31 740 LEU A C 1
ATOM 5857 O O . LEU A 1 740 ? -9.285 -5.528 62.119 1.00 83.31 740 LEU A O 1
ATOM 5861 N N . LEU A 1 741 ? -11.253 -4.940 61.212 1.00 85.25 741 LEU A N 1
ATOM 5862 C CA . LEU A 1 741 ? -11.453 -6.187 60.469 1.00 85.25 741 LEU A CA 1
ATOM 5863 C C . LEU A 1 741 ? -10.390 -6.353 59.378 1.00 85.25 741 LEU A C 1
ATOM 5865 O O . LEU A 1 741 ? -9.793 -7.422 59.263 1.00 85.25 741 LEU A O 1
ATOM 5869 N N . ALA A 1 742 ? -10.116 -5.286 58.624 1.00 86.94 742 ALA A N 1
ATOM 5870 C CA . ALA A 1 742 ? -9.059 -5.259 57.618 1.00 86.94 742 ALA A CA 1
ATOM 5871 C C . ALA A 1 742 ? -7.693 -5.617 58.229 1.00 86.94 742 ALA A C 1
ATOM 5873 O O . ALA A 1 742 ? -6.963 -6.453 57.694 1.00 86.94 742 ALA A O 1
ATOM 5874 N N . GLY A 1 743 ? -7.380 -5.048 59.395 1.00 85.31 743 GLY A N 1
ATOM 5875 C CA . GLY A 1 743 ? -6.156 -5.348 60.124 1.00 85.31 743 GLY A CA 1
ATOM 5876 C C . GLY A 1 743 ? -6.080 -6.804 60.584 1.00 85.31 743 GLY A C 1
ATOM 5877 O O . GLY A 1 743 ? -5.046 -7.439 60.392 1.00 85.31 743 GLY A O 1
ATOM 5878 N N . PHE A 1 744 ? -7.167 -7.378 61.110 1.00 84.31 744 PHE A N 1
ATOM 5879 C CA . PHE A 1 744 ? -7.189 -8.797 61.478 1.00 84.31 744 PHE A CA 1
ATOM 5880 C C . PHE A 1 744 ? -6.983 -9.725 60.274 1.00 84.31 744 PHE A C 1
ATOM 5882 O O . PHE A 1 744 ? -6.251 -10.709 60.397 1.00 84.31 744 PHE A O 1
ATOM 5889 N N . ILE A 1 745 ? -7.567 -9.409 59.113 1.00 86.69 745 ILE A N 1
ATOM 5890 C CA . ILE A 1 745 ? -7.353 -10.178 57.876 1.00 86.69 745 ILE A CA 1
ATOM 5891 C C . ILE A 1 745 ? -5.874 -10.125 57.467 1.00 86.69 745 ILE A C 1
ATOM 5893 O O . ILE A 1 745 ? -5.285 -11.164 57.173 1.00 86.69 745 ILE A O 1
ATOM 5897 N N . VAL A 1 746 ? -5.244 -8.945 57.507 1.00 86.25 746 VAL A N 1
ATOM 5898 C CA . VAL A 1 746 ? -3.810 -8.782 57.203 1.00 86.25 746 VAL A CA 1
ATOM 5899 C C . VAL A 1 746 ? -2.934 -9.536 58.205 1.00 86.25 746 VAL A C 1
ATOM 5901 O O . VAL A 1 746 ? -2.017 -10.246 57.800 1.00 86.25 746 VAL A O 1
ATOM 5904 N N . SER A 1 747 ? -3.219 -9.441 59.504 1.00 82.25 747 SER A N 1
ATOM 5905 C CA . SER A 1 747 ? -2.504 -10.182 60.550 1.00 82.25 747 SER A CA 1
ATOM 5906 C C . SER A 1 747 ? -2.578 -11.698 60.335 1.00 82.25 747 SER A C 1
ATOM 5908 O O . SER A 1 747 ? -1.564 -12.393 60.439 1.00 82.25 747 SER A O 1
ATOM 5910 N N . GLN A 1 748 ? -3.754 -12.221 59.968 1.00 81.38 748 GLN A N 1
ATOM 5911 C CA . GLN A 1 748 ? -3.920 -13.636 59.626 1.00 81.38 748 GLN A CA 1
ATOM 5912 C C . GLN A 1 748 ? -3.174 -14.017 58.342 1.00 81.38 748 GLN A C 1
ATOM 5914 O O . GLN A 1 748 ? -2.498 -15.045 58.319 1.00 81.38 748 GLN A O 1
ATOM 5919 N N . TRP A 1 749 ? -3.235 -13.180 57.303 1.00 82.12 749 TRP A N 1
ATOM 5920 C CA . TRP A 1 749 ? -2.508 -13.381 56.046 1.00 82.12 749 TRP A CA 1
ATOM 5921 C C . TRP A 1 749 ? -0.986 -13.422 56.247 1.00 82.12 749 TRP A C 1
ATOM 5923 O O . TRP A 1 749 ? -0.297 -14.248 55.654 1.00 82.12 749 TRP A O 1
ATOM 5933 N N . MET A 1 750 ? -0.468 -12.570 57.132 1.00 78.38 750 MET A N 1
ATOM 5934 C CA . MET A 1 750 ? 0.954 -12.477 57.476 1.00 78.38 750 MET A CA 1
ATOM 5935 C C . MET A 1 750 ? 1.403 -13.526 58.512 1.00 78.38 750 MET A C 1
ATOM 5937 O O . MET A 1 750 ? 2.561 -13.504 58.927 1.00 78.38 750 MET A O 1
ATOM 5941 N N . HIS A 1 751 ? 0.511 -14.424 58.953 1.00 75.00 751 HIS A N 1
ATOM 5942 C CA . HIS A 1 751 ? 0.756 -15.414 60.011 1.00 75.00 751 HIS A CA 1
ATOM 5943 C C . HIS A 1 751 ? 1.335 -14.817 61.308 1.00 75.00 751 HIS A C 1
ATOM 5945 O O . HIS A 1 751 ? 2.175 -15.429 61.973 1.00 75.00 751 HIS A O 1
ATOM 5951 N N . THR A 1 752 ? 0.891 -13.621 61.704 1.00 71.00 752 THR A N 1
ATOM 5952 C CA . THR A 1 752 ? 1.327 -13.030 62.977 1.00 71.00 752 THR A CA 1
ATOM 5953 C C . THR A 1 752 ? 0.840 -13.883 64.150 1.00 71.00 752 THR A C 1
ATOM 5955 O O . THR A 1 752 ? -0.327 -14.278 64.186 1.00 71.00 752 THR A O 1
ATOM 5958 N N . HIS A 1 753 ? 1.718 -14.163 65.119 1.00 70.75 753 HIS A N 1
ATOM 5959 C CA . HIS A 1 753 ? 1.371 -14.958 66.300 1.00 70.75 753 HIS A CA 1
ATOM 5960 C C . HIS A 1 753 ? 0.192 -14.324 67.057 1.00 70.75 753 HIS A C 1
ATOM 5962 O O . HIS A 1 753 ? 0.154 -13.109 67.237 1.00 70.75 753 HIS A O 1
ATOM 5968 N N . SER A 1 754 ? -0.757 -15.130 67.540 1.00 68.56 754 SER A N 1
ATOM 5969 C CA . SER A 1 754 ? -2.007 -14.651 68.159 1.00 68.56 754 SER A CA 1
ATOM 5970 C C . SER A 1 754 ? -1.794 -13.740 69.375 1.00 68.56 754 SER A C 1
ATOM 5972 O O . SER A 1 754 ? -2.619 -12.871 69.645 1.00 68.56 754 SER A O 1
ATOM 5974 N N . SER A 1 755 ? -0.660 -13.871 70.071 1.00 66.62 755 SER A N 1
ATOM 5975 C CA . SER A 1 755 ? -0.264 -12.973 71.170 1.00 66.62 755 SER A CA 1
ATOM 5976 C C . SER A 1 755 ? 0.084 -11.544 70.728 1.00 66.62 755 SER A C 1
ATOM 5978 O O . SER A 1 755 ? 0.219 -10.673 71.580 1.00 66.62 755 SER A O 1
ATOM 5980 N N . LEU A 1 756 ? 0.268 -11.306 69.426 1.00 61.22 756 LEU A N 1
ATOM 5981 C CA . LEU A 1 756 ? 0.534 -9.998 68.818 1.00 61.22 756 LEU A CA 1
ATOM 5982 C C . LEU A 1 756 ? -0.739 -9.353 68.241 1.00 61.22 756 LEU A C 1
ATOM 5984 O O . LEU A 1 756 ? -0.663 -8.272 67.673 1.00 61.22 756 LEU A O 1
ATOM 5988 N N . GLY A 1 757 ? -1.914 -9.974 68.407 1.00 61.69 757 GLY A N 1
ATOM 5989 C CA . GLY A 1 757 ? -3.213 -9.444 67.969 1.00 61.69 757 GLY A CA 1
ATOM 5990 C C . GLY A 1 757 ? -3.766 -8.304 68.836 1.00 61.69 757 GLY A C 1
ATOM 5991 O O . GLY A 1 757 ? -4.975 -8.231 69.042 1.00 61.69 757 GLY A O 1
ATOM 5992 N N . LEU A 1 758 ? -2.899 -7.454 69.394 1.00 68.06 758 LEU A N 1
ATOM 5993 C CA . LEU A 1 758 ? -3.300 -6.240 70.111 1.00 68.06 758 LEU A CA 1
ATOM 5994 C C . LEU A 1 758 ? -3.721 -5.167 69.100 1.00 68.06 758 LEU A C 1
ATOM 5996 O O . LEU A 1 758 ? -3.115 -5.058 68.037 1.00 68.06 758 LEU A O 1
ATOM 6000 N N . ILE A 1 759 ? -4.729 -4.359 69.441 1.00 65.56 759 ILE A N 1
ATOM 6001 C CA . ILE A 1 759 ? -5.336 -3.359 68.540 1.00 65.56 759 ILE A CA 1
ATOM 6002 C C . ILE A 1 759 ? -4.275 -2.419 67.940 1.00 65.56 759 ILE A C 1
ATOM 6004 O O . ILE A 1 759 ? -4.250 -2.226 66.725 1.00 65.56 759 ILE A O 1
ATOM 6008 N N . ASP A 1 760 ? -3.330 -1.949 68.759 1.00 66.88 760 ASP A N 1
ATOM 6009 C CA . ASP A 1 760 ? -2.248 -1.052 68.325 1.00 66.88 760 ASP A CA 1
ATOM 6010 C C . ASP A 1 760 ? -1.289 -1.717 67.319 1.00 66.88 760 ASP A C 1
ATOM 6012 O O . ASP A 1 760 ? -0.789 -1.086 66.386 1.00 66.88 760 ASP A O 1
ATOM 6016 N N . ILE A 1 761 ? -1.048 -3.024 67.475 1.00 71.19 761 ILE A N 1
ATOM 6017 C CA . ILE A 1 761 ? -0.183 -3.806 66.580 1.00 71.19 761 ILE A CA 1
ATOM 6018 C C . ILE A 1 761 ? -0.911 -4.096 65.266 1.00 71.19 761 ILE A C 1
ATOM 6020 O O . ILE A 1 761 ? -0.291 -4.067 64.202 1.00 71.19 761 ILE A O 1
ATOM 6024 N N . VAL A 1 762 ? -2.218 -4.353 65.324 1.00 78.00 762 VAL A N 1
ATOM 6025 C CA . VAL A 1 762 ? -3.064 -4.626 64.158 1.00 78.00 762 VAL A CA 1
ATOM 6026 C C . VAL A 1 762 ? -3.155 -3.394 63.251 1.00 78.00 762 VAL A C 1
ATOM 6028 O O . VAL A 1 762 ? -2.974 -3.523 62.040 1.00 78.00 762 VAL A O 1
ATOM 6031 N N . GLU A 1 763 ? -3.332 -2.195 63.817 1.00 78.81 763 GLU A N 1
ATOM 6032 C CA . GLU A 1 763 ? -3.332 -0.947 63.040 1.00 78.81 763 GLU A CA 1
ATOM 6033 C C . GLU A 1 763 ? -1.956 -0.660 62.415 1.00 78.81 763 GLU A C 1
ATOM 6035 O O . GLU A 1 763 ? -1.862 -0.380 61.217 1.00 78.81 763 GLU A O 1
ATOM 6040 N N . ALA A 1 764 ? -0.871 -0.781 63.191 1.00 79.38 764 ALA A N 1
ATOM 6041 C CA . ALA A 1 764 ? 0.485 -0.570 62.681 1.00 79.38 764 ALA A CA 1
ATOM 6042 C C . ALA A 1 764 ? 0.852 -1.575 61.571 1.00 79.38 764 ALA A C 1
ATOM 6044 O O . ALA A 1 764 ? 1.465 -1.203 60.568 1.00 79.38 764 ALA A O 1
ATOM 6045 N N . SER A 1 765 ? 0.435 -2.836 61.720 1.00 81.62 765 SER A N 1
ATOM 6046 C CA . SER A 1 765 ? 0.639 -3.894 60.721 1.00 81.62 765 SER A CA 1
ATOM 6047 C C . SER A 1 765 ? -0.145 -3.621 59.440 1.00 81.62 765 SER A C 1
ATOM 6049 O O . SER A 1 765 ? 0.391 -3.792 58.345 1.00 81.62 765 SER A O 1
ATOM 6051 N N . LEU A 1 766 ? -1.389 -3.151 59.565 1.00 86.81 766 LEU A N 1
ATOM 6052 C CA . LEU A 1 766 ? -2.232 -2.760 58.440 1.00 86.81 766 LEU A CA 1
ATOM 6053 C C . LEU A 1 766 ? -1.638 -1.573 57.674 1.00 86.81 766 LEU A C 1
ATOM 6055 O O . LEU A 1 766 ? -1.493 -1.651 56.454 1.00 86.81 766 LEU A O 1
ATOM 6059 N N . ARG A 1 767 ? -1.227 -0.509 58.380 1.00 86.69 767 ARG A N 1
ATOM 6060 C CA . ARG A 1 767 ? -0.563 0.656 57.770 1.00 86.69 767 ARG A CA 1
ATOM 6061 C C . ARG A 1 767 ? 0.695 0.224 57.017 1.00 86.69 767 ARG A C 1
ATOM 6063 O O . ARG A 1 767 ? 0.853 0.550 55.843 1.00 86.69 767 ARG A O 1
ATOM 6070 N N . ARG A 1 768 ? 1.540 -0.597 57.652 1.00 85.25 768 ARG A N 1
ATOM 6071 C CA . ARG A 1 768 ? 2.766 -1.108 57.029 1.00 85.25 768 ARG A CA 1
ATOM 6072 C C . ARG A 1 768 ? 2.486 -1.978 55.803 1.00 85.25 768 ARG A C 1
ATOM 6074 O O . ARG A 1 768 ? 3.211 -1.883 54.815 1.00 85.25 768 ARG A O 1
ATOM 6081 N N . TYR A 1 769 ? 1.457 -2.820 55.852 1.00 87.88 769 TYR A N 1
ATOM 6082 C CA . TYR A 1 769 ? 1.039 -3.635 54.712 1.00 87.88 769 TYR A CA 1
ATOM 6083 C C . TYR A 1 769 ? 0.629 -2.762 53.519 1.00 87.88 769 TYR A C 1
ATOM 6085 O O . TYR A 1 769 ? 1.120 -2.986 52.412 1.00 87.88 769 TYR A O 1
ATOM 6093 N N . LEU A 1 770 ? -0.203 -1.740 53.742 1.00 87.88 770 LEU A N 1
ATOM 6094 C CA . LEU A 1 770 ? -0.658 -0.830 52.686 1.00 87.88 770 LEU A CA 1
ATOM 6095 C C . LEU A 1 770 ? 0.504 -0.036 52.064 1.00 87.88 770 LEU A C 1
ATOM 6097 O O . LEU A 1 770 ? 0.593 0.046 50.842 1.00 87.88 770 LEU A O 1
ATOM 6101 N N . GLU A 1 771 ? 1.441 0.472 52.873 1.00 86.88 771 GLU A N 1
ATOM 6102 C CA . GLU A 1 771 ? 2.657 1.152 52.387 1.00 86.88 771 GLU A CA 1
ATOM 6103 C C . GLU A 1 771 ? 3.527 0.244 51.499 1.00 86.88 771 GLU A C 1
ATOM 6105 O O . GLU A 1 771 ? 4.020 0.653 50.443 1.00 86.88 771 GLU A O 1
ATOM 6110 N N . VAL A 1 772 ? 3.721 -1.013 51.918 1.00 85.19 772 VAL A N 1
ATOM 6111 C CA . VAL A 1 772 ? 4.507 -1.995 51.158 1.00 85.19 772 VAL A CA 1
ATOM 6112 C C . VAL A 1 772 ? 3.817 -2.350 49.842 1.00 85.19 772 VAL A C 1
ATOM 6114 O O . VAL A 1 772 ? 4.498 -2.483 48.828 1.00 85.19 772 VAL A O 1
ATOM 6117 N N . GLN A 1 773 ? 2.488 -2.459 49.808 1.00 84.75 773 GLN A N 1
ATOM 6118 C CA . GLN A 1 773 ? 1.773 -2.683 48.548 1.00 84.75 773 GLN A CA 1
ATOM 6119 C C . GLN A 1 773 ? 1.825 -1.450 47.634 1.00 84.75 773 GLN A C 1
ATOM 6121 O O . GLN A 1 773 ? 2.068 -1.597 46.438 1.00 84.75 773 GLN A O 1
ATOM 6126 N N . LEU A 1 774 ? 1.727 -0.236 48.187 1.00 83.62 774 LEU A N 1
ATOM 6127 C CA . LEU A 1 774 ? 1.814 1.007 47.414 1.00 83.62 774 LEU A CA 1
ATOM 6128 C C . LEU 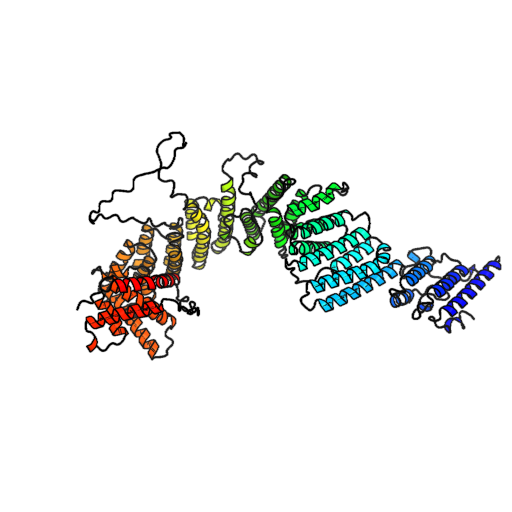A 1 774 ? 3.183 1.162 46.734 1.00 83.62 774 LEU A C 1
ATOM 6130 O O . LEU A 1 774 ? 3.267 1.471 45.544 1.00 83.62 774 LEU A O 1
ATOM 6134 N N . SER A 1 775 ? 4.269 0.870 47.457 1.00 80.25 775 SER A N 1
ATOM 6135 C CA . SER A 1 775 ? 5.622 0.887 46.879 1.00 80.25 775 SER A CA 1
ATOM 6136 C C . SER A 1 775 ? 5.826 -0.142 45.759 1.00 80.25 775 SER A C 1
ATOM 6138 O O . SER A 1 775 ? 6.615 0.109 44.855 1.00 80.25 775 SER A O 1
ATOM 6140 N N . ARG A 1 776 ? 5.090 -1.263 45.769 1.00 74.81 776 ARG A N 1
ATOM 6141 C CA . ARG A 1 776 ? 5.131 -2.290 44.712 1.00 74.81 776 ARG A CA 1
ATOM 6142 C C . ARG A 1 776 ? 4.316 -1.923 43.472 1.00 74.81 776 ARG A C 1
ATOM 6144 O O . ARG A 1 776 ? 4.589 -2.458 42.403 1.00 74.81 776 ARG A O 1
ATOM 6151 N N . THR A 1 777 ? 3.325 -1.041 43.605 1.00 67.06 777 THR A N 1
ATOM 6152 C CA . THR A 1 777 ? 2.512 -0.560 42.473 1.00 67.06 777 THR A CA 1
ATOM 6153 C C . THR A 1 777 ? 3.184 0.542 41.646 1.00 67.06 777 THR A C 1
ATOM 6155 O O . THR A 1 777 ? 2.782 0.757 40.504 1.00 67.06 777 THR A O 1
ATOM 6158 N N . ARG A 1 778 ? 4.220 1.219 42.170 1.00 62.75 778 ARG A N 1
ATOM 6159 C CA . ARG A 1 778 ? 4.995 2.230 41.426 1.00 62.75 778 ARG A CA 1
ATOM 6160 C C . ARG A 1 778 ? 6.143 1.568 40.640 1.00 62.75 778 ARG A C 1
ATOM 6162 O O . ARG A 1 778 ? 6.822 0.709 41.202 1.00 62.75 778 ARG A O 1
ATOM 6169 N N . PRO A 1 779 ? 6.388 1.946 39.371 1.00 50.50 779 PRO A N 1
ATOM 6170 C CA . PRO A 1 779 ? 7.500 1.394 38.599 1.00 50.50 779 PRO A CA 1
ATOM 6171 C C . PRO A 1 779 ? 8.852 1.774 39.232 1.00 50.50 779 PRO A C 1
ATOM 6173 O O . PRO A 1 779 ? 8.982 2.878 39.774 1.00 50.50 779 PRO A O 1
ATOM 6176 N N . PRO A 1 780 ? 9.865 0.887 39.189 1.00 48.53 780 PRO A N 1
ATOM 6177 C CA . PRO A 1 780 ? 11.201 1.228 39.655 1.00 48.53 780 PRO A CA 1
ATOM 6178 C C . PRO A 1 780 ? 11.790 2.376 38.810 1.00 48.53 780 PRO A C 1
ATOM 6180 O O . PRO A 1 780 ? 11.514 2.464 37.615 1.00 48.53 780 PRO A O 1
ATOM 6183 N N . PRO A 1 781 ? 12.631 3.250 39.394 1.00 44.69 781 PRO A N 1
ATOM 6184 C CA . PRO A 1 781 ? 13.212 4.407 38.701 1.00 44.69 781 PRO A CA 1
ATOM 6185 C C . PRO A 1 781 ? 14.168 4.043 37.547 1.00 44.69 781 PRO A C 1
ATOM 6187 O O . PRO A 1 781 ? 14.534 4.915 36.765 1.00 44.69 781 PRO A O 1
ATOM 6190 N N . ASN A 1 782 ? 14.545 2.768 37.412 1.00 39.66 782 ASN A N 1
ATOM 6191 C CA . ASN A 1 782 ? 15.344 2.254 36.305 1.00 39.66 782 ASN A CA 1
ATOM 6192 C C . ASN A 1 782 ? 14.425 1.403 35.426 1.00 39.66 782 ASN A C 1
ATOM 6194 O O . ASN A 1 782 ? 13.891 0.409 35.910 1.00 39.66 782 ASN A O 1
ATOM 6198 N N . GLY A 1 783 ? 14.231 1.814 34.170 1.00 38.91 783 GLY A N 1
ATOM 6199 C CA . GLY A 1 783 ? 13.248 1.292 33.211 1.00 38.91 783 GLY A CA 1
ATOM 6200 C C . GLY A 1 783 ? 13.412 -0.160 32.743 1.00 38.91 783 GLY A C 1
ATOM 6201 O O . GLY A 1 783 ? 13.277 -0.430 31.555 1.00 38.91 783 GLY A O 1
ATOM 6202 N N . GLU A 1 784 ? 13.651 -1.105 33.647 1.00 36.56 784 GLU A N 1
ATOM 6203 C CA . GLU A 1 784 ? 13.275 -2.498 33.428 1.00 36.56 784 GLU A CA 1
ATOM 6204 C C . GLU A 1 784 ? 11.770 -2.595 33.683 1.00 36.56 784 GLU A C 1
ATOM 6206 O O . GLU A 1 784 ? 11.303 -2.640 34.825 1.00 36.56 784 GLU A O 1
ATOM 6211 N N . GLY A 1 785 ? 10.999 -2.519 32.596 1.00 34.88 785 GLY A N 1
ATOM 6212 C CA . GLY A 1 785 ? 9.555 -2.691 32.635 1.00 34.88 785 GLY A CA 1
ATOM 6213 C C . GLY A 1 785 ? 9.223 -4.002 33.337 1.00 34.88 785 GLY A C 1
ATOM 6214 O O . GLY A 1 785 ? 9.595 -5.074 32.868 1.00 34.88 785 GLY A O 1
ATOM 6215 N N . VAL A 1 786 ? 8.536 -3.909 34.477 1.00 40.72 786 VAL A N 1
ATOM 6216 C CA . VAL A 1 786 ? 7.863 -5.059 35.084 1.00 40.72 786 VAL A CA 1
ATOM 6217 C C . VAL A 1 786 ? 7.024 -5.687 33.980 1.00 40.72 786 VAL A C 1
ATOM 6219 O O . VAL A 1 786 ? 6.248 -4.966 33.363 1.00 40.72 786 VAL A O 1
ATOM 6222 N N . ASP A 1 787 ? 7.205 -6.980 33.718 1.00 40.12 787 ASP A N 1
ATOM 6223 C CA . ASP A 1 787 ? 6.549 -7.691 32.620 1.00 40.12 787 ASP A CA 1
ATOM 6224 C C . ASP A 1 787 ? 5.022 -7.491 32.686 1.00 40.12 787 ASP A C 1
ATOM 6226 O O . ASP A 1 787 ? 4.299 -8.095 33.482 1.00 40.12 787 ASP A O 1
ATOM 6230 N N . HIS A 1 788 ? 4.532 -6.515 31.918 1.00 43.41 788 HIS A N 1
ATOM 6231 C CA . HIS A 1 788 ? 3.142 -6.067 31.937 1.00 43.41 788 HIS A CA 1
ATOM 6232 C C . HIS A 1 788 ? 2.238 -7.008 31.126 1.00 43.41 788 HIS A C 1
ATOM 6234 O O . HIS A 1 788 ? 1.017 -6.857 31.178 1.00 43.41 788 HIS A O 1
ATOM 6240 N N . GLY A 1 789 ? 2.820 -7.989 30.424 1.00 44.50 789 GLY A N 1
ATOM 6241 C CA . GLY A 1 789 ? 2.096 -9.007 29.667 1.00 44.50 789 GLY A CA 1
ATOM 6242 C C . GLY A 1 789 ? 1.497 -10.120 30.534 1.00 44.50 789 GLY A C 1
ATOM 6243 O O . GLY A 1 789 ? 0.485 -10.708 30.157 1.00 44.50 789 GLY A O 1
ATOM 6244 N N . GLU A 1 790 ? 2.045 -10.391 31.725 1.00 45.41 790 GLU A N 1
ATOM 6245 C CA . GLU A 1 790 ? 1.634 -11.558 32.526 1.00 45.41 790 GLU A CA 1
ATOM 6246 C C . GLU A 1 790 ? 0.218 -11.441 33.131 1.00 45.41 790 GLU A C 1
ATOM 6248 O O . GLU A 1 790 ? -0.455 -12.460 33.315 1.00 45.41 790 GLU A O 1
ATOM 6253 N N . LEU A 1 791 ? -0.280 -10.220 33.389 1.00 50.19 791 LEU A N 1
ATOM 6254 C CA . LEU A 1 791 ? -1.631 -9.982 33.935 1.00 50.19 791 LEU A CA 1
ATOM 6255 C C . LEU A 1 791 ? -2.744 -9.895 32.869 1.00 50.19 791 LEU A C 1
ATOM 6257 O O . LEU A 1 791 ? -3.917 -10.019 33.223 1.00 50.19 791 LEU A O 1
ATOM 6261 N N . GLN A 1 792 ? -2.411 -9.685 31.588 1.00 44.84 792 GLN A N 1
ATOM 6262 C CA . GLN A 1 792 ? -3.401 -9.406 30.530 1.00 44.84 792 GLN A CA 1
ATOM 6263 C C . GLN A 1 792 ? -4.251 -10.624 30.130 1.00 44.84 792 GLN A C 1
ATOM 6265 O O . GLN A 1 792 ? -5.311 -10.470 29.539 1.00 44.84 792 GLN A O 1
ATOM 6270 N N . SER A 1 793 ? -3.833 -11.845 30.475 1.00 45.78 793 SER A N 1
ATOM 6271 C CA . SER A 1 793 ? -4.510 -13.080 30.033 1.00 45.78 793 SER A CA 1
ATOM 6272 C C . SER A 1 793 ? -5.643 -13.581 30.948 1.00 45.78 793 SER A C 1
ATOM 6274 O O . SER A 1 793 ? -5.910 -14.781 31.000 1.00 45.78 793 SER A O 1
ATOM 6276 N N . SER A 1 794 ? -6.299 -12.698 31.703 1.00 47.97 794 SER A N 1
ATOM 6277 C CA . SER A 1 794 ? -7.360 -13.083 32.647 1.00 47.97 794 SER A CA 1
ATOM 6278 C C . SER A 1 794 ? -8.752 -13.113 32.000 1.00 47.97 794 SER A C 1
ATOM 6280 O O . SER A 1 794 ? -9.595 -12.268 32.266 1.00 47.97 794 SER A O 1
ATOM 6282 N N . GLY A 1 795 ? -9.009 -14.141 31.185 1.00 59.25 795 GLY A N 1
ATOM 6283 C CA . GLY A 1 795 ? -10.370 -14.549 30.804 1.00 59.25 795 GLY A CA 1
ATOM 6284 C C . GLY A 1 795 ? -11.258 -13.441 30.215 1.00 59.25 795 GLY A C 1
ATOM 6285 O O . GLY A 1 795 ? -10.786 -12.584 29.480 1.00 59.25 795 GLY A O 1
ATOM 6286 N N . SER A 1 796 ? -12.551 -13.486 30.533 1.00 63.06 796 SER A N 1
ATOM 6287 C CA . SER A 1 796 ? -13.615 -12.625 29.994 1.00 63.06 796 SER A CA 1
ATOM 6288 C C . SER A 1 796 ? -13.627 -11.173 30.513 1.00 63.06 796 SER A C 1
ATOM 6290 O O . SER A 1 796 ? -14.460 -10.390 30.067 1.00 63.06 796 SER A O 1
ATOM 6292 N N . LEU A 1 797 ? -12.740 -10.807 31.455 1.00 74.25 797 LEU A N 1
ATOM 6293 C CA . LEU A 1 797 ? -12.782 -9.549 32.229 1.00 74.25 797 LEU A CA 1
ATOM 6294 C C . LEU A 1 797 ? -11.479 -8.728 32.152 1.00 74.25 797 LEU A C 1
ATOM 6296 O O . LEU A 1 797 ? -11.003 -8.167 33.147 1.00 74.25 797 LEU A O 1
ATOM 6300 N N . VAL A 1 798 ? -10.860 -8.683 30.973 1.00 78.88 798 VAL A N 1
ATOM 6301 C CA . VAL A 1 798 ? -9.563 -8.021 30.747 1.00 78.88 798 VAL A CA 1
ATOM 6302 C C . VAL A 1 798 ? -9.608 -6.528 31.101 1.00 78.88 798 VAL A C 1
ATOM 6304 O O . VAL A 1 798 ? -8.647 -5.979 31.658 1.00 78.88 798 VAL A O 1
ATOM 6307 N N . HIS A 1 799 ? -10.724 -5.855 30.820 1.00 79.44 799 HIS A N 1
ATOM 6308 C CA . HIS A 1 799 ? -10.852 -4.414 31.015 1.00 79.44 799 HIS A CA 1
ATOM 6309 C C . HIS A 1 799 ? -11.135 -4.056 32.474 1.00 79.44 799 HIS A C 1
ATOM 6311 O O . HIS A 1 799 ? -10.487 -3.155 33.011 1.00 79.44 799 HIS A O 1
ATOM 6317 N N . SER A 1 800 ? -12.000 -4.807 33.160 1.00 81.00 800 SER A N 1
ATOM 6318 C CA . SER A 1 800 ? -12.230 -4.651 34.604 1.00 81.00 800 SER A CA 1
ATOM 6319 C C . SER A 1 800 ? -10.948 -4.833 35.426 1.00 81.00 800 SER A C 1
ATOM 6321 O O . SER A 1 800 ? -10.699 -4.072 36.365 1.00 81.00 800 SER A O 1
ATOM 6323 N N . VAL A 1 801 ? -10.090 -5.793 35.058 1.00 81.06 801 VAL A N 1
ATOM 6324 C CA . VAL A 1 801 ? -8.778 -5.997 35.704 1.00 81.06 801 VAL A CA 1
ATOM 6325 C C . VAL A 1 801 ? -7.842 -4.813 35.454 1.00 81.06 801 VAL A C 1
ATOM 6327 O O . VAL A 1 801 ? -7.155 -4.363 36.376 1.00 81.06 801 VAL A O 1
ATOM 6330 N N . SER A 1 802 ? -7.843 -4.271 34.235 1.00 81.19 802 SER A N 1
ATOM 6331 C CA . SER A 1 802 ? -7.045 -3.095 33.868 1.00 81.19 802 SER A CA 1
ATOM 6332 C C . SER A 1 802 ? -7.488 -1.847 34.641 1.00 81.19 802 SER A C 1
ATOM 6334 O O . SER A 1 802 ? -6.657 -1.171 35.246 1.00 81.19 802 SER A O 1
ATOM 6336 N N . ARG A 1 803 ? -8.801 -1.611 34.744 1.00 80.19 803 ARG A N 1
ATOM 6337 C CA . ARG A 1 803 ? -9.376 -0.513 35.535 1.00 80.19 803 ARG A CA 1
ATOM 6338 C C . ARG A 1 803 ? -9.035 -0.636 37.015 1.00 80.19 803 ARG A C 1
ATOM 6340 O O . ARG A 1 803 ? -8.654 0.339 37.660 1.00 80.19 803 ARG A O 1
ATOM 6347 N N . LEU A 1 804 ? -9.151 -1.845 37.567 1.00 81.44 804 LEU A N 1
ATOM 6348 C CA . LEU A 1 804 ? -8.798 -2.086 38.960 1.00 81.44 804 LEU A CA 1
ATOM 6349 C C . LEU A 1 804 ? -7.310 -1.795 39.190 1.00 81.44 804 LEU A C 1
ATOM 6351 O O . LEU A 1 804 ? -6.983 -1.137 40.170 1.00 81.44 804 LEU A O 1
ATOM 6355 N N . ARG A 1 805 ? -6.424 -2.183 38.261 1.00 82.00 805 ARG A N 1
ATOM 6356 C CA . ARG A 1 805 ? -4.978 -1.899 38.317 1.00 82.00 805 ARG A CA 1
ATOM 6357 C C . ARG A 1 805 ? -4.672 -0.407 38.406 1.00 82.00 805 ARG A C 1
ATOM 6359 O O . ARG A 1 805 ? -3.855 -0.019 39.238 1.00 82.00 805 ARG A O 1
ATOM 6366 N N . GLU A 1 806 ? -5.323 0.411 37.588 1.00 80.94 806 GLU A N 1
ATOM 6367 C CA . GLU A 1 806 ? -5.174 1.871 37.632 1.00 80.94 806 GLU A CA 1
ATOM 6368 C C . GLU A 1 806 ? -5.678 2.448 38.962 1.00 80.94 806 GLU A C 1
ATOM 6370 O O . GLU A 1 806 ? -5.040 3.314 39.563 1.00 80.94 806 GLU A O 1
ATOM 6375 N N . LYS A 1 807 ? -6.786 1.902 39.476 1.00 83.56 807 LYS A N 1
ATOM 6376 C CA . LYS A 1 807 ? -7.428 2.338 40.721 1.00 83.56 807 LYS A CA 1
ATOM 6377 C C . LYS A 1 807 ? -6.677 1.898 41.991 1.00 83.56 807 LYS A C 1
ATOM 6379 O O . LYS A 1 807 ? -6.812 2.548 43.024 1.00 83.56 807 LYS A O 1
ATOM 6384 N N . VAL A 1 808 ? -5.889 0.814 41.962 1.00 85.19 808 VAL A N 1
ATOM 6385 C CA . VAL A 1 808 ? -5.230 0.263 43.171 1.00 85.19 808 VAL A CA 1
ATOM 6386 C C . VAL A 1 808 ? -4.344 1.299 43.858 1.00 85.19 808 VAL A C 1
ATOM 6388 O O . VAL A 1 808 ? -4.397 1.423 45.080 1.00 85.19 808 VAL A O 1
ATOM 6391 N N . GLY A 1 809 ? -3.556 2.064 43.095 1.00 83.31 809 GLY A N 1
ATOM 6392 C CA . GLY A 1 809 ? -2.647 3.069 43.657 1.00 83.31 809 GLY A CA 1
ATOM 6393 C C . GLY A 1 809 ? -3.389 4.148 44.450 1.00 83.31 809 GLY A C 1
ATOM 6394 O O . GLY A 1 809 ? -3.061 4.396 45.611 1.00 83.31 809 GLY A O 1
ATOM 6395 N N . SER A 1 810 ? -4.445 4.722 43.865 1.00 86.50 810 SER A N 1
ATOM 6396 C CA . SER A 1 810 ? -5.256 5.755 44.522 1.00 86.50 810 SER A CA 1
ATOM 6397 C C . SER A 1 810 ? -6.076 5.205 45.694 1.00 86.50 810 SER A C 1
ATOM 6399 O O . SER A 1 810 ? -6.228 5.881 46.714 1.00 86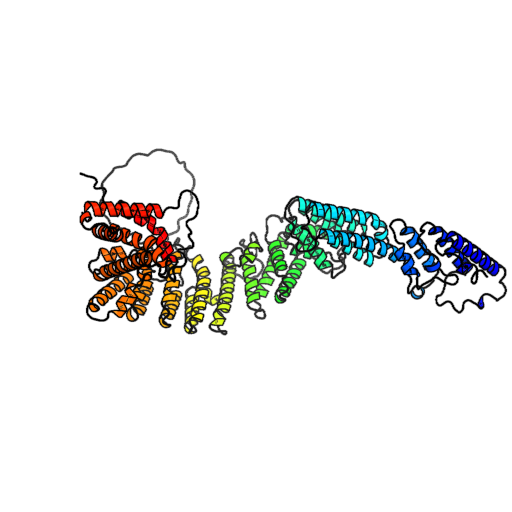.50 810 SER A O 1
ATOM 6401 N N . LEU A 1 811 ? -6.554 3.957 45.611 1.00 85.38 811 LEU A N 1
ATOM 6402 C CA . LEU A 1 811 ? -7.231 3.280 46.723 1.00 85.38 811 LEU A CA 1
ATOM 6403 C C . LEU A 1 811 ? -6.303 3.046 47.916 1.00 85.38 811 LEU A C 1
ATOM 6405 O O . LEU A 1 811 ? -6.720 3.257 49.057 1.00 85.38 811 LEU A O 1
ATOM 6409 N N . LEU A 1 812 ? -5.063 2.615 47.667 1.00 87.12 812 LEU A N 1
ATOM 6410 C CA . LEU A 1 812 ? -4.053 2.410 48.705 1.00 87.12 812 LEU A CA 1
ATOM 6411 C C . LEU A 1 812 ? -3.697 3.733 49.390 1.00 87.12 812 LEU A C 1
ATOM 6413 O O . LEU A 1 812 ? -3.706 3.790 50.618 1.00 87.12 812 LEU A O 1
ATOM 6417 N N . GLU A 1 813 ? -3.458 4.800 48.622 1.00 86.81 813 GLU A N 1
ATOM 6418 C CA . GLU A 1 813 ? -3.182 6.139 49.164 1.00 86.81 813 GLU A CA 1
ATOM 6419 C C . GLU A 1 813 ? -4.351 6.652 50.014 1.00 86.81 813 GLU A C 1
ATOM 6421 O O . GLU A 1 813 ? -4.160 7.024 51.172 1.00 86.81 813 GLU A O 1
ATOM 6426 N N . SER A 1 814 ? -5.578 6.569 49.493 1.00 87.00 814 SER A N 1
ATOM 6427 C CA . SER A 1 814 ? -6.782 6.980 50.221 1.00 87.00 814 SER A CA 1
ATOM 6428 C C . SER A 1 814 ? -7.015 6.156 51.495 1.00 87.00 814 SER A C 1
ATOM 6430 O O . SER A 1 814 ? -7.383 6.715 52.528 1.00 87.00 814 SER A O 1
ATOM 6432 N N . ALA A 1 815 ? -6.758 4.843 51.468 1.00 86.56 815 ALA A N 1
ATOM 6433 C CA . ALA A 1 815 ? -6.875 3.990 52.651 1.00 86.56 815 ALA A CA 1
ATOM 6434 C C . ALA A 1 815 ? -5.822 4.328 53.719 1.00 86.56 815 ALA A C 1
ATOM 6436 O O . ALA A 1 815 ? -6.148 4.350 54.903 1.00 86.56 815 ALA A O 1
ATOM 6437 N N . ILE A 1 816 ? -4.581 4.639 53.323 1.00 86.25 816 ILE A N 1
ATOM 6438 C CA . ILE A 1 816 ? -3.528 5.079 54.255 1.00 86.25 816 ILE A CA 1
ATOM 6439 C C . ILE A 1 816 ? -3.921 6.405 54.915 1.00 86.25 816 ILE A C 1
ATOM 6441 O O . ILE A 1 816 ? -3.770 6.537 56.129 1.00 86.25 816 ILE A O 1
ATOM 6445 N N . SER A 1 817 ? -4.471 7.354 54.152 1.00 85.38 817 SER A N 1
ATOM 6446 C CA . SER A 1 817 ? -4.972 8.626 54.689 1.00 85.38 817 SER A CA 1
ATOM 6447 C C . SER A 1 817 ? -6.177 8.459 55.620 1.00 85.38 817 SER A C 1
ATOM 6449 O O . SER A 1 817 ? -6.333 9.241 56.554 1.00 85.38 817 SER A O 1
ATOM 6451 N N . ALA A 1 818 ? -7.019 7.446 55.391 1.00 82.81 818 ALA A N 1
ATOM 6452 C CA . ALA A 1 818 ? -8.180 7.147 56.232 1.00 82.81 818 ALA A CA 1
ATOM 6453 C C . ALA A 1 818 ? -7.815 6.488 57.579 1.00 82.81 818 ALA A C 1
ATOM 6455 O O . ALA A 1 818 ? -8.617 6.513 58.514 1.00 82.81 818 ALA A O 1
ATOM 6456 N N . LEU A 1 819 ? -6.613 5.913 57.714 1.00 81.19 819 LEU A N 1
ATOM 6457 C CA . LEU A 1 819 ? -6.117 5.403 58.993 1.00 81.19 819 LEU A CA 1
ATOM 6458 C C . LEU A 1 819 ? -5.664 6.575 59.867 1.00 81.19 819 LEU A C 1
ATOM 6460 O O . LEU A 1 819 ? -4.653 7.211 59.572 1.00 81.19 819 LEU A O 1
ATOM 6464 N N . SER A 1 820 ? -6.386 6.837 60.960 1.00 64.19 820 SER A N 1
ATOM 6465 C CA . SER A 1 820 ? -6.140 7.979 61.848 1.00 64.19 820 SER A CA 1
ATOM 6466 C C . SER A 1 820 ? -4.659 8.161 62.186 1.00 64.19 820 SER A C 1
ATOM 6468 O O . SER A 1 820 ? -4.010 7.241 62.682 1.00 64.19 820 SER A O 1
ATOM 6470 N N . SER A 1 821 ? -4.131 9.369 61.991 1.00 52.50 821 SER A N 1
ATOM 6471 C CA . SER A 1 821 ? -2.811 9.779 62.475 1.00 52.50 821 SER A CA 1
ATOM 6472 C C . SER A 1 821 ? -2.833 10.025 63.989 1.00 52.50 821 SER A C 1
ATOM 6474 O O . SER A 1 821 ? -2.422 11.084 64.453 1.00 52.50 821 SER A O 1
ATOM 6476 N N . ASN A 1 822 ? -3.333 9.081 64.785 1.00 39.56 822 ASN A N 1
ATOM 6477 C CA . ASN A 1 822 ? -3.280 9.189 66.240 1.00 39.56 822 ASN A CA 1
ATOM 6478 C C . ASN A 1 822 ? -1.971 8.594 66.759 1.00 39.56 822 ASN A C 1
ATOM 6480 O O . ASN A 1 822 ? -1.944 7.618 67.498 1.00 39.56 822 ASN A O 1
ATOM 6484 N N . ILE A 1 823 ? -0.864 9.254 66.408 1.00 41.59 823 ILE A N 1
ATOM 6485 C CA . ILE A 1 823 ? 0.299 9.299 67.295 1.00 41.59 823 ILE A CA 1
ATOM 6486 C C . ILE A 1 823 ? 0.021 10.419 68.299 1.00 41.59 823 ILE A C 1
ATOM 6488 O O . ILE A 1 823 ? 0.503 11.535 68.150 1.00 41.59 823 ILE A O 1
ATOM 6492 N N . THR A 1 824 ? -0.778 10.125 69.322 1.00 31.28 824 THR A N 1
ATOM 6493 C CA . THR A 1 824 ? -0.805 10.916 70.562 1.00 31.28 824 THR A CA 1
ATOM 6494 C C . THR A 1 824 ? -1.138 10.021 71.755 1.00 31.28 824 THR A C 1
ATOM 6496 O O . THR A 1 824 ? -2.247 10.083 72.279 1.00 31.28 824 THR A O 1
ATOM 6499 N N . ARG A 1 825 ? -0.199 9.167 72.173 1.00 30.16 825 ARG A N 1
ATOM 6500 C CA . ARG A 1 825 ? 0.607 9.289 73.408 1.00 30.16 825 ARG A CA 1
ATOM 6501 C C . ARG A 1 825 ? 1.253 7.964 73.781 1.00 30.16 825 ARG A C 1
ATOM 6503 O O . ARG A 1 825 ? 0.513 6.968 73.890 1.00 30.16 825 ARG A O 1
#

Secondary structure (DSSP, 8-state):
-IIIIIHHHS-TT-HHHHHHHHHHHHHHHHHHHHH-SSS-GGGSTT--SS-BSS-HHHHHHHHHHHHHHGGG-TT--GGGTB-SSSB-TTTHHHHHHTT--TTTHHHHHHHHHHHHTTBS-GGGGTTPPPHHHHHHHHHHHHHHHHHHHHHHHTTS---HHHHHHHHHHHHHHHHHHHHHHHTS-HHHHHHHHHHHHHHTSPPSS----S-HHHHHHHHHHHHHHHHHHHHH-GGGHHHHHHHHHHHHHHHTTSS-HHHHHHHHHHHHHHHTTS-TTT-HHHHHHHHHHTT--HHHHHHHHHHHHTT----S-S-SSHHHHHHHHHHHHHHHHTTT-STHHHHHHHHHHT---TT-SSSHHHHHHHHHHHHHHHHHHHH-TTS-HHHHHHHHHHHHHHHT-SGGGS-HHHHHH-PPPTTTTSS-SSSSS----TT-HHHHHHHHHHHHHHHHHHHHHTTT-TT----TGGGSSHHHHHHHHHHHHHH--SHHHHHHHHHHHHHHHHHHHTTSSGGGSSSS---------------------------------------PBPTTHHHHHHHHHHHHHTT-HHHHHHHHHHHHHTHHHH-BSS-HHHHHHHHHHHHTT-HHHHHHHHHTSS-HHHHHHHHHHHHHHHHHHTTS-SHHHHHHTT-HHHHHHHHHHTTHHHHHH-GGGHHHHHHHHHHHHHHHHHHHHHHHH-----HHHHHHIIIIIHHHHHHHHHHTT-HHHHHHHHHHHTT--GGG--HHHHHHHHHHHHHHHHHHHSPPSS-----TTTTTT-TT-HHHHHHHHHHHHHHHHHHHHHS------

pLDDT: mean 73.67, std 17.83, range [22.33, 92.5]

Foldseek 3Di:
DCQPPVVVPDFLLQLLVVLVSLQVQLVVQVVVVVVPPDDDPVPPPPPDPADWPDDRSVLSVLSSVLSVLCNPQNQQRCCLQAPNVGGNLVRNVVSLLVRQDLVCLVSSLVSQQSRVNGHDDPVRCVRRDHSLVSLLSNLVVLLVVLVVVLVVQLVDDDDLVNLLVSLVVLLVSCVSSLVSLQVHDPLSSLVSLLSSLVSSARDPPDADDLDPSLLVSLLSSLVSNLVSQVSNDDLQVLVNLLSVLLSVCSVVVLDGSRLSSQLSVQLSVQPVVDSSGNDVLSSLLSSQLSLRAQVSSVVSVVSSPVVPDPPPPPDPDPLVSLLVQLVVLLVCVVVPPPSVSSNLSNQNNLADDPPPPPCNVVSVSNVLSSLVVLVVQLPDPVDDLVSNLVSLLLVLCQCVPPCVVHPPVSVVRHHHHPCLLPPPNVPPDPDDDPPPSVPPNLLSLLQSLQSVLLVLLVVLPVPDGRHSVCLPDLVSVLVSLVVQLVSDDDPSSLVSSVVSVVSSLSSQQVVPPPPVPPPDDDDDDDDDDDDDDDDDDDDPDDDDDDDDDDDDDPPPPPFDERSNLVSLLSSQLVCVVVVNLLVVLLVLLVVLLCCVPSTHNHDPVSLVVLLVSCCVPPLLSNLSSSLSGLDPPSNVVSLLVVLVVLVVPPPDDPPVLVVVLQCVSSLLSCLLSLCVLVCLQDCSNVSVNVSSVSSLVVLLVVLVVCVVPVDPDPVLSSCCSVLFRLLSVLLSCLVSVNVLVSLVVQCVSVVPDPVQSDSVSSLVSSLVVLVVSLVVLDDDPDPPPPPPVSNQPDRSNNNSSVSSSVCSNVSSVVSNVSSDPPPDD

Sequence (825 aa):
MISSIVYPEIDGRKKQRLSYIYSILSACYLRLRKDEETGLVKLSHKNHQHRRKLEPFQFYKVLEQECQSVSSIDALNFKNIAGLDDLNFENFNEEIFSNIHESTVDILANMVRALAGIYDEKEDMTGLISWHDVYKHHILECLASLERGMKETSINNMSSGELQSLIEKIELKYDSCKKYVRSLPEAERSYIIGKYCVLCIPPEPWRPSDDSAWKDCLAVLLSFWIKMVDDEGFHRKHLAQCLNTLRRLVMEEEISAYHGWNTLTGYINLGVKGDLTTDIFTFFRSVIFSGCGFKSVAEIYSEVHSTNLTSDGKFNNLAELYISLTDKALLELSSDSGKNQDLLHLLSSLSRLDEVGSYMEDLKTIRSHVWGKLSAYSDDMQLESYLRVYALELMQAITGQNLSNLPDELVSKVKPWEAWENSYFTKNSSWTVSQQAEGSASTITNTLIALKSSQLVTAISPNVKITAEDLMTLDSAVSCFLHLSELSTSLSHLHVLQAVLEEWEVLFSARGVEHNVTAAESSVEEMNDWSNGEWDNEGWENLPEEEPGKMEGKQDVSTFVRPLHACWMETIRRLVGISKPTVAIELLDSSSSKADTVGVLLEEDEAQQLYQLVVGIDCFMALKMLLLLPYRGPQIQCLGVIDAKLKNVQGTATNTLSDAANDHELLILVLSSGVLKDIVVDPSFGRVFSYLCHMMGNLAHLCQQGLLTNKNVDEKRLLVFVRLLLPCFISELVQAGQSLLAGFIVSQWMHTHSSLGLIDIVEASLRRYLEVQLSRTRPPPNGEGVDHGELQSSGSLVHSVSRLREKVGSLLESAISALSSNITR

Organism: Iris pallida (NCBI:txid29817)

Radius of gyration: 45.78 Å; chains: 1; bounding box: 86×80×155 Å

InterPro domains:
  IPR060144 MIP2, alpha-superhelix domain [PF26751] (127-436)
  IPR060147 MIP2, C-terminal domain [PF26752] (457-820)